Protein AF-A0A964KQ19-F1 (afdb_monomer)

Foldseek 3Di:
DDDDDDDDDDDDDDDDDDDDDDDPPPPDPDAWAWAALQFKIFTAGLQGARWHDFDPAALLSQERTGRIAGNVRSKDFAGHQFFKKKKKFFPVVLFIWIFARGNDTPTGQKAWPDWDDDHFWIKTWIDINVFWIWIWTWGQDPQNQKIKTKIKIWGQDQFKGFMKMKIAGFTQTPPAGQQKFKFKDFDPVAPPFWPWKEQARRFGNTLSGDDDYPPDIDGDGGDDPDSPPGDTRIMMTMGTDGIAGHGGMDIWMKMWGKWQDLVSQLVRQQVVQFGMKMWIDRPPPNGGIIIIITIHDPVSPGGDRRDDDDPPDDPDPDDDDDDDDDDDDDDDDDDDDDDDDDDDDDDDDDDDDDDDDDDDDDDDDDDDDPDDDDDDDDDDDDDDDDDDDDDDDDDDPDPDDDDQDQQAEKEQPDDPPLEQCQLVRIPNSHRAAQRHEYEYEDEEREYAEEGEYAEYDHDPYEYADQAYEYEYQAEYEEAHEYHFEARGEYEYNHPYAYEYQEYEDDQHAGEYAYAAEYEHQEEYADRHQNYEYAEHDDDDAHEYEHAYEYAANHHEYHDAHEYEYLYEYEHAEYEYEDAYEYEYNEAYEAHHQYEYEYEHHEYEGDNYAPVGAHEHAYHEYEYEQQYEYEDDARGEYEYHAEYEHHYPYHQQYEYEFQHEYEYHPQPDAHEYEYDARHEYAYPYADVQSYEYHANYEAEYAAYDEDEHEYEAEANYEYEDQHYEYEHDDEYEYEYNEEYEYQAYEYAYAAEYEYYDPHQHEYEYQEHEYEYEPQYEYEHRHEYEYAYYEYEYQHEYEACEEYEQDHEYAYEYANYEYEAQYHYEHAYHEYEYEQQYEYEYQAEHEDEPYDHDFYPDHDGYFYFQDADDDPPGDHRHYHYDDDPDDQDDDDDDDDDDDDDGDGRDDDDDDDDDDDDDDDDDDDDDDDDDDDDDDDDDDDDDDDDDDDDDDDDDDDD

Structure (mmCIF, N/CA/C/O backbone):
data_AF-A0A964KQ19-F1
#
_entry.id   AF-A0A964KQ19-F1
#
loop_
_atom_site.group_PDB
_atom_site.id
_atom_site.type_symbol
_atom_site.label_atom_id
_atom_site.label_alt_id
_atom_site.label_comp_id
_atom_site.label_asym_id
_atom_site.label_entity_id
_atom_site.label_seq_id
_atom_site.pdbx_PDB_ins_code
_atom_site.Cartn_x
_atom_site.Cartn_y
_atom_site.Cartn_z
_atom_site.occupancy
_atom_site.B_iso_or_equiv
_atom_site.auth_seq_id
_atom_site.auth_comp_id
_atom_site.auth_asym_id
_atom_site.auth_atom_id
_atom_site.pdbx_PDB_model_num
ATOM 1 N N . MET A 1 1 ? -27.315 -53.456 -15.354 1.00 34.12 1 MET A N 1
ATOM 2 C CA . MET A 1 1 ? -26.473 -54.575 -15.844 1.00 34.12 1 MET A CA 1
ATOM 3 C C . MET A 1 1 ? -25.338 -54.715 -14.829 1.00 34.12 1 MET A C 1
ATOM 5 O O . MET A 1 1 ? -24.669 -53.721 -14.624 1.00 34.12 1 MET A O 1
ATOM 9 N N . ARG A 1 2 ? -25.400 -55.656 -13.872 1.00 32.00 2 ARG A N 1
ATOM 10 C CA . ARG A 1 2 ? -25.003 -57.094 -13.881 1.00 32.00 2 ARG A CA 1
ATOM 11 C C . ARG A 1 2 ? -23.476 -57.336 -13.807 1.00 32.00 2 ARG A C 1
ATOM 13 O O . ARG A 1 2 ? -22.758 -56.862 -14.672 1.00 32.00 2 ARG A O 1
ATOM 20 N N . GLY A 1 3 ? -23.066 -58.142 -12.813 1.00 31.45 3 GLY A N 1
ATOM 21 C CA . GLY A 1 3 ? -21.686 -58.539 -12.449 1.00 31.45 3 GLY A CA 1
ATOM 22 C C . GLY A 1 3 ? -21.439 -58.255 -10.954 1.00 31.45 3 GLY A C 1
ATOM 23 O O . GLY A 1 3 ? -21.197 -57.108 -10.614 1.00 31.45 3 GLY A O 1
ATOM 24 N N . GLN A 1 4 ? -21.739 -59.125 -9.973 1.00 35.44 4 GLN A N 1
ATOM 25 C CA . GLN A 1 4 ? -21.152 -60.448 -9.643 1.00 35.44 4 GLN A CA 1
ATOM 26 C C . GLN A 1 4 ? -19.606 -60.449 -9.591 1.00 35.44 4 GLN A C 1
ATOM 28 O O . GLN A 1 4 ? -18.994 -60.064 -10.576 1.00 35.44 4 GLN A O 1
ATOM 33 N N . GLY A 1 5 ? -18.912 -60.910 -8.536 1.00 31.67 5 GLY A N 1
ATOM 34 C CA . GLY A 1 5 ? -19.346 -61.281 -7.173 1.00 31.67 5 GLY A CA 1
ATOM 35 C C . GLY A 1 5 ? -18.608 -62.495 -6.574 1.00 31.67 5 GLY A C 1
ATOM 36 O O . GLY A 1 5 ? -18.877 -63.610 -6.999 1.00 31.67 5 GLY A O 1
ATOM 37 N N . SER A 1 6 ? -17.757 -62.284 -5.556 1.00 32.59 6 SER A N 1
ATOM 38 C CA . SER A 1 6 ? -17.244 -63.275 -4.572 1.00 32.59 6 SER A CA 1
ATOM 39 C C . SER A 1 6 ? -16.216 -62.592 -3.642 1.00 32.59 6 SER A C 1
ATOM 41 O O . SER A 1 6 ? -15.420 -61.807 -4.141 1.00 32.59 6 SER A O 1
ATOM 43 N N . GLY A 1 7 ? -16.107 -62.831 -2.329 1.00 30.39 7 GLY A N 1
ATOM 44 C CA . GLY A 1 7 ? -16.880 -63.731 -1.467 1.00 30.39 7 GLY A CA 1
ATOM 45 C C . GLY A 1 7 ? -16.007 -64.618 -0.565 1.00 30.39 7 GLY A C 1
ATOM 46 O O . GLY A 1 7 ? -15.926 -65.812 -0.818 1.00 30.39 7 GLY A O 1
ATOM 47 N N . ALA A 1 8 ? -15.395 -64.064 0.490 1.00 29.12 8 ALA A N 1
ATOM 48 C CA . ALA A 1 8 ? -14.855 -64.816 1.635 1.00 29.12 8 ALA A CA 1
ATOM 49 C C . ALA A 1 8 ? -14.776 -63.894 2.869 1.00 29.12 8 ALA A C 1
ATOM 51 O O . ALA A 1 8 ? -14.417 -62.726 2.729 1.00 29.12 8 ALA A O 1
ATOM 52 N N . ALA A 1 9 ? -15.145 -64.384 4.057 1.00 29.70 9 ALA A N 1
ATOM 53 C CA . ALA A 1 9 ? -15.394 -63.552 5.239 1.00 29.70 9 ALA A CA 1
ATOM 54 C C . ALA A 1 9 ? -14.794 -64.130 6.529 1.00 29.70 9 ALA A C 1
ATOM 56 O O . ALA A 1 9 ? -14.876 -65.336 6.728 1.00 29.70 9 ALA A O 1
ATOM 57 N N . VAL A 1 10 ? -14.324 -63.246 7.421 1.00 28.31 10 VAL A N 1
ATOM 58 C CA . VAL A 1 10 ? -14.383 -63.295 8.905 1.00 28.31 10 VAL A CA 1
ATOM 59 C C . VAL A 1 10 ? -14.218 -61.830 9.374 1.00 28.31 10 VAL A C 1
ATOM 61 O O . VAL A 1 10 ? -13.390 -61.127 8.809 1.00 28.31 10 VAL A O 1
ATOM 64 N N . GLY A 1 11 ? -14.928 -61.247 10.344 1.00 27.69 11 GLY A N 1
ATOM 65 C CA . GLY A 1 11 ? -16.025 -61.734 11.181 1.00 27.69 11 GLY A CA 1
ATOM 66 C C . GLY A 1 11 ? -15.940 -61.131 12.593 1.00 27.69 11 GLY A C 1
ATOM 67 O O . GLY A 1 11 ? -15.220 -61.665 13.426 1.00 27.69 11 GLY A O 1
ATOM 68 N N . ALA A 1 12 ? -16.670 -60.044 12.877 1.00 26.89 12 ALA A N 1
ATOM 69 C CA . ALA A 1 12 ? -16.852 -59.513 14.237 1.00 26.89 12 ALA A CA 1
ATOM 70 C C . ALA A 1 12 ? -18.136 -58.668 14.333 1.00 26.89 12 ALA A C 1
ATOM 72 O O . ALA A 1 12 ? -18.333 -57.732 13.563 1.00 26.89 12 ALA A O 1
ATOM 73 N N . THR A 1 13 ? -19.014 -59.008 15.279 1.00 31.11 13 THR A N 1
ATOM 74 C CA . THR A 1 13 ? -20.279 -58.295 15.535 1.00 31.11 13 THR A CA 1
ATOM 75 C C . THR A 1 13 ? -20.060 -57.236 16.615 1.00 31.11 13 THR A C 1
ATOM 77 O O . THR A 1 13 ? -19.511 -57.564 17.664 1.00 31.11 13 THR A O 1
ATOM 80 N N . ALA A 1 14 ? -20.530 -56.004 16.409 1.00 28.28 14 ALA A N 1
ATOM 81 C CA . ALA A 1 14 ? -20.558 -54.962 17.439 1.00 28.28 14 ALA A CA 1
ATOM 82 C C . ALA A 1 14 ? -21.946 -54.304 17.494 1.00 28.28 14 ALA A C 1
ATOM 84 O O . ALA A 1 14 ? -22.556 -54.039 16.459 1.00 28.28 14 ALA A O 1
ATOM 85 N N . MET A 1 15 ? -22.466 -54.087 18.706 1.00 27.66 15 MET A N 1
ATOM 86 C CA . MET A 1 15 ? -23.822 -53.569 18.917 1.00 27.66 15 MET A CA 1
ATOM 87 C C . MET A 1 15 ? -23.912 -52.058 18.674 1.00 27.66 15 MET A C 1
ATOM 89 O O . MET A 1 15 ? -23.047 -51.300 19.109 1.00 27.66 15 MET A O 1
ATOM 93 N N . PHE A 1 16 ? -25.011 -51.614 18.060 1.00 29.08 16 PHE A N 1
ATOM 94 C CA . PHE A 1 16 ? -25.340 -50.193 17.936 1.00 29.08 16 PHE A CA 1
ATOM 95 C C . PHE A 1 16 ? -25.866 -49.635 19.266 1.00 29.08 16 PHE A C 1
ATOM 97 O O . PHE A 1 16 ? -27.028 -49.832 19.619 1.00 29.08 16 PHE A O 1
ATOM 104 N N . GLY A 1 17 ? -25.013 -48.906 19.986 1.00 27.50 17 GLY A N 1
ATOM 105 C CA . GLY A 1 17 ? -25.428 -47.985 21.043 1.00 27.50 17 GLY A CA 1
ATOM 106 C C . GLY A 1 17 ? -25.671 -46.588 20.467 1.00 27.50 17 GLY A C 1
ATOM 107 O O . GLY A 1 17 ? -24.809 -46.050 19.776 1.00 27.50 17 GLY A O 1
ATOM 108 N N . TYR A 1 18 ? -26.831 -45.993 20.749 1.00 27.78 18 TYR A N 1
ATOM 109 C CA . TYR A 1 18 ? -27.128 -44.607 20.376 1.00 27.78 18 TYR A CA 1
ATOM 110 C C . TYR A 1 18 ? -26.358 -43.646 21.294 1.00 27.78 18 TYR A C 1
ATOM 112 O O . TYR A 1 18 ? -26.672 -43.529 22.479 1.00 27.78 18 TYR A O 1
ATOM 120 N N . ILE A 1 19 ? -25.347 -42.971 20.746 1.00 30.19 19 ILE A N 1
ATOM 121 C CA . ILE A 1 19 ? -24.592 -41.917 21.432 1.00 30.19 19 ILE A CA 1
ATOM 122 C C . ILE A 1 19 ? -25.224 -40.572 21.034 1.00 30.19 19 ILE A C 1
ATOM 124 O O . ILE A 1 19 ? -25.308 -40.296 19.834 1.00 30.19 19 ILE A O 1
ATOM 128 N N . PRO A 1 20 ? -25.689 -39.729 21.979 1.00 31.80 20 PRO A N 1
ATOM 129 C CA . PRO A 1 20 ? -26.150 -38.385 21.641 1.00 31.80 20 PRO A CA 1
ATOM 130 C C . PRO A 1 20 ? -24.980 -37.560 21.075 1.00 31.80 20 PRO A C 1
ATOM 132 O O . PRO A 1 20 ? -23.843 -37.755 21.512 1.00 31.80 20 PRO A O 1
ATOM 135 N N . PRO A 1 21 ? -25.220 -36.644 20.118 1.00 32.91 21 PRO A N 1
ATOM 136 C CA . PRO A 1 21 ? -24.150 -35.860 19.512 1.00 32.91 21 PRO A CA 1
ATOM 137 C C . PRO A 1 21 ? -23.382 -35.096 20.591 1.00 32.91 21 PRO A C 1
ATOM 139 O O . PRO A 1 21 ? -23.978 -34.403 21.418 1.00 32.91 21 PRO A O 1
ATOM 142 N N . ALA A 1 22 ? -22.057 -35.246 20.586 1.00 31.09 22 ALA A N 1
ATOM 143 C CA . ALA A 1 22 ? -21.196 -34.542 21.518 1.00 31.09 22 ALA A CA 1
ATOM 144 C C . ALA A 1 22 ? -21.387 -33.032 21.344 1.00 31.09 22 ALA A C 1
ATOM 146 O O . ALA A 1 22 ? -21.286 -32.507 20.233 1.00 31.09 22 ALA A O 1
ATOM 147 N N . THR A 1 23 ? -21.631 -32.330 22.449 1.00 31.06 23 THR A N 1
ATOM 148 C CA . THR A 1 23 ? -21.500 -30.876 22.495 1.00 31.06 23 THR A CA 1
ATOM 149 C C . THR A 1 23 ? -20.073 -30.523 22.104 1.00 31.06 23 THR A C 1
ATOM 151 O O . THR A 1 23 ? -19.146 -30.779 22.874 1.00 31.06 23 THR A O 1
ATOM 154 N N . ILE A 1 24 ? -19.898 -29.947 20.914 1.00 29.88 24 ILE A N 1
ATOM 155 C CA . ILE A 1 24 ? -18.630 -29.349 20.506 1.00 29.88 24 ILE A CA 1
ATOM 156 C C . ILE A 1 24 ? -18.450 -28.104 21.372 1.00 29.88 24 ILE A C 1
ATOM 158 O O . ILE A 1 24 ? -18.913 -27.017 21.037 1.00 29.88 24 ILE A O 1
ATOM 162 N N . THR A 1 25 ? -17.805 -28.273 22.524 1.00 30.81 25 THR A N 1
ATOM 163 C CA . THR A 1 25 ? -17.184 -27.155 23.226 1.00 30.81 25 THR A CA 1
ATOM 164 C C . THR A 1 25 ? -16.175 -26.552 22.263 1.00 30.81 25 THR A C 1
ATOM 166 O O . THR A 1 25 ? -15.251 -27.256 21.843 1.00 30.81 25 THR A O 1
ATOM 169 N N . ALA A 1 26 ? -16.355 -25.283 21.896 1.00 33.34 26 ALA A N 1
ATOM 170 C CA . ALA A 1 26 ? -15.336 -24.556 21.157 1.00 33.34 26 ALA A CA 1
ATOM 171 C C . ALA A 1 26 ? -14.007 -24.711 21.909 1.00 33.34 26 ALA A C 1
ATOM 173 O O . ALA A 1 26 ? -13.940 -24.447 23.113 1.00 33.34 26 ALA A O 1
ATOM 174 N N . SER A 1 27 ? -12.974 -25.203 21.221 1.00 39.38 27 SER A N 1
ATOM 175 C CA . SER A 1 27 ? -11.628 -25.199 21.789 1.00 39.38 27 SER A CA 1
ATOM 176 C C . SER A 1 27 ? -11.290 -23.763 22.160 1.00 39.38 27 SER A C 1
ATOM 178 O O . SER A 1 27 ? -11.560 -22.856 21.372 1.00 39.38 27 SER A O 1
ATOM 180 N N . ALA A 1 28 ? -10.663 -23.561 23.320 1.00 39.56 28 ALA A N 1
ATOM 181 C CA . ALA A 1 28 ? -10.016 -22.287 23.598 1.00 39.56 28 ALA A CA 1
ATOM 182 C C . ALA A 1 28 ? -9.096 -21.931 22.409 1.00 39.56 28 ALA A C 1
ATOM 184 O O . ALA A 1 28 ? -8.486 -22.850 21.835 1.00 39.56 28 ALA A O 1
ATOM 185 N N . PRO A 1 29 ? -9.023 -20.648 22.007 1.00 54.09 29 PRO A N 1
ATOM 186 C CA . PRO A 1 29 ? -8.175 -20.241 20.897 1.00 54.09 29 PRO A CA 1
ATOM 187 C C . PRO A 1 29 ? -6.728 -20.672 21.176 1.00 54.09 29 PRO A C 1
ATOM 189 O O . PRO A 1 29 ? -6.278 -20.581 22.324 1.00 54.09 29 PRO A O 1
ATOM 192 N N . PRO A 1 30 ? -5.998 -21.184 20.169 1.00 70.75 30 PRO A N 1
ATOM 193 C CA . PRO A 1 30 ? -4.622 -21.610 20.368 1.00 70.75 30 PRO A CA 1
ATOM 194 C C . PRO A 1 30 ? -3.774 -20.427 20.849 1.00 70.75 30 PRO A C 1
ATOM 196 O O . PRO A 1 30 ? -3.884 -19.321 20.327 1.00 70.75 30 PRO A O 1
ATOM 199 N N . ILE A 1 31 ? -2.933 -20.668 21.853 1.00 78.38 31 ILE A N 1
ATOM 200 C CA . ILE A 1 31 ? -2.078 -19.648 22.474 1.00 78.38 31 ILE A CA 1
ATOM 201 C C . ILE A 1 31 ? -0.620 -19.792 22.009 1.00 78.38 31 ILE A C 1
ATOM 203 O O . ILE A 1 31 ? -0.200 -20.913 21.704 1.00 78.38 31 ILE A O 1
ATOM 207 N N . PRO A 1 32 ? 0.173 -18.702 21.984 1.00 85.19 32 PRO A N 1
ATOM 208 C CA . PRO A 1 32 ? 1.610 -18.775 21.735 1.00 85.19 32 PRO A CA 1
ATOM 209 C C . PRO A 1 32 ? 2.340 -19.696 22.719 1.00 85.19 32 PRO A C 1
ATOM 211 O O . PRO A 1 32 ? 1.991 -19.768 23.899 1.00 85.19 32 PRO A O 1
ATOM 214 N N . ALA A 1 33 ? 3.392 -20.363 22.249 1.00 88.44 33 ALA A N 1
ATOM 215 C CA . ALA A 1 33 ? 4.203 -21.298 23.028 1.00 88.44 33 ALA A CA 1
ATOM 216 C C . ALA A 1 33 ? 5.704 -21.064 22.803 1.00 88.44 33 ALA A C 1
ATOM 218 O O . ALA A 1 33 ? 6.100 -20.475 21.803 1.00 88.44 33 ALA A O 1
ATOM 219 N N . ALA A 1 34 ? 6.550 -21.534 23.720 1.00 90.69 34 ALA A N 1
ATOM 220 C CA . ALA A 1 34 ? 8.002 -21.528 23.553 1.00 90.69 34 ALA A CA 1
ATOM 221 C C . ALA A 1 34 ? 8.536 -22.966 23.537 1.00 90.69 34 ALA A C 1
ATOM 223 O O . ALA A 1 34 ? 8.122 -23.783 24.359 1.00 90.69 34 ALA A O 1
ATOM 224 N N . ILE A 1 35 ? 9.457 -23.260 22.618 1.00 94.75 35 ILE A N 1
ATOM 225 C CA . ILE A 1 35 ? 10.121 -24.563 22.480 1.00 94.75 35 ILE A CA 1
ATOM 226 C C . ILE A 1 35 ? 11.635 -24.392 22.603 1.00 94.75 35 ILE A C 1
ATOM 228 O O . ILE A 1 35 ? 12.203 -23.470 22.021 1.00 94.75 35 ILE A O 1
ATOM 232 N N . SER A 1 36 ? 12.311 -25.268 23.349 1.00 95.69 36 SER A N 1
ATOM 233 C CA . SER A 1 36 ? 13.755 -25.166 23.608 1.00 95.69 36 SER A CA 1
ATOM 234 C C . SER A 1 36 ? 14.474 -26.487 23.370 1.00 95.69 36 SER A C 1
ATOM 236 O O . SER A 1 36 ? 13.969 -27.544 23.735 1.00 95.69 36 SER A O 1
ATOM 238 N N . ASN A 1 37 ? 15.654 -26.433 22.750 1.00 95.62 37 ASN A N 1
ATOM 239 C CA . ASN A 1 37 ? 16.544 -27.593 22.616 1.00 95.62 37 ASN A CA 1
ATOM 240 C C . ASN A 1 37 ? 17.703 -27.562 23.640 1.00 95.62 37 ASN A C 1
ATOM 242 O O . ASN A 1 37 ? 18.591 -28.409 23.586 1.00 95.62 37 ASN A O 1
ATOM 246 N N . GLY A 1 38 ? 17.695 -26.587 24.560 1.00 94.94 38 GLY A N 1
ATOM 247 C CA . GLY A 1 38 ? 18.744 -26.346 25.557 1.00 94.94 38 GLY A CA 1
ATOM 248 C C . GLY A 1 38 ? 19.814 -25.328 25.139 1.00 94.94 38 GLY A C 1
ATOM 249 O O . GLY A 1 38 ? 20.490 -24.792 26.010 1.00 94.94 38 GLY A O 1
ATOM 250 N N . VAL A 1 39 ? 19.941 -25.019 23.843 1.00 95.94 39 VAL A N 1
ATOM 251 C CA . VAL A 1 39 ? 20.893 -24.025 23.296 1.00 95.94 39 VAL A CA 1
ATOM 252 C C . VAL A 1 39 ? 20.158 -22.859 22.633 1.00 95.94 39 VAL A C 1
ATOM 254 O O . VAL A 1 39 ? 20.533 -21.702 22.805 1.00 95.94 39 VAL A O 1
ATOM 257 N N . VAL A 1 40 ? 19.070 -23.151 21.926 1.00 96.06 40 VAL A N 1
ATOM 258 C CA . VAL A 1 40 ? 18.183 -22.185 21.277 1.00 96.06 40 VAL A CA 1
ATOM 259 C C . VAL A 1 40 ? 16.774 -22.365 21.827 1.00 96.06 40 VAL A C 1
ATOM 261 O O . VAL A 1 40 ? 16.325 -23.492 22.063 1.00 96.06 40 VAL A O 1
ATOM 264 N N . THR A 1 41 ? 16.061 -21.257 22.012 1.00 93.81 41 THR A N 1
ATOM 265 C CA . THR A 1 41 ? 14.624 -21.263 22.305 1.00 93.81 41 THR A CA 1
ATOM 266 C C . THR A 1 41 ? 13.887 -20.439 21.257 1.00 93.81 41 THR A C 1
ATOM 268 O O . THR A 1 41 ? 14.220 -19.275 21.044 1.00 93.81 41 THR A O 1
ATOM 271 N N . LEU A 1 42 ? 12.891 -21.048 20.611 1.00 93.00 42 LEU A N 1
ATOM 272 C CA . LEU A 1 42 ? 11.982 -20.371 19.689 1.00 93.00 42 LEU A CA 1
ATOM 273 C C . LEU A 1 42 ? 10.672 -20.075 20.404 1.00 93.00 42 LEU A C 1
ATOM 275 O O . LEU A 1 42 ? 10.053 -20.977 20.974 1.00 93.00 42 LEU A O 1
ATOM 279 N N . GLY A 1 43 ? 10.234 -18.826 20.344 1.00 90.06 43 GLY A N 1
ATOM 280 C CA . GLY A 1 43 ? 8.880 -18.444 20.703 1.00 90.06 43 GLY A CA 1
ATOM 281 C C . GLY A 1 43 ? 8.002 -18.431 19.462 1.00 90.06 43 GLY A C 1
ATOM 282 O O . GLY A 1 43 ? 8.387 -17.844 18.463 1.00 90.06 43 GLY A O 1
ATOM 283 N N . LEU A 1 44 ? 6.843 -19.082 19.502 1.00 89.62 44 LEU A N 1
ATOM 284 C CA . LEU A 1 44 ? 5.985 -19.316 18.343 1.00 89.62 44 LEU A CA 1
ATOM 285 C C . LEU A 1 44 ? 4.554 -18.870 18.618 1.00 89.62 44 LEU A C 1
ATOM 287 O O . LEU A 1 44 ? 3.992 -19.210 19.663 1.00 89.62 44 LEU A O 1
ATOM 291 N N . ASP A 1 45 ? 3.945 -18.195 17.647 1.00 87.31 45 ASP A N 1
ATOM 292 C CA . ASP A 1 45 ? 2.502 -17.970 17.629 1.00 87.31 45 ASP A CA 1
ATOM 293 C C . ASP A 1 45 ? 1.752 -19.109 16.898 1.00 87.31 45 ASP A C 1
ATOM 295 O O . ASP A 1 45 ? 2.371 -19.939 16.218 1.00 87.31 45 ASP A O 1
ATOM 299 N N . PRO A 1 46 ? 0.410 -19.178 17.013 1.00 89.88 46 PRO A N 1
ATOM 300 C CA . PRO A 1 46 ? -0.388 -20.205 16.347 1.00 89.88 46 PRO A CA 1
ATOM 301 C C . PRO A 1 46 ? -0.310 -20.213 14.816 1.00 89.88 46 PRO A C 1
ATOM 303 O O . PRO A 1 46 ? -0.680 -21.217 14.211 1.00 89.88 46 PRO A O 1
ATOM 306 N N . ALA A 1 47 ? 0.145 -19.120 14.195 1.00 89.00 47 ALA A N 1
ATOM 307 C CA . ALA A 1 47 ? 0.300 -18.989 12.752 1.00 89.00 47 ALA A CA 1
ATOM 308 C C . ALA A 1 47 ? 1.711 -19.377 12.265 1.00 89.00 47 ALA A C 1
ATOM 310 O O . ALA A 1 47 ? 1.926 -19.498 11.063 1.00 89.00 47 ALA A O 1
ATOM 311 N N . GLY A 1 48 ? 2.669 -19.651 13.159 1.00 89.44 48 GLY A N 1
ATOM 312 C CA . GLY A 1 48 ? 4.035 -20.063 12.803 1.00 89.44 48 GLY A CA 1
ATOM 313 C C . GLY A 1 48 ? 5.021 -18.908 12.575 1.00 89.44 48 GLY A C 1
ATOM 314 O O . GLY A 1 48 ? 6.071 -19.113 11.950 1.00 89.44 48 GLY A O 1
ATOM 315 N N . ALA A 1 49 ? 4.705 -17.709 13.070 1.00 89.50 49 ALA A N 1
ATOM 316 C CA . ALA A 1 49 ? 5.679 -16.628 13.222 1.00 89.50 49 ALA A CA 1
ATOM 317 C C . ALA A 1 49 ? 6.412 -16.732 14.573 1.00 89.50 49 ALA A C 1
ATOM 319 O O . ALA A 1 49 ? 5.895 -17.319 15.532 1.00 89.50 49 ALA A O 1
ATOM 320 N N . LEU A 1 50 ? 7.619 -16.167 14.654 1.00 89.38 50 LEU A N 1
ATOM 321 C CA . LEU A 1 50 ? 8.500 -16.225 15.826 1.00 89.38 50 LEU A CA 1
ATOM 322 C C . LEU A 1 50 ? 8.086 -15.215 16.917 1.00 89.38 50 LEU A C 1
ATOM 324 O O . LEU A 1 50 ? 8.835 -14.307 17.268 1.00 89.38 50 LEU A O 1
ATOM 328 N N . ARG A 1 51 ? 6.859 -15.350 17.435 1.00 80.38 51 ARG A N 1
ATOM 329 C CA . ARG A 1 51 ? 6.267 -14.462 18.451 1.00 80.38 51 ARG A CA 1
ATOM 330 C C . ARG A 1 51 ? 5.756 -15.249 19.651 1.00 80.38 51 ARG A C 1
ATOM 332 O O . ARG A 1 51 ? 4.571 -15.560 19.769 1.00 80.38 51 ARG A O 1
ATOM 339 N N . GLY A 1 52 ? 6.672 -15.592 20.549 1.00 77.94 52 GLY A N 1
ATOM 340 C CA . GLY A 1 52 ? 6.380 -16.421 21.711 1.00 77.94 52 GLY A CA 1
ATOM 341 C C . GLY A 1 52 ? 5.650 -15.726 22.861 1.00 77.94 52 GLY A C 1
ATOM 342 O O . GLY A 1 52 ? 5.371 -14.521 22.835 1.00 77.94 52 GLY A O 1
ATOM 343 N N . PRO A 1 53 ? 5.352 -16.496 23.922 1.00 80.38 53 PRO A N 1
ATOM 344 C CA . PRO A 1 53 ? 4.851 -15.962 25.181 1.00 80.38 53 PRO A CA 1
ATOM 345 C C . PRO A 1 53 ? 5.876 -15.035 25.855 1.00 80.38 53 PRO A C 1
ATOM 347 O O . PRO A 1 53 ? 7.069 -15.040 25.541 1.00 80.38 53 PRO A O 1
ATOM 350 N N . ALA A 1 54 ? 5.395 -14.247 26.818 1.00 76.25 54 ALA A N 1
ATOM 351 C CA . ALA A 1 54 ? 6.267 -13.536 27.745 1.00 76.25 54 ALA A CA 1
ATOM 352 C C . ALA A 1 54 ? 6.970 -14.525 28.695 1.00 76.25 54 ALA A C 1
ATOM 354 O O . ALA A 1 54 ? 6.407 -15.552 29.078 1.00 76.25 54 ALA A O 1
ATOM 355 N N . GLY A 1 55 ? 8.195 -14.190 29.081 1.00 72.50 55 GLY A N 1
ATOM 356 C CA . GLY A 1 55 ? 9.071 -14.945 29.966 1.00 72.50 55 GLY A CA 1
ATOM 357 C C . GLY A 1 55 ? 10.090 -14.016 30.641 1.00 72.50 55 GLY A C 1
ATOM 358 O O . GLY A 1 55 ? 9.854 -12.809 30.743 1.00 72.50 55 GLY A O 1
ATOM 359 N N . PRO A 1 56 ? 11.221 -14.549 31.134 1.00 75.50 56 PRO A N 1
ATOM 360 C CA . PRO A 1 56 ? 12.292 -13.726 31.687 1.00 75.50 56 PRO A CA 1
ATOM 361 C C . PRO A 1 56 ? 12.849 -12.739 30.643 1.00 75.50 56 PRO A C 1
ATOM 363 O O . PRO A 1 56 ? 12.969 -13.116 29.471 1.00 75.50 56 PRO A O 1
ATOM 366 N N . PRO A 1 57 ? 13.241 -11.512 31.037 1.00 80.12 57 PRO A N 1
ATOM 367 C CA . PRO A 1 57 ? 13.930 -10.578 30.151 1.00 80.12 57 PRO A CA 1
ATOM 368 C C . PRO A 1 57 ? 15.163 -11.187 29.478 1.00 80.12 57 PRO A C 1
ATOM 370 O O . PRO A 1 57 ? 15.834 -12.058 30.042 1.00 80.12 57 PRO A O 1
ATOM 373 N N . SER A 1 58 ? 15.443 -10.725 28.267 1.00 85.44 58 SER A N 1
ATOM 374 C CA . SER A 1 58 ? 16.674 -10.984 27.526 1.00 85.44 58 SER A CA 1
ATOM 375 C C . SER A 1 58 ? 17.898 -10.335 28.192 1.00 85.44 58 SER A C 1
ATOM 377 O O . SER A 1 58 ? 17.776 -9.530 29.117 1.00 85.44 58 SER A O 1
ATOM 379 N N . SER A 1 59 ? 19.097 -10.700 27.741 1.00 81.12 59 SER A N 1
ATOM 380 C CA . SER A 1 59 ? 20.377 -10.240 28.299 1.00 81.12 59 SER A CA 1
ATOM 381 C C . SER A 1 59 ? 20.596 -8.725 28.211 1.00 81.12 59 SER A C 1
ATOM 383 O O . SER A 1 59 ? 21.132 -8.130 29.144 1.00 81.12 59 SER A O 1
ATOM 385 N N . GLY A 1 60 ? 20.132 -8.100 27.128 1.00 71.75 60 GLY A N 1
ATOM 386 C CA . GLY A 1 60 ? 20.127 -6.652 26.919 1.00 71.75 60 GLY A CA 1
ATOM 387 C C . GLY A 1 60 ? 18.905 -5.946 27.511 1.00 71.75 60 GLY A C 1
ATOM 388 O O . GLY A 1 60 ? 18.771 -4.740 27.340 1.00 71.75 60 GLY A O 1
ATOM 389 N N . LEU A 1 61 ? 18.013 -6.674 28.201 1.00 62.28 61 LEU A N 1
ATOM 390 C CA . LEU A 1 61 ? 16.745 -6.183 28.765 1.00 62.28 61 LEU A CA 1
ATOM 391 C C . LEU A 1 61 ? 15.767 -5.589 27.730 1.00 62.28 61 LEU A C 1
ATOM 393 O O . LEU A 1 61 ? 14.802 -4.927 28.110 1.00 62.28 61 LEU A O 1
ATOM 397 N N . THR A 1 62 ? 15.979 -5.845 26.436 1.00 59.91 62 THR A N 1
ATOM 398 C CA . THR A 1 62 ? 15.195 -5.243 25.342 1.00 59.91 62 THR A CA 1
ATOM 399 C C . THR A 1 62 ? 13.849 -5.925 25.106 1.00 59.91 62 THR A C 1
ATOM 401 O O . THR A 1 62 ? 12.909 -5.287 24.634 1.00 59.91 62 THR A O 1
ATOM 404 N N . SER A 1 63 ? 13.718 -7.206 25.468 1.00 67.88 63 SER A N 1
ATOM 405 C CA . SER A 1 63 ? 12.478 -7.968 25.318 1.00 67.88 63 SER A CA 1
ATOM 406 C C . SER A 1 63 ? 12.226 -8.896 26.506 1.00 67.88 63 SER A C 1
ATOM 408 O O . SER A 1 63 ? 13.090 -9.660 26.936 1.00 67.88 63 SER A O 1
ATOM 410 N N . SER A 1 64 ? 10.988 -8.887 27.005 1.00 73.00 64 SER A N 1
ATOM 411 C CA . SER A 1 64 ? 10.464 -9.914 27.915 1.00 73.00 64 SER A CA 1
ATOM 412 C C . SER A 1 64 ? 9.787 -11.075 27.180 1.00 73.00 64 SER A C 1
ATOM 414 O O . SER A 1 64 ? 9.400 -12.049 27.817 1.00 73.00 64 SER A O 1
ATOM 416 N N . ARG A 1 65 ? 9.634 -11.016 25.852 1.00 77.62 65 ARG A N 1
ATOM 417 C CA . ARG A 1 65 ? 9.128 -12.135 25.043 1.00 77.62 65 ARG A CA 1
ATOM 418 C C . ARG A 1 65 ? 10.264 -12.948 24.455 1.00 77.62 65 ARG A C 1
ATOM 420 O O . ARG A 1 65 ? 11.337 -12.416 24.182 1.00 77.62 65 ARG A O 1
ATOM 427 N N . VAL A 1 66 ? 9.987 -14.233 24.254 1.00 84.31 66 VAL A N 1
ATOM 428 C CA . VAL A 1 66 ? 10.876 -15.123 23.509 1.00 84.31 66 VAL A CA 1
ATOM 429 C C . VAL A 1 66 ? 10.555 -15.010 22.021 1.00 84.31 66 VAL A C 1
ATOM 431 O O . VAL A 1 66 ? 9.403 -15.239 21.647 1.00 84.31 66 VAL A O 1
ATOM 434 N N . SER A 1 67 ? 11.555 -14.709 21.192 1.00 88.06 67 SER A N 1
ATOM 435 C CA . SER A 1 67 ? 11.444 -14.739 19.726 1.00 88.06 67 SER A CA 1
ATOM 436 C C . SER A 1 67 ? 12.422 -15.782 19.173 1.00 88.06 67 SER A C 1
ATOM 438 O O . SER A 1 67 ? 12.028 -16.919 18.897 1.00 88.06 67 SER A O 1
ATOM 440 N N . LEU A 1 68 ? 13.712 -15.437 19.128 1.00 92.31 68 LEU A N 1
ATOM 441 C CA . LEU A 1 68 ? 14.832 -16.315 18.787 1.00 92.31 68 LEU A CA 1
ATOM 442 C C . LEU A 1 68 ? 15.933 -16.067 19.818 1.00 92.31 68 LEU A C 1
ATOM 444 O O . LEU A 1 68 ? 16.756 -15.162 19.669 1.00 92.31 68 LEU A O 1
ATOM 448 N N . ARG A 1 69 ? 15.929 -16.882 20.875 1.00 91.19 69 ARG A N 1
ATOM 449 C CA . ARG A 1 69 ? 16.821 -16.708 22.021 1.00 91.19 69 ARG A CA 1
ATOM 450 C C . ARG A 1 69 ? 17.979 -17.687 22.003 1.00 91.19 69 ARG A C 1
ATOM 452 O O . ARG A 1 69 ? 17.761 -18.902 21.964 1.00 91.19 69 ARG A O 1
ATOM 459 N N . TYR A 1 70 ? 19.191 -17.167 22.154 1.00 94.62 70 TYR A N 1
ATOM 460 C CA . TYR A 1 70 ? 20.382 -17.960 22.428 1.00 94.62 70 TYR A CA 1
ATOM 461 C C . TYR A 1 70 ? 20.552 -18.135 23.941 1.00 94.62 70 TYR A C 1
ATOM 463 O O . TYR A 1 70 ? 20.801 -17.191 24.690 1.00 94.62 70 TYR A O 1
ATOM 471 N N . VAL A 1 71 ? 20.356 -19.366 24.415 1.00 94.19 71 VAL A N 1
ATOM 472 C CA . VAL A 1 71 ? 20.291 -19.704 25.846 1.00 94.19 71 VAL A CA 1
ATOM 473 C C . VAL A 1 71 ? 21.615 -19.455 26.591 1.00 94.19 71 VAL A C 1
ATOM 475 O O . VAL A 1 71 ? 21.539 -18.924 27.698 1.00 94.19 71 VAL A O 1
ATOM 478 N N . PRO A 1 72 ? 22.815 -19.757 26.042 1.00 95.06 72 PRO A N 1
ATOM 479 C CA . PRO A 1 72 ? 24.084 -19.569 26.756 1.00 95.06 72 PRO A CA 1
ATOM 480 C C . PRO A 1 72 ? 24.379 -18.130 27.197 1.00 95.06 72 PRO A C 1
ATOM 482 O O . PRO A 1 72 ? 25.040 -17.938 28.216 1.00 95.06 72 PRO A O 1
ATOM 485 N N . THR A 1 73 ? 23.890 -17.130 26.461 1.00 91.94 73 THR A N 1
ATOM 486 C CA . THR A 1 73 ? 24.034 -15.701 26.797 1.00 91.94 73 THR A CA 1
ATOM 487 C C 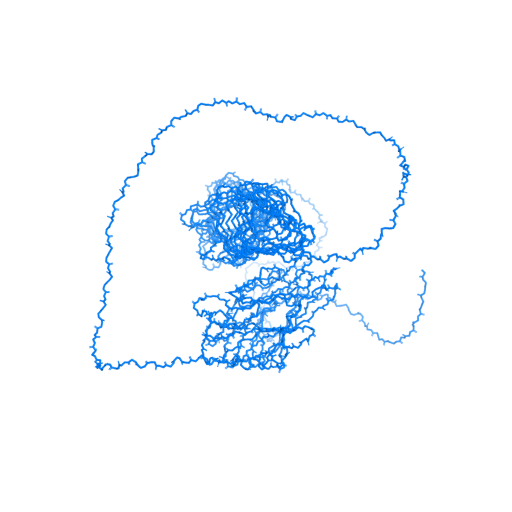. THR A 1 73 ? 22.728 -15.064 27.280 1.00 91.94 73 THR A C 1
ATOM 489 O O . THR A 1 73 ? 22.758 -13.946 27.785 1.00 91.94 73 THR A O 1
ATOM 492 N N . ASN A 1 74 ? 21.591 -15.765 27.156 1.00 90.69 74 ASN A N 1
ATOM 493 C CA . ASN A 1 74 ? 20.222 -15.243 27.295 1.00 90.69 74 ASN A CA 1
ATOM 494 C C . ASN A 1 74 ? 19.896 -14.087 26.317 1.00 90.69 74 ASN A C 1
ATOM 496 O O . ASN A 1 74 ? 18.979 -13.303 26.564 1.00 90.69 74 ASN A O 1
ATOM 500 N N . ALA A 1 75 ? 20.631 -13.974 25.209 1.00 88.62 75 ALA A N 1
ATOM 501 C CA . ALA A 1 75 ? 20.426 -12.936 24.205 1.00 88.62 75 ALA A CA 1
ATOM 502 C C . ALA A 1 75 ? 19.232 -13.239 23.290 1.00 88.62 75 ALA A C 1
ATOM 504 O O . ALA A 1 75 ? 19.087 -14.368 22.814 1.00 88.62 75 ALA A O 1
ATOM 505 N N . GLU A 1 76 ? 18.400 -12.233 23.018 1.00 88.88 76 GLU A N 1
ATOM 506 C CA . GLU A 1 76 ? 17.484 -12.261 21.867 1.00 88.88 76 GLU A CA 1
ATOM 507 C C . GLU A 1 76 ? 18.212 -11.786 20.610 1.00 88.88 76 GLU A C 1
ATOM 509 O O . GLU A 1 76 ? 19.046 -10.881 20.674 1.00 88.88 76 GLU A O 1
ATOM 514 N N . PHE A 1 77 ? 17.892 -12.411 19.476 1.00 89.50 77 PHE A N 1
ATOM 515 C CA . PHE A 1 77 ? 18.436 -12.060 18.159 1.00 89.50 77 PHE A CA 1
ATOM 516 C C . PHE A 1 77 ? 17.406 -11.431 17.220 1.00 89.50 77 PHE A C 1
ATOM 518 O O . PHE A 1 77 ? 17.764 -10.940 16.152 1.00 89.50 77 PHE A O 1
ATOM 525 N N . LEU A 1 78 ? 16.134 -11.449 17.614 1.00 84.00 78 LEU A N 1
ATOM 526 C CA . LEU A 1 78 ? 15.025 -10.817 16.913 1.00 84.00 78 LEU A CA 1
ATOM 527 C C . LEU A 1 78 ? 14.326 -9.888 17.902 1.00 84.00 78 LEU A C 1
ATOM 529 O O . LEU A 1 78 ? 14.074 -10.278 19.046 1.00 84.00 78 LEU A O 1
ATOM 533 N N . GLY A 1 79 ? 14.026 -8.669 17.458 1.00 63.66 79 GLY A N 1
ATOM 534 C CA . GLY A 1 79 ? 13.502 -7.608 18.306 1.00 63.66 79 GLY A CA 1
ATOM 535 C C . GLY A 1 79 ? 12.188 -7.998 18.973 1.00 63.66 79 GLY A C 1
ATOM 536 O O . GLY A 1 79 ? 11.420 -8.833 18.476 1.00 63.66 79 GLY A O 1
ATOM 537 N N . GLY A 1 80 ? 11.916 -7.382 20.123 1.00 57.47 80 GLY A N 1
ATOM 538 C CA . GLY A 1 80 ? 10.645 -7.561 20.808 1.00 57.47 80 GLY A CA 1
ATOM 539 C C . GLY A 1 80 ? 9.480 -7.266 19.861 1.00 57.47 80 GLY A C 1
ATOM 540 O O . GLY A 1 80 ? 9.433 -6.214 19.235 1.00 57.47 80 GLY A O 1
ATOM 541 N N . PHE A 1 81 ? 8.522 -8.191 19.793 1.00 53.25 81 PHE A N 1
ATOM 542 C CA . PHE A 1 81 ? 7.225 -8.037 19.127 1.00 53.25 81 PHE A CA 1
ATOM 543 C C . PHE A 1 81 ? 7.183 -7.907 17.587 1.00 53.25 81 PHE A C 1
ATOM 545 O O . PHE A 1 81 ? 6.187 -8.351 17.025 1.00 53.25 81 PHE A O 1
ATOM 552 N N . SER A 1 82 ? 8.189 -7.370 16.887 1.00 57.34 82 SER A N 1
ATOM 553 C CA . SER A 1 82 ? 8.031 -6.935 15.481 1.00 57.34 82 SER A CA 1
ATOM 554 C C . SER A 1 82 ? 8.951 -7.576 14.432 1.00 57.34 82 SER A C 1
ATOM 556 O O . SER A 1 82 ? 8.881 -7.176 13.281 1.00 57.34 82 SER A O 1
ATOM 558 N N . ALA A 1 83 ? 9.780 -8.563 14.773 1.00 72.88 83 ALA A N 1
ATOM 559 C CA . ALA A 1 83 ? 10.954 -8.919 13.960 1.00 72.88 83 ALA A CA 1
ATOM 560 C C . ALA A 1 83 ? 10.878 -10.205 13.097 1.00 72.88 83 ALA A C 1
ATOM 562 O O . ALA A 1 83 ? 11.903 -10.665 12.597 1.00 72.88 83 ALA A O 1
ATOM 563 N N . ASP A 1 84 ? 9.706 -10.823 12.917 1.00 86.62 84 ASP A N 1
ATOM 564 C CA . ASP A 1 84 ? 9.535 -11.983 12.021 1.00 86.62 84 ASP A CA 1
ATOM 565 C C . ASP A 1 84 ? 8.141 -11.992 11.375 1.00 86.62 84 ASP A C 1
ATOM 567 O O . ASP A 1 84 ? 7.123 -11.759 12.038 1.00 86.62 84 ASP A O 1
ATOM 571 N N . GLY A 1 85 ? 8.112 -12.290 10.075 1.00 89.00 85 GLY A N 1
ATOM 572 C CA . GLY A 1 85 ? 6.899 -12.419 9.278 1.00 89.00 85 GLY A CA 1
ATOM 573 C C . GLY A 1 85 ? 7.065 -13.396 8.114 1.00 89.00 85 GLY A C 1
ATOM 574 O O . GLY A 1 85 ? 8.174 -13.693 7.666 1.00 89.00 85 GLY A O 1
ATOM 575 N N . TRP A 1 86 ? 5.955 -13.942 7.618 1.00 94.06 86 TRP A N 1
ATOM 576 C CA . TRP A 1 86 ? 5.967 -14.927 6.530 1.00 94.06 86 TRP A CA 1
ATOM 577 C C . TRP A 1 86 ? 4.687 -14.900 5.699 1.00 94.06 86 TRP A C 1
ATOM 579 O O . TRP A 1 86 ? 3.634 -14.535 6.211 1.00 94.06 86 TRP A O 1
ATOM 589 N N . GLY A 1 87 ? 4.749 -15.345 4.447 1.00 95.56 87 GLY A N 1
ATOM 590 C CA . GLY A 1 87 ? 3.565 -15.488 3.600 1.00 95.56 87 GLY A CA 1
ATOM 591 C C . GLY A 1 87 ? 3.702 -16.567 2.538 1.00 95.56 87 GLY A C 1
ATOM 592 O O . GLY A 1 87 ? 4.796 -17.059 2.261 1.00 95.56 87 GLY A O 1
ATOM 593 N N . ALA A 1 88 ? 2.571 -16.951 1.952 1.00 97.12 88 ALA A N 1
ATOM 594 C CA . ALA A 1 88 ? 2.498 -17.884 0.833 1.00 97.12 88 ALA A CA 1
ATOM 595 C C . ALA A 1 88 ? 1.391 -17.473 -0.147 1.00 97.12 88 ALA A C 1
ATOM 597 O O . ALA A 1 88 ? 0.461 -16.757 0.222 1.00 97.12 88 ALA A O 1
ATOM 598 N N . GLY A 1 89 ? 1.474 -17.926 -1.397 1.00 91.88 89 GLY A N 1
ATOM 599 C CA . GLY A 1 89 ? 0.490 -17.556 -2.413 1.00 91.88 89 GLY A CA 1
ATOM 600 C C . GLY A 1 89 ? 0.582 -18.349 -3.710 1.00 91.88 89 GLY A C 1
ATOM 601 O O . GLY A 1 89 ? 1.515 -19.124 -3.918 1.00 91.88 89 GLY A O 1
ATOM 602 N N . ASP A 1 90 ? -0.417 -18.143 -4.566 1.00 93.12 90 ASP A N 1
ATOM 603 C CA . ASP A 1 90 ? -0.545 -18.715 -5.908 1.00 93.12 90 ASP A CA 1
ATOM 604 C C . ASP A 1 90 ? -0.302 -17.631 -6.968 1.00 93.12 90 ASP A C 1
ATOM 606 O O . ASP A 1 90 ? -1.133 -16.737 -7.151 1.00 93.12 90 ASP A O 1
ATOM 610 N N . ALA A 1 91 ? 0.831 -17.707 -7.673 1.00 81.50 91 ALA A N 1
ATOM 611 C CA . ALA A 1 91 ? 1.225 -16.677 -8.635 1.00 81.50 91 ALA A CA 1
ATOM 612 C C . ALA A 1 91 ? 0.361 -16.665 -9.907 1.00 81.50 91 ALA A C 1
ATOM 614 O O . ALA A 1 91 ? 0.345 -15.659 -10.608 1.00 81.50 91 ALA A O 1
ATOM 615 N N . ILE A 1 92 ? -0.396 -17.736 -10.187 1.00 77.69 92 ILE A N 1
ATOM 616 C CA . ILE A 1 92 ? -1.315 -17.788 -11.337 1.00 77.69 92 ILE A CA 1
ATOM 617 C C . ILE A 1 92 ? -2.496 -16.834 -11.123 1.00 77.69 92 ILE A C 1
ATOM 619 O O . ILE A 1 92 ? -2.985 -16.226 -12.072 1.00 77.69 92 ILE A O 1
ATOM 623 N N . SER A 1 93 ? -2.968 -16.702 -9.879 1.00 78.31 93 SER A N 1
ATOM 624 C CA . SER A 1 93 ? -4.093 -15.827 -9.529 1.00 78.31 93 SER A CA 1
ATOM 625 C C . SER A 1 93 ? -3.697 -14.564 -8.767 1.00 78.31 93 SER A C 1
ATOM 627 O O . SER A 1 93 ? -4.583 -13.796 -8.398 1.00 78.31 93 SER A O 1
ATOM 629 N N . GLY A 1 94 ? -2.409 -14.386 -8.461 1.00 76.81 94 GLY A N 1
ATOM 630 C CA . GLY A 1 94 ? -1.906 -13.290 -7.629 1.00 76.81 94 GLY A CA 1
ATOM 631 C C . GLY A 1 94 ? -2.489 -13.271 -6.212 1.00 76.81 94 GLY A C 1
ATOM 632 O O . GLY A 1 94 ? -2.573 -12.209 -5.607 1.00 76.81 94 GLY A O 1
ATOM 633 N N . THR A 1 95 ? -2.960 -14.412 -5.692 1.00 80.50 95 THR A N 1
ATOM 634 C CA . THR A 1 95 ? -3.645 -14.467 -4.388 1.00 80.50 95 THR A CA 1
ATOM 635 C C . THR A 1 95 ? -2.733 -15.063 -3.327 1.00 80.50 95 THR A C 1
ATOM 637 O O . THR A 1 95 ? -2.271 -16.198 -3.465 1.00 80.50 95 THR A O 1
ATOM 640 N N . SER A 1 96 ? -2.496 -14.311 -2.259 1.00 90.38 96 SER A N 1
ATOM 641 C CA . SER A 1 96 ? -1.634 -14.678 -1.138 1.00 90.38 96 SER A CA 1
ATOM 642 C C . SER A 1 96 ? -2.334 -14.486 0.204 1.00 90.38 96 SER A C 1
ATOM 644 O O . SER A 1 96 ? -3.408 -13.894 0.309 1.00 90.38 96 SER A O 1
ATOM 646 N N . GLY A 1 97 ? -1.696 -15.006 1.244 1.00 85.50 97 GLY A N 1
ATOM 647 C CA . GLY A 1 97 ? -1.954 -14.640 2.624 1.00 85.50 97 GLY A CA 1
ATOM 648 C C . GLY A 1 97 ? -0.649 -14.681 3.406 1.00 85.50 97 GLY A C 1
ATOM 649 O O . GLY A 1 97 ? 0.279 -15.426 3.070 1.00 85.50 97 GLY A O 1
ATOM 650 N N . TYR A 1 98 ? -0.555 -13.835 4.422 1.00 91.00 98 TYR A N 1
ATOM 651 C CA . TYR A 1 98 ? 0.684 -13.576 5.138 1.00 91.00 98 TYR A CA 1
ATOM 652 C C . TYR A 1 98 ? 0.441 -13.119 6.572 1.00 91.00 98 TYR A C 1
ATOM 654 O O . TYR A 1 98 ? -0.662 -12.779 7.000 1.00 91.00 98 TYR A O 1
ATOM 662 N N . VAL A 1 99 ? 1.534 -13.142 7.313 1.00 87.50 99 VAL A N 1
ATOM 663 C CA . VAL A 1 99 ? 1.662 -12.813 8.715 1.00 87.50 99 VAL A CA 1
ATOM 664 C C . VAL A 1 99 ? 2.730 -11.728 8.800 1.00 87.50 99 VAL A C 1
ATOM 666 O O . VAL A 1 99 ? 3.913 -12.024 8.629 1.00 87.50 99 VAL A O 1
ATOM 669 N N . ALA A 1 100 ? 2.324 -10.475 9.006 1.00 76.75 100 ALA A N 1
ATOM 670 C CA . ALA A 1 100 ? 3.242 -9.334 8.991 1.00 76.75 100 ALA A CA 1
ATOM 671 C C . ALA A 1 100 ? 4.189 -9.312 10.214 1.00 76.75 100 ALA A C 1
ATOM 673 O O . ALA A 1 100 ? 3.784 -9.786 11.283 1.00 76.75 100 ALA A O 1
ATOM 674 N N . PRO A 1 101 ? 5.403 -8.731 10.103 1.00 67.12 101 PRO A N 1
ATOM 675 C CA . PRO A 1 101 ? 6.133 -8.193 11.249 1.00 67.12 101 PRO A CA 1
ATOM 676 C C . PRO A 1 101 ? 5.313 -7.065 11.900 1.00 67.12 101 PRO A C 1
ATOM 678 O O . PRO A 1 101 ? 4.796 -6.193 11.204 1.00 67.12 101 PRO A O 1
ATOM 681 N N . GLY A 1 102 ? 5.159 -7.081 13.225 1.00 54.78 102 GLY A N 1
ATOM 682 C CA . GLY A 1 102 ? 4.383 -6.067 13.949 1.00 54.78 102 GLY A CA 1
ATOM 683 C C . GLY A 1 102 ? 3.913 -6.536 15.325 1.00 54.78 102 GLY A C 1
ATOM 684 O O . GLY A 1 102 ? 3.734 -7.733 15.553 1.00 54.78 102 GLY A O 1
ATOM 685 N N . ALA A 1 103 ? 3.724 -5.590 16.253 1.00 40.38 103 ALA A N 1
ATOM 686 C CA . ALA A 1 103 ? 3.467 -5.908 17.661 1.00 40.38 103 ALA A CA 1
ATOM 687 C C . ALA A 1 103 ? 2.104 -6.552 17.941 1.00 40.38 103 ALA A C 1
ATOM 689 O O . ALA A 1 103 ? 1.948 -7.302 18.909 1.00 40.38 103 ALA A O 1
ATOM 690 N N . THR A 1 104 ? 1.147 -6.324 17.051 1.00 43.56 104 THR A N 1
ATOM 691 C CA . THR A 1 104 ? -0.023 -7.170 16.845 1.00 43.56 104 THR A CA 1
ATOM 692 C C . THR A 1 104 ? 0.179 -7.962 15.557 1.00 43.56 104 THR A C 1
ATOM 694 O O . THR A 1 104 ? 0.687 -7.455 14.558 1.00 43.56 104 THR A O 1
ATOM 697 N N . ALA A 1 105 ? -0.201 -9.239 15.576 1.00 49.47 105 ALA A N 1
ATOM 698 C CA . ALA A 1 105 ? -0.084 -10.103 14.411 1.00 49.47 105 ALA A CA 1
ATOM 699 C C . ALA A 1 105 ? -1.118 -9.702 13.346 1.00 49.47 105 ALA A C 1
ATOM 701 O O . ALA A 1 105 ? -2.254 -10.177 13.380 1.00 49.47 105 ALA A O 1
ATOM 702 N N . THR A 1 106 ? -0.730 -8.864 12.382 1.00 59.03 106 THR A N 1
ATOM 703 C CA . THR A 1 106 ? -1.550 -8.608 11.190 1.00 59.03 106 THR A CA 1
ATOM 704 C C . THR A 1 106 ? -1.518 -9.850 10.305 1.00 59.03 106 THR A C 1
ATOM 706 O O . THR A 1 106 ? -0.572 -10.094 9.552 1.00 59.03 106 THR A O 1
ATOM 709 N N . ILE A 1 107 ? -2.547 -10.681 10.469 1.00 69.69 107 ILE A N 1
ATOM 710 C CA . ILE A 1 107 ? -2.765 -11.931 9.743 1.00 69.69 107 ILE A CA 1
ATOM 711 C C . ILE A 1 107 ? -3.749 -11.632 8.609 1.00 69.69 107 ILE A C 1
ATOM 713 O O . ILE A 1 107 ? -4.935 -11.421 8.849 1.00 69.69 107 ILE A O 1
ATOM 717 N N . SER A 1 108 ? -3.253 -11.609 7.373 1.00 75.56 108 SER A N 1
ATOM 718 C CA . SER A 1 108 ? -4.046 -11.329 6.170 1.00 75.56 108 SER A CA 1
ATOM 719 C C . SER A 1 108 ? -4.285 -12.622 5.397 1.00 75.56 108 SER A C 1
ATOM 721 O O . SER A 1 108 ? -3.333 -13.321 5.057 1.00 75.56 108 SER A O 1
ATOM 723 N N . TYR A 1 109 ? -5.552 -12.958 5.134 1.00 83.75 109 TYR A N 1
ATOM 724 C CA . TYR A 1 109 ? -5.972 -14.165 4.398 1.00 83.75 109 TYR A CA 1
ATOM 725 C C . TYR A 1 109 ? -5.359 -15.487 4.904 1.00 83.75 109 TYR A C 1
ATOM 727 O O . TYR A 1 109 ? -5.149 -16.422 4.131 1.00 83.75 109 TYR A O 1
ATOM 735 N N . ILE A 1 110 ? -5.090 -15.584 6.210 1.00 86.69 110 ILE A N 1
ATOM 736 C CA . ILE A 1 110 ? -4.587 -16.796 6.865 1.00 86.69 110 ILE A CA 1
ATOM 737 C C . ILE A 1 110 ? -5.537 -17.225 7.985 1.00 86.69 110 ILE A C 1
ATOM 739 O O . ILE A 1 110 ? -5.877 -16.439 8.864 1.00 86.69 110 ILE A O 1
ATOM 743 N N . THR A 1 111 ? -5.931 -18.500 7.975 1.00 84.94 111 THR A N 1
ATOM 744 C CA . THR A 1 111 ? -6.771 -19.127 9.008 1.00 84.94 111 THR A CA 1
ATOM 745 C C . THR A 1 111 ? -6.019 -20.286 9.651 1.00 84.94 111 THR A C 1
ATOM 747 O O . THR A 1 111 ? -5.616 -21.222 8.964 1.00 84.94 111 THR A O 1
ATOM 750 N N . VAL A 1 112 ? -5.842 -20.265 10.973 1.00 86.81 112 VAL A N 1
ATOM 751 C CA . VAL A 1 112 ? -5.172 -21.355 11.703 1.00 86.81 112 VAL A CA 1
ATOM 752 C C . VAL A 1 112 ? -6.104 -22.565 11.817 1.00 86.81 112 VAL A C 1
ATOM 754 O O . VAL A 1 112 ? -7.105 -22.512 12.526 1.00 86.81 112 VAL A O 1
ATOM 757 N N . GLU A 1 113 ? -5.761 -23.681 11.165 1.00 87.06 113 GLU A N 1
ATOM 758 C CA . GLU A 1 113 ? -6.487 -24.952 11.325 1.00 87.06 113 GLU A CA 1
ATOM 759 C C . GLU A 1 113 ? -6.071 -25.678 12.605 1.00 87.06 113 GLU A C 1
ATOM 761 O O . GLU A 1 113 ? -6.889 -26.314 13.273 1.00 87.06 113 GLU A O 1
ATOM 766 N N . ARG A 1 114 ? -4.768 -25.657 12.919 1.00 87.00 114 ARG A N 1
ATOM 767 C CA . ARG A 1 114 ? -4.205 -26.414 14.038 1.00 87.00 114 ARG A CA 1
ATOM 768 C C . ARG A 1 114 ? -2.859 -25.858 14.481 1.00 87.00 114 ARG A C 1
ATOM 770 O O . ARG A 1 114 ? -1.911 -25.830 13.704 1.00 87.00 114 ARG A O 1
ATOM 777 N N . PHE A 1 115 ? -2.743 -25.592 15.777 1.00 90.50 115 PHE A N 1
ATOM 778 C CA . PHE A 1 115 ? -1.466 -25.394 16.452 1.00 90.50 115 PHE A CA 1
ATOM 779 C C . PHE A 1 115 ? -1.290 -26.439 17.558 1.00 90.50 115 PHE A C 1
ATOM 781 O O . PHE A 1 115 ? -2.217 -26.706 18.322 1.00 90.50 115 PHE A O 1
ATOM 788 N N . THR A 1 116 ? -0.111 -27.052 17.641 1.00 89.88 116 THR A N 1
ATOM 789 C CA . THR A 1 116 ? 0.264 -27.962 18.735 1.00 89.88 116 THR A CA 1
ATOM 790 C C . THR A 1 116 ? 1.729 -27.768 19.092 1.00 89.88 116 THR A C 1
ATOM 792 O O . THR A 1 116 ? 2.575 -27.922 18.215 1.00 89.88 116 THR A O 1
ATOM 795 N N . ALA A 1 117 ? 2.033 -27.507 20.363 1.00 90.75 117 ALA A N 1
ATOM 796 C CA . ALA A 1 117 ? 3.395 -27.354 20.874 1.00 90.75 117 ALA A CA 1
ATOM 797 C C . ALA A 1 117 ? 3.648 -28.276 22.078 1.00 90.75 117 ALA A C 1
ATOM 799 O O . ALA A 1 117 ? 2.758 -28.501 22.899 1.00 90.75 117 ALA A O 1
ATOM 800 N N . GLY A 1 118 ? 4.864 -28.814 22.162 1.00 87.88 118 GLY A N 1
ATOM 801 C CA . GLY A 1 118 ? 5.424 -29.489 23.334 1.00 87.88 118 GLY A CA 1
ATOM 802 C C . GLY A 1 118 ? 6.642 -28.724 23.862 1.00 87.88 118 GLY A C 1
ATOM 803 O O . GLY A 1 118 ? 6.812 -27.553 23.554 1.00 87.88 118 GLY A O 1
ATOM 804 N N . ALA A 1 119 ? 7.523 -29.377 24.623 1.00 91.31 119 ALA A N 1
ATOM 805 C CA . ALA A 1 119 ? 8.715 -28.714 25.177 1.00 91.31 119 ALA A CA 1
ATOM 806 C C . ALA A 1 119 ? 9.813 -28.413 24.132 1.00 91.31 119 ALA A C 1
ATOM 808 O O . ALA A 1 119 ? 10.556 -27.445 24.275 1.00 91.31 119 ALA A O 1
ATOM 809 N N . THR A 1 120 ? 9.931 -29.248 23.094 1.00 94.12 120 THR A N 1
ATOM 810 C CA . THR A 1 120 ? 11.049 -29.232 22.127 1.00 94.12 120 THR A CA 1
ATOM 811 C C . THR A 1 120 ? 10.601 -29.166 20.664 1.00 94.12 120 THR A C 1
ATOM 813 O O . THR A 1 120 ? 11.436 -29.086 19.770 1.00 94.12 120 THR A O 1
ATOM 816 N N . GLN A 1 121 ? 9.298 -29.259 20.389 1.00 94.75 121 GLN A N 1
ATOM 817 C CA . GLN A 1 121 ? 8.737 -29.349 19.038 1.00 94.75 121 GLN A CA 1
ATOM 818 C C . GLN A 1 121 ? 7.395 -28.628 18.972 1.00 94.75 121 GLN A C 1
ATOM 820 O O . GLN A 1 121 ? 6.637 -28.635 19.945 1.00 94.75 121 GLN A O 1
ATOM 825 N N . ALA A 1 122 ? 7.073 -28.062 17.812 1.00 94.94 122 ALA A N 1
ATOM 826 C CA . ALA A 1 122 ? 5.770 -27.468 17.549 1.00 94.94 122 ALA A CA 1
ATOM 827 C C . ALA A 1 122 ? 5.350 -27.652 16.090 1.00 94.94 122 ALA A C 1
ATOM 829 O O . ALA A 1 122 ? 6.177 -27.796 15.192 1.00 94.94 122 ALA A O 1
ATOM 830 N N . ARG A 1 123 ? 4.042 -27.610 15.849 1.00 95.12 123 ARG A N 1
ATOM 831 C CA . ARG A 1 123 ? 3.441 -27.689 14.521 1.00 95.12 123 ARG A CA 1
ATOM 832 C C . ARG A 1 123 ? 2.370 -26.616 14.386 1.00 95.12 123 ARG A C 1
ATOM 834 O O . ARG A 1 123 ? 1.361 -26.682 15.087 1.00 95.12 123 ARG A O 1
ATOM 841 N N . SER A 1 124 ? 2.598 -25.675 13.475 1.00 95.19 124 SER A N 1
ATOM 842 C CA . SER A 1 124 ? 1.583 -24.760 12.947 1.00 95.19 124 SER A CA 1
ATOM 843 C C . SER A 1 124 ? 1.034 -25.337 11.644 1.00 95.19 124 SER A C 1
ATOM 845 O O . SER A 1 124 ? 1.780 -25.920 10.853 1.00 95.19 124 SER A O 1
ATOM 847 N N . GLN A 1 125 ? -0.270 -25.218 11.433 1.00 96.19 125 GLN A N 1
ATOM 848 C CA . GLN A 1 125 ? -0.947 -25.591 10.201 1.00 96.19 125 GLN A CA 1
ATOM 849 C C . GLN A 1 125 ? -2.079 -24.603 9.938 1.00 96.19 125 GLN A C 1
ATOM 851 O O . GLN A 1 125 ? -2.971 -24.429 10.773 1.00 96.19 125 GLN A O 1
ATOM 856 N N . VAL A 1 126 ? -2.025 -23.964 8.773 1.00 94.56 126 VAL A N 1
ATOM 857 C CA . VAL A 1 126 ? -2.911 -22.865 8.391 1.00 94.56 126 VAL A CA 1
ATOM 858 C C . VAL A 1 126 ? -3.414 -23.036 6.958 1.00 94.56 126 VAL A C 1
ATOM 860 O O . VAL A 1 126 ? -2.715 -23.597 6.110 1.00 94.56 126 VAL A O 1
ATOM 863 N N . ILE A 1 127 ? -4.603 -22.508 6.680 1.00 92.31 127 ILE A N 1
ATOM 864 C CA . ILE A 1 127 ? -5.070 -22.221 5.323 1.00 92.31 127 ILE A CA 1
ATOM 865 C C . ILE A 1 127 ? -4.638 -20.811 4.939 1.00 92.31 127 ILE A C 1
ATOM 867 O O . ILE A 1 127 ? -4.727 -19.895 5.751 1.00 92.31 127 ILE A O 1
ATOM 871 N N . VAL A 1 128 ? -4.187 -20.658 3.698 1.00 91.31 128 VAL A N 1
ATOM 872 C CA . VAL A 1 128 ? -3.759 -19.406 3.079 1.00 91.31 128 VAL A CA 1
ATOM 873 C C . VAL A 1 128 ? -4.614 -19.176 1.832 1.00 91.31 128 VAL A C 1
ATOM 875 O O . VAL A 1 128 ? -4.626 -20.018 0.925 1.00 91.31 128 VAL A O 1
ATOM 878 N N . ALA A 1 129 ? -5.346 -18.059 1.814 1.00 86.06 129 ALA A N 1
ATOM 879 C CA . ALA A 1 129 ? -6.230 -17.616 0.731 1.00 86.06 129 ALA A CA 1
ATOM 880 C C . ALA A 1 129 ? -7.175 -18.708 0.175 1.00 86.06 129 ALA A C 1
ATOM 882 O O . ALA A 1 129 ? -7.378 -18.799 -1.034 1.00 86.06 129 ALA A O 1
ATOM 883 N N . ASP A 1 130 ? -7.681 -19.591 1.046 1.00 86.19 130 ASP A N 1
ATOM 884 C CA . ASP A 1 130 ? -8.528 -20.759 0.727 1.00 86.19 130 ASP A CA 1
ATOM 885 C C . ASP A 1 130 ? -7.973 -21.728 -0.341 1.00 86.19 130 ASP A C 1
ATOM 887 O O . ASP A 1 130 ? -8.672 -22.620 -0.828 1.00 86.19 130 ASP A O 1
ATOM 891 N N . LYS A 1 131 ? -6.685 -21.594 -0.687 1.00 87.62 131 LYS A N 1
ATOM 892 C CA . LYS A 1 131 ? -6.025 -22.322 -1.780 1.00 87.62 131 LYS A CA 1
ATOM 893 C C . LYS A 1 131 ? -4.891 -23.217 -1.326 1.00 87.62 131 LYS A C 1
ATOM 895 O O . LYS A 1 131 ? -4.717 -24.309 -1.871 1.00 87.62 131 LYS A O 1
ATOM 900 N N . LEU A 1 132 ? -4.105 -22.756 -0.358 1.00 95.88 132 LEU A N 1
ATOM 901 C CA . LEU A 1 132 ? -2.931 -23.465 0.129 1.00 95.88 132 LEU A CA 1
ATOM 902 C C . LEU A 1 132 ? -3.133 -23.857 1.587 1.00 95.88 132 LEU A C 1
ATOM 904 O O . LEU A 1 132 ? -3.572 -23.048 2.397 1.00 95.88 132 LEU A O 1
ATOM 908 N N . ARG A 1 133 ? -2.743 -25.077 1.941 1.00 98.00 133 ARG A N 1
ATOM 909 C CA . ARG A 1 133 ? -2.531 -25.474 3.332 1.00 98.00 133 ARG A CA 1
ATOM 910 C C . ARG A 1 133 ? -1.035 -25.463 3.600 1.00 98.00 133 ARG A C 1
ATOM 912 O O . ARG A 1 133 ? -0.307 -26.302 3.069 1.00 98.00 133 ARG A O 1
ATOM 919 N N . VAL A 1 134 ? -0.582 -24.526 4.424 1.00 98.38 134 VAL A N 1
ATOM 920 C CA . VAL A 1 134 ? 0.824 -24.407 4.826 1.00 98.38 134 VAL A CA 1
ATOM 921 C C . VAL A 1 134 ? 0.997 -25.028 6.207 1.00 98.38 134 VAL A C 1
ATOM 923 O O . VAL A 1 134 ? 0.176 -24.840 7.100 1.00 98.38 134 VAL A O 1
ATOM 926 N N . THR A 1 135 ? 2.035 -25.840 6.377 1.00 98.12 135 THR A N 1
ATOM 927 C CA . THR A 1 135 ? 2.363 -26.505 7.644 1.00 98.12 135 THR A CA 1
ATOM 928 C C . THR A 1 135 ? 3.831 -26.286 7.979 1.00 98.12 135 THR A C 1
ATOM 930 O O . THR A 1 135 ? 4.696 -26.775 7.255 1.00 98.12 135 THR A O 1
ATOM 933 N N . HIS A 1 136 ? 4.108 -25.624 9.102 1.00 98.06 136 HIS A N 1
ATOM 934 C CA . HIS A 1 136 ? 5.449 -25.479 9.674 1.00 98.06 136 HIS A CA 1
ATOM 935 C C . HIS A 1 136 ? 5.620 -26.488 10.807 1.00 98.06 136 HIS A C 1
ATOM 937 O O . HIS A 1 136 ? 4.910 -26.422 11.811 1.00 98.06 136 HIS A O 1
ATOM 943 N N . ASN A 1 137 ? 6.563 -27.419 10.665 1.00 97.69 137 ASN A N 1
ATOM 944 C CA . ASN A 1 137 ? 6.891 -28.400 11.699 1.00 97.69 137 ASN A CA 1
ATOM 945 C C . ASN A 1 137 ? 8.289 -28.128 12.273 1.00 97.69 137 ASN A C 1
ATOM 947 O O . ASN A 1 137 ? 9.296 -28.509 11.671 1.00 97.69 137 ASN A O 1
ATOM 951 N N . PHE A 1 138 ? 8.319 -27.469 13.431 1.00 97.44 138 PHE A N 1
ATOM 952 C CA . PHE A 1 138 ? 9.507 -27.060 14.174 1.00 97.44 138 PHE A CA 1
ATOM 953 C C . PHE A 1 138 ? 10.033 -28.212 15.035 1.00 97.44 138 PHE A C 1
ATOM 955 O O . PHE A 1 138 ? 9.293 -28.787 15.839 1.00 97.44 138 PHE A O 1
ATOM 962 N N . GLN A 1 139 ? 11.318 -28.527 14.897 1.00 96.56 139 GLN A N 1
ATOM 963 C CA . GLN A 1 139 ? 11.991 -29.602 15.624 1.00 96.56 139 GLN A CA 1
ATOM 964 C C . GLN A 1 139 ? 13.487 -29.297 15.821 1.00 96.56 139 GLN A C 1
ATOM 966 O O . GLN A 1 139 ? 14.054 -28.546 15.026 1.00 96.56 139 GLN A O 1
ATOM 971 N N . PRO A 1 140 ? 14.165 -29.876 16.829 1.00 96.69 140 PRO A N 1
ATOM 972 C CA . PRO A 1 140 ? 15.608 -29.717 16.975 1.00 96.69 140 PRO A CA 1
ATOM 973 C C . PRO A 1 140 ? 16.335 -30.266 15.741 1.00 96.69 140 PRO A C 1
ATOM 975 O O . PRO A 1 140 ? 15.943 -31.303 15.199 1.00 96.69 140 PRO A O 1
ATOM 978 N N . SER A 1 141 ? 17.379 -29.570 15.294 1.00 96.19 141 SER A N 1
ATOM 979 C CA . SER A 1 141 ? 18.252 -30.050 14.221 1.00 96.19 141 SER A CA 1
ATOM 980 C C . SER A 1 141 ? 19.289 -31.053 14.750 1.00 96.19 141 SER A C 1
ATOM 982 O O . SER A 1 141 ? 19.451 -31.224 15.959 1.00 96.19 141 SER A O 1
ATOM 984 N N . SER A 1 142 ? 20.033 -31.698 13.847 1.00 91.69 142 SER A N 1
ATOM 985 C CA . SER A 1 142 ? 21.225 -32.483 14.203 1.00 91.69 142 SER A CA 1
ATOM 986 C C . SER A 1 142 ? 22.370 -31.613 14.733 1.00 91.69 142 SER A C 1
ATOM 988 O O . SER A 1 142 ? 23.202 -32.103 15.492 1.00 91.69 142 SER A O 1
ATOM 990 N N . ALA A 1 143 ? 22.403 -30.329 14.362 1.00 94.38 143 ALA A N 1
ATOM 991 C CA . ALA A 1 143 ? 23.251 -29.323 14.993 1.00 94.38 143 ALA A CA 1
ATOM 992 C C . ALA A 1 143 ? 22.500 -28.675 16.163 1.00 94.38 143 ALA A C 1
ATOM 994 O O . ALA A 1 143 ? 21.442 -28.082 15.967 1.00 94.38 143 ALA A O 1
ATOM 995 N N . THR A 1 144 ? 23.056 -28.736 17.372 1.00 95.06 144 THR A N 1
ATOM 996 C CA . THR A 1 144 ? 22.432 -28.196 18.597 1.00 95.06 144 THR A CA 1
ATOM 997 C C . THR A 1 144 ? 22.171 -26.687 18.550 1.00 95.06 144 THR A C 1
ATOM 999 O O . THR A 1 144 ? 21.227 -26.199 19.161 1.00 95.06 144 THR A O 1
ATOM 1002 N N . GLN A 1 145 ? 22.961 -25.957 17.772 1.00 96.94 145 GLN A N 1
ATOM 1003 C CA . GLN A 1 145 ? 22.862 -24.522 17.515 1.00 96.94 145 GLN A CA 1
ATOM 1004 C C . GLN A 1 145 ? 21.663 -24.164 16.620 1.00 96.94 145 GLN A C 1
ATOM 1006 O O . GLN A 1 145 ? 21.374 -22.984 16.448 1.00 96.94 145 GLN A O 1
ATOM 1011 N N . LEU A 1 146 ? 20.973 -25.155 16.034 1.00 97.31 146 LEU A N 1
ATOM 1012 C CA . LEU A 1 146 ? 19.882 -24.964 15.081 1.00 97.31 146 LEU A CA 1
ATOM 1013 C C . LEU A 1 146 ? 18.592 -25.685 15.512 1.00 97.31 146 LEU A C 1
ATOM 1015 O O . LEU A 1 146 ? 18.570 -26.848 15.921 1.00 97.31 146 LEU A O 1
ATOM 1019 N N . TYR A 1 147 ? 17.478 -25.007 15.286 1.00 97.44 147 TYR A N 1
ATOM 1020 C CA . TYR A 1 147 ? 16.179 -25.602 15.019 1.00 97.44 147 TYR A CA 1
ATOM 1021 C C . TYR A 1 147 ? 16.004 -25.803 13.516 1.00 97.44 147 TYR A C 1
ATOM 1023 O O . TYR A 1 147 ? 16.404 -24.957 12.721 1.00 97.44 147 TYR A O 1
ATOM 1031 N N . GLN A 1 148 ? 15.363 -26.904 13.133 1.00 96.88 148 GLN A N 1
ATOM 1032 C CA . GLN A 1 148 ? 14.912 -27.176 11.773 1.00 96.88 148 GLN A CA 1
ATOM 1033 C C . GLN A 1 148 ? 13.394 -26.992 11.697 1.00 96.88 148 GLN A C 1
ATOM 1035 O O . GLN A 1 148 ? 12.653 -27.432 12.579 1.00 96.88 148 GLN A O 1
ATOM 1040 N N . VAL A 1 149 ? 12.919 -26.395 10.610 1.00 97.94 149 VAL A N 1
ATOM 1041 C CA . VAL A 1 149 ? 11.496 -26.234 10.311 1.00 97.94 149 VAL A CA 1
ATOM 1042 C C . VAL A 1 149 ? 11.220 -26.852 8.952 1.00 97.94 149 VAL A C 1
ATOM 1044 O O . VAL A 1 149 ? 11.641 -26.328 7.923 1.00 97.94 149 VAL A O 1
ATOM 1047 N N . ASN A 1 150 ? 10.508 -27.978 8.942 1.00 97.38 150 ASN A N 1
ATOM 1048 C CA . ASN A 1 150 ? 10.002 -28.548 7.696 1.00 97.38 150 ASN A CA 1
ATOM 1049 C C . ASN A 1 150 ? 8.739 -27.770 7.316 1.00 97.38 150 ASN A C 1
ATOM 1051 O O . ASN A 1 150 ? 7.727 -27.876 8.015 1.00 97.38 150 ASN A O 1
ATOM 1055 N N . VAL A 1 151 ? 8.802 -26.984 6.242 1.00 98.12 151 VAL A N 1
ATOM 1056 C CA . VAL A 1 151 ? 7.663 -26.216 5.726 1.00 98.12 151 VAL A CA 1
ATOM 1057 C C . VAL A 1 151 ? 7.066 -26.983 4.558 1.00 98.12 151 VAL A C 1
ATOM 1059 O O . VAL A 1 151 ? 7.760 -27.291 3.595 1.00 98.12 151 VAL A O 1
ATOM 1062 N N . THR A 1 152 ? 5.785 -27.329 4.655 1.00 98.00 152 THR A N 1
ATOM 1063 C CA . THR A 1 152 ? 5.041 -28.024 3.596 1.00 98.00 152 THR A CA 1
ATOM 1064 C C . THR A 1 152 ? 3.925 -27.134 3.085 1.00 98.00 152 THR A C 1
ATOM 1066 O O . THR A 1 152 ? 3.110 -26.672 3.881 1.00 98.00 152 THR A O 1
ATOM 1069 N N . ILE A 1 153 ? 3.869 -26.931 1.771 1.00 98.00 153 ILE A N 1
ATOM 1070 C CA . ILE A 1 153 ? 2.792 -26.219 1.080 1.00 98.00 153 ILE A CA 1
ATOM 1071 C C . ILE A 1 153 ? 2.006 -27.258 0.285 1.00 98.00 153 ILE A C 1
ATOM 1073 O O . ILE A 1 153 ? 2.553 -27.874 -0.627 1.00 98.00 153 ILE A O 1
ATOM 1077 N N . GLN A 1 154 ? 0.740 -27.464 0.642 1.00 97.88 154 GLN A N 1
ATOM 1078 C CA . GLN A 1 154 ? -0.201 -28.313 -0.088 1.00 97.88 154 GLN A CA 1
ATOM 1079 C C . GLN A 1 154 ? -1.180 -27.443 -0.878 1.00 97.88 154 GLN A C 1
ATOM 1081 O O . GLN A 1 154 ? -1.808 -26.558 -0.301 1.00 97.88 154 GLN A O 1
ATOM 1086 N N . ASN A 1 155 ? -1.388 -27.743 -2.159 1.00 97.44 155 ASN A N 1
ATOM 1087 C CA . ASN A 1 155 ? -2.508 -27.193 -2.916 1.00 97.44 155 ASN A CA 1
ATOM 1088 C C . ASN A 1 155 ? -3.803 -27.910 -2.504 1.00 97.44 155 ASN A C 1
ATOM 1090 O O . ASN A 1 155 ? -3.950 -29.112 -2.732 1.00 97.44 155 ASN A O 1
ATOM 1094 N N . ILE A 1 156 ? -4.739 -27.185 -1.892 1.00 95.69 156 ILE A N 1
ATOM 1095 C CA . ILE A 1 156 ? -6.055 -27.703 -1.485 1.00 95.69 156 ILE A CA 1
ATOM 1096 C C . ILE A 1 156 ? -7.194 -27.220 -2.392 1.00 95.69 156 ILE A C 1
ATOM 1098 O O . ILE A 1 156 ? -8.347 -27.592 -2.181 1.00 95.69 156 ILE A O 1
ATOM 1102 N N . SER A 1 157 ? -6.875 -26.404 -3.397 1.00 88.94 157 SER A N 1
ATOM 1103 C CA . SER A 1 157 ? -7.833 -25.880 -4.366 1.00 88.94 157 SER A CA 1
ATOM 1104 C C . SER A 1 157 ? -8.153 -26.892 -5.477 1.00 88.94 157 SER A C 1
ATOM 1106 O O . SER A 1 157 ? -7.498 -27.924 -5.629 1.00 88.94 157 SER A O 1
ATOM 1108 N N . GLY A 1 158 ? -9.167 -26.582 -6.291 1.00 90.25 158 GLY A N 1
ATOM 1109 C CA . GLY A 1 158 ? -9.566 -27.402 -7.442 1.00 90.25 158 GLY A CA 1
ATOM 1110 C C . GLY A 1 158 ? -8.723 -27.218 -8.713 1.00 90.25 158 GLY A C 1
ATOM 1111 O O . GLY A 1 158 ? -9.001 -27.889 -9.704 1.00 90.25 158 GLY A O 1
ATOM 1112 N N . ALA A 1 159 ? -7.727 -26.326 -8.719 1.00 88.94 159 ALA A N 1
ATOM 1113 C CA . ALA A 1 159 ? -6.901 -26.000 -9.887 1.00 88.94 159 ALA A CA 1
ATOM 1114 C C . ALA A 1 159 ? -5.398 -26.051 -9.542 1.00 88.94 159 ALA A C 1
ATOM 1116 O O . ALA A 1 159 ? -5.051 -25.956 -8.366 1.00 88.94 159 ALA A O 1
ATOM 1117 N N . PRO A 1 160 ? -4.483 -26.228 -10.516 1.00 89.69 160 PRO A N 1
ATOM 1118 C CA . PRO A 1 160 ? -3.050 -26.056 -10.274 1.00 89.69 160 PRO A CA 1
ATOM 1119 C C . PRO A 1 160 ? -2.739 -24.648 -9.747 1.00 89.69 160 PRO A C 1
ATOM 1121 O O . PRO A 1 160 ? -3.420 -23.698 -10.123 1.00 89.69 160 PRO A O 1
ATOM 1124 N N . VAL A 1 161 ? -1.708 -24.529 -8.911 1.00 89.69 161 VAL A N 1
ATOM 1125 C CA . VAL A 1 161 ? -1.228 -23.258 -8.337 1.00 89.69 161 VAL A CA 1
ATOM 1126 C C . VAL A 1 161 ? 0.271 -23.113 -8.578 1.00 89.69 161 VAL A C 1
ATOM 1128 O O . VAL A 1 161 ? 0.981 -24.115 -8.542 1.00 89.69 161 VAL A O 1
ATOM 1131 N N . ASP A 1 162 ? 0.776 -21.901 -8.791 1.00 93.69 162 ASP A N 1
ATOM 1132 C CA . ASP A 1 162 ? 2.223 -21.634 -8.793 1.00 93.69 162 ASP A CA 1
ATOM 1133 C C . ASP A 1 162 ? 2.639 -21.187 -7.390 1.00 93.69 162 ASP A C 1
ATOM 1135 O O . ASP A 1 162 ? 2.430 -20.037 -6.997 1.00 93.69 162 ASP A O 1
ATOM 1139 N N . ALA A 1 163 ? 3.153 -22.134 -6.604 1.00 95.00 163 ALA A N 1
ATOM 1140 C CA . ALA A 1 163 ? 3.338 -21.954 -5.171 1.00 95.00 163 ALA A CA 1
ATOM 1141 C C . ALA A 1 163 ? 4.545 -21.058 -4.855 1.00 95.00 163 ALA A C 1
ATOM 1143 O O . ALA A 1 163 ? 5.696 -21.418 -5.126 1.00 95.00 163 ALA A O 1
ATOM 1144 N N . ARG A 1 164 ? 4.279 -19.919 -4.206 1.00 97.19 164 ARG A N 1
ATOM 1145 C CA . ARG A 1 164 ? 5.283 -18.980 -3.685 1.00 97.19 164 ARG A CA 1
ATOM 1146 C C . ARG A 1 164 ? 5.289 -18.955 -2.160 1.00 97.19 164 ARG A C 1
ATOM 1148 O O . ARG A 1 164 ? 4.265 -19.211 -1.525 1.00 97.19 164 ARG A O 1
ATOM 1155 N N . TYR A 1 165 ? 6.440 -18.626 -1.582 1.00 98.12 165 TYR A N 1
ATOM 1156 C CA . TYR A 1 165 ? 6.626 -18.435 -0.145 1.00 98.12 165 TYR A CA 1
ATOM 1157 C C . TYR A 1 165 ? 7.641 -17.323 0.113 1.00 98.12 165 TYR A C 1
ATOM 1159 O O . TYR A 1 165 ? 8.669 -17.273 -0.556 1.00 98.12 165 TYR A O 1
ATOM 1167 N N . ARG A 1 166 ? 7.387 -16.476 1.109 1.00 96.50 166 ARG A N 1
ATOM 1168 C CA . ARG A 1 166 ? 8.315 -15.439 1.572 1.00 96.50 166 ARG A CA 1
ATOM 1169 C C . ARG A 1 166 ? 8.537 -15.570 3.077 1.00 96.50 166 ARG A C 1
ATOM 1171 O O . ARG A 1 166 ? 7.592 -15.833 3.826 1.00 96.50 166 ARG A O 1
ATOM 1178 N N . ARG A 1 167 ? 9.777 -15.369 3.534 1.00 94.31 167 ARG A N 1
ATOM 1179 C CA . ARG A 1 167 ? 10.105 -15.124 4.951 1.00 94.31 167 ARG A CA 1
ATOM 1180 C C . ARG A 1 167 ? 10.838 -13.797 5.075 1.00 94.31 167 ARG A C 1
ATOM 1182 O O . ARG A 1 167 ? 11.672 -13.497 4.225 1.00 94.31 167 ARG A O 1
ATOM 1189 N N . VAL A 1 168 ? 10.527 -13.048 6.125 1.00 90.56 168 VAL A N 1
ATOM 1190 C CA . VAL A 1 168 ? 11.156 -11.769 6.459 1.00 90.56 168 VAL A CA 1
ATOM 1191 C C . VAL A 1 168 ? 11.530 -11.779 7.940 1.00 90.56 168 VAL A C 1
ATOM 1193 O O . VAL A 1 168 ? 10.718 -12.203 8.765 1.00 90.56 168 VAL A O 1
ATOM 1196 N N . LEU A 1 169 ? 12.752 -11.357 8.264 1.00 89.06 169 LEU A N 1
ATOM 1197 C CA . LEU A 1 169 ? 13.296 -11.265 9.621 1.00 89.06 169 LEU A CA 1
ATOM 1198 C C . LEU A 1 169 ? 14.061 -9.955 9.812 1.00 89.06 169 LEU A C 1
ATOM 1200 O O . LEU A 1 169 ? 14.826 -9.580 8.932 1.00 89.06 169 LEU A O 1
ATOM 1204 N N . ASP A 1 170 ? 13.927 -9.318 10.970 1.00 85.44 170 ASP A N 1
ATOM 1205 C CA . ASP A 1 170 ? 14.687 -8.123 11.359 1.00 85.44 170 ASP A CA 1
ATOM 1206 C C . ASP A 1 170 ? 15.709 -8.477 12.450 1.00 85.44 170 ASP A C 1
ATOM 1208 O O . ASP A 1 170 ? 15.337 -8.900 13.553 1.00 85.44 170 ASP A O 1
ATOM 1212 N N . TRP A 1 171 ? 17.006 -8.353 12.159 1.00 87.56 171 TRP A N 1
ATOM 1213 C CA . TRP A 1 171 ? 18.033 -8.729 13.127 1.00 87.56 171 TRP A CA 1
ATOM 1214 C C . TRP A 1 171 ? 18.129 -7.662 14.214 1.00 87.56 171 TRP A C 1
ATOM 1216 O O . TRP A 1 171 ? 18.333 -6.493 13.932 1.00 87.56 171 TRP A O 1
ATOM 1226 N N . ASN A 1 172 ? 17.982 -8.079 15.470 1.00 82.69 172 ASN A N 1
ATOM 1227 C CA . ASN A 1 172 ? 18.191 -7.223 16.638 1.00 82.69 172 ASN A CA 1
ATOM 1228 C C . ASN A 1 172 ? 19.091 -7.986 17.613 1.00 82.69 172 ASN A C 1
ATOM 1230 O O . ASN A 1 172 ? 18.620 -8.572 18.590 1.00 82.69 172 ASN A O 1
ATOM 1234 N N . VAL A 1 173 ? 20.372 -8.107 17.275 1.00 85.75 173 VAL A N 1
ATOM 1235 C CA . VAL A 1 173 ? 21.301 -9.015 17.953 1.00 85.75 173 VAL A CA 1
ATOM 1236 C C . VAL A 1 173 ? 21.891 -8.311 19.165 1.00 85.75 173 VAL A C 1
ATOM 1238 O O . VAL A 1 173 ? 22.827 -7.514 19.072 1.00 85.75 173 VAL A O 1
ATOM 1241 N N . GLU A 1 174 ? 21.349 -8.637 20.340 1.00 86.00 174 GLU A N 1
ATOM 1242 C CA . GLU A 1 174 ? 21.879 -8.143 21.609 1.00 86.00 174 GLU A CA 1
ATOM 1243 C C . GLU A 1 174 ? 23.391 -8.434 21.740 1.00 86.00 174 GLU A C 1
ATOM 1245 O O . GLU A 1 174 ? 23.868 -9.476 21.284 1.00 86.00 174 GLU A O 1
ATOM 1250 N N . PRO A 1 175 ? 24.178 -7.560 22.396 1.00 79.00 175 PRO A N 1
ATOM 1251 C CA . PRO A 1 175 ? 23.769 -6.394 23.180 1.00 79.00 175 PRO A CA 1
ATOM 1252 C C . PRO A 1 175 ? 23.699 -5.081 22.380 1.00 79.00 175 PRO A C 1
ATOM 1254 O O . PRO A 1 175 ? 23.566 -4.029 22.998 1.00 79.00 175 PRO A O 1
ATOM 1257 N N . SER A 1 176 ? 23.799 -5.115 21.047 1.00 76.56 176 SER A N 1
ATOM 1258 C CA . SER A 1 176 ? 23.700 -3.928 20.183 1.00 76.56 176 SER A CA 1
ATOM 1259 C C . SER A 1 176 ? 22.481 -4.003 19.249 1.00 76.56 176 SER A C 1
ATOM 1261 O O . SER A 1 176 ? 22.681 -4.007 18.035 1.00 76.56 176 SER A O 1
ATOM 1263 N N . PRO A 1 177 ? 21.247 -4.089 19.790 1.00 75.69 177 PRO A N 1
ATOM 1264 C CA . PRO A 1 177 ? 20.039 -4.048 18.972 1.00 75.69 177 PRO A CA 1
ATOM 1265 C C . PRO A 1 177 ? 20.024 -2.776 18.111 1.00 75.69 177 PRO A C 1
ATOM 1267 O O . PRO A 1 177 ? 20.433 -1.713 18.590 1.00 75.69 177 PRO A O 1
ATOM 1270 N N . TYR A 1 178 ? 19.525 -2.884 16.880 1.00 71.88 178 TYR A N 1
ATOM 1271 C CA . TYR A 1 178 ? 19.469 -1.815 15.870 1.00 71.88 178 TYR A CA 1
ATOM 1272 C C . TYR A 1 178 ? 20.839 -1.371 15.314 1.00 71.88 178 TYR A C 1
ATOM 1274 O O . TYR A 1 178 ? 20.914 -0.367 14.602 1.00 71.88 178 TYR A O 1
ATOM 1282 N N . ALA A 1 179 ? 21.915 -2.088 15.649 1.00 74.81 179 ALA A N 1
ATOM 1283 C CA . ALA A 1 179 ? 23.275 -1.862 15.167 1.00 74.81 179 ALA A CA 1
ATOM 1284 C C . ALA A 1 179 ? 23.978 -3.208 14.904 1.00 74.81 179 ALA A C 1
ATOM 1286 O O . ALA A 1 179 ? 24.959 -3.572 15.565 1.00 74.81 179 ALA A O 1
ATOM 1287 N N . GLU A 1 180 ? 23.439 -3.968 13.954 1.00 75.81 180 GLU A N 1
ATOM 1288 C CA . GLU A 1 180 ? 23.899 -5.289 13.529 1.00 75.81 180 GLU A CA 1
ATOM 1289 C C . GLU A 1 180 ? 24.708 -5.247 12.231 1.00 75.81 180 GLU A C 1
ATOM 1291 O O . GLU A 1 180 ? 24.444 -4.448 11.337 1.00 75.81 180 GLU A O 1
ATOM 1296 N N . TYR A 1 181 ? 25.625 -6.204 12.079 1.00 80.44 181 TYR A N 1
ATOM 1297 C CA . TYR A 1 181 ? 26.157 -6.581 10.770 1.00 80.44 181 TYR A CA 1
ATOM 1298 C C . TYR A 1 181 ? 25.407 -7.801 10.238 1.00 80.44 181 TYR A C 1
ATOM 1300 O O . TYR A 1 181 ? 25.324 -8.823 10.931 1.00 80.44 181 TYR A O 1
ATOM 1308 N N . VAL A 1 182 ? 24.922 -7.722 8.997 1.00 85.19 182 VAL A N 1
ATOM 1309 C CA . VAL A 1 182 ? 24.235 -8.824 8.317 1.00 85.19 182 VAL A CA 1
ATOM 1310 C C . VAL A 1 182 ? 25.088 -9.374 7.177 1.00 85.19 182 VAL A C 1
ATOM 1312 O O . VAL A 1 182 ? 25.539 -8.641 6.300 1.00 85.19 182 VAL A O 1
ATOM 1315 N N . SER A 1 183 ? 25.275 -10.693 7.160 1.00 87.38 183 SER A N 1
ATOM 1316 C CA . SER A 1 183 ? 25.862 -11.428 6.032 1.00 87.38 183 SER A CA 1
ATOM 1317 C C . SER A 1 183 ? 24.829 -12.375 5.436 1.00 87.38 183 SER A C 1
ATOM 1319 O O . SER A 1 183 ? 24.405 -13.303 6.123 1.00 87.38 183 SER A O 1
ATOM 1321 N N . LEU A 1 184 ? 24.482 -12.207 4.158 1.00 90.31 184 LEU A N 1
ATOM 1322 C CA . LEU A 1 184 ? 23.564 -13.080 3.422 1.00 90.31 184 LEU A CA 1
ATOM 1323 C C . LEU A 1 184 ? 24.329 -13.773 2.290 1.00 90.31 184 LEU A C 1
ATOM 1325 O O . LEU A 1 184 ? 24.867 -13.124 1.397 1.00 90.31 184 LEU A O 1
ATOM 1329 N N . ARG A 1 185 ? 24.413 -15.104 2.316 1.00 89.38 185 ARG A N 1
ATOM 1330 C CA . ARG A 1 185 ? 25.208 -15.899 1.365 1.00 89.38 185 ARG A CA 1
ATOM 1331 C C . ARG A 1 185 ? 24.439 -17.126 0.887 1.00 89.38 185 ARG A C 1
ATOM 1333 O O . ARG A 1 185 ? 23.519 -17.595 1.549 1.00 89.38 185 ARG A O 1
ATOM 1340 N N . GLY A 1 186 ? 24.845 -17.691 -0.245 1.00 87.38 186 GLY A N 1
ATOM 1341 C CA . GLY A 1 186 ? 24.262 -18.919 -0.776 1.00 87.38 186 GLY A CA 1
ATOM 1342 C C . GLY A 1 186 ? 25.135 -19.584 -1.833 1.00 87.38 186 GLY A C 1
ATOM 1343 O O . GLY A 1 186 ? 26.245 -19.133 -2.120 1.00 87.38 186 GLY A O 1
ATOM 1344 N N . VAL A 1 187 ? 24.639 -20.689 -2.386 1.00 82.81 187 VAL A N 1
ATOM 1345 C CA . VAL A 1 187 ? 25.323 -21.434 -3.453 1.00 82.81 187 VAL A CA 1
ATOM 1346 C C . VAL A 1 187 ? 25.374 -20.631 -4.755 1.00 82.81 187 VAL A C 1
ATOM 1348 O O . VAL A 1 187 ? 24.487 -19.824 -5.035 1.00 82.81 187 VAL A O 1
ATOM 1351 N N . SER A 1 188 ? 26.401 -20.890 -5.569 1.00 77.56 188 SER A N 1
ATOM 1352 C CA . SER A 1 188 ? 26.513 -20.382 -6.938 1.00 77.56 188 SER A CA 1
ATOM 1353 C C . SER A 1 188 ? 26.664 -21.563 -7.911 1.00 77.56 188 SER A C 1
ATOM 1355 O O . SER A 1 188 ? 27.575 -22.373 -7.713 1.00 77.56 188 SER A O 1
ATOM 1357 N N . PRO A 1 189 ? 25.801 -21.698 -8.939 1.00 80.88 189 PRO A N 1
ATOM 1358 C CA . PRO A 1 189 ? 24.638 -20.852 -9.216 1.00 80.88 189 PRO A CA 1
ATOM 1359 C C . PRO A 1 189 ? 23.555 -20.974 -8.130 1.00 80.88 189 PRO A C 1
ATOM 1361 O O . PRO A 1 189 ? 23.388 -22.030 -7.523 1.00 80.88 189 PRO A O 1
ATOM 1364 N N . THR A 1 190 ? 22.817 -19.886 -7.906 1.00 84.00 190 THR A N 1
ATOM 1365 C CA . THR A 1 190 ? 21.677 -19.829 -6.976 1.00 84.00 190 THR A CA 1
ATOM 1366 C C . THR A 1 190 ? 20.614 -20.875 -7.353 1.00 84.00 190 THR A C 1
ATOM 1368 O O . THR A 1 190 ? 20.363 -21.057 -8.549 1.00 84.00 190 THR A O 1
ATOM 1371 N N . PRO A 1 191 ? 19.967 -21.572 -6.393 1.00 86.81 191 PRO A N 1
ATOM 1372 C CA . PRO A 1 191 ? 18.947 -22.568 -6.714 1.00 86.81 191 PRO A CA 1
ATOM 1373 C C . PRO A 1 191 ? 17.761 -21.897 -7.406 1.00 86.81 191 PRO A C 1
ATOM 1375 O O . PRO A 1 191 ? 17.327 -20.832 -6.976 1.00 86.81 191 PRO A O 1
ATOM 1378 N N . SER A 1 192 ? 17.179 -22.536 -8.422 1.00 85.88 192 SER A N 1
ATOM 1379 C CA . SER A 1 192 ? 16.052 -21.969 -9.184 1.00 85.88 192 SER A CA 1
ATOM 1380 C C . SER A 1 192 ? 14.785 -21.730 -8.353 1.00 85.88 192 SER A C 1
ATOM 1382 O O . SER A 1 192 ? 13.858 -21.080 -8.827 1.00 85.88 192 SER A O 1
ATOM 1384 N N . THR A 1 193 ? 14.720 -22.269 -7.134 1.00 91.62 193 THR A N 1
ATOM 1385 C CA . THR A 1 193 ? 13.648 -21.971 -6.183 1.00 91.62 193 THR A CA 1
ATOM 1386 C C . T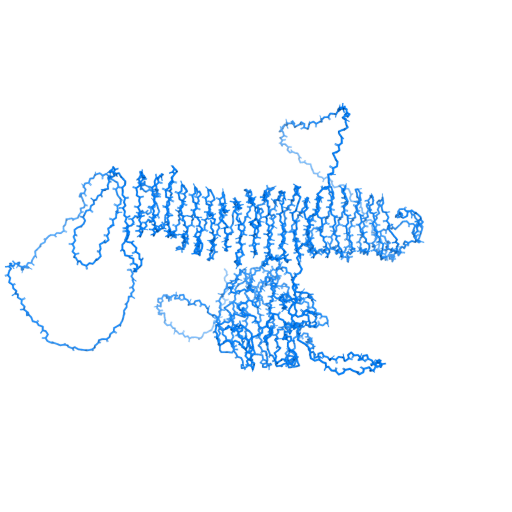HR A 1 193 ? 13.819 -20.621 -5.499 1.00 91.62 193 THR A C 1
ATOM 1388 O O . THR A 1 193 ? 12.834 -20.086 -5.011 1.00 91.62 193 THR A O 1
ATOM 1391 N N . VAL A 1 194 ? 15.040 -20.087 -5.396 1.00 93.31 194 VAL A N 1
ATOM 1392 C CA . VAL A 1 194 ? 15.333 -18.817 -4.725 1.00 93.31 194 VAL A CA 1
ATOM 1393 C C . VAL A 1 194 ? 15.152 -17.707 -5.746 1.00 93.31 194 VAL A C 1
ATOM 1395 O O . VAL A 1 194 ? 15.908 -17.595 -6.707 1.00 93.31 194 VAL A O 1
ATOM 1398 N N . LEU A 1 195 ? 14.114 -16.898 -5.553 1.00 91.81 195 LEU A N 1
ATOM 1399 C CA . LEU A 1 195 ? 13.689 -15.906 -6.539 1.00 91.81 195 LEU A CA 1
ATOM 1400 C C . LEU A 1 195 ? 14.255 -14.509 -6.273 1.00 91.81 195 LEU A C 1
ATOM 1402 O O . LEU A 1 195 ? 14.245 -13.685 -7.188 1.00 91.81 195 LEU A O 1
ATOM 1406 N N . PHE A 1 196 ? 14.617 -14.219 -5.017 1.00 91.88 196 PHE A N 1
ATOM 1407 C CA . PHE A 1 196 ? 15.204 -12.961 -4.544 1.00 91.88 196 PHE A CA 1
ATOM 1408 C C . PHE A 1 196 ? 15.618 -13.070 -3.065 1.00 91.88 196 PHE A C 1
ATOM 1410 O O . PHE A 1 196 ? 14.997 -13.806 -2.293 1.00 91.88 196 PHE A O 1
ATOM 1417 N N . THR A 1 197 ? 16.645 -12.310 -2.681 1.00 91.75 197 THR A N 1
ATOM 1418 C CA . THR A 1 197 ? 17.101 -12.113 -1.298 1.00 91.75 197 THR A CA 1
ATOM 1419 C C . THR A 1 197 ? 17.567 -10.673 -1.095 1.00 91.75 197 THR A C 1
ATOM 1421 O O . THR A 1 197 ? 18.101 -10.065 -2.024 1.00 91.75 197 THR A O 1
ATOM 1424 N N . SER A 1 198 ? 17.408 -10.147 0.117 1.00 87.56 198 SER A N 1
ATOM 1425 C CA . SER A 1 198 ? 17.884 -8.815 0.523 1.00 87.56 198 SER A CA 1
ATOM 1426 C C . SER A 1 198 ? 18.046 -8.717 2.041 1.00 87.56 198 SER A C 1
ATOM 1428 O O . SER A 1 198 ? 17.620 -9.614 2.771 1.00 87.56 198 SER A O 1
ATOM 1430 N N . ASP A 1 199 ? 18.611 -7.609 2.517 1.00 84.88 199 ASP A N 1
ATOM 1431 C CA . ASP A 1 199 ? 18.655 -7.208 3.931 1.00 84.88 199 ASP A CA 1
ATOM 1432 C C . ASP A 1 199 ? 17.362 -6.534 4.449 1.00 84.88 199 ASP A C 1
ATOM 1434 O O . ASP A 1 199 ? 17.350 -6.009 5.557 1.00 84.88 199 ASP A O 1
ATOM 1438 N N . GLY A 1 200 ? 16.253 -6.538 3.699 1.00 80.12 200 GLY A N 1
ATOM 1439 C CA . GLY A 1 200 ? 15.036 -5.801 4.073 1.00 80.12 200 GLY A CA 1
ATOM 1440 C C . GLY A 1 200 ? 14.252 -6.403 5.249 1.00 80.12 200 GLY A C 1
ATOM 1441 O O . GLY A 1 200 ? 13.320 -7.176 5.027 1.00 80.12 200 GLY A O 1
ATOM 1442 N N . GLY A 1 201 ? 14.565 -6.011 6.491 1.00 78.88 201 GLY A N 1
ATOM 1443 C CA . GLY A 1 201 ? 13.967 -6.572 7.717 1.00 78.88 201 GLY A CA 1
ATOM 1444 C C . GLY A 1 201 ? 12.472 -6.302 7.947 1.00 78.88 201 GLY A C 1
ATOM 1445 O O . GLY A 1 201 ? 11.800 -7.102 8.594 1.00 78.88 201 GLY A O 1
ATOM 1446 N N . PHE A 1 202 ? 11.924 -5.231 7.361 1.00 77.44 202 PHE A N 1
ATOM 1447 C CA . PHE A 1 202 ? 10.488 -4.882 7.414 1.00 77.44 202 PHE A CA 1
ATOM 1448 C C . PHE A 1 202 ? 9.797 -4.994 6.054 1.00 77.44 202 PHE A C 1
ATOM 1450 O O . PHE A 1 202 ? 8.720 -4.436 5.843 1.00 77.44 202 PHE A O 1
ATOM 1457 N N . ALA A 1 203 ? 10.402 -5.720 5.114 1.00 78.81 203 ALA A N 1
ATOM 1458 C CA . ALA A 1 203 ? 9.759 -6.013 3.845 1.00 78.81 203 ALA A CA 1
ATOM 1459 C C . ALA A 1 203 ? 8.392 -6.693 4.063 1.00 78.81 203 ALA A C 1
ATOM 1461 O O . ALA A 1 203 ? 8.217 -7.492 4.986 1.00 78.81 203 ALA A O 1
ATOM 1462 N N . SER A 1 204 ? 7.412 -6.411 3.197 1.00 85.50 204 SER A N 1
ATOM 1463 C CA . SER A 1 204 ? 6.104 -7.076 3.284 1.00 85.50 204 SER A CA 1
ATOM 1464 C C . SER A 1 204 ? 6.281 -8.593 3.144 1.00 85.50 204 SER A C 1
ATOM 1466 O O . SER A 1 204 ? 6.856 -9.020 2.141 1.00 85.50 204 SER A O 1
ATOM 1468 N N . PRO A 1 205 ? 5.780 -9.436 4.070 1.00 89.00 205 PRO A N 1
ATOM 1469 C CA . PRO A 1 205 ? 5.881 -10.888 3.928 1.00 89.00 205 PRO A CA 1
ATOM 1470 C C . PRO A 1 205 ? 4.914 -11.491 2.910 1.00 89.00 205 PRO A C 1
ATOM 1472 O O . PRO A 1 205 ? 4.935 -12.703 2.711 1.00 89.00 205 PRO A O 1
ATOM 1475 N N . ASP A 1 206 ? 4.084 -10.678 2.257 1.00 89.44 206 ASP A N 1
ATOM 1476 C CA . ASP A 1 206 ? 3.359 -11.094 1.062 1.00 89.44 206 ASP A CA 1
ATOM 1477 C C . ASP A 1 206 ? 4.361 -11.492 -0.043 1.00 89.44 206 ASP A C 1
ATOM 1479 O O . ASP A 1 206 ? 5.144 -10.639 -0.465 1.00 89.44 206 ASP A O 1
ATOM 1483 N N . PRO A 1 207 ? 4.362 -12.736 -0.563 1.00 86.75 207 PRO A N 1
ATOM 1484 C CA . PRO A 1 207 ? 5.235 -13.122 -1.674 1.00 86.75 207 PRO A CA 1
ATOM 1485 C C . PRO A 1 207 ? 4.949 -12.379 -2.994 1.00 86.75 207 PRO A C 1
ATOM 1487 O O . PRO A 1 207 ? 5.770 -12.460 -3.907 1.00 86.75 207 PRO A O 1
ATOM 1490 N N . PHE A 1 208 ? 3.819 -11.669 -3.110 1.00 84.62 208 PHE A N 1
ATOM 1491 C CA . PHE A 1 208 ? 3.516 -10.746 -4.216 1.00 84.62 208 PHE A CA 1
ATOM 1492 C C . PHE A 1 208 ? 3.691 -9.271 -3.838 1.00 84.62 208 PHE A C 1
ATOM 1494 O O . PHE A 1 208 ? 3.611 -8.399 -4.703 1.00 84.62 208 PHE A O 1
ATOM 1501 N N . GLY A 1 209 ? 3.989 -8.992 -2.568 1.00 74.25 209 GLY A N 1
ATOM 1502 C CA . GLY A 1 209 ? 4.417 -7.680 -2.116 1.00 74.25 209 GLY A CA 1
ATOM 1503 C C . GLY A 1 209 ? 5.773 -7.303 -2.710 1.00 74.25 209 GLY A C 1
ATOM 1504 O O . GLY A 1 209 ? 6.579 -8.157 -3.105 1.00 74.25 209 GLY A O 1
ATOM 1505 N N . PHE A 1 210 ? 6.050 -6.000 -2.746 1.00 73.88 210 PHE A N 1
ATOM 1506 C CA . PHE A 1 210 ? 7.316 -5.479 -3.256 1.00 73.88 210 PHE A CA 1
ATOM 1507 C C . PHE A 1 210 ? 8.519 -6.089 -2.509 1.00 73.88 210 PHE A C 1
ATOM 1509 O O . PHE A 1 210 ? 8.432 -6.483 -1.343 1.00 73.88 210 PHE A O 1
ATOM 1516 N N . ARG A 1 211 ? 9.630 -6.224 -3.232 1.00 82.06 211 ARG A N 1
ATOM 1517 C CA . ARG A 1 211 ? 10.907 -6.782 -2.782 1.00 82.06 211 ARG A CA 1
ATOM 1518 C C . ARG A 1 211 ? 11.828 -5.647 -2.364 1.00 82.06 211 ARG A C 1
ATOM 1520 O O . ARG A 1 211 ? 12.305 -4.945 -3.241 1.00 82.06 211 ARG A O 1
ATOM 1527 N N . SER A 1 212 ? 12.026 -5.451 -1.066 1.00 73.06 212 SER A N 1
ATOM 1528 C CA . SER A 1 212 ? 12.793 -4.313 -0.553 1.00 73.06 212 SER A CA 1
ATOM 1529 C C . SER A 1 212 ? 14.068 -4.700 0.164 1.00 73.06 212 SER A C 1
ATOM 1531 O O . SER A 1 212 ? 14.189 -5.805 0.690 1.00 73.06 212 SER A O 1
ATOM 1533 N N . GLU A 1 213 ? 14.955 -3.727 0.278 1.00 79.50 213 GLU A N 1
ATOM 1534 C CA . GLU A 1 213 ? 16.257 -3.780 0.924 1.00 79.50 213 GLU A CA 1
ATOM 1535 C C . GLU A 1 213 ? 16.379 -2.648 1.958 1.00 79.50 213 GLU A C 1
ATOM 1537 O O . GLU A 1 213 ? 15.720 -1.616 1.848 1.00 79.50 213 GLU A O 1
ATOM 1542 N N . ALA A 1 214 ? 17.218 -2.860 2.970 1.00 67.50 214 ALA A N 1
ATOM 1543 C CA . ALA A 1 214 ? 17.768 -1.817 3.835 1.00 67.50 214 ALA A CA 1
ATOM 1544 C C . ALA A 1 214 ? 19.054 -1.200 3.237 1.00 67.50 214 ALA A C 1
ATOM 1546 O O . ALA A 1 214 ? 19.523 -0.161 3.693 1.00 67.50 214 ALA A O 1
ATOM 1547 N N . GLY A 1 215 ? 19.607 -1.820 2.190 1.00 69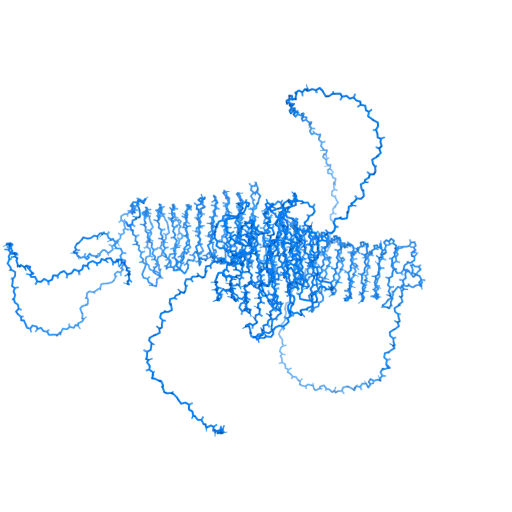.56 215 GLY A N 1
ATOM 1548 C CA . GLY A 1 215 ? 20.719 -1.290 1.403 1.00 69.56 215 GLY A CA 1
ATOM 1549 C C . GLY A 1 215 ? 21.422 -2.317 0.512 1.00 69.56 215 GLY A C 1
ATOM 1550 O O . GLY A 1 215 ? 22.267 -1.924 -0.293 1.00 69.56 215 GLY A O 1
ATOM 1551 N N . GLN A 1 216 ? 21.121 -3.615 0.640 1.00 76.75 216 GLN A N 1
ATOM 1552 C CA . GLN A 1 216 ? 21.773 -4.700 -0.097 1.00 76.75 216 GLN A CA 1
ATOM 1553 C C . GLN A 1 216 ? 20.778 -5.749 -0.628 1.00 76.75 216 GLN A C 1
ATOM 1555 O O . GLN A 1 216 ? 19.920 -6.270 0.087 1.00 76.75 216 GLN A O 1
ATOM 1560 N N . THR A 1 217 ? 20.968 -6.157 -1.884 1.00 84.06 217 THR A N 1
ATOM 1561 C CA . THR A 1 217 ? 20.251 -7.279 -2.514 1.00 84.06 217 THR A CA 1
ATOM 1562 C C . THR A 1 217 ? 21.214 -8.399 -2.915 1.00 84.06 217 THR A C 1
ATOM 1564 O O . THR A 1 217 ? 22.426 -8.208 -3.029 1.00 84.06 217 THR A O 1
ATOM 1567 N N . GLY A 1 218 ? 20.691 -9.611 -3.108 1.00 84.25 218 GLY A N 1
ATOM 1568 C CA . GLY A 1 218 ? 21.498 -10.778 -3.460 1.00 84.25 218 GLY A CA 1
ATOM 1569 C C . GLY A 1 218 ? 22.330 -11.294 -2.284 1.00 84.25 218 GLY A C 1
ATOM 1570 O O . GLY A 1 218 ? 21.783 -11.536 -1.207 1.00 84.25 218 GLY A O 1
ATOM 1571 N N . TYR A 1 219 ? 23.631 -11.521 -2.509 1.00 86.88 219 TYR A N 1
ATOM 1572 C CA . TYR A 1 219 ? 24.561 -12.067 -1.513 1.00 86.88 219 TYR A CA 1
ATOM 1573 C C . TYR A 1 219 ? 25.671 -11.068 -1.148 1.00 86.88 219 TYR A C 1
ATOM 1575 O O . TYR A 1 219 ? 26.482 -10.696 -1.997 1.00 86.88 219 TYR A O 1
ATOM 1583 N N . PHE A 1 220 ? 25.808 -10.755 0.137 1.00 83.12 220 PHE A N 1
ATOM 1584 C CA . PHE A 1 220 ? 26.734 -9.766 0.705 1.00 83.12 220 PHE A CA 1
ATOM 1585 C C . PHE A 1 220 ? 27.295 -10.248 2.058 1.00 83.12 220 PHE A C 1
ATOM 1587 O O . PHE A 1 220 ? 26.742 -11.155 2.679 1.00 83.12 220 PHE A O 1
ATOM 1594 N N . ASP A 1 221 ? 28.411 -9.669 2.507 1.00 82.00 221 ASP A N 1
ATOM 1595 C CA . ASP A 1 221 ? 28.931 -9.852 3.871 1.00 82.00 221 ASP A CA 1
ATOM 1596 C C . ASP A 1 221 ? 28.899 -8.516 4.613 1.00 82.00 221 ASP A C 1
ATOM 1598 O O . ASP A 1 221 ? 29.276 -7.500 4.037 1.00 82.00 221 ASP A O 1
ATOM 1602 N N . GLU A 1 222 ? 28.511 -8.558 5.889 1.00 71.62 222 GLU A N 1
ATOM 1603 C CA . GLU A 1 222 ? 28.631 -7.467 6.871 1.00 71.62 222 GLU A CA 1
ATOM 1604 C C . GLU A 1 222 ? 28.099 -6.097 6.398 1.00 71.62 222 GLU A C 1
ATOM 1606 O O . GLU A 1 222 ? 28.701 -5.058 6.662 1.00 71.62 222 GLU A O 1
ATOM 1611 N N . GLY A 1 223 ? 26.948 -6.096 5.719 1.00 63.03 223 GLY A N 1
ATOM 1612 C CA . GLY A 1 223 ? 26.209 -4.876 5.379 1.00 63.03 223 GLY A CA 1
ATOM 1613 C C . GLY A 1 223 ? 25.176 -4.486 6.452 1.00 63.03 223 GLY A C 1
ATOM 1614 O O . GLY A 1 223 ? 24.744 -5.365 7.208 1.00 63.03 223 GLY A O 1
ATOM 1615 N N . PRO A 1 224 ? 24.741 -3.209 6.498 1.00 52.88 224 PRO A N 1
ATOM 1616 C CA . PRO A 1 224 ? 25.327 -2.038 5.831 1.00 52.88 224 PRO A CA 1
ATOM 1617 C C . PRO A 1 224 ? 26.575 -1.499 6.566 1.00 52.88 224 PRO A C 1
ATOM 1619 O O . PRO A 1 224 ? 26.804 -1.769 7.741 1.00 52.88 224 PRO A O 1
ATOM 1622 N N . THR A 1 225 ? 27.413 -0.717 5.875 1.00 46.16 225 THR A N 1
ATOM 1623 C CA . THR A 1 225 ? 28.753 -0.316 6.364 1.00 46.16 225 THR A CA 1
ATOM 1624 C C . THR A 1 225 ? 28.779 0.830 7.386 1.00 46.16 225 THR A C 1
ATOM 1626 O O . THR A 1 225 ? 29.862 1.236 7.807 1.00 46.16 225 THR A O 1
ATOM 1629 N N . ASN A 1 226 ? 27.622 1.359 7.789 1.00 46.41 226 ASN A N 1
ATOM 1630 C CA . ASN A 1 226 ? 27.484 2.430 8.775 1.00 46.41 226 ASN A CA 1
ATOM 1631 C C . ASN A 1 226 ? 26.672 1.923 9.984 1.00 46.41 226 ASN A C 1
ATOM 1633 O O . ASN A 1 226 ? 25.452 1.950 9.958 1.00 46.41 226 ASN A O 1
ATOM 1637 N N . PRO A 1 227 ? 27.286 1.532 11.112 1.00 43.44 227 PRO A N 1
ATOM 1638 C CA . PRO A 1 227 ? 26.542 1.140 12.319 1.00 43.44 227 PRO A CA 1
ATOM 1639 C C . PRO A 1 227 ? 25.932 2.346 13.080 1.00 43.44 227 PRO A C 1
ATOM 1641 O O . PRO A 1 227 ? 25.854 2.337 14.307 1.00 43.44 227 PRO A O 1
ATOM 1644 N N . GLY A 1 228 ? 25.572 3.421 12.369 1.00 39.34 228 GLY A N 1
ATOM 1645 C CA . GLY A 1 228 ? 25.132 4.707 12.923 1.00 39.34 228 GLY A CA 1
ATOM 1646 C C . GLY A 1 228 ? 23.961 5.364 12.185 1.00 39.34 228 GLY A C 1
ATOM 1647 O O . GLY A 1 228 ? 23.319 6.237 12.766 1.00 39.34 228 GLY A O 1
ATOM 1648 N N . ASP A 1 229 ? 23.634 4.934 10.961 1.00 44.00 229 ASP A N 1
ATOM 1649 C CA . ASP A 1 229 ? 22.326 5.176 10.346 1.00 44.00 229 ASP A CA 1
ATOM 1650 C C . ASP A 1 229 ? 21.378 4.045 10.763 1.00 44.00 229 ASP A C 1
ATOM 1652 O O . ASP A 1 229 ? 21.027 3.147 10.005 1.00 44.00 229 ASP A O 1
ATOM 1656 N N . SER A 1 230 ? 20.962 4.091 12.032 1.00 43.22 230 SER A N 1
ATOM 1657 C CA . SER A 1 230 ? 19.925 3.202 12.547 1.00 43.22 230 SER A CA 1
ATOM 1658 C C . SER A 1 230 ? 18.712 3.244 11.617 1.00 43.22 230 SER A C 1
ATOM 1660 O O . SER A 1 230 ? 18.081 4.296 11.518 1.00 43.22 230 SER A O 1
ATOM 1662 N N . PHE A 1 231 ? 18.408 2.132 10.947 1.00 51.81 231 PHE A N 1
ATOM 1663 C CA . PHE A 1 231 ? 17.179 1.357 11.141 1.00 51.81 231 PHE A CA 1
ATOM 1664 C C . PHE A 1 231 ? 17.107 0.160 10.158 1.00 51.81 231 PHE A C 1
ATOM 1666 O O . PHE A 1 231 ? 16.946 0.344 8.955 1.00 51.81 231 PHE A O 1
ATOM 1673 N N . HIS A 1 232 ? 17.104 -1.065 10.715 1.00 60.50 232 HIS A N 1
ATOM 1674 C CA . HIS A 1 232 ? 16.503 -2.287 10.133 1.00 60.50 232 HIS A CA 1
ATOM 1675 C C . HIS A 1 232 ? 17.322 -3.206 9.192 1.00 60.50 232 HIS A C 1
ATOM 1677 O O . HIS A 1 232 ? 16.809 -3.676 8.169 1.00 60.50 232 HIS A O 1
ATOM 1683 N N . ALA A 1 233 ? 18.564 -3.544 9.550 1.00 70.06 233 ALA A N 1
ATOM 1684 C CA . ALA A 1 233 ? 19.307 -4.596 8.853 1.00 70.06 233 ALA A CA 1
ATOM 1685 C C . ALA A 1 233 ? 18.712 -5.991 9.159 1.00 70.06 233 ALA A C 1
ATOM 1687 O O . ALA A 1 233 ? 18.782 -6.495 10.277 1.00 70.06 233 ALA A O 1
ATOM 1688 N N . GLY A 1 234 ? 18.129 -6.647 8.158 1.00 83.38 234 GLY A N 1
ATOM 1689 C CA . GLY A 1 234 ? 17.368 -7.884 8.329 1.00 83.38 234 GLY A CA 1
ATOM 1690 C C . GLY A 1 234 ? 17.611 -8.909 7.228 1.00 83.38 234 GLY A C 1
ATOM 1691 O O . GLY A 1 234 ? 18.731 -9.120 6.771 1.00 83.38 234 GLY A O 1
ATOM 1692 N N . THR A 1 235 ? 16.577 -9.643 6.832 1.00 88.75 235 THR A N 1
ATOM 1693 C CA . THR A 1 235 ? 16.634 -10.650 5.769 1.00 88.75 235 THR A CA 1
ATOM 1694 C C . THR A 1 235 ? 15.256 -10.899 5.189 1.00 88.75 235 THR A C 1
ATOM 1696 O O . THR A 1 235 ? 14.366 -11.357 5.903 1.00 88.75 235 THR A O 1
ATOM 1699 N N . LEU A 1 236 ? 15.117 -10.728 3.877 1.00 91.81 236 LEU A N 1
ATOM 1700 C CA . LEU A 1 236 ? 14.017 -11.293 3.102 1.00 91.81 236 LEU A CA 1
ATOM 1701 C C . LEU A 1 236 ? 14.527 -12.466 2.255 1.00 91.81 236 LEU A C 1
ATOM 1703 O O . LEU A 1 236 ? 15.611 -12.416 1.670 1.00 91.81 236 LEU A O 1
ATOM 1707 N N . LEU A 1 237 ? 13.713 -13.519 2.168 1.00 95.56 237 LEU A N 1
ATOM 1708 C CA . LEU A 1 237 ? 13.912 -14.665 1.281 1.00 95.56 237 LEU A CA 1
ATOM 1709 C C . LEU A 1 237 ? 12.621 -14.977 0.511 1.00 95.56 237 LEU A C 1
ATOM 1711 O O . LEU A 1 237 ? 11.636 -15.405 1.120 1.00 95.56 237 LEU A O 1
ATOM 1715 N N . ASP A 1 238 ? 12.663 -14.836 -0.818 1.00 96.25 238 ASP A N 1
ATOM 1716 C CA . ASP A 1 238 ? 11.598 -15.256 -1.736 1.00 96.25 238 ASP A CA 1
ATOM 1717 C C . ASP A 1 238 ? 11.874 -16.634 -2.328 1.00 96.25 238 ASP A C 1
ATOM 1719 O O . ASP A 1 238 ? 12.921 -16.870 -2.937 1.00 96.25 238 ASP A O 1
ATOM 1723 N N . LEU A 1 239 ? 10.876 -17.510 -2.241 1.00 96.88 239 LEU A N 1
ATOM 1724 C CA . LEU A 1 239 ? 10.899 -18.861 -2.779 1.00 96.88 239 LEU A CA 1
ATOM 1725 C C . LEU A 1 239 ? 9.747 -19.098 -3.766 1.00 96.88 239 LEU A C 1
ATOM 1727 O O . LEU A 1 239 ? 8.613 -18.664 -3.549 1.00 96.88 239 LEU A O 1
ATOM 1731 N N . GLY A 1 240 ? 10.029 -19.837 -4.836 1.00 95.12 240 GLY A N 1
ATOM 1732 C CA . GLY A 1 240 ? 9.053 -20.325 -5.804 1.00 95.12 240 GLY A CA 1
ATOM 1733 C C . GLY A 1 240 ? 9.276 -21.797 -6.110 1.00 95.12 240 GLY A C 1
ATOM 1734 O O . GLY A 1 240 ? 10.405 -22.236 -6.302 1.00 95.12 240 GLY A O 1
ATOM 1735 N N . PHE A 1 241 ? 8.191 -22.564 -6.162 1.00 93.19 241 PHE A N 1
ATOM 1736 C CA . PHE A 1 241 ? 8.241 -24.013 -6.384 1.00 93.19 241 PHE A CA 1
ATOM 1737 C C . PHE A 1 241 ? 7.592 -24.440 -7.708 1.00 93.19 241 PHE A C 1
ATOM 1739 O O . PHE A 1 241 ? 7.578 -25.627 -8.028 1.00 93.19 241 PHE A O 1
ATOM 1746 N N . GLY A 1 242 ? 7.086 -23.478 -8.487 1.00 86.38 242 GLY A N 1
ATOM 1747 C CA . GLY A 1 242 ? 6.408 -23.722 -9.753 1.00 86.38 242 GLY A CA 1
ATOM 1748 C C . GLY A 1 242 ? 5.036 -24.374 -9.577 1.00 86.38 242 GLY A C 1
ATOM 1749 O O . GLY A 1 242 ? 4.416 -24.315 -8.511 1.00 86.38 242 GLY A O 1
ATOM 1750 N N . LEU A 1 243 ? 4.553 -24.992 -10.658 1.00 92.75 243 LEU A N 1
ATOM 1751 C CA . LEU A 1 243 ? 3.207 -25.558 -10.738 1.00 92.75 243 LEU A CA 1
ATOM 1752 C C . LEU A 1 243 ? 3.019 -26.776 -9.824 1.00 92.75 243 LEU A C 1
ATOM 1754 O O . LEU A 1 243 ? 3.607 -27.837 -10.031 1.00 92.75 243 LEU A O 1
ATOM 1758 N N . LEU A 1 244 ? 2.097 -26.639 -8.874 1.00 94.38 244 LEU A N 1
ATOM 1759 C CA . LEU A 1 244 ? 1.677 -27.658 -7.924 1.00 94.38 244 LEU A CA 1
ATOM 1760 C C . LEU A 1 244 ? 0.225 -28.090 -8.231 1.00 94.38 244 LEU A C 1
ATOM 1762 O O . LEU A 1 244 ? -0.705 -27.300 -8.033 1.00 94.38 244 LEU A O 1
ATOM 1766 N N . PRO A 1 245 ? -0.018 -29.319 -8.732 1.00 95.12 245 PRO A N 1
ATOM 1767 C CA . PRO A 1 245 ? -1.367 -29.802 -9.055 1.00 95.12 245 PRO A CA 1
ATOM 1768 C C . PRO A 1 245 ? -2.314 -29.882 -7.839 1.00 95.12 245 PRO A C 1
ATOM 1770 O O . PRO A 1 245 ? -1.837 -29.958 -6.705 1.00 95.12 245 PRO A O 1
ATOM 1773 N N . PRO A 1 246 ? -3.647 -29.932 -8.044 1.00 96.56 246 PRO A N 1
ATOM 1774 C CA . PRO A 1 246 ? -4.623 -30.141 -6.970 1.00 96.56 246 PRO A CA 1
ATOM 1775 C C . PRO A 1 246 ? -4.279 -31.336 -6.073 1.00 96.56 246 PRO A C 1
ATOM 1777 O O . PRO A 1 246 ? -4.027 -32.439 -6.560 1.00 96.56 246 PRO A O 1
ATOM 1780 N N . GLY A 1 247 ? -4.268 -31.122 -4.756 1.00 92.56 247 GLY A N 1
ATOM 1781 C CA . GLY A 1 247 ? -3.943 -32.132 -3.745 1.00 92.56 247 GLY A CA 1
ATOM 1782 C C . GLY A 1 247 ? -2.450 -32.426 -3.554 1.00 92.56 247 GLY A C 1
ATOM 1783 O O . GLY A 1 247 ? -2.098 -33.055 -2.552 1.00 92.56 247 GLY A O 1
ATOM 1784 N N . ALA A 1 248 ? -1.574 -31.978 -4.462 1.00 96.62 248 ALA A N 1
ATOM 1785 C CA . ALA A 1 248 ? -0.130 -32.174 -4.360 1.00 96.62 248 ALA A CA 1
ATOM 1786 C C . ALA A 1 248 ? 0.510 -31.242 -3.316 1.00 96.62 248 ALA A C 1
ATOM 1788 O O . ALA A 1 248 ? -0.041 -30.193 -2.972 1.00 96.62 248 ALA A O 1
ATOM 1789 N N . SER A 1 249 ? 1.701 -31.620 -2.844 1.00 96.25 249 SER A N 1
ATOM 1790 C CA . SER A 1 249 ? 2.473 -30.858 -1.858 1.00 96.25 249 SER A CA 1
ATOM 1791 C C . SER A 1 249 ? 3.937 -30.717 -2.262 1.00 96.25 249 SER A C 1
ATOM 1793 O O . SER A 1 249 ? 4.514 -31.646 -2.823 1.00 96.25 249 SER A O 1
ATOM 1795 N N . THR A 1 250 ? 4.547 -29.589 -1.901 1.00 95.00 250 THR A N 1
ATOM 1796 C CA . THR A 1 250 ? 6.004 -29.398 -1.875 1.00 95.00 250 THR A CA 1
ATOM 1797 C C . THR A 1 250 ? 6.473 -29.194 -0.434 1.00 95.00 250 THR A C 1
ATOM 1799 O O . THR A 1 250 ? 5.730 -28.653 0.390 1.00 95.00 250 THR A O 1
ATOM 1802 N N . THR A 1 251 ? 7.693 -29.630 -0.116 1.00 95.44 251 THR A N 1
ATOM 1803 C CA . THR A 1 251 ? 8.289 -29.503 1.219 1.00 95.44 251 THR A CA 1
ATOM 1804 C C . THR A 1 251 ? 9.730 -29.027 1.103 1.00 95.44 251 THR A C 1
ATOM 1806 O O . THR A 1 251 ? 10.523 -29.620 0.378 1.00 95.44 251 THR A O 1
ATOM 1809 N N . PHE A 1 252 ? 10.075 -27.996 1.868 1.00 94.69 252 PHE A N 1
ATOM 1810 C CA . PHE A 1 252 ? 11.424 -27.442 1.982 1.00 94.69 252 PHE A CA 1
ATOM 1811 C C . PHE A 1 252 ? 11.788 -27.221 3.453 1.00 94.69 252 PHE A C 1
ATOM 1813 O O . PHE A 1 252 ? 10.978 -27.475 4.352 1.00 94.69 252 PHE A O 1
ATOM 1820 N N . GLN A 1 253 ? 13.023 -26.789 3.717 1.00 95.88 253 GLN A N 1
ATOM 1821 C CA . GLN A 1 253 ? 13.515 -26.622 5.082 1.00 95.88 253 GLN A CA 1
ATOM 1822 C C . GLN A 1 253 ? 14.044 -25.221 5.339 1.00 95.88 253 GLN A C 1
ATOM 1824 O O . GLN A 1 253 ? 14.835 -24.689 4.561 1.00 95.88 253 GLN A O 1
ATOM 1829 N N . LEU A 1 254 ? 13.629 -24.671 6.477 1.00 97.38 254 LEU A N 1
ATOM 1830 C CA . LEU A 1 254 ? 14.230 -23.496 7.090 1.00 97.38 254 LEU A CA 1
ATOM 1831 C C . LEU A 1 254 ? 14.978 -23.913 8.359 1.00 97.38 254 LEU A C 1
ATOM 1833 O O . LEU A 1 254 ? 14.636 -24.917 8.989 1.00 97.38 254 LEU A O 1
ATOM 1837 N N . PHE A 1 255 ? 15.967 -23.123 8.752 1.00 97.62 255 PHE A N 1
ATOM 1838 C CA . PHE A 1 255 ? 16.683 -23.269 10.011 1.00 97.62 255 PHE A CA 1
ATOM 1839 C C . PHE A 1 255 ? 16.722 -21.930 10.742 1.00 97.62 255 PHE A C 1
ATOM 1841 O O . PHE A 1 255 ? 16.934 -20.892 10.120 1.00 97.62 255 PHE A O 1
ATOM 1848 N N . TYR A 1 256 ? 16.546 -21.979 12.059 1.00 97.12 256 TYR A N 1
ATOM 1849 C CA . TYR A 1 256 ? 16.695 -20.843 12.970 1.00 97.12 256 TYR A CA 1
ATOM 1850 C C . TYR A 1 256 ? 17.685 -21.224 14.054 1.00 97.12 256 TYR A C 1
ATOM 1852 O O . TYR A 1 256 ? 17.652 -22.362 14.523 1.00 97.12 256 TYR A O 1
ATOM 1860 N N . GLY A 1 257 ? 18.548 -20.316 14.488 1.00 96.25 257 GLY A N 1
ATOM 1861 C CA . GLY A 1 257 ? 19.552 -20.697 15.464 1.00 96.25 257 GLY A CA 1
ATOM 1862 C C . GLY A 1 257 ? 20.399 -19.581 16.031 1.00 96.25 257 GLY A C 1
ATOM 1863 O O . GLY A 1 257 ? 20.191 -18.399 15.762 1.00 96.25 257 GLY A O 1
ATOM 1864 N N . GLY A 1 258 ? 21.369 -20.010 16.828 1.00 95.56 258 GLY A N 1
ATOM 1865 C CA . GLY A 1 258 ? 22.299 -19.137 17.512 1.00 95.56 258 GLY A CA 1
ATOM 1866 C C . GLY A 1 258 ? 23.585 -19.847 17.898 1.00 95.56 258 GLY A C 1
ATOM 1867 O O . GLY A 1 258 ? 23.573 -21.038 18.212 1.00 95.56 258 GLY A O 1
ATOM 1868 N N . ALA A 1 259 ? 24.687 -19.105 17.863 1.00 95.00 259 ALA A N 1
ATOM 1869 C CA . ALA A 1 259 ? 26.015 -19.596 18.198 1.00 95.00 259 ALA A CA 1
ATOM 1870 C C . ALA A 1 259 ? 26.849 -18.528 18.919 1.00 95.00 259 ALA A C 1
ATOM 1872 O O . ALA A 1 259 ? 26.600 -17.329 18.790 1.00 95.00 259 ALA A O 1
ATOM 1873 N N . GLY A 1 260 ? 27.884 -18.978 19.632 1.00 90.69 260 GLY A N 1
ATOM 1874 C CA . GLY A 1 260 ? 28.836 -18.140 20.357 1.00 90.69 260 GLY A CA 1
ATOM 1875 C C . GLY A 1 260 ? 29.860 -17.434 19.466 1.00 90.69 260 GLY A C 1
ATOM 1876 O O . GLY A 1 260 ? 30.677 -16.666 19.964 1.00 90.69 260 GLY A O 1
ATOM 1877 N N . SER A 1 261 ? 29.875 -17.723 18.161 1.00 86.62 261 SER A N 1
ATOM 1878 C CA . SER A 1 261 ? 30.732 -17.064 17.170 1.00 86.62 261 SER A CA 1
ATOM 1879 C C . SER A 1 261 ? 30.288 -17.370 15.736 1.00 86.62 261 SER A C 1
ATOM 1881 O O . SER A 1 261 ? 29.648 -18.392 15.477 1.00 86.62 261 SER A O 1
ATOM 1883 N N . HIS A 1 262 ? 30.749 -16.560 14.776 1.00 86.88 262 HIS A N 1
ATOM 1884 C CA . HIS A 1 262 ? 30.614 -16.832 13.335 1.00 86.88 262 HIS A CA 1
ATOM 1885 C C . HIS A 1 262 ? 31.176 -18.206 12.931 1.00 86.88 262 HIS A C 1
ATOM 1887 O O . HIS A 1 262 ? 30.581 -18.904 12.116 1.00 86.88 262 HIS A O 1
ATOM 1893 N N . ALA A 1 263 ? 32.305 -18.627 13.510 1.00 88.06 263 ALA A N 1
ATOM 1894 C CA . ALA A 1 263 ? 32.929 -19.912 13.186 1.00 88.06 263 ALA A CA 1
ATOM 1895 C C . ALA A 1 263 ? 32.075 -21.109 13.652 1.00 88.06 263 ALA A C 1
ATOM 1897 O O . ALA A 1 263 ? 31.946 -22.110 12.943 1.00 88.06 263 ALA A O 1
ATOM 1898 N N . GLU A 1 264 ? 31.449 -20.995 14.824 1.00 91.44 264 GLU A N 1
ATOM 1899 C CA . GLU A 1 264 ? 30.503 -21.990 15.333 1.00 91.44 264 GLU A CA 1
ATOM 1900 C C . GLU A 1 264 ? 29.198 -21.991 14.516 1.00 91.44 264 GLU A C 1
ATOM 1902 O O . GLU A 1 264 ? 28.725 -23.063 14.135 1.00 91.44 264 GLU A O 1
ATOM 1907 N N . ALA A 1 265 ? 28.677 -20.813 14.146 1.00 92.88 265 ALA A N 1
ATOM 1908 C CA . ALA A 1 265 ? 27.529 -20.684 13.246 1.00 92.88 265 ALA A CA 1
ATOM 1909 C C . ALA A 1 265 ? 27.788 -21.368 11.891 1.00 92.88 265 ALA A C 1
ATOM 1911 O O . ALA A 1 265 ? 26.990 -22.197 11.451 1.00 92.88 265 ALA A O 1
ATOM 1912 N N . CYS A 1 266 ? 28.944 -21.110 11.270 1.00 90.69 266 CYS A N 1
ATOM 1913 C CA . CYS A 1 266 ? 29.348 -21.789 10.042 1.00 90.69 266 CYS A CA 1
ATOM 1914 C C . CYS A 1 266 ? 29.490 -23.304 10.220 1.00 90.69 266 CYS A C 1
ATOM 1916 O O . CYS A 1 266 ? 29.069 -24.059 9.347 1.00 90.69 266 CYS A O 1
ATOM 1918 N N . THR A 1 267 ? 30.037 -23.771 11.345 1.00 92.94 267 THR A N 1
ATOM 1919 C CA . THR A 1 267 ? 30.146 -25.211 11.632 1.00 92.94 267 THR A CA 1
ATOM 1920 C C . THR A 1 267 ? 28.764 -25.871 11.676 1.00 92.94 267 THR A C 1
ATOM 1922 O O . THR A 1 267 ? 28.559 -26.922 11.066 1.00 92.94 267 THR A O 1
ATOM 1925 N N . ALA A 1 268 ? 27.792 -25.224 12.326 1.00 94.44 268 ALA A N 1
ATOM 1926 C CA . ALA A 1 268 ? 26.415 -25.697 12.385 1.00 94.44 268 ALA A CA 1
ATOM 1927 C C . ALA A 1 268 ? 25.740 -25.711 10.999 1.00 94.44 268 ALA A C 1
ATOM 1929 O O . ALA A 1 268 ? 25.193 -26.743 10.604 1.00 94.44 268 ALA A O 1
ATOM 1930 N N . LEU A 1 269 ? 25.836 -24.618 10.232 1.00 93.75 269 LEU A N 1
ATOM 1931 C CA . LEU A 1 269 ? 25.270 -24.501 8.879 1.00 93.75 269 LEU A CA 1
ATOM 1932 C C . LEU A 1 269 ? 25.856 -25.533 7.902 1.00 93.75 269 LEU A C 1
ATOM 1934 O O . LEU A 1 269 ? 25.109 -26.222 7.202 1.00 93.75 269 LEU A O 1
ATOM 1938 N N . ASN A 1 270 ? 27.181 -25.702 7.907 1.00 91.44 270 ASN A N 1
ATOM 1939 C CA . ASN A 1 270 ? 27.876 -26.678 7.067 1.00 91.44 270 ASN A CA 1
ATOM 1940 C C . ASN A 1 270 ? 27.455 -28.120 7.402 1.00 91.44 270 ASN A C 1
ATOM 1942 O O . ASN A 1 270 ? 27.324 -28.944 6.500 1.00 91.44 270 ASN A O 1
ATOM 1946 N N . SER A 1 271 ? 27.182 -28.427 8.677 1.00 91.56 271 SER A N 1
ATOM 1947 C CA . SER A 1 271 ? 26.757 -29.771 9.102 1.00 91.56 271 SER A CA 1
ATOM 1948 C C . SER A 1 271 ? 25.352 -30.174 8.629 1.00 91.56 271 SER A C 1
ATOM 1950 O O . SER A 1 271 ? 25.056 -31.367 8.563 1.00 91.56 271 SER A O 1
ATOM 1952 N N . VAL A 1 272 ? 24.492 -29.205 8.284 1.00 91.25 272 VAL A N 1
ATOM 1953 C CA . VAL A 1 272 ? 23.126 -29.457 7.786 1.00 91.25 272 VAL A CA 1
ATOM 1954 C C . VAL A 1 272 ? 22.964 -29.194 6.284 1.00 91.25 272 VAL A C 1
ATOM 1956 O O . VAL A 1 272 ? 21.914 -29.519 5.730 1.00 91.25 272 VAL A O 1
ATOM 1959 N N . GLY A 1 273 ? 23.991 -28.660 5.613 1.00 89.62 273 GLY A N 1
ATOM 1960 C CA . GLY A 1 273 ? 24.029 -28.490 4.158 1.00 89.62 273 GLY A CA 1
ATOM 1961 C C . GLY A 1 273 ? 23.006 -27.486 3.625 1.00 89.62 273 GLY A C 1
ATOM 1962 O O . GLY A 1 273 ? 22.221 -27.824 2.745 1.00 89.62 273 GLY A O 1
ATOM 1963 N N . VAL A 1 274 ? 22.974 -26.274 4.183 1.00 91.19 274 VAL A N 1
ATOM 1964 C CA . VAL A 1 274 ? 22.079 -25.186 3.735 1.00 91.19 274 VAL A CA 1
ATOM 1965 C C . VAL A 1 274 ? 22.405 -24.710 2.316 1.00 91.19 274 VAL A C 1
ATOM 1967 O O . VAL A 1 274 ? 23.534 -24.850 1.868 1.00 91.19 274 VAL A O 1
ATOM 1970 N N . SER A 1 275 ? 21.449 -24.110 1.610 1.00 90.69 275 SER A N 1
ATOM 1971 C CA . SER A 1 275 ? 21.622 -23.568 0.249 1.00 90.69 275 SER A CA 1
ATOM 1972 C C . SER A 1 275 ? 21.718 -22.039 0.227 1.00 90.69 275 SER A C 1
ATOM 1974 O O . SER A 1 275 ? 22.410 -21.484 -0.623 1.00 90.69 275 SER A O 1
ATOM 1976 N N . VAL A 1 276 ? 21.048 -21.372 1.172 1.00 92.50 276 VAL A N 1
ATOM 1977 C CA . VAL A 1 276 ? 21.134 -19.929 1.450 1.00 92.50 276 VAL A CA 1
ATOM 1978 C C . VAL A 1 276 ? 21.130 -19.748 2.966 1.00 92.50 276 VAL A C 1
ATOM 1980 O O . VAL A 1 276 ? 20.405 -20.460 3.661 1.00 92.50 276 VAL A O 1
ATOM 1983 N N . TYR A 1 277 ? 21.912 -18.814 3.494 1.00 94.50 277 TYR A N 1
ATOM 1984 C CA . TYR A 1 277 ? 21.899 -18.443 4.903 1.00 94.50 277 TYR A CA 1
ATOM 1985 C C . TYR A 1 277 ? 22.033 -16.934 5.099 1.00 94.50 277 TYR A C 1
ATOM 1987 O O . TYR A 1 277 ? 22.559 -16.221 4.246 1.00 94.50 277 TYR A O 1
ATOM 1995 N N . SER A 1 278 ? 21.579 -16.480 6.260 1.00 94.38 278 SER A N 1
ATOM 1996 C CA . SER A 1 278 ? 21.783 -15.144 6.794 1.00 94.38 278 SER A CA 1
ATOM 1997 C C . SER A 1 278 ? 22.312 -15.238 8.223 1.00 94.38 278 SER A C 1
ATOM 1999 O O . SER A 1 278 ? 21.833 -16.054 9.020 1.00 94.38 278 SER A O 1
ATOM 2001 N N . LEU A 1 279 ? 23.316 -14.421 8.529 1.00 93.06 279 LEU A N 1
ATOM 2002 C CA . LEU A 1 279 ? 23.903 -14.277 9.856 1.00 93.06 279 LEU A CA 1
ATOM 2003 C C . LEU A 1 279 ? 23.762 -12.832 10.322 1.00 93.06 279 LEU A C 1
ATOM 2005 O O . LEU A 1 279 ? 24.309 -11.938 9.678 1.00 93.06 279 LEU A O 1
ATOM 2009 N N . GLY A 1 280 ? 23.097 -12.628 11.458 1.00 89.56 280 GLY A N 1
ATOM 2010 C CA . GLY A 1 280 ? 23.122 -11.363 12.193 1.00 89.56 280 GLY A CA 1
ATOM 2011 C C . GLY A 1 280 ? 24.203 -11.393 13.275 1.00 89.56 280 GLY A C 1
ATOM 2012 O O . GLY A 1 280 ? 24.323 -12.380 14.010 1.00 89.56 280 GLY A O 1
ATOM 2013 N N . LYS A 1 281 ? 24.984 -10.320 13.406 1.00 86.25 281 LYS A N 1
ATOM 2014 C CA . LYS A 1 281 ? 26.014 -10.158 14.447 1.00 86.25 281 LYS A CA 1
ATOM 2015 C C . LYS A 1 281 ? 25.835 -8.832 15.169 1.00 86.25 281 LYS A C 1
ATOM 2017 O O . LYS A 1 281 ? 25.623 -7.815 14.518 1.00 86.25 281 LYS A O 1
ATOM 2022 N N . ALA A 1 282 ? 26.039 -8.828 16.483 1.00 79.44 282 ALA A N 1
ATOM 2023 C CA . ALA A 1 282 ? 26.203 -7.588 17.234 1.00 79.44 282 ALA A CA 1
ATOM 2024 C C . ALA A 1 282 ? 27.432 -6.806 16.720 1.00 79.44 282 ALA A C 1
ATOM 2026 O O . ALA A 1 282 ? 28.482 -7.403 16.471 1.00 79.44 282 ALA A O 1
ATOM 2027 N N . SER A 1 283 ? 27.343 -5.476 16.618 1.00 76.25 283 SER A N 1
ATOM 2028 C CA . SER A 1 283 ? 28.463 -4.608 16.209 1.00 76.25 283 SER A CA 1
ATOM 2029 C C . SER A 1 283 ? 29.597 -4.521 17.241 1.00 76.25 283 SER A C 1
ATOM 2031 O O . SER A 1 283 ? 30.693 -4.045 16.935 1.00 76.25 283 SER A O 1
ATOM 2033 N N . VAL A 1 284 ? 29.375 -5.018 18.462 1.00 73.88 284 VAL A N 1
ATOM 2034 C CA . VAL A 1 284 ? 30.388 -5.079 19.524 1.00 73.88 284 VAL A CA 1
ATOM 2035 C C . VAL A 1 284 ? 31.424 -6.167 19.219 1.00 73.88 284 VAL A C 1
ATOM 2037 O O . VAL A 1 284 ? 31.158 -7.364 19.342 1.00 73.88 284 VAL A O 1
ATOM 2040 N N . LEU A 1 285 ? 32.644 -5.748 18.870 1.00 72.31 285 LEU A N 1
ATOM 2041 C CA . LEU A 1 285 ? 33.756 -6.647 18.552 1.00 72.31 285 LEU A CA 1
ATOM 2042 C C . LEU A 1 285 ? 34.026 -7.661 19.681 1.00 72.31 285 LEU A C 1
ATOM 2044 O O . LEU A 1 285 ? 34.207 -7.294 20.842 1.00 72.31 285 LEU A O 1
ATOM 2048 N N . GLY A 1 286 ? 34.102 -8.945 19.321 1.00 66.50 286 GLY A N 1
ATOM 2049 C CA . GLY A 1 286 ? 34.359 -10.043 20.260 1.00 66.50 286 GLY A CA 1
ATOM 2050 C C . GLY A 1 286 ? 33.139 -10.505 21.066 1.00 66.50 286 GLY A C 1
ATOM 2051 O O . GLY A 1 286 ? 33.294 -11.333 21.962 1.00 66.50 286 GLY A O 1
ATOM 2052 N N . ASN A 1 287 ? 31.937 -10.002 20.769 1.00 78.25 287 ASN A N 1
ATOM 2053 C CA . ASN A 1 287 ? 30.717 -10.446 21.432 1.00 78.25 287 ASN A CA 1
ATOM 2054 C C . ASN A 1 287 ? 30.322 -11.892 21.034 1.00 78.25 287 ASN A C 1
ATOM 2056 O O . ASN A 1 287 ? 30.384 -12.232 19.851 1.00 78.25 287 ASN A O 1
ATOM 2060 N N . PRO A 1 288 ? 29.888 -12.747 21.985 1.00 83.75 288 PRO A N 1
ATOM 2061 C CA . PRO A 1 288 ? 29.583 -14.154 21.728 1.00 83.75 288 PRO A CA 1
ATOM 2062 C C . PRO A 1 288 ? 28.142 -14.396 21.234 1.00 83.75 288 PRO A C 1
ATOM 2064 O O . PRO A 1 288 ? 27.494 -15.344 21.674 1.00 83.75 288 PRO A O 1
ATOM 2067 N N . ASN A 1 289 ? 27.628 -13.544 20.345 1.00 91.00 289 ASN A N 1
ATOM 2068 C CA . ASN A 1 289 ? 26.279 -13.651 19.791 1.00 91.00 289 ASN A CA 1
ATOM 2069 C C . ASN A 1 289 ? 26.314 -13.587 18.257 1.00 91.00 289 ASN A C 1
ATOM 2071 O O . ASN A 1 289 ? 26.670 -12.574 17.656 1.00 91.00 289 ASN A O 1
ATOM 2075 N N . THR A 1 290 ? 25.932 -14.685 17.607 1.00 91.81 290 THR A N 1
ATOM 2076 C CA . THR A 1 290 ? 25.683 -14.745 16.161 1.00 91.81 290 THR A CA 1
ATOM 2077 C C . THR A 1 290 ? 24.345 -15.434 15.919 1.00 91.81 290 THR A C 1
ATOM 2079 O O . THR A 1 290 ? 24.196 -16.623 16.215 1.00 91.81 290 THR A O 1
ATOM 2082 N N . GLY A 1 291 ? 23.375 -14.680 15.401 1.00 93.50 291 GLY A N 1
ATOM 2083 C CA . GLY A 1 291 ? 22.064 -15.179 14.999 1.00 93.50 291 GLY A CA 1
ATOM 2084 C C . GLY A 1 291 ? 22.114 -15.870 13.645 1.00 93.50 291 GLY A C 1
ATOM 2085 O O . GLY A 1 291 ? 22.932 -15.523 12.796 1.00 93.50 291 GLY A O 1
ATOM 2086 N N . ILE A 1 292 ? 21.269 -16.887 13.463 1.00 96.38 292 ILE A N 1
ATOM 2087 C CA . ILE A 1 292 ? 21.298 -17.754 12.283 1.00 96.38 292 ILE A CA 1
ATOM 2088 C C . ILE A 1 292 ? 19.890 -17.925 11.713 1.00 96.38 292 ILE A C 1
ATOM 2090 O O . ILE A 1 292 ? 18.995 -18.421 12.399 1.00 96.38 292 ILE A O 1
ATOM 2094 N N . PHE A 1 293 ? 19.719 -17.590 10.436 1.00 96.81 293 PHE A N 1
ATOM 2095 C CA . PHE A 1 293 ? 18.589 -18.016 9.611 1.00 96.81 293 PHE A CA 1
ATOM 2096 C C . PHE A 1 293 ? 19.119 -18.708 8.355 1.00 96.81 293 PHE A C 1
ATOM 2098 O O . PHE A 1 293 ? 20.112 -18.271 7.783 1.00 96.81 293 PHE A O 1
ATOM 2105 N N . ALA A 1 294 ? 18.489 -19.790 7.900 1.00 96.25 294 ALA A N 1
ATOM 2106 C CA . ALA A 1 294 ? 18.895 -20.434 6.654 1.00 96.25 294 ALA A CA 1
ATOM 2107 C C . ALA A 1 294 ? 17.771 -21.201 5.957 1.00 96.25 294 ALA A C 1
ATOM 2109 O O . ALA A 1 294 ? 16.777 -21.582 6.568 1.00 96.25 294 ALA A O 1
ATOM 2110 N N . TYR A 1 295 ? 17.984 -21.476 4.675 1.00 95.50 295 TYR A N 1
ATOM 2111 C CA . TYR A 1 295 ? 17.142 -22.277 3.795 1.00 95.50 295 TYR A CA 1
ATOM 2112 C C . TYR A 1 295 ? 17.960 -23.422 3.200 1.00 95.50 295 TYR A C 1
ATOM 2114 O O . TYR A 1 295 ? 19.098 -23.218 2.775 1.00 95.50 295 TYR A O 1
ATOM 2122 N N . ARG A 1 296 ? 17.376 -24.622 3.128 1.00 92.00 296 ARG A N 1
ATOM 2123 C CA . ARG A 1 296 ? 17.928 -25.751 2.369 1.00 92.00 296 ARG A CA 1
ATOM 2124 C C . ARG A 1 296 ? 16.965 -26.170 1.272 1.00 92.00 296 ARG A C 1
ATOM 2126 O O . ARG A 1 296 ? 15.798 -26.470 1.534 1.00 92.00 296 ARG A O 1
ATOM 2133 N N . ASP A 1 297 ? 17.505 -26.225 0.064 1.00 86.38 297 ASP A N 1
ATOM 2134 C CA . ASP A 1 297 ? 16.766 -26.528 -1.145 1.00 86.38 297 ASP A CA 1
ATOM 2135 C C . ASP A 1 297 ? 16.309 -28.001 -1.226 1.00 86.38 297 ASP A C 1
ATOM 2137 O O . ASP A 1 297 ? 17.100 -28.902 -0.916 1.00 86.38 297 ASP A O 1
ATOM 2141 N N . PRO A 1 298 ? 15.068 -28.288 -1.676 1.00 84.00 298 PRO A N 1
ATOM 2142 C CA . PRO A 1 298 ? 14.572 -29.656 -1.838 1.00 84.00 298 PRO A CA 1
ATOM 2143 C C . PRO A 1 298 ? 15.374 -30.532 -2.811 1.00 84.00 298 PRO A C 1
ATOM 2145 O O . PRO A 1 298 ? 15.352 -31.753 -2.662 1.00 84.00 298 PRO A O 1
ATOM 2148 N N . SER A 1 299 ? 16.086 -29.954 -3.789 1.00 76.06 299 SER A N 1
ATOM 2149 C CA . SER A 1 299 ? 16.926 -30.717 -4.730 1.00 76.06 299 SER A CA 1
ATOM 2150 C C . SER A 1 299 ? 18.187 -31.302 -4.088 1.00 76.06 299 SER A C 1
ATOM 2152 O O . SER A 1 299 ? 18.842 -32.146 -4.700 1.00 76.06 299 SER A O 1
ATOM 2154 N N . ASN A 1 300 ? 18.524 -30.882 -2.859 1.00 62.75 300 ASN A N 1
ATOM 2155 C CA . ASN A 1 300 ? 19.695 -31.339 -2.109 1.00 62.75 300 ASN A CA 1
ATOM 2156 C C . ASN A 1 300 ? 21.017 -31.163 -2.894 1.00 62.75 300 ASN A C 1
ATOM 2158 O O . ASN A 1 300 ? 21.935 -31.985 -2.811 1.00 62.75 300 ASN A O 1
ATOM 2162 N N . THR A 1 301 ? 21.094 -30.082 -3.675 1.00 57.72 301 THR A N 1
ATOM 2163 C CA . THR A 1 301 ? 22.317 -29.593 -4.323 1.00 57.72 301 THR A CA 1
ATOM 2164 C C . THR A 1 301 ? 23.365 -29.191 -3.276 1.00 57.72 301 THR A C 1
ATOM 2166 O O . THR A 1 301 ? 23.021 -28.859 -2.142 1.00 57.72 301 THR A O 1
ATOM 2169 N N . ILE A 1 302 ? 24.655 -29.279 -3.638 1.00 59.91 302 ILE A N 1
ATOM 2170 C CA . ILE A 1 302 ? 25.800 -29.097 -2.720 1.00 59.91 302 ILE A CA 1
ATOM 2171 C C . ILE A 1 302 ? 25.637 -27.801 -1.917 1.00 59.91 302 ILE A C 1
ATOM 2173 O O . ILE A 1 302 ? 25.542 -26.732 -2.508 1.00 59.91 302 ILE A O 1
ATOM 2177 N N . GLY A 1 303 ? 25.605 -27.911 -0.585 1.00 66.31 303 GLY A N 1
ATOM 2178 C CA . GLY A 1 303 ? 25.318 -26.785 0.301 1.00 66.31 303 GLY A CA 1
ATOM 2179 C C . GLY A 1 303 ? 26.335 -25.640 0.217 1.00 66.31 303 GLY A C 1
ATOM 2180 O O . GLY A 1 303 ? 27.511 -25.852 -0.081 1.00 66.31 303 GLY A O 1
ATOM 2181 N N . ALA A 1 304 ? 25.867 -24.430 0.519 1.00 70.50 304 ALA A N 1
ATOM 2182 C CA . ALA A 1 304 ? 26.650 -23.207 0.600 1.00 70.50 304 ALA A CA 1
ATOM 2183 C C . ALA A 1 304 ? 27.708 -23.343 1.707 1.00 70.50 304 ALA A C 1
ATOM 2185 O O . ALA A 1 304 ? 27.338 -23.439 2.881 1.00 70.50 304 ALA A O 1
ATOM 2186 N N . PRO A 1 305 ? 29.012 -23.346 1.376 1.00 75.00 305 PRO A N 1
ATOM 2187 C CA . PRO A 1 305 ? 30.055 -23.433 2.383 1.00 75.00 305 PRO A CA 1
ATOM 2188 C C . PRO A 1 305 ? 30.137 -22.108 3.145 1.00 75.00 305 PRO A C 1
ATOM 2190 O O . PRO A 1 305 ? 30.582 -21.095 2.611 1.00 75.00 305 PRO A O 1
ATOM 2193 N N . CYS A 1 306 ? 29.734 -22.118 4.413 1.00 82.25 306 CYS A N 1
ATOM 2194 C CA . CYS A 1 306 ? 29.954 -20.997 5.314 1.00 82.25 306 CYS A CA 1
ATOM 2195 C C . CYS A 1 306 ? 31.416 -21.003 5.775 1.00 82.25 306 CYS A C 1
ATOM 2197 O O . CYS A 1 306 ? 31.893 -21.990 6.348 1.00 82.25 306 CYS A O 1
ATOM 2199 N N . SER A 1 307 ? 32.122 -19.898 5.539 1.00 76.38 307 SER A N 1
ATOM 2200 C CA . SER A 1 307 ? 33.509 -19.681 5.961 1.00 76.38 307 SER A CA 1
ATOM 2201 C C . SER A 1 307 ? 33.638 -18.463 6.871 1.00 76.38 307 SER A C 1
ATOM 2203 O O . SER A 1 307 ? 32.908 -17.482 6.728 1.00 76.38 307 SER A O 1
ATOM 2205 N N . THR A 1 308 ? 34.607 -18.492 7.783 1.00 62.94 308 THR A N 1
ATOM 2206 C CA . THR A 1 308 ? 35.012 -17.310 8.553 1.00 62.94 308 THR A CA 1
ATOM 2207 C C . THR A 1 308 ? 35.787 -16.349 7.645 1.00 62.94 308 THR A C 1
ATOM 2209 O O . THR A 1 308 ? 36.720 -16.810 6.981 1.00 62.94 308 THR A O 1
ATOM 2212 N N . PRO A 1 309 ? 35.468 -15.040 7.604 1.00 53.78 309 PRO A N 1
ATOM 2213 C CA . PRO A 1 309 ? 36.291 -14.080 6.876 1.00 53.78 309 PRO A CA 1
ATOM 2214 C C . PRO A 1 309 ? 37.702 -14.046 7.476 1.00 53.78 309 PRO A C 1
ATOM 2216 O O . PRO A 1 309 ? 37.887 -13.852 8.679 1.00 53.78 309 PRO A O 1
ATOM 2219 N N . VAL A 1 310 ? 38.715 -14.255 6.633 1.00 41.28 310 VAL A N 1
ATOM 2220 C CA . VAL A 1 310 ? 40.117 -14.093 7.027 1.00 41.28 310 VAL A CA 1
ATOM 2221 C C . VAL A 1 310 ? 40.429 -12.603 6.977 1.00 41.28 310 VAL A C 1
ATOM 2223 O O . VAL A 1 310 ? 40.492 -12.026 5.891 1.00 41.28 310 VAL A O 1
ATOM 2226 N N . LEU A 1 311 ? 40.637 -11.985 8.144 1.00 36.81 311 LEU A N 1
ATOM 2227 C CA . LEU A 1 311 ? 41.104 -10.601 8.231 1.00 36.81 311 LEU A CA 1
ATOM 2228 C C . LEU A 1 311 ? 42.458 -10.482 7.524 1.00 36.81 311 LEU A C 1
ATOM 2230 O O . LEU A 1 311 ? 43.507 -10.832 8.069 1.00 36.81 311 LEU A O 1
ATOM 2234 N N . THR A 1 312 ? 42.425 -9.993 6.288 1.00 32.03 312 THR A N 1
ATOM 2235 C CA . THR A 1 312 ? 43.630 -9.676 5.529 1.00 32.03 312 THR A CA 1
ATOM 2236 C C . THR A 1 312 ? 44.160 -8.371 6.094 1.00 32.03 312 THR A C 1
ATOM 2238 O O . THR A 1 312 ? 43.544 -7.325 5.912 1.00 32.03 312 THR A O 1
ATOM 2241 N N . ALA A 1 313 ? 45.265 -8.433 6.838 1.00 29.39 313 ALA A N 1
ATOM 2242 C CA . ALA A 1 313 ? 45.847 -7.249 7.452 1.00 29.39 313 ALA A CA 1
ATOM 2243 C C . ALA A 1 313 ? 46.250 -6.240 6.367 1.00 29.39 313 ALA A C 1
ATOM 2245 O O . ALA A 1 313 ? 47.208 -6.468 5.624 1.00 29.39 313 ALA A O 1
ATOM 2246 N N . THR A 1 314 ? 45.523 -5.123 6.288 1.00 31.05 314 THR A N 1
ATOM 2247 C CA . THR A 1 314 ? 45.892 -3.966 5.469 1.00 31.05 314 THR A CA 1
ATOM 2248 C C . THR A 1 314 ? 47.333 -3.574 5.805 1.00 31.05 314 THR A C 1
ATOM 2250 O O . THR A 1 314 ? 47.643 -3.424 6.991 1.00 31.05 314 THR A O 1
ATOM 2253 N N . PRO A 1 315 ? 48.238 -3.425 4.820 1.00 31.73 315 PRO A N 1
ATOM 2254 C CA . PRO A 1 315 ? 49.638 -3.146 5.103 1.00 31.73 315 PRO A CA 1
ATOM 2255 C C . PRO A 1 315 ? 49.775 -1.798 5.815 1.00 31.73 315 PRO A C 1
ATOM 2257 O O . PRO A 1 315 ? 49.495 -0.746 5.241 1.00 31.73 315 PRO A O 1
ATOM 2260 N N . THR A 1 316 ? 50.219 -1.839 7.073 1.00 31.94 316 THR A N 1
ATOM 2261 C CA . THR A 1 316 ? 50.479 -0.649 7.886 1.00 31.94 316 THR A CA 1
ATOM 2262 C C . THR A 1 316 ? 51.444 0.282 7.144 1.00 31.94 316 THR A C 1
ATOM 2264 O O . THR A 1 316 ? 52.552 -0.155 6.810 1.00 31.94 316 THR A O 1
ATOM 2267 N N . PRO A 1 317 ? 51.086 1.557 6.889 1.00 36.09 317 PRO A N 1
ATOM 2268 C CA . PRO A 1 317 ? 52.003 2.490 6.250 1.00 36.09 317 PRO A CA 1
ATOM 2269 C C . PRO A 1 317 ? 53.254 2.650 7.118 1.00 36.09 317 PRO A C 1
ATOM 2271 O O . PRO A 1 317 ? 53.173 2.873 8.327 1.00 36.09 317 PRO A O 1
ATOM 2274 N N . THR A 1 318 ? 54.427 2.503 6.500 1.00 32.59 318 THR A N 1
ATOM 2275 C CA . THR A 1 318 ? 55.709 2.615 7.205 1.00 32.59 318 THR A CA 1
ATOM 2276 C C . THR A 1 318 ? 55.857 4.032 7.775 1.00 32.59 318 THR A C 1
ATOM 2278 O O . THR A 1 318 ? 55.726 4.996 7.016 1.00 32.59 318 THR A O 1
ATOM 2281 N N . PRO A 1 319 ? 56.119 4.198 9.086 1.00 34.78 319 PRO A N 1
ATOM 2282 C CA . PRO A 1 319 ? 56.171 5.519 9.697 1.00 34.78 319 PRO A CA 1
ATOM 2283 C C . PRO A 1 319 ? 57.355 6.319 9.146 1.00 34.78 319 PRO A C 1
ATOM 2285 O O . PRO A 1 319 ? 58.515 5.940 9.307 1.00 34.78 319 PRO A O 1
ATOM 2288 N N . THR A 1 320 ? 57.056 7.457 8.520 1.00 33.25 320 THR A N 1
ATOM 2289 C CA . THR A 1 320 ? 58.075 8.444 8.149 1.00 33.25 320 THR A CA 1
ATOM 2290 C C . THR A 1 320 ? 58.443 9.242 9.396 1.00 33.25 320 THR A C 1
ATOM 2292 O O . THR A 1 320 ? 57.573 9.791 10.068 1.00 33.25 320 THR A O 1
ATOM 2295 N N . THR A 1 321 ? 59.731 9.304 9.733 1.00 33.81 321 THR A N 1
ATOM 2296 C CA . THR A 1 321 ? 60.213 10.000 10.932 1.00 33.81 321 THR A CA 1
ATOM 2297 C C . THR A 1 321 ? 60.129 11.519 10.772 1.00 33.81 321 THR A C 1
ATOM 2299 O O . THR A 1 321 ? 60.981 12.121 10.116 1.00 33.81 321 THR A O 1
ATOM 2302 N N . THR A 1 322 ? 59.151 12.157 11.414 1.00 32.03 322 THR A N 1
ATOM 2303 C CA . THR A 1 322 ? 59.135 13.614 11.632 1.00 32.03 322 THR A CA 1
ATOM 2304 C C . THR A 1 322 ? 59.697 13.929 13.019 1.00 32.03 322 THR A C 1
ATOM 2306 O O . THR A 1 322 ? 59.416 13.222 13.985 1.00 32.03 322 THR A O 1
ATOM 2309 N N . ALA A 1 323 ? 60.558 14.944 13.106 1.00 32.88 323 ALA A N 1
ATOM 2310 C CA . ALA A 1 323 ? 61.417 15.168 14.265 1.00 32.88 323 ALA A CA 1
ATOM 2311 C C . ALA A 1 323 ? 60.667 15.635 15.526 1.00 32.88 323 ALA A C 1
ATOM 2313 O O . ALA A 1 323 ? 59.804 16.509 15.474 1.00 32.88 323 ALA A O 1
ATOM 2314 N N . THR A 1 324 ? 61.082 15.095 16.671 1.00 29.50 324 THR A N 1
ATOM 2315 C CA . THR A 1 324 ? 60.626 15.485 18.008 1.00 29.50 324 THR A CA 1
ATOM 2316 C C . THR A 1 324 ? 61.079 16.900 18.373 1.00 29.50 324 THR A C 1
ATOM 2318 O O . THR A 1 324 ? 62.278 17.181 18.375 1.00 29.50 324 THR A O 1
ATOM 2321 N N . THR A 1 325 ? 60.153 17.749 18.819 1.00 31.67 325 THR A N 1
ATOM 2322 C CA . THR A 1 325 ? 60.463 18.873 19.715 1.00 31.67 325 THR A CA 1
ATOM 2323 C C . THR A 1 325 ? 59.784 18.650 21.064 1.00 31.67 325 THR A C 1
ATOM 2325 O O . THR A 1 325 ? 58.605 18.316 21.153 1.00 31.67 325 THR A O 1
ATOM 2328 N N . THR A 1 326 ? 60.567 18.767 22.134 1.00 36.69 326 THR A N 1
ATOM 2329 C CA . THR A 1 326 ? 60.153 18.415 23.497 1.00 36.69 326 THR A CA 1
ATOM 2330 C C . THR A 1 326 ? 59.484 19.603 24.186 1.00 36.69 326 THR A C 1
ATOM 2332 O O . THR A 1 326 ? 60.105 20.657 24.316 1.00 36.69 326 THR A O 1
ATOM 2335 N N . GLY A 1 327 ? 58.261 19.420 24.690 1.00 33.84 327 GLY A N 1
ATOM 2336 C CA . GLY A 1 327 ? 57.541 20.410 25.498 1.00 33.84 327 GLY A CA 1
ATOM 2337 C C . GLY A 1 327 ? 56.665 19.737 26.557 1.00 33.84 327 GLY A C 1
ATOM 2338 O O . GLY A 1 327 ? 55.686 19.077 26.228 1.00 33.84 327 GLY A O 1
ATOM 2339 N N . THR A 1 328 ? 57.050 19.875 27.826 1.00 31.94 328 THR A N 1
ATOM 2340 C CA . THR A 1 328 ? 56.366 19.313 29.006 1.00 31.94 328 THR A CA 1
ATOM 2341 C C . THR A 1 328 ? 54.980 19.955 29.209 1.00 31.94 328 THR A C 1
ATOM 2343 O O . THR A 1 328 ? 54.860 21.162 29.000 1.00 31.94 328 THR A O 1
ATOM 2346 N N . PRO A 1 329 ? 53.936 19.212 29.633 1.00 34.88 329 PRO A N 1
ATOM 2347 C CA . PRO A 1 329 ? 52.586 19.763 29.747 1.00 34.88 329 PRO A CA 1
ATOM 2348 C C . PRO A 1 329 ? 52.439 20.724 30.934 1.00 34.88 329 PRO A C 1
ATOM 2350 O O . PRO A 1 329 ? 52.843 20.410 32.055 1.00 34.88 329 PRO A O 1
ATOM 2353 N N . ALA A 1 330 ? 51.791 21.863 30.687 1.00 33.47 330 ALA A N 1
ATOM 2354 C CA . ALA A 1 330 ? 51.258 22.750 31.714 1.00 33.47 330 ALA A CA 1
ATOM 2355 C C . ALA A 1 330 ? 49.732 22.595 31.779 1.00 33.47 330 ALA A C 1
ATOM 2357 O O . ALA A 1 330 ? 49.052 22.600 30.753 1.00 33.47 330 ALA A O 1
ATOM 2358 N N . THR A 1 331 ? 49.206 22.440 32.990 1.00 40.81 331 THR A N 1
ATOM 2359 C CA . THR A 1 331 ? 47.771 22.328 33.264 1.00 40.81 331 THR A CA 1
ATOM 2360 C C . THR A 1 331 ? 47.131 23.712 33.261 1.00 40.81 331 THR A C 1
ATOM 2362 O O . THR A 1 331 ? 47.457 24.505 34.140 1.00 40.81 331 THR A O 1
ATOM 2365 N N . GLU A 1 332 ? 46.164 23.979 32.379 1.00 32.47 332 GLU A N 1
ATOM 2366 C CA . GLU A 1 332 ? 45.235 25.103 32.561 1.00 32.47 332 GLU A CA 1
ATOM 2367 C C . GLU A 1 332 ? 43.769 24.706 32.355 1.00 32.47 332 GLU A C 1
ATOM 2369 O O . GLU A 1 332 ? 43.426 23.768 31.636 1.00 32.47 332 GLU A O 1
ATOM 2374 N N . THR A 1 333 ? 42.913 25.412 33.091 1.00 36.91 333 THR A N 1
ATOM 2375 C CA . THR A 1 333 ? 41.474 25.167 33.239 1.00 36.91 333 THR A CA 1
ATOM 2376 C C . THR A 1 333 ? 40.718 25.893 32.129 1.00 36.91 333 THR A C 1
ATOM 2378 O O . THR A 1 333 ? 40.923 27.089 31.944 1.00 36.91 333 THR A O 1
ATOM 2381 N N . VAL A 1 334 ? 39.803 25.215 31.431 1.00 36.28 334 VAL A N 1
ATOM 2382 C CA . VAL A 1 334 ? 38.916 25.863 30.449 1.00 36.28 334 VAL A CA 1
ATOM 2383 C C . VAL A 1 334 ? 37.627 26.378 31.093 1.00 36.28 334 VAL A C 1
ATOM 2385 O O . VAL A 1 334 ? 36.802 25.611 31.587 1.00 36.28 334 VAL A O 1
ATOM 2388 N N . THR A 1 335 ? 37.457 27.697 31.042 1.00 32.94 335 THR A N 1
ATOM 2389 C CA . THR A 1 335 ? 36.209 28.430 31.309 1.00 32.94 335 THR A CA 1
ATOM 2390 C C . THR A 1 335 ? 35.288 28.341 30.078 1.00 32.94 335 THR A C 1
ATOM 2392 O O . THR A 1 335 ? 35.800 28.389 28.956 1.00 32.94 335 THR A O 1
ATOM 2395 N N . PRO A 1 336 ? 33.951 28.226 30.221 1.00 37.47 336 PRO A N 1
ATOM 2396 C CA . PRO A 1 336 ? 33.043 28.206 29.072 1.00 37.47 336 PRO A CA 1
ATOM 2397 C C . PRO A 1 336 ? 33.084 29.525 28.283 1.00 37.47 336 PRO A C 1
ATOM 2399 O O . PRO A 1 336 ? 33.167 30.604 28.866 1.00 37.47 336 PRO A O 1
ATOM 2402 N N . THR A 1 337 ? 33.016 29.428 26.953 1.00 32.28 337 THR A N 1
ATOM 2403 C CA . THR A 1 337 ? 32.978 30.575 26.026 1.00 32.28 337 THR A CA 1
ATOM 2404 C C . THR A 1 337 ? 31.540 30.837 25.575 1.00 32.28 337 THR A C 1
ATOM 2406 O O . THR A 1 337 ? 30.809 29.889 25.294 1.00 32.28 337 THR A O 1
ATOM 2409 N N . GLU A 1 338 ? 31.131 32.106 25.524 1.00 38.38 338 GLU A N 1
ATOM 2410 C CA . GLU A 1 338 ? 29.750 32.501 25.216 1.00 38.38 338 GLU A CA 1
ATOM 2411 C C . GLU A 1 338 ? 29.383 32.426 23.723 1.00 38.38 338 GLU A C 1
ATOM 2413 O O . GLU A 1 338 ? 30.214 32.590 22.828 1.00 38.38 338 GLU A O 1
ATOM 2418 N N . THR A 1 339 ? 28.088 32.222 23.479 1.00 37.59 339 THR A N 1
ATOM 2419 C CA . THR A 1 339 ? 27.430 32.245 22.167 1.00 37.59 339 THR A CA 1
ATOM 2420 C C . THR A 1 339 ? 27.425 33.659 21.561 1.00 37.59 339 THR A C 1
ATOM 2422 O O . THR A 1 339 ? 27.016 34.597 22.246 1.00 37.59 339 THR A O 1
ATOM 2425 N N . PRO A 1 340 ? 27.791 33.851 20.278 1.00 38.81 340 PRO A N 1
ATOM 2426 C CA . PRO A 1 340 ? 27.705 35.160 19.633 1.00 38.81 340 PRO A CA 1
ATOM 2427 C C . PRO A 1 340 ? 26.254 35.581 19.330 1.00 38.81 340 PRO A C 1
ATOM 2429 O O . PRO A 1 340 ? 25.417 34.773 18.929 1.00 38.81 340 PRO A O 1
ATOM 2432 N N . ALA A 1 341 ? 25.980 36.875 19.511 1.00 38.03 341 ALA A N 1
ATOM 2433 C CA . ALA A 1 341 ? 24.684 37.521 19.290 1.00 38.03 341 ALA A CA 1
ATOM 2434 C C . ALA A 1 341 ? 24.357 37.736 17.788 1.00 38.03 341 ALA A C 1
ATOM 2436 O O . ALA A 1 341 ? 25.277 37.774 16.965 1.00 38.03 341 ALA A O 1
ATOM 2437 N N . PRO A 1 342 ? 23.072 37.902 17.406 1.00 43.28 342 PRO A N 1
ATOM 2438 C CA . PRO A 1 342 ? 22.672 38.067 16.007 1.00 43.28 342 PRO A CA 1
ATOM 2439 C C . PRO A 1 342 ? 23.032 39.452 15.445 1.00 43.28 342 PRO A C 1
ATOM 2441 O O . PRO A 1 342 ? 22.888 40.468 16.125 1.00 43.28 342 PRO A O 1
ATOM 2444 N N . ALA A 1 343 ? 23.453 39.490 14.177 1.00 34.91 343 ALA A N 1
ATOM 2445 C CA . ALA A 1 343 ? 23.693 40.722 13.424 1.00 34.91 343 ALA A CA 1
ATOM 2446 C C . ALA A 1 343 ? 22.415 41.220 12.719 1.00 34.91 343 ALA A C 1
ATOM 2448 O O . ALA A 1 343 ? 21.537 40.431 12.370 1.00 34.91 343 ALA A O 1
ATOM 2449 N N . GLU A 1 344 ? 22.311 42.538 12.530 1.00 38.50 344 GLU A N 1
ATOM 2450 C CA . GLU A 1 344 ? 21.064 43.212 12.150 1.00 38.50 344 GLU A CA 1
ATOM 2451 C C . GLU A 1 344 ? 20.671 43.125 10.661 1.00 38.50 344 GLU A C 1
ATOM 2453 O O . GLU A 1 344 ? 21.474 42.886 9.759 1.00 38.50 344 GLU A O 1
ATOM 2458 N N . SER A 1 345 ? 19.378 43.378 10.444 1.00 39.12 345 SER A N 1
ATOM 2459 C CA . SER A 1 345 ? 18.657 43.446 9.171 1.00 39.12 345 SER A CA 1
ATOM 2460 C C . SER A 1 345 ? 19.218 44.470 8.174 1.00 39.12 345 SER A C 1
ATOM 2462 O O . SER A 1 345 ? 19.404 45.637 8.515 1.00 39.12 345 SER A O 1
ATOM 2464 N N . LEU A 1 346 ? 19.301 44.084 6.894 1.00 38.97 346 LEU A N 1
ATOM 2465 C CA . LEU A 1 346 ? 19.397 45.016 5.763 1.00 38.97 346 LEU A CA 1
ATOM 2466 C C . LEU A 1 346 ? 18.060 45.096 5.009 1.00 38.97 346 LEU A C 1
ATOM 2468 O O . LEU A 1 346 ? 17.386 44.093 4.787 1.00 38.97 346 LEU A O 1
ATOM 2472 N N . THR A 1 347 ? 17.675 46.317 4.644 1.00 37.59 347 THR A N 1
ATOM 2473 C CA . THR A 1 347 ? 16.394 46.682 4.024 1.00 37.59 347 THR A CA 1
ATOM 2474 C C . THR A 1 347 ? 16.221 46.164 2.587 1.00 37.59 347 THR A C 1
ATOM 2476 O O . THR A 1 347 ? 17.200 46.069 1.843 1.00 37.59 347 THR A O 1
ATOM 2479 N N . PRO A 1 348 ? 14.976 45.895 2.140 1.00 40.09 348 PRO A N 1
ATOM 2480 C CA . PRO A 1 348 ? 14.703 45.509 0.759 1.00 40.09 348 PRO A CA 1
ATOM 2481 C C . PRO A 1 348 ? 14.871 46.699 -0.198 1.00 40.09 348 PRO A C 1
ATOM 2483 O O . PRO A 1 348 ? 14.409 47.806 0.075 1.00 40.09 348 PRO A O 1
ATOM 2486 N N . THR A 1 349 ? 15.510 46.454 -1.343 1.00 34.34 349 THR A N 1
ATOM 2487 C CA . THR A 1 349 ? 15.582 47.408 -2.462 1.00 34.34 349 THR A CA 1
ATOM 2488 C C . THR A 1 349 ? 14.393 47.187 -3.396 1.00 34.34 349 THR A C 1
ATOM 2490 O O . THR A 1 349 ? 14.088 46.045 -3.739 1.00 34.34 349 THR A O 1
ATOM 2493 N N . GLU A 1 350 ? 13.719 48.261 -3.813 1.00 42.38 350 GLU A N 1
ATOM 2494 C CA . GLU A 1 350 ? 12.566 48.165 -4.715 1.00 42.38 350 GLU A CA 1
ATOM 2495 C C . GLU A 1 350 ? 12.945 47.569 -6.080 1.00 42.38 350 GLU A C 1
ATOM 2497 O O . GLU A 1 350 ? 13.950 47.941 -6.686 1.00 42.38 350 GLU A O 1
ATOM 2502 N N . THR A 1 351 ? 12.102 46.665 -6.585 1.00 34.97 351 THR A N 1
ATOM 2503 C CA . THR A 1 351 ? 12.198 46.140 -7.954 1.00 34.97 351 THR A CA 1
ATOM 2504 C C . THR A 1 351 ? 11.182 46.855 -8.840 1.00 34.97 351 THR A C 1
ATOM 2506 O O . THR A 1 351 ? 10.005 46.953 -8.497 1.00 34.97 351 THR A O 1
ATOM 2509 N N . LEU A 1 352 ? 11.653 47.377 -9.973 1.00 37.50 352 LEU A N 1
ATOM 2510 C CA . LEU A 1 352 ? 10.897 48.273 -10.848 1.00 37.50 352 LEU A CA 1
ATOM 2511 C C . LEU A 1 352 ? 9.718 47.586 -11.555 1.00 37.50 352 LEU A C 1
ATOM 2513 O O . LEU A 1 352 ? 9.816 46.456 -12.031 1.00 37.50 352 LEU A O 1
ATOM 2517 N N . THR A 1 353 ? 8.622 48.331 -11.691 1.00 39.50 353 THR A N 1
ATOM 2518 C CA . THR A 1 353 ? 7.411 47.948 -12.428 1.00 39.50 353 THR A CA 1
ATOM 2519 C C . THR A 1 353 ? 7.675 47.809 -13.938 1.00 39.50 353 THR A C 1
ATOM 2521 O O . THR A 1 353 ? 8.218 48.742 -14.536 1.00 39.50 353 THR A O 1
ATOM 2524 N N . PRO A 1 354 ? 7.229 46.728 -14.610 1.00 38.72 354 PRO A N 1
ATOM 2525 C CA . PRO A 1 354 ? 7.189 46.678 -16.069 1.00 38.72 354 PRO A CA 1
ATOM 2526 C C . PRO A 1 354 ? 6.076 47.590 -16.606 1.00 38.72 354 PRO A C 1
ATOM 2528 O O . PRO A 1 354 ? 4.921 47.491 -16.200 1.00 38.72 354 PRO A O 1
ATOM 2531 N N . THR A 1 355 ? 6.430 48.483 -17.528 1.00 34.19 355 THR A N 1
ATOM 2532 C CA . THR A 1 355 ? 5.496 49.390 -18.216 1.00 34.19 355 THR A CA 1
ATOM 2533 C C . THR A 1 355 ? 4.617 48.633 -19.220 1.00 34.19 355 THR A C 1
ATOM 2535 O O . THR A 1 355 ? 5.109 47.753 -19.923 1.00 34.19 355 THR A O 1
ATOM 2538 N N . GLU A 1 356 ? 3.335 48.996 -19.337 1.00 42.72 356 GLU A N 1
ATOM 2539 C CA . GLU A 1 356 ? 2.451 48.456 -20.380 1.00 42.72 356 GLU A CA 1
ATOM 2540 C C . GLU A 1 356 ? 2.954 48.787 -21.795 1.00 42.72 356 GLU A C 1
ATOM 2542 O O . GLU A 1 356 ? 3.459 49.881 -22.053 1.00 42.72 356 GLU A O 1
ATOM 2547 N N . THR A 1 357 ? 2.750 47.887 -22.764 1.00 32.97 357 THR A N 1
ATOM 2548 C CA . THR A 1 357 ? 2.851 48.232 -24.193 1.00 32.97 357 THR A CA 1
ATOM 2549 C C . THR A 1 357 ? 1.821 47.469 -25.032 1.00 32.97 357 THR A C 1
ATOM 2551 O O . THR A 1 357 ? 1.969 46.292 -25.334 1.00 32.97 357 THR A O 1
ATOM 2554 N N . LEU A 1 358 ? 0.774 48.222 -25.371 1.00 35.53 358 LEU A N 1
ATOM 2555 C CA . LEU A 1 358 ? -0.225 48.128 -26.445 1.00 35.53 358 LEU A CA 1
ATOM 2556 C C . LEU A 1 358 ? -0.425 46.830 -27.264 1.00 35.53 358 LEU A C 1
ATOM 2558 O O . LEU A 1 358 ? 0.440 46.329 -27.979 1.00 35.53 358 LEU A O 1
ATOM 2562 N N . THR A 1 359 ? -1.703 46.453 -27.299 1.00 35.62 359 THR A N 1
ATOM 2563 C CA . THR A 1 359 ? -2.410 45.504 -28.171 1.00 35.62 359 THR A CA 1
ATOM 2564 C C . THR A 1 359 ? -2.215 45.725 -29.684 1.00 35.62 359 THR A C 1
ATOM 2566 O O . THR A 1 359 ? -2.405 46.846 -30.162 1.00 35.62 359 THR A O 1
ATOM 2569 N N . PRO A 1 360 ? -2.051 44.651 -30.481 1.00 36.19 360 PRO A N 1
ATOM 2570 C CA . PRO A 1 360 ? -2.503 44.595 -31.871 1.00 36.19 360 PRO A CA 1
ATOM 2571 C C . PRO A 1 360 ? -3.846 43.844 -32.009 1.00 36.19 360 PRO A C 1
ATOM 2573 O O . PRO A 1 360 ? -4.101 42.835 -31.354 1.00 36.19 360 PRO A O 1
ATOM 2576 N N . THR A 1 361 ? -4.730 44.371 -32.856 1.00 30.83 361 THR A N 1
ATOM 2577 C CA . THR A 1 361 ? -6.138 43.955 -32.993 1.00 30.83 361 THR A CA 1
ATOM 2578 C C . THR A 1 361 ? -6.324 42.613 -33.716 1.00 30.83 361 THR A C 1
ATOM 2580 O O . THR A 1 361 ? -5.539 42.231 -34.580 1.00 30.83 361 THR A O 1
ATOM 2583 N N . SER A 1 362 ? -7.413 41.914 -33.388 1.00 34.75 362 SER A N 1
ATOM 2584 C CA . SER A 1 362 ? -7.818 40.641 -33.986 1.00 34.75 362 SER A CA 1
ATOM 2585 C C . SER A 1 362 ? -8.138 40.718 -35.486 1.00 34.75 362 SER A C 1
ATOM 2587 O O . SER A 1 362 ? -8.693 41.692 -35.991 1.00 34.75 362 SER A O 1
ATOM 2589 N N . THR A 1 363 ? -7.880 39.622 -36.200 1.00 30.98 363 THR A N 1
ATOM 2590 C CA . THR A 1 363 ? -8.542 39.287 -37.472 1.00 30.98 363 THR A CA 1
ATOM 2591 C C . THR A 1 363 ? -8.877 37.798 -37.422 1.00 30.98 363 THR A C 1
ATOM 2593 O O . THR A 1 363 ? -7.982 36.978 -37.240 1.00 30.98 363 THR A O 1
ATOM 2596 N N . GLY A 1 364 ? -10.163 37.444 -37.485 1.00 36.69 364 GLY A N 1
ATOM 2597 C CA . GLY A 1 364 ? -10.638 36.075 -37.248 1.00 36.69 364 GLY A CA 1
ATOM 2598 C C . GLY A 1 364 ? -11.193 35.391 -38.497 1.00 36.69 364 GLY A C 1
ATOM 2599 O O . GLY A 1 364 ? -11.757 36.050 -39.364 1.00 36.69 364 GLY A O 1
ATOM 2600 N N . THR A 1 365 ? -11.080 34.060 -38.547 1.00 29.19 365 THR A N 1
ATOM 2601 C CA . THR A 1 365 ? -11.857 33.147 -39.418 1.00 29.19 365 THR A CA 1
ATOM 2602 C C . THR A 1 365 ? -11.868 31.737 -38.775 1.00 29.19 365 THR A C 1
ATOM 2604 O O . THR A 1 365 ? -11.156 31.547 -37.789 1.00 29.19 365 THR A O 1
ATOM 2607 N N . PRO A 1 366 ? -12.762 30.800 -39.150 1.00 36.22 366 PRO A N 1
ATOM 2608 C CA . PRO A 1 366 ? -13.930 30.544 -38.311 1.00 36.22 366 PRO A CA 1
ATOM 2609 C C . PRO A 1 366 ? -13.975 29.143 -37.679 1.00 36.22 366 PRO A C 1
ATOM 2611 O O . PRO A 1 366 ? -13.324 28.200 -38.117 1.00 36.22 366 PRO A O 1
ATOM 2614 N N . THR A 1 367 ? -14.830 29.010 -36.666 1.00 34.41 367 THR A N 1
ATOM 2615 C CA . THR A 1 367 ? -15.207 27.743 -36.027 1.00 34.41 367 THR A CA 1
ATOM 2616 C C . THR A 1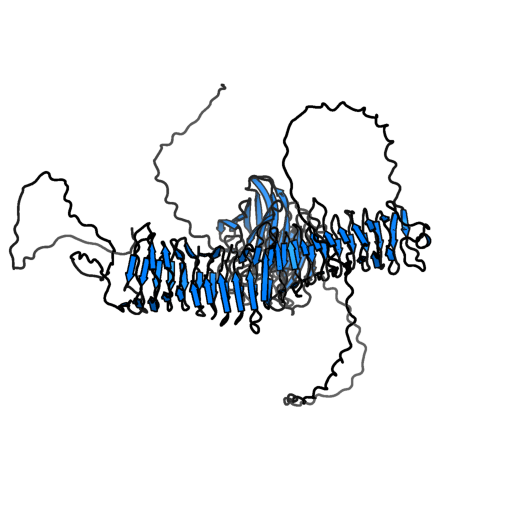 367 ? -16.063 26.877 -36.955 1.00 34.41 367 THR A C 1
ATOM 2618 O O . THR A 1 367 ? -17.140 27.313 -37.361 1.00 34.41 367 THR A O 1
ATOM 2621 N N . GLU A 1 368 ? -15.675 25.620 -37.189 1.00 33.22 368 GLU A N 1
ATOM 2622 C CA . GLU A 1 368 ? -16.624 24.592 -37.634 1.00 33.22 368 GLU A CA 1
ATOM 2623 C C . GLU A 1 368 ? -17.174 23.805 -36.441 1.00 33.22 368 GLU A C 1
ATOM 2625 O O . GLU A 1 368 ? -16.439 23.322 -35.581 1.00 33.22 368 GLU A O 1
ATOM 2630 N N . THR A 1 369 ? -18.501 23.690 -36.392 1.00 29.94 369 THR A N 1
ATOM 2631 C CA . THR A 1 369 ? -19.238 22.925 -35.381 1.00 29.94 369 THR A CA 1
ATOM 2632 C C . THR A 1 369 ? -19.673 21.592 -35.995 1.00 29.94 369 THR A C 1
ATOM 2634 O O . THR A 1 369 ? -20.441 21.615 -36.962 1.00 29.94 369 THR A O 1
ATOM 2637 N N . PRO A 1 370 ? -19.266 20.426 -35.455 1.00 34.53 370 PRO A N 1
ATOM 2638 C CA . PRO A 1 370 ? -19.708 19.138 -35.978 1.00 34.53 370 PRO A CA 1
ATOM 2639 C C . PRO A 1 370 ? -21.192 18.916 -35.657 1.00 34.53 370 PRO A C 1
ATOM 2641 O O . PRO A 1 370 ? -21.577 18.504 -34.562 1.00 34.53 370 PRO A O 1
ATOM 2644 N N . THR A 1 371 ? -22.045 19.186 -36.643 1.00 28.45 371 THR A N 1
ATOM 2645 C CA . THR A 1 371 ? -23.489 18.954 -36.552 1.00 28.45 371 THR A CA 1
ATOM 2646 C C . THR A 1 371 ? -23.779 17.457 -36.660 1.00 28.45 371 THR A C 1
ATOM 2648 O O . THR A 1 371 ? -23.536 16.840 -37.695 1.00 28.45 371 THR A O 1
ATOM 2651 N N . ARG A 1 372 ? -24.352 16.860 -35.608 1.00 36.47 372 ARG A N 1
ATOM 2652 C CA . ARG A 1 372 ? -24.974 15.530 -35.699 1.00 36.47 372 ARG A CA 1
ATOM 2653 C C . ARG A 1 372 ? -26.361 15.646 -36.329 1.00 36.47 372 ARG A C 1
ATOM 2655 O O . ARG A 1 372 ? -27.202 16.388 -35.830 1.00 36.47 372 ARG A O 1
ATOM 2662 N N . THR A 1 373 ? -26.644 14.830 -37.342 1.00 28.91 373 THR A N 1
ATOM 2663 C CA . THR A 1 373 ? -28.009 14.610 -37.845 1.00 28.91 373 THR A CA 1
ATOM 2664 C C . THR A 1 373 ? -28.272 13.104 -37.976 1.00 28.91 373 THR A C 1
ATOM 2666 O O . THR A 1 373 ? -27.489 12.420 -38.634 1.00 28.91 373 THR A O 1
ATOM 2669 N N . PRO A 1 374 ? -29.325 12.554 -37.344 1.00 52.47 374 PRO A N 1
ATOM 2670 C CA . PRO A 1 374 ? -29.685 11.140 -37.452 1.00 52.47 374 PRO A CA 1
ATOM 2671 C C . PRO A 1 374 ? -30.723 10.893 -38.561 1.00 52.47 374 PRO A C 1
ATOM 2673 O O . PRO A 1 374 ? -31.588 11.733 -38.793 1.00 52.47 374 PRO A O 1
ATOM 2676 N N . ASN A 1 375 ? -30.697 9.716 -39.196 1.00 34.03 375 ASN A N 1
ATOM 2677 C CA . ASN A 1 375 ? -31.835 9.157 -39.947 1.00 34.03 375 ASN A CA 1
ATOM 2678 C C . ASN A 1 375 ? -31.688 7.616 -40.086 1.00 34.03 375 ASN A C 1
ATOM 2680 O O . ASN A 1 375 ? -30.590 7.112 -39.834 1.00 34.03 375 ASN A O 1
ATOM 2684 N N . PRO A 1 376 ? -32.755 6.834 -40.372 1.00 45.62 376 PRO A N 1
ATOM 2685 C CA . PRO A 1 376 ? -32.948 5.569 -39.664 1.00 45.62 376 PRO A CA 1
ATOM 2686 C C . PRO A 1 376 ? -33.212 4.340 -40.563 1.00 45.62 376 PRO A C 1
ATOM 2688 O O . PRO A 1 376 ? -33.467 4.439 -41.757 1.00 45.62 376 PRO A O 1
ATOM 2691 N N . ASN A 1 377 ? -33.216 3.172 -39.916 1.00 35.19 377 ASN A N 1
ATOM 2692 C CA . ASN A 1 377 ? -34.106 2.024 -40.146 1.00 35.19 377 ASN A CA 1
ATOM 2693 C C . ASN A 1 377 ? -34.537 1.636 -41.590 1.00 35.19 377 ASN A C 1
ATOM 2695 O O . ASN A 1 377 ? -35.529 2.152 -42.100 1.00 35.19 377 ASN A O 1
ATOM 2699 N N . ALA A 1 378 ? -33.923 0.576 -42.136 1.00 28.72 378 ALA A N 1
ATOM 2700 C CA . ALA A 1 378 ? -34.581 -0.443 -42.978 1.00 28.72 378 ALA A CA 1
ATOM 2701 C C . ALA A 1 378 ? -33.731 -1.739 -42.954 1.00 28.72 378 ALA A C 1
ATOM 2703 O O . ALA A 1 378 ? -32.584 -1.733 -43.382 1.00 28.72 378 ALA A O 1
ATOM 2704 N N . THR A 1 379 ? -34.138 -2.783 -42.225 1.00 28.22 379 THR A N 1
ATOM 2705 C CA . THR A 1 379 ? -34.981 -3.920 -42.671 1.00 28.22 379 THR A CA 1
ATOM 2706 C C . THR A 1 379 ? -34.196 -5.060 -43.337 1.00 28.22 379 THR A C 1
ATOM 2708 O O . THR A 1 379 ? -33.630 -4.921 -44.415 1.00 28.22 379 THR A O 1
ATOM 2711 N N . ILE A 1 380 ? -34.234 -6.231 -42.691 1.00 35.50 380 ILE A N 1
ATOM 2712 C CA . ILE A 1 380 ? -33.659 -7.498 -43.163 1.00 35.50 380 ILE A CA 1
ATOM 2713 C C . ILE A 1 380 ? -34.566 -8.131 -44.228 1.00 35.50 380 ILE A C 1
ATOM 2715 O O . ILE A 1 380 ? -35.734 -8.393 -43.948 1.00 35.50 380 ILE A O 1
ATOM 2719 N N . VAL A 1 381 ? -33.998 -8.505 -45.378 1.00 28.92 381 VAL A N 1
ATOM 2720 C CA . VAL A 1 381 ? -34.471 -9.637 -46.198 1.00 28.92 381 VAL A CA 1
ATOM 2721 C C . VAL A 1 381 ? -33.244 -10.399 -46.697 1.00 28.92 381 VAL A C 1
ATOM 2723 O O . VAL A 1 381 ? -32.328 -9.805 -47.259 1.00 28.92 381 VAL A O 1
ATOM 2726 N N . GLY A 1 382 ? -33.197 -11.709 -46.452 1.00 35.84 382 GLY A N 1
ATOM 2727 C CA . GLY A 1 382 ? -32.061 -12.547 -46.837 1.00 35.84 382 GLY A CA 1
ATOM 2728 C C . GLY A 1 382 ? -32.147 -13.049 -48.278 1.00 35.84 382 GLY A C 1
ATOM 2729 O O . GLY A 1 382 ? -33.233 -13.338 -48.777 1.00 35.84 382 GLY A O 1
ATOM 2730 N N . VAL A 1 383 ? -30.988 -13.246 -48.908 1.00 29.19 383 VAL A N 1
ATOM 2731 C CA . VAL A 1 383 ? -30.852 -14.108 -50.091 1.00 29.19 383 VAL A CA 1
ATOM 2732 C C . VAL A 1 383 ? -29.574 -14.928 -49.963 1.00 29.19 383 VAL A C 1
ATOM 2734 O O . VAL A 1 383 ? -28.492 -14.390 -49.739 1.00 29.19 383 VAL A O 1
ATOM 2737 N N . THR A 1 384 ? -29.706 -16.246 -50.071 1.00 37.12 384 THR A N 1
ATOM 2738 C CA . THR A 1 384 ? -28.592 -17.193 -49.992 1.00 37.12 384 THR A CA 1
ATOM 2739 C C . THR A 1 384 ? -27.767 -17.140 -51.277 1.00 37.12 384 THR A C 1
ATOM 2741 O O . THR A 1 384 ? -28.294 -17.427 -52.349 1.00 37.12 384 THR A O 1
ATOM 2744 N N . ALA A 1 385 ? -26.472 -16.840 -51.172 1.00 29.55 385 ALA A N 1
ATOM 2745 C CA . ALA A 1 385 ? -25.522 -16.962 -52.276 1.00 29.55 385 ALA A CA 1
ATOM 2746 C C . ALA A 1 385 ? -24.328 -17.827 -51.846 1.00 29.55 385 ALA A C 1
ATOM 2748 O O . ALA A 1 385 ? -23.555 -17.464 -50.962 1.00 29.55 385 ALA A O 1
ATOM 2749 N N . THR A 1 386 ? -24.204 -18.998 -52.467 1.00 28.94 386 THR A N 1
ATOM 2750 C CA . THR A 1 386 ? -23.102 -19.943 -52.264 1.00 28.94 386 THR A CA 1
ATOM 2751 C C . THR A 1 386 ? -21.785 -19.358 -52.793 1.00 28.94 386 THR A C 1
ATOM 2753 O O . THR A 1 386 ? -21.736 -18.989 -53.969 1.00 28.94 386 THR A O 1
ATOM 2756 N N . PRO A 1 387 ? -20.692 -19.316 -52.007 1.00 35.53 387 PRO A N 1
ATOM 2757 C CA . PRO A 1 387 ? -19.384 -18.966 -52.544 1.00 35.53 387 PRO A CA 1
ATOM 2758 C C . PRO A 1 387 ? -18.862 -20.105 -53.430 1.00 35.53 387 PRO A C 1
ATOM 2760 O O . PRO A 1 387 ? -18.643 -21.229 -52.978 1.00 35.53 387 PRO A O 1
ATOM 2763 N N . THR A 1 388 ? -18.662 -19.802 -54.711 1.00 29.28 388 THR A N 1
ATOM 2764 C CA . THR A 1 388 ? -17.953 -20.680 -55.653 1.00 29.28 388 THR A CA 1
ATOM 2765 C C . THR A 1 388 ? -16.463 -20.701 -55.287 1.00 29.28 388 THR A C 1
ATOM 2767 O O . THR A 1 388 ? -15.907 -19.630 -55.038 1.00 29.28 388 THR A O 1
ATOM 2770 N N . PRO A 1 389 ? -15.784 -21.864 -55.252 1.00 35.12 389 PRO A N 1
ATOM 2771 C CA . PRO A 1 389 ? -14.361 -21.917 -54.936 1.00 35.12 389 PRO A CA 1
ATOM 2772 C C . PRO A 1 389 ? -13.528 -21.406 -56.119 1.00 35.12 389 PRO A C 1
ATOM 2774 O O . PRO A 1 389 ? -13.333 -22.109 -57.112 1.00 35.12 389 PRO A O 1
ATOM 2777 N N . THR A 1 390 ? -13.014 -20.181 -56.013 1.00 33.00 390 THR A N 1
ATOM 2778 C CA . THR A 1 390 ? -12.010 -19.659 -56.950 1.00 33.00 390 THR A CA 1
ATOM 2779 C C . THR A 1 390 ? -10.697 -20.426 -56.767 1.00 33.00 390 THR A C 1
ATOM 2781 O O . THR A 1 390 ? -10.280 -20.692 -55.641 1.00 33.00 390 THR A O 1
ATOM 2784 N N . GLY A 1 391 ? -10.071 -20.825 -57.877 1.00 34.78 391 GLY A N 1
ATOM 2785 C CA . GLY A 1 391 ? -8.997 -21.820 -57.884 1.00 34.78 391 GLY A CA 1
ATOM 2786 C C . GLY A 1 391 ? -7.792 -21.472 -57.006 1.00 34.78 391 GLY A C 1
ATOM 2787 O O . GLY A 1 391 ? -7.206 -20.398 -57.128 1.00 34.78 391 GLY A O 1
ATOM 2788 N N . SER A 1 392 ? -7.381 -22.435 -56.178 1.00 34.44 392 SER A N 1
ATOM 2789 C CA . SER A 1 392 ? -6.082 -22.418 -55.506 1.00 34.44 392 SER A CA 1
ATOM 2790 C C . SER A 1 392 ? -4.968 -22.445 -56.554 1.00 34.44 392 SER A C 1
ATOM 2792 O O . SER A 1 392 ? -4.803 -23.432 -57.273 1.00 34.44 392 SER A O 1
ATOM 2794 N N . THR A 1 393 ? -4.179 -21.374 -56.631 1.00 34.56 393 THR A N 1
ATOM 2795 C CA . THR A 1 393 ? -2.865 -21.434 -57.271 1.00 34.56 393 THR A CA 1
ATOM 2796 C C . THR A 1 393 ? -1.968 -22.320 -56.420 1.00 34.56 393 THR A C 1
ATOM 2798 O O . THR A 1 393 ? -1.689 -21.996 -55.265 1.00 34.56 393 THR A O 1
ATOM 2801 N N . THR A 1 394 ? -1.526 -23.441 -56.988 1.00 31.83 394 THR A N 1
ATOM 2802 C CA . THR A 1 394 ? -0.580 -24.360 -56.355 1.00 31.83 394 THR A CA 1
ATOM 2803 C C . THR A 1 394 ? 0.666 -23.598 -55.917 1.00 31.83 394 THR A C 1
ATOM 2805 O O . THR A 1 394 ? 1.371 -23.033 -56.751 1.00 31.83 394 THR A O 1
ATOM 2808 N N . ALA A 1 395 ? 0.946 -23.591 -54.613 1.00 35.97 395 ALA A N 1
ATOM 2809 C CA . ALA A 1 395 ? 2.195 -23.054 -54.102 1.00 35.97 395 ALA A CA 1
ATOM 2810 C C . ALA A 1 395 ? 3.356 -23.909 -54.627 1.00 35.97 395 ALA A C 1
ATOM 2812 O O . ALA A 1 395 ? 3.470 -25.091 -54.297 1.00 35.97 395 ALA A O 1
ATOM 2813 N N . THR A 1 396 ? 4.216 -23.309 -55.450 1.00 33.75 396 THR A N 1
ATOM 2814 C CA . THR A 1 396 ? 5.525 -23.873 -55.784 1.00 33.75 396 THR A CA 1
ATOM 2815 C C . THR A 1 396 ? 6.266 -24.161 -54.475 1.00 33.75 396 THR A C 1
ATOM 2817 O O . THR A 1 396 ? 6.272 -23.284 -53.606 1.00 33.75 396 THR A O 1
ATOM 2820 N N . PRO A 1 397 ? 6.888 -25.341 -54.286 1.00 36.19 397 PRO A N 1
ATOM 2821 C CA . PRO A 1 397 ? 7.663 -25.599 -53.081 1.00 36.19 397 PRO A CA 1
ATOM 2822 C C . PRO A 1 397 ? 8.821 -24.601 -53.016 1.00 36.19 397 PRO A C 1
ATOM 2824 O O . PRO A 1 397 ? 9.756 -24.672 -53.815 1.00 36.19 397 PRO A O 1
ATOM 2827 N N . SER A 1 398 ? 8.735 -23.654 -52.078 1.00 36.78 398 SER A N 1
ATOM 2828 C CA . SER A 1 398 ? 9.841 -22.749 -51.781 1.00 36.78 398 SER A CA 1
ATOM 2829 C C . SER A 1 398 ? 11.056 -23.585 -51.406 1.00 36.78 398 SER A C 1
ATOM 2831 O O . SER A 1 398 ? 10.951 -24.523 -50.612 1.00 36.78 398 SER A O 1
ATOM 2833 N N . SER A 1 399 ? 12.208 -23.248 -51.980 1.00 34.19 399 SER A N 1
ATOM 2834 C CA . SER A 1 399 ? 13.477 -23.859 -51.607 1.00 34.19 399 SER A CA 1
ATOM 2835 C C . SER A 1 399 ? 13.696 -23.755 -50.099 1.00 34.19 399 SER A C 1
ATOM 2837 O O . SER A 1 399 ? 13.343 -22.739 -49.495 1.00 34.19 399 SER A O 1
ATOM 2839 N N . SER A 1 400 ? 14.302 -24.806 -49.530 1.00 37.50 400 SER A N 1
ATOM 2840 C CA . SER A 1 400 ? 14.851 -24.841 -48.167 1.00 37.50 400 SER A CA 1
ATOM 2841 C C . SER A 1 400 ? 15.421 -23.478 -47.768 1.00 37.50 400 SER A C 1
ATOM 2843 O O . SER A 1 400 ? 16.125 -22.891 -48.598 1.00 37.50 400 SER A O 1
ATOM 2845 N N . PRO A 1 401 ? 15.170 -22.981 -46.540 1.00 43.22 401 PRO A N 1
ATOM 2846 C CA . PRO A 1 401 ? 15.715 -21.701 -46.117 1.00 43.22 401 PRO A CA 1
ATOM 2847 C C . PRO A 1 401 ? 17.229 -21.709 -46.316 1.00 43.22 401 PRO A C 1
ATOM 2849 O O . PRO A 1 401 ? 17.924 -22.631 -45.878 1.00 43.22 401 PRO A O 1
ATOM 2852 N N . THR A 1 402 ? 17.720 -20.687 -47.012 1.00 41.72 402 THR A N 1
ATOM 2853 C CA . THR A 1 402 ? 19.142 -20.352 -47.048 1.00 41.72 402 THR A CA 1
ATOM 2854 C C . THR A 1 402 ? 19.642 -20.300 -45.602 1.00 41.72 402 THR A C 1
ATOM 2856 O O . THR A 1 402 ? 18.924 -19.747 -44.761 1.00 41.72 402 THR A O 1
ATOM 2859 N N . PRO A 1 403 ? 20.828 -20.850 -45.274 1.00 41.53 403 PRO A N 1
ATOM 2860 C CA . PRO A 1 403 ? 21.422 -20.634 -43.959 1.00 41.53 403 PRO A CA 1
ATOM 2861 C C . PRO A 1 403 ? 21.400 -19.134 -43.646 1.00 41.53 403 PRO A C 1
ATOM 2863 O O . PRO A 1 403 ? 21.698 -18.355 -44.558 1.00 41.53 403 PRO A O 1
ATOM 2866 N N . PRO A 1 404 ? 21.018 -18.712 -42.425 1.00 51.00 404 PRO A N 1
ATOM 2867 C CA . PRO A 1 404 ? 20.944 -17.296 -42.104 1.00 51.00 404 PRO A CA 1
ATOM 2868 C C . PRO A 1 404 ? 22.300 -16.663 -42.398 1.00 51.00 404 PRO A C 1
ATOM 2870 O O . PRO A 1 404 ? 23.325 -17.084 -41.855 1.00 51.00 404 PRO A O 1
ATOM 2873 N N . THR A 1 405 ? 22.306 -15.689 -43.310 1.00 56.94 405 THR A N 1
ATOM 2874 C CA . THR A 1 405 ? 23.493 -14.888 -43.602 1.00 56.94 405 THR A CA 1
ATOM 2875 C C . THR A 1 405 ? 23.985 -14.326 -42.276 1.00 56.94 405 THR A C 1
ATOM 2877 O O . THR A 1 405 ? 23.182 -13.769 -41.526 1.00 56.94 405 THR A O 1
ATOM 2880 N N . ALA A 1 406 ? 25.268 -14.515 -41.962 1.00 68.88 406 ALA A N 1
ATOM 2881 C CA . ALA A 1 406 ? 25.814 -14.027 -40.702 1.00 68.88 406 ALA A CA 1
ATOM 2882 C C . ALA A 1 406 ? 25.523 -12.518 -40.558 1.00 68.88 406 ALA A C 1
ATOM 2884 O O . ALA A 1 406 ? 25.607 -11.803 -41.567 1.00 68.88 406 ALA A O 1
ATOM 2885 N N . PRO A 1 407 ? 25.158 -12.040 -39.352 1.00 78.81 407 PRO A N 1
ATOM 2886 C CA . PRO A 1 407 ? 24.919 -10.622 -39.126 1.00 78.81 407 PRO A CA 1
ATOM 2887 C C . PRO A 1 407 ? 26.107 -9.796 -39.612 1.00 78.81 407 PRO A C 1
ATOM 2889 O O . PRO A 1 407 ? 27.267 -10.176 -39.437 1.00 78.81 407 PRO A O 1
ATOM 2892 N N . THR A 1 408 ? 25.815 -8.674 -40.262 1.00 93.00 408 THR A N 1
ATOM 2893 C CA . THR A 1 408 ? 26.860 -7.763 -40.727 1.00 93.00 408 THR A CA 1
ATOM 2894 C C . THR A 1 408 ? 27.015 -6.639 -39.717 1.00 93.00 408 THR A C 1
ATOM 2896 O O . THR A 1 408 ? 26.123 -5.812 -39.571 1.00 93.00 408 THR A O 1
ATOM 2899 N N . VAL A 1 409 ? 28.151 -6.590 -39.024 1.00 94.56 409 VAL A N 1
ATOM 2900 C CA . VAL A 1 409 ? 28.454 -5.462 -38.138 1.00 94.56 409 VAL A CA 1
ATOM 2901 C C . VAL A 1 409 ? 28.682 -4.213 -38.990 1.00 94.56 409 VAL A C 1
ATOM 2903 O O . VAL A 1 409 ? 29.565 -4.189 -39.854 1.00 94.56 409 VAL A O 1
ATOM 2906 N N . ILE A 1 410 ? 27.885 -3.174 -38.746 1.00 94.62 410 ILE A N 1
ATOM 2907 C CA . ILE A 1 410 ? 28.028 -1.861 -39.370 1.00 94.62 410 ILE A CA 1
ATOM 2908 C C . ILE A 1 410 ? 28.352 -0.836 -38.285 1.00 94.62 410 ILE A C 1
ATOM 2910 O O . ILE A 1 410 ? 27.651 -0.698 -37.285 1.00 94.62 410 ILE A O 1
ATOM 2914 N N . THR A 1 411 ? 29.463 -0.134 -38.467 1.00 93.31 411 THR A N 1
ATOM 2915 C CA . THR A 1 411 ? 30.034 0.741 -37.443 1.00 93.31 411 THR A CA 1
ATOM 2916 C C . THR A 1 411 ? 29.930 2.186 -37.894 1.00 93.31 411 THR A C 1
ATOM 2918 O O . THR A 1 411 ? 30.292 2.526 -39.027 1.00 93.31 411 THR A O 1
ATOM 2921 N N . TRP A 1 412 ? 29.460 3.045 -36.999 1.00 91.31 412 TRP A N 1
ATOM 2922 C CA . TRP A 1 412 ? 29.480 4.485 -37.200 1.00 91.31 412 TRP A CA 1
ATOM 2923 C C . TRP A 1 412 ? 30.927 4.995 -37.235 1.00 91.31 412 TRP A C 1
ATOM 2925 O O . TRP A 1 412 ? 31.670 4.831 -36.269 1.00 91.31 412 TRP A O 1
ATOM 2935 N N . VAL A 1 413 ? 31.333 5.623 -38.342 1.00 88.44 413 VAL A N 1
ATOM 2936 C CA . VAL A 1 413 ? 32.685 6.202 -38.512 1.00 88.44 413 VAL A CA 1
ATOM 2937 C C . VAL A 1 413 ? 32.716 7.717 -38.333 1.00 88.44 413 VAL A C 1
ATOM 2939 O O . VAL A 1 413 ? 33.792 8.298 -38.216 1.00 88.44 413 VAL A O 1
ATOM 2942 N N . GLY A 1 414 ? 31.541 8.347 -38.265 1.00 73.19 414 GLY A N 1
ATOM 2943 C CA . GLY A 1 414 ? 31.393 9.783 -38.080 1.00 73.19 414 GLY A CA 1
ATOM 2944 C C . GLY A 1 414 ? 31.605 10.590 -39.360 1.00 73.19 414 GLY A C 1
ATOM 2945 O O . GLY A 1 414 ? 32.537 10.383 -40.132 1.00 73.19 414 GLY A O 1
ATOM 2946 N N . GLY A 1 415 ? 30.735 11.574 -39.553 1.00 67.12 415 GLY A N 1
ATOM 2947 C CA . GLY A 1 415 ? 30.870 12.601 -40.577 1.00 67.12 415 GLY A CA 1
ATOM 2948 C C . GLY A 1 415 ? 30.222 13.896 -40.105 1.00 67.12 415 GLY A C 1
ATOM 2949 O O . GLY A 1 415 ? 29.463 13.906 -39.135 1.00 67.12 415 GLY A O 1
ATOM 2950 N N . ALA A 1 416 ? 30.531 15.001 -40.786 1.00 62.75 416 ALA A N 1
ATOM 2951 C CA . ALA A 1 416 ? 30.265 16.364 -40.310 1.00 62.75 416 ALA A CA 1
ATOM 2952 C C . ALA A 1 416 ? 28.781 16.717 -40.054 1.00 62.75 416 ALA A C 1
ATOM 2954 O O . ALA A 1 416 ? 28.506 17.785 -39.515 1.00 62.75 416 ALA A O 1
ATOM 2955 N N . SER A 1 417 ? 27.834 15.862 -40.453 1.00 77.12 417 SER A N 1
ATOM 2956 C CA . SER A 1 417 ? 26.396 16.080 -40.277 1.00 77.12 417 SER A CA 1
ATOM 2957 C C . SER A 1 417 ? 25.796 15.468 -39.008 1.00 77.12 417 SER A C 1
ATOM 2959 O O . SER A 1 417 ? 24.726 15.903 -38.606 1.00 77.12 417 SER A O 1
ATOM 2961 N N . GLY A 1 418 ? 26.406 14.434 -38.414 1.00 87.12 418 GLY A N 1
ATOM 2962 C CA . GLY A 1 418 ? 25.796 13.673 -37.306 1.00 87.12 418 GLY A CA 1
ATOM 2963 C C . GLY A 1 418 ? 24.532 12.867 -37.671 1.00 87.12 418 GLY A C 1
ATOM 2964 O O . GLY A 1 418 ? 23.929 12.239 -36.806 1.00 87.12 418 GLY A O 1
ATOM 2965 N N . PHE A 1 419 ? 24.110 12.861 -38.940 1.00 92.38 419 PHE A N 1
ATOM 2966 C CA . PHE A 1 419 ? 22.827 12.282 -39.356 1.00 92.38 419 PHE A CA 1
ATOM 2967 C C . PHE A 1 419 ? 22.925 10.797 -39.735 1.00 92.38 419 PHE A C 1
ATOM 2969 O O . PHE A 1 419 ? 23.806 10.404 -40.504 1.00 92.38 419 PHE A O 1
ATOM 2976 N N . TRP A 1 420 ? 21.984 9.990 -39.242 1.00 93.31 420 TRP A N 1
ATOM 2977 C CA . TRP A 1 420 ? 21.897 8.544 -39.482 1.00 93.31 420 TRP A CA 1
ATOM 2978 C C . TRP A 1 420 ? 21.743 8.180 -40.968 1.00 93.31 420 TRP A C 1
ATOM 2980 O O . TRP A 1 420 ? 22.339 7.218 -41.453 1.00 93.31 420 TRP A O 1
ATOM 2990 N N . ASP A 1 421 ? 20.946 8.959 -41.701 1.00 93.94 421 ASP A N 1
ATOM 2991 C CA . ASP A 1 421 ? 20.520 8.704 -43.083 1.00 93.94 421 ASP A CA 1
ATOM 2992 C C . ASP A 1 421 ? 21.584 9.019 -44.148 1.00 93.94 421 ASP A C 1
ATOM 2994 O O . ASP A 1 421 ? 21.323 8.893 -45.343 1.00 93.94 421 ASP A O 1
ATOM 2998 N N . VAL A 1 422 ? 22.793 9.407 -43.734 1.00 93.56 422 VAL A N 1
ATOM 2999 C CA . VAL A 1 422 ? 23.909 9.749 -44.622 1.00 93.56 422 VAL A CA 1
ATOM 3000 C C . VAL A 1 422 ? 24.849 8.540 -44.771 1.00 93.56 422 VAL A C 1
ATOM 3002 O O . VAL A 1 422 ? 25.562 8.211 -43.821 1.00 93.56 422 VAL A O 1
ATOM 3005 N N . PRO A 1 423 ? 24.928 7.893 -45.956 1.00 94.12 423 PRO A N 1
ATOM 3006 C CA . PRO A 1 423 ? 25.734 6.684 -46.164 1.00 94.12 423 PRO A CA 1
ATOM 3007 C C . PRO A 1 423 ? 27.206 6.812 -45.759 1.00 94.12 423 PRO A C 1
ATOM 3009 O O . PRO A 1 423 ? 27.770 5.871 -45.210 1.00 94.12 423 PRO A O 1
ATOM 3012 N N . THR A 1 424 ? 27.815 7.983 -45.975 1.00 92.94 424 THR A N 1
ATOM 3013 C CA . THR A 1 424 ? 29.237 8.238 -45.687 1.00 92.94 424 THR A CA 1
ATOM 3014 C C . THR A 1 424 ? 29.575 8.300 -44.196 1.00 92.94 424 THR A C 1
ATOM 3016 O O . THR A 1 424 ? 30.753 8.346 -43.860 1.00 92.94 424 THR A O 1
ATOM 3019 N N . ASN A 1 425 ? 28.578 8.306 -43.304 1.00 91.94 425 ASN A N 1
ATOM 3020 C CA . ASN A 1 425 ? 28.793 8.274 -41.853 1.00 91.94 425 ASN A CA 1
ATOM 3021 C C . ASN A 1 425 ? 29.011 6.839 -41.318 1.00 91.94 425 ASN A C 1
ATOM 3023 O O . ASN A 1 425 ? 29.319 6.662 -40.138 1.00 91.94 425 ASN A O 1
ATOM 3027 N N . TRP A 1 426 ? 28.900 5.824 -42.186 1.00 93.06 426 TRP A N 1
ATOM 3028 C CA . TRP A 1 426 ? 29.004 4.398 -41.865 1.00 93.06 426 TRP A CA 1
ATOM 3029 C C . TRP A 1 426 ? 30.191 3.735 -42.578 1.00 93.06 426 TRP A C 1
ATOM 3031 O O . TRP A 1 426 ? 30.453 4.006 -43.751 1.00 93.06 426 TRP A O 1
ATOM 3041 N N . ASN A 1 427 ? 30.884 2.811 -41.903 1.00 93.75 427 ASN A N 1
ATOM 3042 C CA . ASN A 1 427 ? 32.072 2.116 -42.431 1.00 93.75 427 ASN A CA 1
ATOM 3043 C C . ASN A 1 427 ? 31.845 1.386 -43.772 1.00 93.75 427 ASN A C 1
ATOM 3045 O O . ASN A 1 427 ? 32.779 1.247 -44.560 1.00 93.75 427 ASN A O 1
ATOM 3049 N N . LEU A 1 428 ? 30.616 0.934 -44.045 1.00 95.00 428 LEU A N 1
ATOM 3050 C CA . LEU A 1 428 ? 30.238 0.235 -45.280 1.00 95.00 428 LEU A CA 1
ATOM 3051 C C . LEU A 1 428 ? 29.652 1.162 -46.364 1.00 95.00 428 LEU A C 1
ATOM 3053 O O . LEU A 1 428 ? 29.137 0.668 -47.367 1.00 95.00 428 LEU A O 1
ATOM 3057 N N . ASN A 1 429 ? 29.718 2.487 -46.172 1.00 93.25 429 ASN A N 1
ATOM 3058 C CA . ASN A 1 429 ? 29.188 3.522 -47.070 1.00 93.25 429 ASN A CA 1
ATOM 3059 C C . ASN A 1 429 ? 27.722 3.285 -47.504 1.00 93.25 429 ASN A C 1
ATOM 3061 O O . ASN A 1 429 ? 27.347 3.501 -48.660 1.00 93.25 429 ASN A O 1
ATOM 3065 N N . ARG A 1 430 ? 26.896 2.800 -46.569 1.00 94.81 430 ARG A N 1
ATOM 3066 C CA . ARG A 1 430 ? 25.443 2.599 -46.689 1.00 94.81 430 ARG A CA 1
ATOM 3067 C C . ARG A 1 430 ? 24.781 2.854 -45.336 1.00 94.81 430 ARG A C 1
ATOM 3069 O O . ARG A 1 430 ? 25.441 2.734 -44.312 1.00 94.81 430 ARG A O 1
ATOM 3076 N N . VAL A 1 431 ? 23.484 3.143 -45.332 1.00 95.00 431 VAL A N 1
ATOM 3077 C CA . VAL A 1 431 ? 22.683 3.176 -44.096 1.00 95.00 431 VAL A CA 1
ATOM 3078 C C . VAL A 1 431 ? 22.448 1.728 -43.604 1.00 95.00 431 VAL A C 1
ATOM 3080 O O . VAL A 1 431 ? 22.252 0.854 -44.457 1.00 95.00 431 VAL A O 1
ATOM 3083 N N . PRO A 1 432 ? 22.476 1.451 -42.283 1.00 96.19 432 PRO A N 1
ATOM 3084 C CA . PRO A 1 432 ? 22.146 0.142 -41.709 1.00 96.19 432 PRO A CA 1
ATOM 3085 C C . PRO A 1 432 ? 20.742 -0.343 -42.077 1.00 96.19 432 PRO A C 1
ATOM 3087 O O . PRO A 1 432 ? 19.828 0.474 -42.152 1.00 96.19 432 PRO A O 1
ATOM 3090 N N . GLY A 1 433 ? 20.545 -1.656 -42.214 1.00 94.81 433 GLY A N 1
ATOM 3091 C CA . GLY A 1 433 ? 19.227 -2.283 -42.384 1.00 94.81 433 GLY A CA 1
ATOM 3092 C C . GLY A 1 433 ? 18.992 -3.505 -41.485 1.00 94.81 433 GLY A C 1
ATOM 3093 O O . GLY A 1 433 ? 19.807 -3.836 -40.631 1.00 94.81 433 GLY A O 1
ATOM 3094 N N . LEU A 1 434 ? 17.884 -4.222 -41.711 1.00 93.88 434 LEU A N 1
ATOM 3095 C CA . LEU A 1 434 ? 17.365 -5.307 -40.850 1.00 93.88 434 LEU A CA 1
ATOM 3096 C C . LEU A 1 434 ? 18.337 -6.480 -40.570 1.00 93.88 434 LEU A C 1
ATOM 3098 O O . LEU A 1 434 ? 18.126 -7.225 -39.621 1.00 93.88 434 LEU A O 1
ATOM 3102 N N . ASN A 1 435 ? 19.391 -6.660 -41.373 1.00 92.75 435 ASN A N 1
ATOM 3103 C CA . ASN A 1 435 ? 20.411 -7.704 -41.167 1.00 92.75 435 ASN A CA 1
ATOM 3104 C C . ASN A 1 435 ? 21.703 -7.184 -40.505 1.00 92.75 435 ASN A C 1
ATOM 3106 O O . ASN A 1 435 ? 22.624 -7.971 -40.269 1.00 92.75 435 ASN A O 1
ATOM 3110 N N . ASP A 1 436 ? 21.796 -5.874 -40.268 1.00 96.00 436 ASP A N 1
ATOM 3111 C CA . ASP A 1 436 ? 22.995 -5.220 -39.758 1.00 96.00 436 ASP A CA 1
ATOM 3112 C C . ASP A 1 436 ? 22.927 -5.048 -38.229 1.00 96.00 436 ASP A C 1
ATOM 3114 O O . ASP A 1 436 ? 21.922 -4.575 -37.690 1.00 96.00 436 ASP A O 1
ATOM 3118 N N . GLU A 1 437 ? 24.014 -5.405 -37.543 1.00 93.75 437 GLU A N 1
ATOM 3119 C CA . GLU A 1 437 ? 24.241 -5.102 -36.123 1.00 93.75 437 GLU A CA 1
ATOM 3120 C C . GLU A 1 437 ? 24.934 -3.739 -36.038 1.00 93.75 437 GLU A C 1
ATOM 3122 O O . GLU A 1 437 ? 26.051 -3.573 -36.539 1.00 93.75 437 GLU A O 1
ATOM 3127 N N . VAL A 1 438 ? 24.259 -2.742 -35.467 1.00 94.31 438 VAL A N 1
ATOM 3128 C CA . VAL A 1 438 ? 24.757 -1.365 -35.423 1.00 94.31 438 VAL A CA 1
ATOM 3129 C C . VAL A 1 438 ? 25.664 -1.169 -34.218 1.00 94.31 438 VAL A C 1
ATOM 3131 O O . VAL A 1 438 ? 25.223 -1.338 -33.086 1.00 94.31 438 VAL A O 1
ATOM 3134 N N . GLN A 1 439 ? 26.898 -0.725 -34.458 1.00 92.56 439 GLN A N 1
ATOM 3135 C CA . GLN A 1 439 ? 27.830 -0.312 -33.407 1.00 92.56 439 GLN A CA 1
ATOM 3136 C C . GLN A 1 439 ? 28.159 1.180 -33.502 1.00 92.56 439 GLN A C 1
ATOM 3138 O O . GLN A 1 439 ? 28.539 1.674 -34.571 1.00 92.56 439 GLN A O 1
ATOM 3143 N N . MET A 1 440 ? 28.044 1.909 -32.388 1.00 89.38 440 MET A N 1
ATOM 3144 C CA . MET A 1 440 ? 28.330 3.348 -32.327 1.00 89.38 440 MET A CA 1
ATOM 3145 C C . MET A 1 440 ? 29.200 3.713 -31.120 1.00 89.38 440 MET A C 1
ATOM 3147 O O . MET A 1 440 ? 28.984 3.217 -30.022 1.00 89.38 440 MET A O 1
ATOM 3151 N N . ALA A 1 441 ? 30.159 4.621 -31.329 1.00 76.19 441 ALA A N 1
ATOM 3152 C CA . ALA A 1 441 ? 31.062 5.133 -30.289 1.00 76.19 441 ALA A CA 1
ATOM 3153 C C . ALA A 1 441 ? 31.382 6.632 -30.488 1.00 76.19 441 ALA A C 1
ATOM 3155 O O . ALA A 1 441 ? 32.527 7.067 -30.375 1.00 76.19 441 ALA A O 1
ATOM 3156 N N . ALA A 1 442 ? 30.380 7.413 -30.900 1.00 67.94 442 ALA A N 1
ATOM 3157 C CA . ALA A 1 442 ? 30.519 8.822 -31.275 1.00 67.94 442 ALA A CA 1
ATOM 3158 C C . ALA A 1 442 ? 29.636 9.741 -30.418 1.00 67.94 442 ALA A C 1
ATOM 3160 O O . ALA A 1 442 ? 28.915 9.281 -29.546 1.00 67.94 442 ALA A O 1
ATOM 3161 N N . ALA A 1 443 ? 29.673 11.049 -30.686 1.00 77.44 443 ALA A N 1
ATOM 3162 C CA . ALA A 1 443 ? 28.699 12.000 -30.144 1.00 77.44 443 ALA A CA 1
ATOM 3163 C C . ALA A 1 443 ? 27.276 11.750 -30.703 1.00 77.44 443 ALA A C 1
ATOM 3165 O O . ALA A 1 443 ? 27.063 10.815 -31.474 1.00 77.44 443 ALA A O 1
ATOM 3166 N N . THR A 1 444 ? 26.310 12.599 -30.330 1.00 87.44 444 THR A N 1
ATOM 3167 C CA . THR A 1 444 ? 24.888 12.482 -30.701 1.00 87.44 444 THR A CA 1
ATOM 3168 C C . THR A 1 444 ? 24.660 12.145 -32.177 1.00 87.44 444 THR A C 1
ATOM 3170 O O . THR A 1 444 ? 25.093 12.884 -33.064 1.00 87.44 444 THR A O 1
ATOM 3173 N N . VAL A 1 445 ? 23.933 11.053 -32.428 1.00 91.50 445 VAL A N 1
ATOM 3174 C CA . VAL A 1 445 ? 23.491 10.629 -33.763 1.00 91.50 445 VAL A CA 1
ATOM 3175 C C . VAL A 1 445 ? 22.008 10.949 -33.927 1.00 91.50 445 VAL A C 1
ATOM 3177 O O . VAL A 1 445 ? 21.187 10.526 -33.113 1.00 91.50 445 VAL A O 1
ATOM 3180 N N . THR A 1 446 ? 21.653 11.673 -34.990 1.00 92.81 446 THR A N 1
ATOM 3181 C CA . THR A 1 446 ? 20.270 12.115 -35.227 1.00 92.81 446 THR A CA 1
ATOM 3182 C C . THR A 1 446 ? 19.576 11.280 -36.305 1.00 92.81 446 THR A C 1
ATOM 3184 O O . THR A 1 446 ? 20.053 11.183 -37.441 1.00 92.81 446 THR A O 1
ATOM 3187 N N . ILE A 1 447 ? 18.403 10.738 -35.975 1.00 93.31 447 ILE A N 1
ATOM 3188 C CA . ILE A 1 447 ? 17.484 10.047 -36.887 1.00 93.31 447 ILE A CA 1
ATOM 3189 C C . ILE A 1 447 ? 16.381 11.018 -37.320 1.00 93.31 447 ILE A C 1
ATOM 3191 O O . ILE A 1 447 ? 15.827 11.760 -36.509 1.00 93.31 447 ILE A O 1
ATOM 3195 N N . ARG A 1 448 ? 16.097 11.043 -38.628 1.00 94.19 448 ARG A N 1
ATOM 3196 C CA . ARG A 1 448 ? 15.108 11.946 -39.258 1.00 94.19 448 ARG A CA 1
ATOM 3197 C C . ARG A 1 448 ? 14.194 11.239 -40.268 1.00 94.19 448 ARG A C 1
ATOM 3199 O O . ARG A 1 448 ? 13.341 11.871 -40.885 1.00 94.19 448 ARG A O 1
ATOM 3206 N N . THR A 1 449 ? 14.411 9.946 -40.493 1.00 94.31 449 THR A N 1
ATOM 3207 C CA . THR A 1 449 ? 13.774 9.124 -41.531 1.00 94.31 449 THR A CA 1
ATOM 3208 C C . THR A 1 449 ? 13.517 7.719 -40.989 1.00 94.31 449 THR A C 1
ATOM 3210 O O . THR A 1 449 ? 14.084 7.329 -39.972 1.00 94.31 449 THR A O 1
ATOM 3213 N N . ALA A 1 450 ? 12.619 6.973 -41.634 1.00 96.19 450 ALA A N 1
ATOM 3214 C CA . ALA A 1 450 ? 12.276 5.617 -41.218 1.00 96.19 450 ALA A CA 1
ATOM 3215 C C . ALA A 1 450 ? 13.407 4.619 -41.524 1.00 96.19 450 ALA A C 1
ATOM 3217 O O . ALA A 1 450 ? 13.900 4.580 -42.653 1.00 96.19 450 ALA A O 1
ATOM 3218 N N . ASN A 1 451 ? 13.773 3.790 -40.545 1.00 96.38 451 ASN A N 1
ATOM 3219 C CA . ASN A 1 451 ? 14.710 2.685 -40.702 1.00 96.38 451 ASN A CA 1
ATOM 3220 C C . ASN A 1 451 ? 14.395 1.509 -39.758 1.00 96.38 451 ASN A C 1
ATOM 3222 O O . ASN A 1 451 ? 13.888 1.711 -38.654 1.00 96.38 451 ASN A O 1
ATOM 3226 N N . THR A 1 452 ? 14.776 0.297 -40.164 1.00 96.38 452 THR A N 1
ATOM 3227 C CA . THR A 1 452 ? 14.668 -0.925 -39.350 1.00 96.38 452 THR A CA 1
ATOM 3228 C C . THR A 1 452 ? 16.024 -1.627 -39.331 1.00 96.38 452 THR A C 1
ATOM 3230 O O . THR A 1 452 ? 16.619 -1.836 -40.389 1.00 96.38 452 THR A O 1
ATOM 3233 N N . ILE A 1 453 ? 16.507 -2.009 -38.148 1.00 95.81 453 ILE A N 1
ATOM 3234 C CA . ILE A 1 453 ? 17.810 -2.658 -37.932 1.00 95.81 453 ILE A CA 1
ATOM 3235 C C . ILE A 1 453 ? 17.681 -3.950 -37.128 1.00 95.81 453 ILE A C 1
ATOM 3237 O O . ILE A 1 453 ? 16.653 -4.199 -36.493 1.00 95.81 453 ILE A O 1
ATOM 3241 N N . ARG A 1 454 ? 18.738 -4.771 -37.136 1.00 93.38 454 ARG A N 1
ATOM 3242 C CA . ARG A 1 454 ? 18.785 -5.978 -36.310 1.00 93.38 454 ARG A CA 1
ATOM 3243 C C . ARG A 1 454 ? 18.917 -5.610 -34.835 1.00 93.38 454 ARG A C 1
ATOM 3245 O O . ARG A 1 454 ? 18.000 -5.850 -34.062 1.00 93.38 454 ARG A O 1
ATOM 3252 N N . SER A 1 455 ? 20.035 -5.001 -34.464 1.00 93.50 455 SER A N 1
ATOM 3253 C CA . SER A 1 455 ? 20.376 -4.621 -33.091 1.00 93.50 455 SER A CA 1
ATOM 3254 C C . SER A 1 455 ? 21.177 -3.321 -33.076 1.00 93.50 455 SER A C 1
ATOM 3256 O O . SER A 1 455 ? 21.683 -2.886 -34.115 1.00 93.50 455 SER A O 1
ATOM 3258 N N . LEU A 1 456 ? 21.289 -2.707 -31.900 1.00 93.38 456 LEU A N 1
ATOM 3259 C CA . LEU A 1 456 ? 22.088 -1.511 -31.660 1.00 93.38 456 LEU A CA 1
ATOM 3260 C C . LEU A 1 456 ? 22.881 -1.654 -30.359 1.00 93.38 456 LEU A C 1
ATOM 3262 O O . LEU A 1 456 ? 22.311 -1.968 -29.319 1.00 93.38 456 LEU A O 1
ATOM 3266 N N . ASP A 1 457 ? 24.179 -1.386 -30.443 1.00 90.94 457 ASP A N 1
ATOM 3267 C CA . ASP A 1 457 ? 25.134 -1.336 -29.338 1.00 90.94 457 ASP A CA 1
ATOM 3268 C C . ASP A 1 457 ? 25.904 -0.006 -29.435 1.00 90.94 457 ASP A C 1
ATOM 3270 O O . ASP A 1 457 ? 26.686 0.232 -30.362 1.00 90.94 457 ASP A O 1
ATOM 3274 N N . ALA A 1 458 ? 25.589 0.923 -28.536 1.00 86.62 458 ALA A N 1
ATOM 3275 C CA . ALA A 1 458 ? 26.017 2.312 -28.605 1.00 86.62 458 ALA A CA 1
ATOM 3276 C C . ALA A 1 458 ? 26.718 2.747 -27.312 1.00 86.62 458 ALA A C 1
ATOM 3278 O O . ALA A 1 458 ? 26.159 3.447 -26.464 1.00 86.62 458 ALA A O 1
ATOM 3279 N N . LEU A 1 459 ? 27.987 2.354 -27.212 1.00 77.81 459 LEU A N 1
ATOM 3280 C CA . LEU A 1 459 ? 28.891 2.684 -26.115 1.00 77.81 459 LEU A CA 1
ATOM 3281 C C . LEU A 1 459 ? 29.258 4.182 -26.174 1.00 77.81 459 LEU A C 1
ATOM 3283 O O . LEU A 1 459 ? 29.969 4.627 -27.075 1.00 77.81 459 LEU A O 1
ATOM 3287 N N . SER A 1 460 ? 28.790 4.970 -25.202 1.00 72.81 460 SER A N 1
ATOM 3288 C CA . SER A 1 460 ? 28.884 6.444 -25.062 1.00 72.81 460 SER A CA 1
ATOM 3289 C C . SER A 1 460 ? 28.139 7.358 -26.057 1.00 72.81 460 SER A C 1
ATOM 3291 O O . SER A 1 460 ? 28.160 8.578 -25.871 1.00 72.81 460 SER A O 1
ATOM 3293 N N . ALA A 1 461 ? 27.448 6.831 -27.072 1.00 79.12 461 ALA A N 1
ATOM 3294 C CA . ALA A 1 461 ? 26.701 7.674 -28.013 1.00 79.12 461 ALA A CA 1
ATOM 3295 C C . ALA A 1 461 ? 25.300 8.038 -27.502 1.00 79.12 461 ALA A C 1
ATOM 3297 O O . ALA A 1 461 ? 24.601 7.201 -26.944 1.00 79.12 461 ALA A O 1
ATOM 3298 N N . ALA A 1 462 ? 24.866 9.278 -27.742 1.00 88.19 462 ALA A N 1
ATOM 3299 C CA . ALA A 1 462 ? 23.471 9.690 -27.569 1.00 88.19 462 ALA A CA 1
ATOM 3300 C C . ALA A 1 462 ? 22.684 9.485 -28.875 1.00 88.19 462 ALA A C 1
ATOM 3302 O O . ALA A 1 462 ? 23.243 9.626 -29.968 1.00 88.19 462 ALA A O 1
ATOM 3303 N N . LEU A 1 463 ? 21.385 9.199 -28.772 1.00 92.69 463 LEU A N 1
ATOM 3304 C CA . LEU A 1 463 ? 20.504 8.985 -29.922 1.00 92.69 463 LEU A CA 1
ATOM 3305 C C . LEU A 1 463 ? 19.351 9.990 -29.899 1.00 92.69 463 LEU A C 1
ATOM 3307 O O . LEU A 1 463 ? 18.612 10.059 -28.922 1.00 92.69 463 LEU A O 1
ATOM 3311 N N . ASP A 1 464 ? 19.186 10.748 -30.981 1.00 92.50 464 ASP A N 1
ATOM 3312 C CA . ASP A 1 464 ? 18.154 11.780 -31.106 1.00 92.50 464 ASP A CA 1
ATOM 3313 C C . ASP A 1 464 ? 17.219 11.483 -32.285 1.00 92.50 464 ASP A C 1
ATOM 3315 O O . ASP A 1 464 ? 17.579 11.648 -33.451 1.00 92.50 464 ASP A O 1
ATOM 3319 N N . LEU A 1 465 ? 16.003 11.022 -31.999 1.00 93.56 465 LEU A N 1
ATOM 3320 C CA . LEU A 1 465 ? 14.960 10.805 -32.999 1.00 93.56 465 LEU A CA 1
ATOM 3321 C C . LEU A 1 465 ? 14.218 12.122 -33.245 1.00 93.56 465 LEU A C 1
ATOM 3323 O O . LEU A 1 465 ? 13.072 12.295 -32.828 1.00 93.56 465 LEU A O 1
ATOM 3327 N N . ALA A 1 466 ? 14.883 13.046 -33.939 1.00 90.81 466 ALA A N 1
ATOM 3328 C CA . ALA A 1 466 ? 14.333 14.345 -34.318 1.00 90.81 466 ALA A CA 1
ATOM 3329 C C . ALA A 1 466 ? 13.124 14.240 -35.273 1.00 90.81 466 ALA A C 1
ATOM 3331 O O . ALA A 1 466 ? 12.310 15.159 -35.325 1.00 90.81 466 ALA A O 1
ATOM 3332 N N . ALA A 1 467 ? 13.019 13.150 -36.045 1.00 88.12 467 ALA A N 1
ATOM 3333 C CA . ALA A 1 467 ? 11.831 12.761 -36.813 1.00 88.12 467 ALA A CA 1
ATOM 3334 C C . ALA A 1 467 ? 11.926 11.295 -37.288 1.00 88.12 467 ALA A C 1
ATOM 3336 O O . ALA A 1 467 ? 13.002 10.696 -37.299 1.00 88.12 467 ALA A O 1
ATOM 3337 N N . GLY A 1 468 ? 10.822 10.733 -37.785 1.00 90.50 468 GLY A N 1
ATOM 3338 C CA . GLY A 1 468 ? 10.817 9.423 -38.442 1.00 90.50 468 GLY A CA 1
ATOM 3339 C C . GLY A 1 468 ? 10.731 8.258 -37.456 1.00 90.50 468 GLY A C 1
ATOM 3340 O O . GLY A 1 468 ? 10.212 8.399 -36.351 1.00 90.50 468 GLY A O 1
ATOM 3341 N N . SER A 1 469 ? 11.192 7.076 -37.862 1.00 93.94 469 SER A N 1
ATOM 3342 C CA . SER A 1 469 ? 11.051 5.859 -37.056 1.00 93.94 469 SER A CA 1
ATOM 3343 C C . SER A 1 469 ? 12.333 5.042 -37.021 1.00 93.94 469 SER A C 1
ATOM 3345 O O . SER A 1 469 ? 12.906 4.774 -38.073 1.00 93.94 469 SER A O 1
ATOM 3347 N N . LEU A 1 470 ? 12.737 4.574 -35.842 1.00 96.38 470 LEU A N 1
ATOM 3348 C CA . LEU A 1 470 ? 13.677 3.465 -35.716 1.00 96.38 470 LEU A CA 1
ATOM 3349 C C . LEU A 1 470 ? 12.944 2.246 -35.160 1.00 96.38 470 LEU A C 1
ATOM 3351 O O . LEU A 1 470 ? 12.267 2.325 -34.137 1.00 96.38 470 LEU A O 1
ATOM 3355 N N . GLU A 1 471 ? 13.110 1.112 -35.824 1.00 96.12 471 GLU A N 1
ATOM 3356 C CA . GLU A 1 471 ? 12.636 -0.185 -35.358 1.00 96.12 471 GLU A CA 1
ATOM 3357 C C . GLU A 1 471 ? 13.831 -1.125 -35.151 1.00 96.12 471 GLU A C 1
ATOM 3359 O O . GLU A 1 471 ? 14.680 -1.266 -36.035 1.00 96.12 471 GLU A O 1
ATOM 3364 N N . VAL A 1 472 ? 13.908 -1.755 -33.978 1.00 95.19 472 VAL A N 1
ATOM 3365 C CA . VAL A 1 472 ? 15.016 -2.633 -33.574 1.00 95.19 472 VAL A CA 1
ATOM 3366 C C . VAL A 1 472 ? 14.462 -4.028 -33.300 1.00 95.19 472 VAL A C 1
ATOM 3368 O O . VAL A 1 472 ? 13.583 -4.196 -32.451 1.00 95.19 472 VAL A O 1
ATOM 3371 N N . ALA A 1 473 ? 14.926 -5.021 -34.061 1.00 91.75 473 ALA A N 1
ATOM 3372 C CA . ALA A 1 473 ? 14.367 -6.376 -34.056 1.00 91.75 473 ALA A CA 1
ATOM 3373 C C . ALA A 1 473 ? 14.884 -7.271 -32.911 1.00 91.75 473 ALA A C 1
ATOM 3375 O O . ALA A 1 473 ? 14.171 -8.169 -32.467 1.00 91.75 473 ALA A O 1
ATOM 3376 N N . GLU A 1 474 ? 16.109 -7.033 -32.447 1.00 89.56 474 GLU A N 1
ATOM 3377 C CA . GLU A 1 474 ? 16.812 -7.751 -31.380 1.00 89.56 474 GLU A CA 1
ATOM 3378 C C . GLU A 1 474 ? 17.305 -6.741 -30.314 1.00 89.56 474 GLU A C 1
ATOM 3380 O O . GLU A 1 474 ? 16.516 -5.920 -29.853 1.00 89.56 474 GLU A O 1
ATOM 3385 N N . GLY A 1 475 ? 18.562 -6.813 -29.862 1.00 87.81 475 GLY A N 1
ATOM 3386 C CA . GLY A 1 475 ? 19.048 -6.051 -28.701 1.00 87.81 475 GLY A CA 1
ATOM 3387 C C . GLY A 1 475 ? 19.215 -4.553 -28.944 1.00 87.81 475 GLY A C 1
ATOM 3388 O O . GLY A 1 475 ? 19.600 -4.133 -30.037 1.00 87.81 475 GLY A O 1
ATOM 3389 N N . PHE A 1 476 ? 18.980 -3.763 -27.897 1.00 91.44 476 PHE A N 1
ATOM 3390 C CA . PHE A 1 476 ? 19.198 -2.319 -27.882 1.00 91.44 476 PHE A CA 1
ATOM 3391 C C . PHE A 1 476 ? 19.961 -1.919 -26.618 1.00 91.44 476 PHE A C 1
ATOM 3393 O O . PHE A 1 476 ? 19.425 -2.005 -25.519 1.00 91.44 476 PHE A O 1
ATOM 3400 N N . HIS A 1 477 ? 21.200 -1.466 -26.763 1.00 90.62 477 HIS A N 1
ATOM 3401 C CA . HIS A 1 477 ? 22.026 -0.985 -25.662 1.00 90.62 477 HIS A CA 1
ATOM 3402 C C . HIS A 1 477 ? 22.540 0.424 -25.977 1.00 90.62 477 HIS A C 1
ATOM 3404 O O . HIS A 1 477 ? 23.203 0.629 -26.995 1.00 90.62 477 HIS A O 1
ATOM 3410 N N . LEU A 1 478 ? 22.209 1.398 -25.126 1.00 89.69 478 LEU A N 1
ATOM 3411 C CA . LEU A 1 478 ? 22.545 2.810 -25.317 1.00 89.69 478 LEU A CA 1
ATOM 3412 C C . LEU A 1 478 ? 23.056 3.442 -24.010 1.00 89.69 478 LEU A C 1
ATOM 3414 O O . LEU A 1 478 ? 22.273 3.842 -23.148 1.00 89.69 478 LEU A O 1
ATOM 3418 N N . ASP A 1 479 ? 24.374 3.597 -23.895 1.00 84.44 479 ASP A N 1
ATOM 3419 C CA . ASP A 1 479 ? 25.038 4.232 -22.741 1.00 84.44 479 ASP A CA 1
ATOM 3420 C C . ASP A 1 479 ? 24.831 5.759 -22.672 1.00 84.44 479 ASP A C 1
ATOM 3422 O O . ASP A 1 479 ? 25.081 6.383 -21.638 1.00 84.44 479 ASP A O 1
ATOM 3426 N N . GLY A 1 480 ? 24.402 6.388 -23.770 1.00 84.00 480 GLY A N 1
ATOM 3427 C CA . GLY A 1 480 ? 24.030 7.802 -23.807 1.00 84.00 480 GLY A CA 1
ATOM 3428 C C . GLY A 1 480 ? 22.527 8.045 -23.652 1.00 84.00 480 GLY A C 1
ATOM 3429 O O . GLY A 1 480 ? 21.712 7.132 -23.523 1.00 84.00 480 GLY A O 1
ATOM 3430 N N . ASN A 1 481 ? 22.139 9.318 -23.674 1.00 88.25 481 ASN A N 1
ATOM 3431 C CA . ASN A 1 481 ? 20.734 9.708 -23.592 1.00 88.25 481 ASN A CA 1
ATOM 3432 C C . ASN A 1 481 ? 19.983 9.393 -24.895 1.00 88.25 481 ASN A C 1
ATOM 3434 O O . ASN A 1 481 ? 20.471 9.663 -25.996 1.00 88.25 481 ASN A O 1
ATOM 3438 N N . LEU A 1 482 ? 18.753 8.907 -24.746 1.00 93.50 482 LEU A N 1
ATOM 3439 C CA . LEU A 1 482 ? 17.745 8.821 -25.794 1.00 93.50 482 LEU A CA 1
ATOM 3440 C C . LEU A 1 482 ? 16.857 10.072 -25.761 1.00 93.50 482 LEU A C 1
ATOM 3442 O O . LEU A 1 482 ? 16.199 10.345 -24.759 1.00 93.50 482 LEU A O 1
ATOM 3446 N N . SER A 1 483 ? 16.799 10.796 -26.872 1.00 93.06 483 SER A N 1
ATOM 3447 C CA . SER A 1 483 ? 15.845 11.874 -27.139 1.00 93.06 483 SER A CA 1
ATOM 3448 C C . SER A 1 483 ? 14.880 11.415 -28.231 1.00 93.06 483 SER A C 1
ATOM 3450 O O . SER A 1 483 ? 15.313 10.886 -29.256 1.00 93.06 483 SER A O 1
ATOM 3452 N N . ILE A 1 484 ? 13.573 11.593 -28.026 1.00 92.94 484 ILE A N 1
ATOM 3453 C CA . ILE A 1 484 ? 12.561 11.386 -29.068 1.00 92.94 484 ILE A CA 1
ATOM 3454 C C . ILE A 1 484 ? 11.717 12.649 -29.191 1.00 92.94 484 ILE A C 1
ATOM 3456 O O . ILE A 1 484 ? 10.987 13.016 -28.264 1.00 92.94 484 ILE A O 1
ATOM 3460 N N . ALA A 1 485 ? 11.823 13.295 -30.349 1.00 89.38 485 ALA A N 1
ATOM 3461 C CA . ALA A 1 485 ? 11.108 14.519 -30.661 1.00 89.38 485 ALA A CA 1
ATOM 3462 C C . ALA A 1 485 ? 9.724 14.249 -31.275 1.00 89.38 485 ALA A C 1
ATOM 3464 O O . ALA A 1 485 ? 9.370 13.110 -31.594 1.00 89.38 485 ALA A O 1
ATOM 3465 N N . SER A 1 486 ? 8.948 15.310 -31.497 1.00 83.88 486 SER A N 1
ATOM 3466 C CA . SER A 1 486 ? 7.673 15.261 -32.223 1.00 83.88 486 SER A CA 1
ATOM 3467 C C . SER A 1 486 ? 7.777 14.518 -33.560 1.00 83.88 486 SER A C 1
ATOM 3469 O O . SER A 1 486 ? 8.569 14.875 -34.432 1.00 83.88 486 SER A O 1
ATOM 3471 N N . GLY A 1 487 ? 6.961 13.477 -33.742 1.00 82.06 487 GLY A N 1
ATOM 3472 C CA . GLY A 1 487 ? 6.984 12.654 -34.957 1.00 82.06 487 GLY A CA 1
ATOM 3473 C C . GLY A 1 487 ? 8.199 11.723 -35.078 1.00 82.06 487 GLY A C 1
ATOM 3474 O O . GLY A 1 487 ? 8.346 11.058 -36.105 1.00 82.06 487 GLY A O 1
ATOM 3475 N N . GLY A 1 488 ? 9.051 11.659 -34.051 1.00 92.56 488 GLY A N 1
ATOM 3476 C CA . GLY A 1 488 ? 10.015 10.590 -33.820 1.00 92.56 488 GLY A CA 1
ATOM 3477 C C . GLY A 1 488 ? 9.350 9.393 -33.134 1.00 92.56 488 GLY A C 1
ATOM 3478 O O . GLY A 1 488 ? 8.541 9.550 -32.216 1.00 92.56 488 GLY A O 1
ATOM 3479 N N . THR A 1 489 ? 9.690 8.180 -33.569 1.00 93.56 489 THR A N 1
ATOM 3480 C CA . THR A 1 489 ? 9.182 6.933 -32.977 1.00 93.56 489 THR A CA 1
ATOM 3481 C C . THR A 1 489 ? 10.297 5.893 -32.831 1.00 93.56 489 THR A C 1
ATOM 3483 O O . THR A 1 489 ? 10.978 5.576 -33.803 1.00 93.56 489 THR A O 1
ATOM 3486 N N . LEU A 1 490 ? 10.494 5.341 -31.632 1.00 95.12 490 LEU A N 1
ATOM 3487 C CA . LEU A 1 490 ? 11.372 4.187 -31.401 1.00 95.12 490 LEU A CA 1
ATOM 3488 C C . LEU A 1 490 ? 10.518 2.969 -31.048 1.00 95.12 490 LEU A C 1
ATOM 3490 O O . LEU A 1 490 ? 9.705 3.034 -30.126 1.00 95.12 490 LEU A O 1
ATOM 3494 N N . THR A 1 491 ? 10.716 1.861 -31.759 1.00 94.06 491 THR A N 1
ATOM 3495 C CA . THR A 1 491 ? 10.084 0.569 -31.455 1.00 94.06 491 THR A CA 1
ATOM 3496 C C . THR A 1 491 ? 11.150 -0.486 -31.180 1.00 94.06 491 THR A C 1
ATOM 3498 O O . THR A 1 491 ? 11.956 -0.803 -32.053 1.00 94.06 491 THR A O 1
ATOM 3501 N N . LEU A 1 492 ? 11.144 -1.034 -29.965 1.00 92.50 492 LEU A N 1
ATOM 3502 C CA . LEU A 1 492 ? 12.034 -2.105 -29.519 1.00 92.50 492 LEU A CA 1
ATOM 3503 C C . LEU A 1 492 ? 11.247 -3.420 -29.490 1.00 92.50 492 LEU A C 1
ATOM 3505 O O . LEU A 1 492 ? 10.458 -3.657 -28.572 1.00 92.50 492 LEU A O 1
ATOM 3509 N N . ASN A 1 493 ? 11.434 -4.252 -30.517 1.00 86.88 493 ASN A N 1
ATOM 3510 C CA . ASN A 1 493 ? 10.739 -5.534 -30.675 1.00 86.88 493 ASN A CA 1
ATOM 3511 C C . ASN A 1 493 ? 11.477 -6.708 -30.009 1.00 86.88 493 ASN A C 1
ATOM 3513 O O . ASN A 1 493 ? 10.857 -7.733 -29.714 1.00 86.88 493 ASN A O 1
ATOM 3517 N N . GLY A 1 494 ? 12.789 -6.579 -29.796 1.00 72.62 494 GLY A N 1
ATOM 3518 C CA . GLY A 1 494 ? 13.651 -7.676 -29.367 1.00 72.62 494 GLY A CA 1
ATOM 3519 C C . GLY A 1 494 ? 13.367 -8.206 -27.966 1.00 72.62 494 GLY A C 1
ATOM 3520 O O . GLY A 1 494 ? 13.018 -7.460 -27.049 1.00 72.62 494 GLY A O 1
ATOM 3521 N N . SER A 1 495 ? 13.535 -9.523 -27.811 1.00 65.88 495 SER A N 1
ATOM 3522 C CA . SER A 1 495 ? 13.407 -10.266 -26.546 1.00 65.88 495 SER A CA 1
ATOM 3523 C C . SER A 1 495 ? 14.718 -10.377 -25.753 1.00 65.88 495 SER A C 1
ATOM 3525 O O . SER A 1 495 ? 14.758 -11.002 -24.697 1.00 65.88 495 SER A O 1
ATOM 3527 N N . SER A 1 496 ? 15.806 -9.838 -26.297 1.00 67.62 496 SER A N 1
ATOM 3528 C CA . SER A 1 496 ? 17.091 -9.611 -25.628 1.00 67.62 496 SER A CA 1
ATOM 3529 C C . SER A 1 496 ? 17.032 -8.380 -24.713 1.00 67.62 496 SER A C 1
ATOM 3531 O O . SER A 1 496 ? 16.033 -7.664 -24.709 1.00 67.62 496 SER A O 1
ATOM 3533 N N . SER A 1 497 ? 18.101 -8.125 -23.949 1.00 71.38 497 SER A N 1
ATOM 3534 C CA . SER A 1 497 ? 18.183 -6.931 -23.097 1.00 71.38 497 SER A CA 1
ATOM 3535 C C . SER A 1 497 ? 17.975 -5.655 -23.917 1.00 71.38 497 SER A C 1
ATOM 3537 O O . SER A 1 497 ? 18.547 -5.511 -25.004 1.00 71.38 497 SER A O 1
ATOM 3539 N N . ASN A 1 498 ? 17.146 -4.758 -23.385 1.00 81.81 498 ASN A N 1
ATOM 3540 C CA . ASN A 1 498 ? 17.016 -3.391 -23.862 1.00 81.81 498 ASN A CA 1
ATOM 3541 C C . ASN A 1 498 ? 17.403 -2.487 -22.696 1.00 81.81 498 ASN A C 1
ATOM 3543 O O . ASN A 1 498 ? 16.712 -2.489 -21.678 1.00 81.81 498 ASN A O 1
ATOM 3547 N N . ASP A 1 499 ? 18.486 -1.737 -22.846 1.00 87.81 499 ASP A N 1
ATOM 3548 C CA . ASP A 1 499 ? 19.092 -0.953 -21.776 1.00 87.81 499 ASP A CA 1
ATOM 3549 C C . ASP A 1 499 ? 19.443 0.448 -22.287 1.00 87.81 499 ASP A C 1
ATOM 3551 O O . ASP A 1 499 ? 19.999 0.604 -23.377 1.00 87.81 499 ASP A O 1
ATOM 3555 N N . VAL A 1 500 ? 19.113 1.478 -21.508 1.00 88.69 500 VAL A N 1
ATOM 3556 C CA . VAL A 1 500 ? 19.356 2.879 -21.871 1.00 88.69 500 VAL A CA 1
ATOM 3557 C C . VAL A 1 500 ? 19.762 3.719 -20.662 1.00 88.69 500 VAL A C 1
ATOM 3559 O O . VAL A 1 500 ? 19.245 3.551 -19.561 1.00 88.69 500 VAL A O 1
ATOM 3562 N N . SER A 1 501 ? 20.681 4.659 -20.854 1.00 86.62 501 SER A N 1
ATOM 3563 C CA . SER A 1 501 ? 21.178 5.522 -19.776 1.00 86.62 501 SER A CA 1
ATOM 3564 C C . SER A 1 501 ? 20.157 6.568 -19.311 1.00 86.62 501 SER A C 1
ATOM 3566 O O . SER A 1 501 ? 20.043 6.840 -18.123 1.00 86.62 501 SER A O 1
ATOM 3568 N N . GLY A 1 502 ? 19.330 7.109 -20.207 1.00 85.19 502 GLY A N 1
ATOM 3569 C CA . GLY A 1 502 ? 18.226 8.005 -19.841 1.00 85.19 502 GLY A CA 1
ATOM 3570 C C . GLY A 1 502 ? 17.315 8.301 -21.026 1.00 85.19 502 GLY A C 1
ATOM 3571 O O . GLY A 1 502 ? 17.756 8.204 -22.172 1.00 85.19 502 GLY A O 1
ATOM 3572 N N . VAL A 1 503 ? 16.053 8.659 -20.771 1.00 91.44 503 VAL A N 1
ATOM 3573 C CA . VAL A 1 503 ? 15.041 8.864 -21.825 1.00 91.44 503 VAL A CA 1
ATOM 3574 C C . VAL A 1 503 ? 14.357 10.218 -21.679 1.00 91.44 503 VAL A C 1
ATOM 3576 O O . VAL A 1 503 ? 13.797 10.530 -20.633 1.00 91.44 503 VAL A O 1
ATOM 3579 N N . THR A 1 504 ? 14.311 10.987 -22.761 1.00 90.25 504 THR A N 1
ATOM 3580 C CA . THR A 1 504 ? 13.520 12.215 -22.869 1.00 90.25 504 THR A CA 1
ATOM 3581 C C . THR A 1 504 ? 12.545 12.084 -24.032 1.00 90.25 504 THR A C 1
ATOM 3583 O O . THR A 1 504 ? 12.959 11.978 -25.186 1.00 90.25 504 THR A O 1
ATOM 3586 N N . LEU A 1 505 ? 11.245 12.124 -23.737 1.00 85.75 505 LEU A N 1
ATOM 3587 C CA . LEU A 1 505 ? 10.187 12.285 -24.733 1.00 85.75 505 LEU A CA 1
ATOM 3588 C C . LEU A 1 505 ? 9.744 13.751 -24.712 1.00 85.75 505 LEU A C 1
ATOM 3590 O O . LEU A 1 505 ? 9.303 14.249 -23.671 1.00 85.75 505 LEU A O 1
ATOM 3594 N N . ASP A 1 506 ? 9.914 14.448 -25.837 1.00 73.44 506 ASP A N 1
ATOM 3595 C CA . ASP A 1 506 ? 9.815 15.910 -25.889 1.00 73.44 506 ASP A CA 1
ATOM 3596 C C . ASP A 1 506 ? 8.408 16.467 -25.583 1.00 73.44 506 ASP A C 1
ATOM 3598 O O . ASP A 1 506 ? 7.428 15.738 -25.399 1.00 73.44 506 ASP A O 1
ATOM 3602 N N . ALA A 1 507 ? 8.304 17.798 -25.554 1.00 58.50 507 ALA A N 1
ATOM 3603 C CA . ALA A 1 507 ? 7.061 18.520 -25.286 1.00 58.50 507 ALA A CA 1
ATOM 3604 C C . ALA A 1 507 ? 6.002 18.413 -26.411 1.00 58.50 507 ALA A C 1
ATOM 3606 O O . ALA A 1 507 ? 4.899 18.945 -26.269 1.00 58.50 507 ALA A O 1
ATOM 3607 N N . SER A 1 508 ? 6.312 17.748 -27.526 1.00 64.38 508 SER A N 1
ATOM 3608 C CA . SER A 1 508 ? 5.576 17.840 -28.790 1.00 64.38 508 SER A CA 1
ATOM 3609 C C . SER A 1 508 ? 5.229 16.502 -29.462 1.00 64.38 508 SER A C 1
ATOM 3611 O O . SER A 1 508 ? 4.591 16.518 -30.516 1.00 64.38 508 SER A O 1
ATOM 3613 N N . GLY A 1 509 ? 5.527 15.354 -28.849 1.00 76.19 509 GLY A N 1
ATOM 3614 C CA . GLY A 1 509 ? 4.849 14.086 -29.157 1.00 76.19 509 GLY A CA 1
ATOM 3615 C C . GLY A 1 509 ? 5.728 12.925 -29.621 1.00 76.19 509 GLY A C 1
ATOM 3616 O O . GLY A 1 509 ? 5.342 12.217 -30.551 1.00 76.19 509 GLY A O 1
ATOM 3617 N N . GLY A 1 510 ? 6.898 12.728 -29.010 1.00 89.94 510 GLY A N 1
ATOM 3618 C CA . GLY A 1 510 ? 7.726 11.542 -29.254 1.00 89.94 510 GLY A CA 1
ATOM 3619 C C . GLY A 1 510 ? 7.096 10.243 -28.729 1.00 89.94 510 GLY A C 1
ATOM 3620 O O . GLY A 1 510 ? 6.454 10.234 -27.674 1.00 89.94 510 GLY A O 1
ATOM 3621 N N . VAL A 1 511 ? 7.289 9.130 -29.449 1.00 92.88 511 VAL A N 1
ATOM 3622 C CA . VAL A 1 511 ? 6.758 7.807 -29.065 1.00 92.88 511 VAL A CA 1
ATOM 3623 C C . VAL A 1 511 ? 7.876 6.789 -28.840 1.00 92.88 511 VAL A C 1
ATOM 3625 O O . VAL A 1 511 ? 8.636 6.481 -29.755 1.00 92.88 511 VAL A O 1
ATOM 3628 N N . LEU A 1 512 ? 7.915 6.187 -27.652 1.00 93.69 512 LEU A N 1
ATOM 3629 C CA . LEU A 1 512 ? 8.718 5.004 -27.341 1.00 93.69 512 LEU A CA 1
ATOM 3630 C C . LEU A 1 512 ? 7.791 3.804 -27.137 1.00 93.69 512 LEU A C 1
ATOM 3632 O O . LEU A 1 512 ? 6.910 3.839 -26.282 1.00 93.69 512 LEU A O 1
ATOM 3636 N N . THR A 1 513 ? 7.989 2.731 -27.899 1.00 92.56 513 THR A N 1
ATOM 3637 C CA . THR A 1 513 ? 7.260 1.467 -27.743 1.00 92.56 513 THR A CA 1
ATOM 3638 C C . THR A 1 513 ? 8.235 0.326 -27.489 1.00 92.56 513 THR A C 1
ATOM 3640 O O . THR A 1 513 ? 9.137 0.080 -28.282 1.00 92.56 513 THR A O 1
ATOM 3643 N N . VAL A 1 514 ? 8.036 -0.388 -26.385 1.00 90.12 514 VAL A N 1
ATOM 3644 C CA . VAL A 1 514 ? 8.843 -1.533 -25.959 1.00 90.12 514 VAL A CA 1
ATOM 3645 C C . VAL A 1 514 ? 7.939 -2.759 -25.914 1.00 90.12 514 VAL A C 1
ATOM 3647 O O . VAL A 1 514 ? 6.942 -2.776 -25.195 1.00 90.12 514 VAL A O 1
ATOM 3650 N N . VAL A 1 515 ? 8.267 -3.787 -26.694 1.00 85.38 515 VAL A N 1
ATOM 3651 C CA . VAL A 1 515 ? 7.474 -5.026 -26.810 1.00 85.38 515 VAL A CA 1
ATOM 3652 C C . VAL A 1 515 ? 7.678 -5.958 -25.613 1.00 85.38 515 VAL A C 1
ATOM 3654 O O . VAL A 1 515 ? 6.736 -6.656 -25.231 1.00 85.38 515 VAL A O 1
ATOM 3657 N N . ASN A 1 516 ? 8.874 -5.933 -25.019 1.00 82.00 516 ASN A N 1
ATOM 3658 C CA . ASN A 1 516 ? 9.281 -6.744 -23.868 1.00 82.00 516 ASN A CA 1
ATOM 3659 C C . ASN A 1 516 ? 9.638 -5.825 -22.677 1.00 82.00 516 ASN A C 1
ATOM 3661 O O . ASN A 1 516 ? 8.830 -4.974 -22.305 1.00 82.00 516 ASN A O 1
ATOM 3665 N N . SER A 1 517 ? 10.823 -5.974 -22.079 1.00 82.50 517 SER A N 1
ATOM 3666 C CA . SER A 1 517 ? 11.348 -5.130 -20.992 1.00 82.50 517 SER A CA 1
ATOM 3667 C C . SER A 1 517 ? 12.289 -4.031 -21.498 1.00 82.50 517 SER A C 1
ATOM 3669 O O . SER A 1 517 ? 12.899 -4.177 -22.558 1.00 82.50 517 SER A O 1
ATOM 3671 N N . LEU A 1 518 ? 12.438 -2.964 -20.706 1.00 86.25 518 LEU A N 1
ATOM 3672 C CA . LEU A 1 518 ? 13.462 -1.921 -20.842 1.00 86.25 518 LEU A CA 1
ATOM 3673 C C . LEU A 1 518 ? 14.014 -1.563 -19.456 1.00 86.25 518 LEU A C 1
ATOM 3675 O O . LEU A 1 518 ? 13.225 -1.299 -18.544 1.00 86.25 518 LEU A O 1
ATOM 3679 N N . SER A 1 519 ? 15.338 -1.508 -19.320 1.00 87.88 519 SER A N 1
ATOM 3680 C CA . SER A 1 519 ? 16.026 -0.940 -18.157 1.00 87.88 519 SER A CA 1
ATOM 3681 C C . SER A 1 519 ? 16.483 0.482 -18.484 1.00 87.88 519 SER A C 1
ATOM 3683 O O . SER A 1 519 ? 17.189 0.696 -19.470 1.00 87.88 519 SER A O 1
ATOM 3685 N N . VAL A 1 520 ? 16.112 1.460 -17.660 1.00 88.31 520 VAL A N 1
ATOM 3686 C CA . VAL A 1 520 ? 16.631 2.833 -17.734 1.00 88.31 520 VAL A CA 1
ATOM 3687 C C . VAL A 1 520 ? 17.531 3.073 -16.525 1.00 88.31 520 VAL A C 1
ATOM 3689 O O . VAL A 1 520 ? 17.054 2.994 -15.398 1.00 88.31 520 VAL A O 1
ATOM 3692 N N . TYR A 1 521 ? 18.822 3.352 -16.719 1.00 82.62 521 TYR A N 1
ATOM 3693 C CA . TYR A 1 521 ? 19.769 3.518 -15.601 1.00 82.62 521 TYR A CA 1
ATOM 3694 C C . TYR A 1 521 ? 19.741 4.909 -14.945 1.00 82.62 521 TYR A C 1
ATOM 3696 O O . TYR A 1 521 ? 20.157 5.054 -13.798 1.00 82.62 521 TYR A O 1
ATOM 3704 N N . GLY A 1 522 ? 19.228 5.913 -15.648 1.00 86.19 522 GLY A N 1
ATOM 3705 C CA . GLY A 1 522 ? 18.966 7.265 -15.159 1.00 86.19 522 GLY A CA 1
ATOM 3706 C C . GLY A 1 522 ? 17.479 7.606 -15.229 1.00 86.19 522 GLY A C 1
ATOM 3707 O O . GLY A 1 522 ? 16.625 6.729 -15.087 1.00 86.19 522 GLY A O 1
ATOM 3708 N N . SER A 1 523 ? 17.165 8.886 -15.426 1.00 93.56 523 SER A N 1
ATOM 3709 C CA . SER A 1 523 ? 15.786 9.387 -15.386 1.00 93.56 523 SER A CA 1
ATOM 3710 C C . SER A 1 523 ? 15.033 9.245 -16.717 1.00 93.56 523 SER A C 1
ATOM 3712 O O . SER A 1 523 ? 15.622 9.220 -17.805 1.00 93.56 523 SER A O 1
ATOM 3714 N N . VAL A 1 524 ? 13.702 9.214 -16.621 1.00 95.38 524 VAL A N 1
ATOM 3715 C CA . VAL A 1 524 ? 12.755 9.325 -17.737 1.00 95.38 524 VAL A CA 1
ATOM 3716 C C . VAL A 1 524 ? 11.975 10.631 -17.609 1.00 95.38 524 VAL A C 1
ATOM 3718 O O . VAL A 1 524 ? 11.300 10.853 -16.608 1.00 95.38 524 VAL A O 1
ATOM 3721 N N . THR A 1 525 ? 12.009 11.469 -18.644 1.00 94.75 525 THR A N 1
ATOM 3722 C CA . THR A 1 525 ? 11.246 12.724 -18.716 1.00 94.75 525 THR A CA 1
ATOM 3723 C C . THR A 1 525 ? 10.182 12.646 -19.808 1.00 94.75 525 THR A C 1
ATOM 3725 O O . THR A 1 525 ? 10.493 12.376 -20.968 1.00 94.75 525 THR A O 1
ATOM 3728 N N . MET A 1 526 ? 8.932 12.942 -19.452 1.00 93.88 526 MET A N 1
ATOM 3729 C CA . MET A 1 526 ? 7.784 13.037 -20.355 1.00 93.88 526 MET A CA 1
ATOM 3730 C C . MET A 1 526 ? 7.060 14.368 -20.130 1.00 93.88 526 MET A C 1
ATOM 3732 O O . MET A 1 526 ? 6.382 14.548 -19.118 1.00 93.88 526 MET A O 1
ATOM 3736 N N . SER A 1 527 ? 7.206 15.314 -21.061 1.00 84.12 527 SER A N 1
ATOM 3737 C CA . SER A 1 527 ? 6.655 16.675 -20.915 1.00 84.12 527 SER A CA 1
ATOM 3738 C C . SER A 1 527 ? 5.559 17.041 -21.919 1.00 84.12 527 SER A C 1
ATOM 3740 O O . SER A 1 527 ? 4.797 17.975 -21.674 1.00 84.12 527 SER A O 1
ATOM 3742 N N . GLY A 1 528 ? 5.443 16.320 -23.037 1.00 79.12 528 GLY A N 1
ATOM 3743 C CA . GLY A 1 528 ? 4.490 16.629 -24.104 1.00 79.12 528 GLY A CA 1
ATOM 3744 C C . GLY A 1 528 ? 3.160 15.909 -23.974 1.00 79.12 528 GLY A C 1
ATOM 3745 O O . GLY A 1 528 ? 3.126 14.697 -23.793 1.00 79.12 528 GLY A O 1
ATOM 3746 N N . SER A 1 529 ? 2.046 16.621 -24.163 1.00 82.06 529 SER A N 1
ATOM 3747 C CA . SER A 1 529 ? 0.694 16.034 -24.124 1.00 82.06 529 SER A CA 1
ATOM 3748 C C . SER A 1 529 ? 0.453 14.949 -25.183 1.00 82.06 529 SER A C 1
ATOM 3750 O O . SER A 1 529 ? -0.367 14.061 -24.960 1.00 82.06 529 SER A O 1
ATOM 3752 N N . GLY A 1 530 ? 1.176 14.994 -26.307 1.00 85.12 530 GLY A N 1
ATOM 3753 C CA . GLY A 1 530 ? 1.151 13.962 -27.349 1.00 85.12 530 GLY A CA 1
ATOM 3754 C C . GLY A 1 530 ? 2.162 12.824 -27.162 1.00 85.12 530 GLY A C 1
ATOM 3755 O O . GLY A 1 530 ? 2.164 11.897 -27.966 1.00 85.12 530 GLY A O 1
ATOM 3756 N N . SER A 1 531 ? 3.042 12.895 -26.159 1.00 91.94 531 SER A N 1
ATOM 3757 C CA . SER A 1 531 ? 4.162 11.957 -26.012 1.00 91.94 531 SER A CA 1
ATOM 3758 C C . SER A 1 531 ? 3.696 10.646 -25.384 1.00 91.94 531 SER A C 1
ATOM 3760 O O . SER A 1 531 ? 2.878 10.647 -24.462 1.00 91.94 531 SER A O 1
ATOM 3762 N N . ALA A 1 532 ? 4.197 9.514 -25.876 1.00 92.69 532 ALA A N 1
ATOM 3763 C CA . ALA A 1 532 ? 3.725 8.195 -25.460 1.00 92.69 532 ALA A CA 1
ATOM 3764 C C . ALA A 1 532 ? 4.880 7.246 -25.139 1.00 92.69 532 ALA A C 1
ATOM 3766 O O . ALA A 1 532 ? 5.759 7.021 -25.967 1.00 92.69 532 ALA A O 1
ATOM 3767 N N . PHE A 1 533 ? 4.835 6.641 -23.954 1.00 93.62 533 PHE A N 1
ATOM 3768 C CA . PHE A 1 533 ? 5.746 5.577 -23.548 1.00 93.62 533 PHE A CA 1
ATOM 3769 C C . PHE A 1 533 ? 4.930 4.303 -23.330 1.00 93.62 533 PHE A C 1
ATOM 3771 O O . PHE A 1 533 ? 4.151 4.204 -22.384 1.00 93.62 533 PHE A O 1
ATOM 3778 N N . ASN A 1 534 ? 5.060 3.343 -24.242 1.00 91.38 534 ASN A N 1
ATOM 3779 C CA . ASN A 1 534 ? 4.283 2.110 -24.256 1.00 91.38 534 ASN A CA 1
ATOM 3780 C C . ASN A 1 534 ? 5.167 0.926 -23.851 1.00 91.38 534 ASN A C 1
ATOM 3782 O O . ASN A 1 534 ? 6.109 0.586 -24.562 1.00 91.38 534 ASN A O 1
ATOM 3786 N N . LEU A 1 535 ? 4.838 0.287 -22.730 1.00 87.69 535 LEU A N 1
ATOM 3787 C CA . LEU A 1 535 ? 5.548 -0.856 -22.163 1.00 87.69 535 LEU A CA 1
ATOM 3788 C C . LEU A 1 535 ? 4.702 -2.135 -22.244 1.00 87.69 535 LEU A C 1
ATOM 3790 O O . LEU A 1 535 ? 3.663 -2.255 -21.585 1.00 87.69 535 LEU A O 1
ATOM 3794 N N . GLY A 1 536 ? 5.194 -3.109 -23.007 1.00 74.12 536 GLY A N 1
ATOM 3795 C CA . GLY A 1 536 ? 4.694 -4.478 -23.092 1.00 74.12 536 GLY A CA 1
ATOM 3796 C C . GLY A 1 536 ? 3.753 -4.751 -24.272 1.00 74.12 536 GLY A C 1
ATOM 3797 O O . GLY A 1 536 ? 2.752 -4.061 -24.503 1.00 74.12 536 GLY A O 1
ATOM 3798 N N . SER A 1 537 ? 4.033 -5.839 -24.988 1.00 56.50 537 SER A N 1
ATOM 3799 C CA . SER A 1 537 ? 3.100 -6.476 -25.918 1.00 56.50 537 SER A CA 1
ATOM 3800 C C . SER A 1 537 ? 2.141 -7.437 -25.190 1.00 56.50 537 SER A C 1
ATOM 3802 O O . SER A 1 537 ? 2.076 -7.471 -23.965 1.00 56.50 537 SER A O 1
ATOM 3804 N N . ALA A 1 538 ? 1.255 -8.108 -25.925 1.00 48.03 538 ALA A N 1
ATOM 3805 C CA . ALA A 1 538 ? -0.050 -8.513 -25.397 1.00 48.03 538 ALA A CA 1
ATOM 3806 C C . ALA A 1 538 ? -0.115 -9.823 -24.573 1.00 48.03 538 ALA A C 1
ATOM 3808 O O . ALA A 1 538 ? -1.237 -10.242 -24.287 1.00 48.03 538 ALA A O 1
ATOM 3809 N N . SER A 1 539 ? 1.002 -10.475 -24.211 1.00 47.84 539 SER A N 1
ATOM 3810 C CA . SER A 1 539 ? 0.956 -11.826 -23.605 1.00 47.84 539 SER A CA 1
ATOM 3811 C C . SER A 1 539 ? 1.780 -12.100 -22.342 1.00 47.84 539 SER A C 1
ATOM 3813 O O . SER A 1 539 ? 1.399 -13.030 -21.638 1.00 47.84 539 SER A O 1
ATOM 3815 N N . ASP A 1 540 ? 2.838 -11.348 -22.008 1.00 47.47 540 ASP A N 1
ATOM 3816 C CA . ASP A 1 540 ? 3.761 -11.756 -20.930 1.00 47.47 540 ASP A CA 1
ATOM 3817 C C . ASP A 1 540 ? 4.218 -10.626 -19.995 1.00 47.47 540 ASP A C 1
ATOM 3819 O O . ASP A 1 540 ? 4.302 -9.453 -20.359 1.00 47.47 540 ASP A O 1
ATOM 3823 N N . ALA A 1 541 ? 4.519 -11.013 -18.751 1.00 45.91 541 ALA A N 1
ATOM 3824 C CA . ALA A 1 541 ? 4.842 -10.132 -17.630 1.00 45.91 541 ALA A CA 1
ATOM 3825 C C . ALA A 1 541 ? 6.308 -9.651 -17.633 1.00 45.91 541 ALA A C 1
ATOM 3827 O O . ALA A 1 541 ? 7.034 -9.824 -16.653 1.00 45.91 541 ALA A O 1
ATOM 3828 N N . SER A 1 542 ? 6.757 -9.043 -18.733 1.00 61.72 542 SER A N 1
ATOM 3829 C CA . SER A 1 542 ? 8.049 -8.352 -18.779 1.00 61.72 542 SER A CA 1
ATOM 3830 C C . SER A 1 542 ? 8.041 -7.164 -17.810 1.00 61.72 542 SER A C 1
ATOM 3832 O O . SER A 1 542 ? 7.234 -6.245 -17.963 1.00 61.72 542 SER A O 1
ATOM 3834 N N . SER A 1 543 ? 8.929 -7.174 -16.815 1.00 71.81 543 SER A N 1
ATOM 3835 C CA . SER A 1 543 ? 9.144 -6.020 -15.936 1.00 71.81 543 SER A CA 1
ATOM 3836 C C . SER A 1 543 ? 10.142 -5.057 -16.571 1.00 71.81 543 SER A C 1
ATOM 3838 O O . SER A 1 543 ? 11.231 -5.475 -16.959 1.00 71.81 543 SER A O 1
ATOM 3840 N N . SER A 1 544 ? 9.795 -3.775 -16.627 1.00 84.19 544 SER A N 1
ATOM 3841 C CA . SER A 1 544 ? 10.735 -2.689 -16.926 1.00 84.19 544 SER A CA 1
ATOM 3842 C C . SER A 1 544 ? 11.188 -2.005 -15.637 1.00 84.19 544 SER A C 1
ATOM 3844 O O . SER A 1 544 ? 10.483 -2.045 -14.622 1.00 84.19 544 SER A O 1
ATOM 3846 N N . SER A 1 545 ? 12.340 -1.342 -15.675 1.00 86.38 545 SER A N 1
ATOM 3847 C CA . SER A 1 545 ? 12.872 -0.575 -14.547 1.00 86.38 545 SER A CA 1
ATOM 3848 C C . SER A 1 545 ? 13.347 0.812 -14.969 1.00 86.38 545 SER A C 1
ATOM 3850 O O . SER A 1 545 ? 13.811 1.016 -16.088 1.00 86.38 545 SER A O 1
ATOM 3852 N N . ILE A 1 546 ? 13.229 1.768 -14.052 1.00 86.94 546 ILE A N 1
ATOM 3853 C CA . ILE A 1 546 ? 13.858 3.086 -14.117 1.00 86.94 546 ILE A CA 1
ATOM 3854 C C . ILE A 1 546 ? 14.624 3.247 -12.807 1.00 86.94 546 ILE A C 1
ATOM 3856 O O . ILE A 1 546 ? 14.018 3.228 -11.738 1.00 86.94 546 ILE A O 1
ATOM 3860 N N . SER A 1 547 ? 15.947 3.344 -12.875 1.00 85.31 547 SER A N 1
ATOM 3861 C CA . SER A 1 547 ? 16.808 3.490 -11.700 1.00 85.31 547 SER A CA 1
ATOM 3862 C C . SER A 1 547 ? 16.884 4.936 -11.208 1.00 85.31 547 SER A C 1
ATOM 3864 O O . SER A 1 547 ? 17.042 5.155 -10.011 1.00 85.31 547 SER A O 1
ATOM 3866 N N . GLY A 1 548 ? 16.755 5.913 -12.113 1.00 83.88 548 GLY A N 1
ATOM 3867 C CA . GLY A 1 548 ? 16.582 7.324 -11.768 1.00 83.88 548 GLY A CA 1
ATOM 3868 C C . GLY A 1 548 ? 15.114 7.716 -11.597 1.00 83.88 548 GLY A C 1
ATOM 3869 O O . GLY A 1 548 ? 14.249 6.880 -11.326 1.00 83.88 548 GLY A O 1
ATOM 3870 N N . ASP A 1 549 ? 14.839 9.004 -11.771 1.00 93.62 549 ASP A N 1
ATOM 3871 C CA . ASP A 1 549 ? 13.518 9.586 -11.534 1.00 93.62 549 ASP A CA 1
ATOM 3872 C C . ASP A 1 549 ? 12.589 9.436 -12.749 1.00 93.62 549 ASP A C 1
ATOM 3874 O O . ASP A 1 549 ? 13.026 9.404 -13.901 1.00 93.62 549 ASP A O 1
ATOM 3878 N N . LEU A 1 550 ? 11.281 9.391 -12.508 1.00 96.62 550 LEU A N 1
ATOM 3879 C CA . LEU A 1 550 ? 10.248 9.472 -13.538 1.00 96.62 550 LEU A CA 1
ATOM 3880 C C . LEU A 1 550 ? 9.543 10.827 -13.434 1.00 96.62 550 LEU A C 1
ATOM 3882 O O . LEU A 1 550 ? 8.667 11.009 -12.590 1.00 96.62 550 LEU A O 1
ATOM 3886 N N . HIS A 1 551 ? 9.883 11.764 -14.319 1.00 96.31 551 HIS A N 1
ATOM 3887 C CA . HIS A 1 551 ? 9.211 13.059 -14.416 1.00 96.31 551 HIS A CA 1
ATOM 3888 C C . HIS A 1 551 ? 8.103 12.994 -15.478 1.00 96.31 551 HIS A C 1
ATOM 3890 O O . HIS A 1 551 ? 8.368 12.990 -16.683 1.00 96.31 551 HIS A O 1
ATOM 3896 N N . LEU A 1 552 ? 6.848 12.954 -15.034 1.00 95.75 552 LEU A N 1
ATOM 3897 C CA . LEU A 1 552 ? 5.64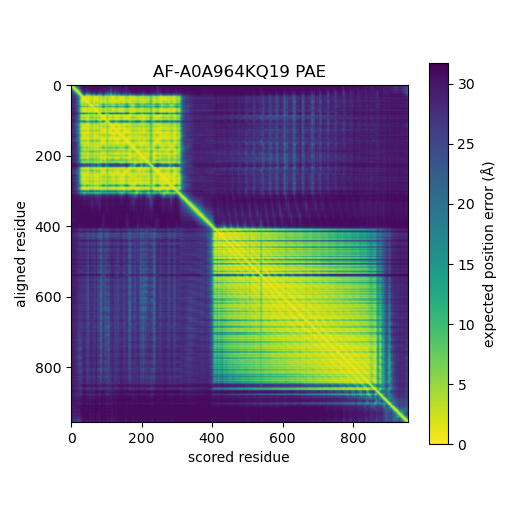7 12.912 -15.864 1.00 95.75 552 LEU A CA 1
ATOM 3898 C C . LEU A 1 552 ? 4.883 14.239 -15.721 1.00 95.75 552 LEU A C 1
ATOM 3900 O O . LEU A 1 552 ? 4.128 14.447 -14.774 1.00 95.75 552 LEU A O 1
ATOM 3904 N N . ALA A 1 553 ? 5.104 15.155 -16.662 1.00 93.75 553 ALA A N 1
ATOM 3905 C CA . ALA A 1 553 ? 4.401 16.439 -16.759 1.00 93.75 553 ALA A CA 1
ATOM 3906 C C . ALA A 1 553 ? 3.315 16.445 -17.852 1.00 93.75 553 ALA A C 1
ATOM 3908 O O . ALA A 1 553 ? 2.424 17.295 -17.852 1.00 93.75 553 ALA A O 1
ATOM 3909 N N . GLY A 1 554 ? 3.364 15.485 -18.778 1.00 91.50 554 GLY A N 1
ATOM 3910 C CA . GLY A 1 554 ? 2.367 15.307 -19.825 1.00 91.50 554 GLY A CA 1
ATOM 3911 C C . GLY A 1 554 ? 2.519 13.976 -20.559 1.00 91.50 554 GLY A C 1
ATOM 3912 O O . GLY A 1 554 ? 3.465 13.224 -20.338 1.00 91.50 554 GLY A O 1
ATOM 3913 N N . GLY A 1 555 ? 1.575 13.692 -21.454 1.00 92.56 555 GLY A N 1
ATOM 3914 C CA . GLY A 1 555 ? 1.616 12.502 -22.303 1.00 92.56 555 GLY A CA 1
ATOM 3915 C C . GLY A 1 555 ? 0.979 11.278 -21.655 1.00 92.56 555 GLY A C 1
ATOM 3916 O O . GLY A 1 555 ? 0.174 11.397 -20.728 1.00 92.56 555 GLY A O 1
ATOM 3917 N N . THR A 1 556 ? 1.292 10.095 -22.186 1.00 94.44 556 THR A N 1
ATOM 3918 C CA . THR A 1 556 ? 0.690 8.819 -21.777 1.00 94.44 556 THR A CA 1
ATOM 3919 C C . THR A 1 556 ? 1.737 7.726 -21.568 1.00 94.44 556 THR A C 1
ATOM 3921 O O . THR A 1 556 ? 2.368 7.262 -22.517 1.00 94.44 556 THR A O 1
ATOM 3924 N N . LEU A 1 557 ? 1.871 7.262 -20.327 1.00 95.19 557 LEU A N 1
ATOM 3925 C CA . LEU A 1 557 ? 2.614 6.065 -19.946 1.00 95.19 557 LEU A CA 1
ATOM 3926 C C . LEU A 1 557 ? 1.664 4.854 -19.950 1.00 95.19 557 LEU A C 1
ATOM 3928 O O . LEU A 1 557 ? 0.899 4.643 -19.006 1.00 95.19 557 LEU A O 1
ATOM 3932 N N . THR A 1 558 ? 1.700 4.056 -21.017 1.00 91.81 558 THR A N 1
ATOM 3933 C CA . THR A 1 558 ? 0.899 2.831 -21.173 1.00 91.81 558 THR A CA 1
ATOM 3934 C C . THR A 1 558 ? 1.685 1.617 -20.690 1.00 91.81 558 THR A C 1
ATOM 3936 O O . THR A 1 558 ? 2.804 1.392 -21.141 1.00 91.81 558 THR A O 1
ATOM 3939 N N . ARG A 1 559 ? 1.101 0.793 -19.816 1.00 88.25 559 ARG A N 1
ATOM 3940 C CA . ARG A 1 559 ? 1.785 -0.333 -19.164 1.00 88.25 559 ARG A CA 1
ATOM 3941 C C . ARG A 1 559 ? 0.937 -1.600 -19.183 1.00 88.25 559 ARG A C 1
ATOM 3943 O O . ARG A 1 559 ? -0.128 -1.652 -18.567 1.00 88.25 559 ARG A O 1
ATOM 3950 N N . ARG A 1 560 ? 1.418 -2.642 -19.863 1.00 78.00 560 ARG A N 1
ATOM 3951 C CA . ARG A 1 560 ? 0.890 -4.014 -19.743 1.00 78.00 560 ARG A CA 1
ATOM 3952 C C . ARG A 1 560 ? 1.664 -4.848 -18.726 1.00 78.00 560 ARG A C 1
ATOM 3954 O O . ARG A 1 560 ? 1.036 -5.575 -17.966 1.00 78.00 560 ARG A O 1
ATOM 3961 N N . GLY A 1 561 ? 2.989 -4.709 -18.705 1.00 73.00 561 GLY A N 1
ATOM 3962 C CA . GLY A 1 561 ? 3.863 -5.283 -17.682 1.00 73.00 561 GLY A CA 1
ATOM 3963 C C . GLY A 1 561 ? 4.017 -4.382 -16.453 1.00 73.00 561 GLY A C 1
ATOM 3964 O O . GLY A 1 561 ? 3.452 -3.284 -16.384 1.00 73.00 561 GLY A O 1
ATOM 3965 N N . ASN A 1 562 ? 4.806 -4.845 -15.485 1.00 80.50 562 ASN A N 1
ATOM 3966 C CA . ASN A 1 562 ? 5.160 -4.053 -14.308 1.00 80.50 562 ASN A CA 1
ATOM 3967 C C . ASN A 1 562 ? 6.288 -3.062 -14.632 1.00 80.50 562 ASN A C 1
ATOM 3969 O O . ASN A 1 562 ? 7.166 -3.343 -15.445 1.00 80.50 562 ASN A O 1
ATOM 3973 N N . LEU A 1 563 ? 6.277 -1.913 -13.963 1.00 86.75 563 LEU A N 1
ATOM 3974 C CA . LEU A 1 563 ? 7.332 -0.907 -14.009 1.00 86.75 563 LEU A CA 1
ATOM 3975 C C . LEU A 1 563 ? 7.804 -0.623 -12.581 1.00 86.75 563 LEU A C 1
ATOM 3977 O O . LEU A 1 563 ? 7.000 -0.233 -11.735 1.00 86.75 563 LEU A O 1
ATOM 3981 N N . SER A 1 564 ? 9.093 -0.814 -12.314 1.00 84.50 564 SER A N 1
ATOM 3982 C CA . SER A 1 564 ? 9.720 -0.410 -11.052 1.00 84.50 564 SER A CA 1
ATOM 3983 C C . SER A 1 564 ? 10.457 0.909 -11.253 1.00 84.50 564 SER A C 1
ATOM 3985 O O . SER A 1 564 ? 11.332 0.981 -12.110 1.00 84.50 564 SER A O 1
ATOM 3987 N N . VAL A 1 565 ? 10.131 1.936 -10.475 1.00 87.25 565 VAL A N 1
ATOM 3988 C CA . VAL A 1 565 ? 10.864 3.210 -10.445 1.00 87.25 565 VAL A CA 1
ATOM 3989 C C . VAL A 1 565 ? 11.620 3.255 -9.124 1.00 87.25 565 VAL A C 1
ATOM 3991 O O . VAL A 1 565 ? 10.984 3.254 -8.079 1.00 87.25 565 VAL A O 1
ATOM 3994 N N . ILE A 1 566 ? 12.951 3.211 -9.154 1.00 82.00 566 ILE A N 1
ATOM 3995 C CA . ILE A 1 566 ? 13.802 3.242 -7.952 1.00 82.00 566 ILE A CA 1
ATOM 3996 C C . ILE A 1 566 ? 13.993 4.688 -7.480 1.00 82.00 566 ILE A C 1
ATOM 3998 O O . ILE A 1 566 ? 13.999 4.938 -6.278 1.00 82.00 566 ILE A O 1
ATOM 4002 N N . GLY A 1 567 ? 14.105 5.642 -8.409 1.00 79.81 567 GLY A N 1
ATOM 4003 C CA . GLY A 1 567 ? 14.073 7.068 -8.095 1.00 79.81 567 GLY A CA 1
ATOM 4004 C C . GLY A 1 567 ? 12.669 7.586 -7.769 1.00 79.81 567 GLY A C 1
ATOM 4005 O O . GLY A 1 567 ? 11.710 6.834 -7.573 1.00 79.81 567 GLY A O 1
ATOM 4006 N N . GLN A 1 568 ? 12.557 8.906 -7.702 1.00 91.31 568 GLN A N 1
ATOM 4007 C CA . GLN A 1 568 ? 11.324 9.619 -7.391 1.00 91.31 568 GLN A CA 1
ATOM 4008 C C . GLN A 1 568 ? 10.355 9.626 -8.583 1.00 91.31 568 GLN A C 1
ATOM 4010 O O . GLN A 1 568 ? 10.757 9.698 -9.744 1.00 91.31 568 GLN A O 1
ATOM 4015 N N . LEU A 1 569 ? 9.049 9.598 -8.302 1.00 97.12 569 LEU A N 1
ATOM 4016 C CA . LEU A 1 569 ? 8.020 9.966 -9.282 1.00 97.12 569 LEU A CA 1
ATOM 4017 C C . LEU A 1 569 ? 7.665 11.444 -9.114 1.00 97.12 569 LEU A C 1
ATOM 4019 O O . LEU A 1 569 ? 7.029 11.800 -8.127 1.00 97.12 569 LEU A O 1
ATOM 4023 N N . ASP A 1 570 ? 7.976 12.278 -10.101 1.00 97.25 570 ASP A N 1
ATOM 4024 C CA . ASP A 1 570 ? 7.437 13.637 -10.202 1.00 97.25 570 ASP A CA 1
ATOM 4025 C C . ASP A 1 570 ? 6.267 13.647 -11.175 1.00 97.25 570 ASP A C 1
ATOM 4027 O O . ASP A 1 570 ? 6.450 13.716 -12.391 1.00 97.25 570 ASP A O 1
ATOM 4031 N N . TRP A 1 571 ? 5.044 13.590 -10.655 1.00 97.56 571 TRP A N 1
ATOM 4032 C CA . TRP A 1 571 ? 3.844 13.627 -11.482 1.00 97.56 571 TRP A CA 1
ATOM 4033 C C . TRP A 1 571 ? 3.215 15.017 -11.405 1.00 97.56 571 TRP A C 1
ATOM 4035 O O . TRP A 1 571 ? 2.524 15.336 -10.441 1.00 97.56 571 TRP A O 1
ATOM 4045 N N . SER A 1 572 ? 3.456 15.856 -12.414 1.00 95.44 572 SER A N 1
ATOM 4046 C CA . SER A 1 572 ? 2.850 17.192 -12.521 1.00 95.44 572 SER A CA 1
ATOM 4047 C C . SER A 1 572 ? 1.688 17.275 -13.520 1.00 95.44 572 SER A C 1
ATOM 4049 O O . SER A 1 572 ? 0.906 18.223 -13.467 1.00 95.44 572 SER A O 1
ATOM 4051 N N . GLY A 1 573 ? 1.519 16.263 -14.378 1.00 94.31 573 GLY A N 1
ATOM 4052 C CA . GLY A 1 573 ? 0.375 16.124 -15.284 1.00 94.31 573 GLY A CA 1
ATOM 4053 C C . GLY A 1 573 ? 0.488 14.904 -16.202 1.00 94.31 573 GLY A C 1
ATOM 4054 O O . GLY A 1 573 ? 1.533 14.266 -16.281 1.00 94.31 573 GLY A O 1
ATOM 4055 N N . GLY A 1 574 ? -0.587 14.562 -16.912 1.00 94.56 574 GLY A N 1
ATOM 4056 C CA . GLY A 1 574 ? -0.599 13.464 -17.887 1.00 94.56 574 GLY A CA 1
ATOM 4057 C C . GLY A 1 574 ? -1.143 12.139 -17.345 1.00 94.56 574 GLY A C 1
ATOM 4058 O O . GLY A 1 574 ? -1.650 12.052 -16.226 1.00 94.56 574 GLY A O 1
ATOM 4059 N N . THR A 1 575 ? -1.072 11.100 -18.178 1.00 96.44 575 THR A N 1
ATOM 4060 C CA . THR A 1 575 ? -1.792 9.832 -17.986 1.00 96.44 575 THR A CA 1
ATOM 4061 C C . THR A 1 575 ? -0.851 8.660 -17.728 1.00 96.44 575 THR A C 1
ATOM 4063 O O . THR A 1 575 ? 0.086 8.423 -18.485 1.00 96.44 575 THR A O 1
ATOM 4066 N N . ILE A 1 576 ? -1.170 7.855 -16.719 1.00 97.38 576 ILE A N 1
ATOM 4067 C CA . ILE A 1 576 ? -0.647 6.507 -16.506 1.00 97.38 576 ILE A CA 1
ATOM 4068 C C . ILE A 1 576 ? -1.804 5.530 -16.759 1.00 97.38 576 ILE A C 1
ATOM 4070 O O . ILE A 1 576 ? -2.872 5.672 -16.169 1.00 97.38 576 ILE A O 1
ATOM 4074 N N . GLN A 1 577 ? -1.632 4.535 -17.629 1.00 95.00 577 GLN A N 1
ATOM 4075 C CA . GLN A 1 577 ? -2.727 3.631 -18.003 1.00 95.00 577 GLN A CA 1
ATOM 4076 C C . GLN A 1 577 ? -2.291 2.189 -18.269 1.00 95.00 577 GLN A C 1
ATOM 4078 O O . GLN A 1 577 ? -1.121 1.911 -18.525 1.00 95.00 577 GLN A O 1
ATOM 4083 N N . GLY A 1 578 ? -3.271 1.286 -18.310 1.00 90.12 578 GLY A N 1
ATOM 4084 C CA . GLY A 1 578 ? -3.080 -0.135 -18.611 1.00 90.12 578 GLY A CA 1
ATOM 4085 C C . GLY A 1 578 ? -3.011 -1.010 -17.353 1.00 90.12 578 GLY A C 1
ATOM 4086 O O . GLY A 1 578 ? -2.958 -0.484 -16.248 1.00 90.12 578 GLY A O 1
ATOM 4087 N N . PRO A 1 579 ? -3.079 -2.347 -17.490 1.00 82.94 579 PRO A N 1
ATOM 4088 C CA . PRO A 1 579 ? -3.335 -3.254 -16.367 1.00 82.94 579 PRO A CA 1
ATOM 4089 C C . PRO A 1 579 ? -2.152 -3.490 -15.411 1.00 82.94 579 PRO A C 1
ATOM 4091 O O . PRO A 1 579 ? -2.363 -4.085 -14.359 1.00 82.94 579 PRO A O 1
ATOM 4094 N N . GLY A 1 580 ? -0.926 -3.080 -15.755 1.00 81.88 580 GLY A N 1
ATOM 4095 C CA . GLY A 1 580 ? 0.268 -3.384 -14.955 1.00 81.88 580 GLY A CA 1
ATOM 4096 C C . GLY A 1 580 ? 0.408 -2.566 -13.661 1.00 81.88 580 GLY A C 1
ATOM 4097 O O . GLY A 1 580 ? -0.293 -1.574 -13.436 1.00 81.88 580 GLY A O 1
ATOM 4098 N N . VAL A 1 581 ? 1.399 -2.905 -12.832 1.00 85.31 581 VAL A N 1
ATOM 4099 C CA . VAL A 1 581 ? 1.755 -2.156 -11.608 1.00 85.31 581 VAL A CA 1
ATOM 4100 C C . VAL A 1 581 ? 2.898 -1.169 -11.880 1.00 85.31 581 VAL A C 1
ATOM 4102 O O . VAL A 1 581 ? 3.877 -1.536 -12.522 1.00 85.31 581 VAL A O 1
ATOM 4105 N N . VAL A 1 582 ? 2.795 0.076 -11.399 1.00 91.00 582 VAL A N 1
ATOM 4106 C CA . VAL A 1 582 ? 3.961 0.940 -11.138 1.00 91.00 582 VAL A CA 1
ATOM 4107 C C . VAL A 1 582 ? 4.270 0.828 -9.660 1.00 91.00 582 VAL A C 1
ATOM 4109 O O . VAL A 1 582 ? 3.443 1.220 -8.840 1.00 91.00 582 VAL A O 1
ATOM 4112 N N . GLY A 1 583 ? 5.429 0.273 -9.326 1.00 86.31 583 GLY A N 1
ATOM 4113 C CA . GLY A 1 583 ? 5.988 0.354 -7.984 1.00 86.31 583 GLY A CA 1
ATOM 4114 C C . GLY A 1 583 ? 6.946 1.532 -7.924 1.00 86.31 583 GLY A C 1
ATOM 4115 O O . GLY A 1 583 ? 7.920 1.547 -8.673 1.00 86.31 583 GLY A O 1
ATOM 4116 N N . ILE A 1 584 ? 6.672 2.499 -7.051 1.00 86.06 584 ILE A N 1
ATOM 4117 C CA . ILE A 1 584 ? 7.648 3.528 -6.687 1.00 86.06 584 ILE A CA 1
ATOM 4118 C C . ILE A 1 584 ? 8.478 2.991 -5.514 1.00 86.06 584 ILE A C 1
ATOM 4120 O O . ILE A 1 584 ? 7.919 2.406 -4.581 1.00 86.06 584 ILE A O 1
ATOM 4124 N N . GLY A 1 585 ? 9.799 3.122 -5.628 1.00 73.06 585 GLY A N 1
ATOM 4125 C CA . GLY A 1 585 ? 10.841 2.683 -4.694 1.00 73.06 585 GLY A CA 1
ATOM 4126 C C . GLY A 1 585 ? 11.410 3.809 -3.825 1.00 73.06 585 GLY A C 1
ATOM 4127 O O . GLY A 1 585 ? 12.389 3.596 -3.119 1.00 73.06 585 GLY A O 1
ATOM 4128 N N . ASN A 1 586 ? 10.796 4.988 -3.892 1.00 82.62 586 ASN A N 1
ATOM 4129 C CA . ASN A 1 586 ? 11.153 6.215 -3.186 1.00 82.62 586 ASN A CA 1
ATOM 4130 C C . ASN A 1 586 ? 9.870 7.067 -3.007 1.00 82.62 586 ASN A C 1
ATOM 4132 O O . ASN A 1 586 ? 8.749 6.554 -3.092 1.00 82.62 586 ASN A O 1
ATOM 4136 N N . ILE A 1 587 ? 9.984 8.376 -2.790 1.00 88.75 587 ILE A N 1
ATOM 4137 C CA . ILE A 1 587 ? 8.826 9.273 -2.727 1.00 88.75 587 ILE A CA 1
ATOM 4138 C C . ILE A 1 587 ? 8.165 9.480 -4.101 1.00 88.75 587 ILE A C 1
ATOM 4140 O O . ILE A 1 587 ? 8.810 9.456 -5.150 1.00 88.75 587 ILE A O 1
ATOM 4144 N N . ALA A 1 588 ? 6.858 9.735 -4.090 1.00 96.31 588 ALA A N 1
ATOM 4145 C CA . ALA A 1 588 ? 6.132 10.297 -5.224 1.00 96.31 588 ALA A CA 1
ATOM 4146 C C . ALA A 1 588 ? 5.624 11.702 -4.882 1.00 96.31 588 ALA A C 1
ATOM 4148 O O . ALA A 1 588 ? 5.004 11.901 -3.838 1.00 96.31 588 ALA A O 1
ATOM 4149 N N . THR A 1 589 ? 5.838 12.652 -5.786 1.00 96.94 589 THR A N 1
ATOM 4150 C CA . THR A 1 589 ? 5.423 14.051 -5.675 1.00 96.94 589 THR A CA 1
ATOM 4151 C C . THR A 1 589 ? 4.383 14.348 -6.752 1.00 96.94 589 THR A C 1
ATOM 4153 O O . THR A 1 589 ? 4.702 14.560 -7.923 1.00 96.94 589 THR A O 1
ATOM 4156 N N . LEU A 1 590 ? 3.110 14.354 -6.359 1.00 97.25 590 LEU A N 1
ATOM 4157 C CA . LEU A 1 590 ? 1.981 14.729 -7.206 1.00 97.25 590 LEU A CA 1
ATOM 4158 C C . LEU A 1 590 ? 1.764 16.243 -7.084 1.00 97.25 590 LEU A C 1
ATOM 4160 O O . LEU A 1 590 ? 1.231 16.733 -6.092 1.00 97.25 590 LEU A O 1
ATOM 4164 N N . SER A 1 591 ? 2.176 16.993 -8.098 1.00 95.12 591 SER A N 1
ATOM 4165 C CA . SER A 1 591 ? 2.164 18.462 -8.114 1.00 95.12 591 SER A CA 1
ATOM 4166 C C . SER A 1 591 ? 1.429 18.993 -9.346 1.00 95.12 591 SER A C 1
ATOM 4168 O O . SER A 1 591 ? 0.852 18.208 -10.099 1.00 95.12 591 SER A O 1
ATOM 4170 N N . GLY A 1 592 ? 1.412 20.309 -9.560 1.00 92.31 592 GLY A N 1
ATOM 4171 C CA . GLY A 1 592 ? 0.831 20.923 -10.750 1.00 92.31 592 GLY A CA 1
ATOM 4172 C C . GLY A 1 592 ? -0.700 20.952 -10.757 1.00 92.31 592 GLY A C 1
ATOM 4173 O O . GLY A 1 592 ? -1.392 20.012 -10.360 1.00 92.31 592 GLY A O 1
ATOM 4174 N N . THR A 1 593 ? -1.254 22.032 -11.302 1.00 90.94 593 THR A N 1
ATOM 4175 C CA . THR A 1 593 ? -2.701 22.174 -11.532 1.00 90.94 593 THR A CA 1
ATOM 4176 C C . THR A 1 593 ? -3.230 21.304 -12.676 1.00 90.94 593 THR A C 1
ATOM 4178 O O . THR A 1 593 ? -4.446 21.144 -12.802 1.00 90.94 593 THR A O 1
ATOM 4181 N N . ALA A 1 594 ? -2.350 20.728 -13.503 1.00 91.50 594 ALA A N 1
ATOM 4182 C CA . ALA A 1 594 ? -2.742 19.849 -14.596 1.00 91.50 594 ALA A CA 1
ATOM 4183 C C . ALA A 1 594 ? -3.312 18.513 -14.086 1.00 91.50 594 ALA A C 1
ATOM 4185 O O . ALA A 1 594 ? -2.977 18.016 -13.003 1.00 91.50 594 ALA A O 1
ATOM 4186 N N . GLU A 1 595 ? -4.204 17.935 -14.893 1.00 90.31 595 GLU A N 1
ATOM 4187 C CA . GLU A 1 595 ? -4.852 16.666 -14.580 1.00 90.31 595 GLU A CA 1
ATOM 4188 C C . GLU A 1 595 ? -3.834 15.521 -14.581 1.00 90.31 595 GLU A C 1
ATOM 4190 O O . GLU A 1 595 ? -3.057 15.342 -15.524 1.00 90.31 595 GLU A O 1
ATOM 4195 N N . LYS A 1 596 ? -3.877 14.736 -13.505 1.00 96.38 596 LYS A N 1
ATOM 4196 C CA . LYS A 1 596 ? -3.149 13.480 -13.339 1.00 96.38 596 LYS A CA 1
ATOM 4197 C C . LYS A 1 596 ? -4.170 12.357 -13.483 1.00 96.38 596 LYS A C 1
ATOM 4199 O O . LYS A 1 596 ? -5.150 12.339 -12.741 1.00 96.38 596 LYS A O 1
ATOM 4204 N N . ALA A 1 597 ? -3.985 11.448 -14.435 1.00 97.62 597 ALA A N 1
ATOM 4205 C CA . ALA A 1 597 ? -4.954 10.387 -14.719 1.00 97.62 597 ALA A CA 1
ATOM 4206 C C . ALA A 1 597 ? -4.352 8.985 -14.536 1.00 97.62 597 ALA A C 1
ATOM 4208 O O . ALA A 1 597 ? -3.365 8.656 -15.188 1.00 97.62 597 ALA A O 1
ATOM 4209 N N . LEU A 1 598 ? -4.961 8.141 -13.695 1.00 98.38 598 LEU A N 1
ATOM 4210 C CA . LEU A 1 598 ? -4.657 6.709 -13.581 1.00 98.38 598 LEU A CA 1
ATOM 4211 C C . LEU A 1 598 ? -5.823 5.890 -14.154 1.00 98.38 598 LEU A C 1
ATOM 4213 O O . LEU A 1 598 ? -6.919 5.861 -13.587 1.00 98.38 598 LEU A O 1
ATOM 4217 N N . LEU A 1 599 ? -5.600 5.233 -15.293 1.00 97.38 599 LEU A N 1
ATOM 4218 C CA . LEU A 1 599 ? -6.643 4.559 -16.074 1.00 97.38 599 LEU A CA 1
ATOM 4219 C C . LEU A 1 599 ? -6.377 3.043 -16.147 1.00 97.38 599 LEU A C 1
ATOM 4221 O O . LEU A 1 599 ? -5.727 2.541 -17.069 1.00 97.38 599 LEU A O 1
ATOM 4225 N N . GLY A 1 600 ? -6.918 2.308 -15.174 1.00 93.75 600 GLY A N 1
ATOM 4226 C CA . GLY A 1 600 ? -6.623 0.893 -14.934 1.00 93.75 600 GLY A CA 1
ATOM 4227 C C . GLY A 1 600 ? -5.271 0.641 -14.248 1.00 93.75 600 GLY A C 1
ATOM 4228 O O . GLY A 1 600 ? -4.482 1.561 -14.031 1.00 93.75 600 GLY A O 1
ATOM 4229 N N . GLY A 1 601 ? -5.034 -0.627 -13.896 1.00 90.69 601 GLY A N 1
ATOM 4230 C CA . GLY A 1 601 ? -3.799 -1.089 -13.249 1.00 90.69 601 GLY A CA 1
ATOM 4231 C C . GLY A 1 601 ? -3.574 -0.497 -11.861 1.00 90.69 601 GLY A C 1
ATOM 4232 O O . GLY A 1 601 ? -4.495 0.034 -11.241 1.00 90.69 601 GLY A O 1
ATOM 4233 N N . THR A 1 602 ? -2.333 -0.577 -11.382 1.00 92.62 602 THR A N 1
ATOM 4234 C CA . THR A 1 602 ? -1.964 -0.100 -10.041 1.00 92.62 602 THR A CA 1
ATOM 4235 C C . THR A 1 602 ? -0.852 0.944 -10.106 1.00 92.62 602 THR A C 1
ATOM 4237 O O . THR A 1 602 ? 0.089 0.815 -10.897 1.00 92.62 602 THR A O 1
ATOM 4240 N N . LEU A 1 603 ? -0.945 1.957 -9.245 1.00 96.56 603 LEU A N 1
ATOM 4241 C CA . LEU A 1 603 ? 0.161 2.803 -8.798 1.00 96.56 603 LEU A CA 1
ATOM 4242 C C . LEU A 1 603 ? 0.370 2.528 -7.305 1.00 96.56 603 LEU A C 1
ATOM 4244 O O . LEU A 1 603 ? -0.517 2.789 -6.495 1.00 96.56 603 LEU A O 1
ATOM 4248 N N . ALA A 1 604 ? 1.518 1.961 -6.952 1.00 88.69 604 ALA A N 1
ATOM 4249 C CA . ALA A 1 604 ? 1.884 1.607 -5.590 1.00 88.69 604 ALA A CA 1
ATOM 4250 C C . ALA A 1 604 ? 2.976 2.562 -5.091 1.00 88.69 604 ALA A C 1
ATOM 4252 O O . ALA A 1 604 ? 4.108 2.542 -5.581 1.00 88.69 604 ALA A O 1
ATOM 4253 N N . LEU A 1 605 ? 2.602 3.401 -4.127 1.00 89.56 605 LEU A N 1
ATOM 4254 C CA . LEU A 1 605 ? 3.487 4.287 -3.384 1.00 89.56 605 LEU A CA 1
ATOM 4255 C C . LEU A 1 605 ? 4.104 3.463 -2.256 1.00 89.56 605 LEU A C 1
ATOM 4257 O O . LEU A 1 605 ? 3.450 3.206 -1.245 1.00 89.56 605 LEU A O 1
ATOM 4261 N N . ASN A 1 606 ? 5.335 3.008 -2.454 1.00 73.62 606 ASN A N 1
ATOM 4262 C CA . ASN A 1 606 ? 6.076 2.228 -1.470 1.00 73.62 606 ASN A CA 1
ATOM 4263 C C . ASN A 1 606 ? 7.381 2.974 -1.119 1.00 73.62 606 ASN A C 1
ATOM 4265 O O . ASN A 1 606 ? 7.725 3.942 -1.789 1.00 73.62 606 ASN A O 1
ATOM 4269 N N . TYR A 1 607 ? 8.103 2.533 -0.084 1.00 60.09 607 TYR A N 1
ATOM 4270 C CA . TYR A 1 607 ? 9.466 3.002 0.255 1.00 60.09 607 TYR A CA 1
ATOM 4271 C C . TYR A 1 607 ? 9.605 4.515 0.418 1.00 60.09 607 TYR A C 1
ATOM 4273 O O . TYR A 1 607 ? 10.496 5.166 -0.114 1.00 60.09 607 TYR A O 1
ATOM 4281 N N . ASN A 1 608 ? 8.716 5.061 1.233 1.00 66.62 608 ASN A N 1
ATOM 4282 C CA . ASN A 1 608 ? 8.793 6.419 1.743 1.00 66.62 608 ASN A CA 1
ATOM 4283 C C . ASN A 1 608 ? 8.496 6.387 3.256 1.00 66.62 608 ASN A C 1
ATOM 4285 O O . ASN A 1 608 ? 8.053 5.364 3.783 1.00 66.62 608 ASN A O 1
ATOM 4289 N N . SER A 1 609 ? 8.803 7.463 3.980 1.00 75.56 609 SER A N 1
ATOM 4290 C CA . SER A 1 609 ? 8.835 7.463 5.452 1.00 75.56 609 SER A CA 1
ATOM 4291 C C . SER A 1 609 ? 8.142 8.686 6.049 1.00 75.56 609 SER A C 1
ATOM 4293 O O . SER A 1 609 ? 7.842 9.642 5.345 1.00 75.56 609 SER A O 1
ATOM 4295 N N . GLY A 1 610 ? 7.939 8.711 7.369 1.00 68.56 610 GLY A N 1
ATOM 4296 C CA . GLY A 1 610 ? 7.348 9.876 8.040 1.00 68.56 610 GLY A CA 1
ATOM 4297 C C . GLY A 1 610 ? 8.176 11.163 7.915 1.00 68.56 610 GLY A C 1
ATOM 4298 O O . GLY A 1 610 ? 7.617 12.250 8.019 1.00 68.56 610 GLY A O 1
ATOM 4299 N N . ALA A 1 611 ? 9.486 11.053 7.663 1.00 73.62 611 ALA A N 1
ATOM 4300 C CA . ALA A 1 611 ? 10.363 12.195 7.387 1.00 73.62 611 ALA A CA 1
ATOM 4301 C C . ALA A 1 611 ? 10.327 12.634 5.911 1.00 73.62 611 ALA A C 1
ATOM 4303 O O . ALA A 1 611 ? 10.568 13.800 5.609 1.00 73.62 611 ALA A O 1
ATOM 4304 N N . PHE A 1 612 ? 10.015 11.704 5.006 1.00 81.06 612 PHE A N 1
ATOM 4305 C CA . PHE A 1 612 ? 9.968 11.906 3.559 1.00 81.06 612 PHE A CA 1
ATOM 4306 C C . PHE A 1 612 ? 8.736 11.181 2.996 1.00 81.06 612 PHE A C 1
ATOM 4308 O O . PHE A 1 612 ? 8.879 10.076 2.468 1.00 81.06 612 PHE A O 1
ATOM 4315 N N . PRO A 1 613 ? 7.518 11.724 3.181 1.00 91.69 613 PRO A N 1
ATOM 4316 C CA . PRO A 1 613 ? 6.299 11.100 2.681 1.00 91.69 613 PRO A CA 1
ATOM 4317 C C . PRO A 1 613 ? 6.182 11.281 1.164 1.00 91.69 613 PRO A C 1
ATOM 4319 O O . PRO A 1 613 ? 6.693 12.248 0.598 1.00 91.69 613 PRO A O 1
ATOM 4322 N N . SER A 1 614 ? 5.427 10.403 0.501 1.00 96.25 614 SER A N 1
ATOM 4323 C CA . SER A 1 614 ? 4.874 10.764 -0.809 1.00 96.25 614 SER A CA 1
ATOM 4324 C C . SER A 1 614 ? 3.867 11.898 -0.617 1.00 96.25 614 SER A C 1
ATOM 4326 O O . SER A 1 614 ? 3.064 11.850 0.315 1.00 96.25 614 SER A O 1
ATOM 4328 N N . THR A 1 615 ? 3.880 12.910 -1.480 1.00 96.25 615 THR A N 1
ATOM 4329 C CA . THR A 1 615 ? 3.038 14.107 -1.341 1.00 96.25 615 THR A CA 1
ATOM 4330 C C . THR A 1 615 ? 2.105 14.298 -2.531 1.00 96.25 615 THR A C 1
ATOM 4332 O O . THR A 1 615 ? 2.435 13.956 -3.664 1.00 96.25 615 THR A O 1
ATOM 4335 N N . TRP A 1 616 ? 0.931 14.875 -2.284 1.00 96.81 616 TRP A N 1
ATOM 4336 C CA . TRP A 1 616 ? 0.059 15.430 -3.316 1.00 96.81 616 TRP A CA 1
ATOM 4337 C C . TRP A 1 616 ? -0.336 16.850 -2.925 1.00 96.81 616 TRP A C 1
ATOM 4339 O O . TRP A 1 616 ? -0.989 17.041 -1.903 1.00 96.81 616 TRP A O 1
ATOM 4349 N N . THR A 1 617 ? 0.095 17.844 -3.701 1.00 92.38 617 THR A N 1
ATOM 4350 C CA . THR A 1 617 ? -0.022 19.264 -3.336 1.00 92.38 617 THR A CA 1
ATOM 4351 C C . THR A 1 617 ? -1.173 19.997 -4.020 1.00 92.38 617 THR A C 1
ATOM 4353 O O . THR A 1 617 ? -1.752 20.898 -3.417 1.00 92.38 617 THR A O 1
ATOM 4356 N N . GLU A 1 618 ? -1.503 19.640 -5.266 1.00 88.00 618 GLU A N 1
ATOM 4357 C CA . GLU A 1 618 ? -2.541 20.312 -6.059 1.00 88.00 618 GLU A CA 1
ATOM 4358 C C . GLU A 1 618 ? -2.995 19.515 -7.305 1.00 88.00 618 GLU A C 1
ATOM 4360 O O . GLU A 1 618 ? -2.437 18.474 -7.675 1.00 88.00 618 GLU A O 1
ATOM 4365 N N . GLY A 1 619 ? -4.038 20.028 -7.969 1.00 86.31 619 GLY A N 1
ATOM 4366 C CA . GLY A 1 619 ? -4.660 19.437 -9.157 1.00 86.31 619 GLY A CA 1
ATOM 4367 C C . GLY A 1 619 ? -5.544 18.228 -8.836 1.00 86.31 619 GLY A C 1
ATOM 4368 O O . GLY A 1 619 ? -5.475 17.657 -7.752 1.00 86.31 619 GLY A O 1
ATOM 4369 N N . ALA A 1 620 ? -6.396 17.825 -9.780 1.00 88.19 620 ALA A N 1
ATOM 4370 C CA . ALA A 1 620 ? -7.222 16.626 -9.632 1.00 88.19 620 ALA A CA 1
ATOM 4371 C C . ALA A 1 620 ? -6.429 15.349 -9.960 1.00 88.19 620 ALA A C 1
ATOM 4373 O O . ALA A 1 620 ? -5.576 15.353 -10.855 1.00 88.19 620 ALA A O 1
ATOM 4374 N N . LEU A 1 621 ? -6.756 14.253 -9.267 1.00 97.19 621 LEU A N 1
ATOM 4375 C CA . LEU A 1 621 ? -6.296 12.906 -9.599 1.00 97.19 621 LEU A CA 1
ATOM 4376 C C . LEU A 1 621 ? -7.495 12.088 -10.088 1.00 97.19 621 LEU A C 1
ATOM 4378 O O . LEU A 1 621 ? -8.326 11.643 -9.294 1.00 97.19 621 LEU A O 1
ATOM 4382 N N . THR A 1 622 ? -7.594 11.911 -11.401 1.00 97.88 622 THR A N 1
ATOM 4383 C CA . THR A 1 622 ? -8.663 11.148 -12.049 1.00 97.88 622 THR A CA 1
ATOM 4384 C C . THR A 1 622 ? -8.323 9.665 -12.044 1.00 97.88 622 THR A C 1
ATOM 4386 O O . THR A 1 622 ? -7.313 9.242 -12.601 1.00 97.88 622 THR A O 1
ATOM 4389 N N . LEU A 1 623 ? -9.189 8.857 -11.439 1.00 98.38 623 LEU A N 1
ATOM 4390 C CA . LEU A 1 623 ? -9.080 7.404 -11.384 1.00 98.38 623 LEU A CA 1
ATOM 4391 C C . LEU A 1 623 ? -10.213 6.774 -12.207 1.00 98.38 623 LEU A C 1
ATOM 4393 O O . LEU A 1 623 ? -11.378 7.156 -12.065 1.00 98.38 623 LEU A O 1
ATOM 4397 N N . ALA A 1 624 ? -9.903 5.799 -13.062 1.00 97.94 624 ALA A N 1
ATOM 4398 C CA . ALA A 1 624 ? -10.896 5.141 -13.919 1.00 97.94 624 ALA A CA 1
ATOM 4399 C C . ALA A 1 624 ? -10.561 3.670 -14.197 1.00 97.94 624 ALA A C 1
ATOM 4401 O O . ALA A 1 624 ? -9.448 3.212 -13.943 1.00 97.94 624 ALA A O 1
ATOM 4402 N N . ASN A 1 625 ? -11.505 2.938 -14.796 1.00 96.69 625 ASN A N 1
ATOM 4403 C CA . ASN A 1 625 ? -11.296 1.589 -15.344 1.00 96.69 625 ASN A CA 1
ATOM 4404 C C . ASN A 1 625 ? -10.723 0.573 -14.333 1.00 96.69 625 ASN A C 1
ATOM 4406 O O . ASN A 1 625 ? -9.921 -0.285 -14.698 1.00 96.69 625 ASN A O 1
ATOM 4410 N N . GLY A 1 626 ? -11.132 0.663 -13.065 1.00 95.00 626 GLY A N 1
ATOM 4411 C CA . GLY A 1 626 ? -10.641 -0.207 -11.994 1.00 95.00 626 GLY A CA 1
ATOM 4412 C C . GLY A 1 626 ? -9.215 0.104 -11.528 1.00 95.00 626 GLY A C 1
ATOM 4413 O O . GLY A 1 626 ? -8.595 -0.759 -10.919 1.00 95.00 626 GLY A O 1
ATOM 4414 N N . ALA A 1 627 ? -8.694 1.302 -11.818 1.00 97.81 627 ALA A N 1
ATOM 4415 C CA . ALA A 1 627 ? -7.411 1.779 -11.307 1.00 97.81 627 ALA A CA 1
ATOM 4416 C C . ALA A 1 627 ? -7.306 1.655 -9.781 1.00 97.81 627 ALA A C 1
ATOM 4418 O O . ALA A 1 627 ? -8.256 1.965 -9.061 1.00 97.81 627 ALA A O 1
ATOM 4419 N N . GLN A 1 628 ? -6.125 1.285 -9.296 1.00 96.38 628 GLN A N 1
ATOM 4420 C CA . GLN A 1 628 ? -5.815 1.210 -7.877 1.00 96.38 628 GLN A CA 1
ATOM 4421 C C . GLN A 1 628 ? -4.639 2.131 -7.529 1.00 96.38 628 GLN A C 1
ATOM 4423 O O . GLN A 1 628 ? -3.514 1.907 -7.972 1.00 96.38 628 GLN A O 1
ATOM 4428 N N . LEU A 1 629 ? -4.873 3.137 -6.686 1.00 97.75 629 LEU A N 1
ATOM 4429 C CA . LEU A 1 629 ? -3.794 3.810 -5.959 1.00 97.75 629 LEU A CA 1
ATOM 4430 C C . LEU A 1 629 ? -3.579 3.064 -4.641 1.00 97.75 629 LEU A C 1
ATOM 4432 O O . LEU A 1 629 ? -4.542 2.824 -3.918 1.00 97.75 629 LEU A O 1
ATOM 4436 N N . THR A 1 630 ? -2.344 2.687 -4.323 1.00 91.88 630 THR A N 1
ATOM 4437 C CA . THR A 1 630 ? -2.009 1.999 -3.066 1.00 91.88 630 THR A CA 1
ATOM 4438 C C . THR A 1 630 ? -0.947 2.776 -2.306 1.00 91.88 630 THR A C 1
ATOM 4440 O O . THR A 1 630 ? 0.143 2.974 -2.833 1.00 91.88 630 THR A O 1
ATOM 4443 N N . ASN A 1 631 ? -1.242 3.172 -1.069 1.00 91.56 631 ASN A N 1
ATOM 4444 C CA . ASN A 1 631 ? -0.222 3.538 -0.090 1.00 91.56 631 ASN A CA 1
ATOM 4445 C C . ASN A 1 631 ? 0.238 2.253 0.611 1.00 91.56 631 ASN A C 1
ATOM 4447 O O . ASN A 1 631 ? -0.564 1.609 1.294 1.00 91.56 631 ASN A O 1
ATOM 4451 N N . GLY A 1 632 ? 1.485 1.845 0.374 1.00 81.06 632 GLY A N 1
ATOM 4452 C CA . GLY A 1 632 ? 2.029 0.559 0.803 1.00 81.06 632 GLY A CA 1
ATOM 4453 C C . GLY A 1 632 ? 2.164 0.404 2.321 1.00 81.06 632 GLY A C 1
ATOM 4454 O O . GLY A 1 632 ? 2.051 1.358 3.091 1.00 81.06 632 GLY A O 1
ATOM 4455 N N . TYR A 1 633 ? 2.436 -0.823 2.768 1.00 75.25 633 TYR A N 1
ATOM 4456 C CA . TYR A 1 633 ? 2.758 -1.091 4.172 1.00 75.25 633 TYR A CA 1
ATOM 4457 C C . TYR A 1 633 ? 3.963 -0.255 4.625 1.00 75.25 633 TYR A C 1
ATOM 4459 O O . TYR A 1 633 ? 4.935 -0.105 3.886 1.00 75.25 633 TYR A O 1
ATOM 4467 N N . GLY A 1 634 ? 3.871 0.332 5.823 1.00 71.44 634 GLY A N 1
ATOM 4468 C CA . GLY A 1 634 ? 4.895 1.228 6.379 1.00 71.44 634 GLY A CA 1
ATOM 4469 C C . GLY A 1 634 ? 5.074 2.569 5.648 1.00 71.44 634 GLY A C 1
ATOM 4470 O O . GLY A 1 634 ? 5.884 3.377 6.086 1.00 71.44 634 GLY A O 1
ATOM 4471 N N . SER A 1 635 ? 4.332 2.817 4.563 1.00 79.62 635 SER A N 1
ATOM 4472 C CA . SER A 1 635 ? 4.476 4.011 3.723 1.00 79.62 635 SER A CA 1
ATOM 4473 C C . SER A 1 635 ? 3.534 5.142 4.154 1.00 79.62 635 SER A C 1
ATOM 4475 O O . SER A 1 635 ? 2.501 4.928 4.790 1.00 79.62 635 SER A O 1
ATOM 4477 N N . TYR A 1 636 ? 3.905 6.366 3.810 1.00 88.75 636 TYR A N 1
ATOM 4478 C CA . TYR A 1 636 ? 3.261 7.617 4.171 1.00 88.75 636 TYR A CA 1
ATOM 4479 C C . TYR A 1 636 ? 2.814 8.355 2.907 1.00 88.75 636 TYR A C 1
ATOM 4481 O O . TYR A 1 636 ? 3.628 8.712 2.053 1.00 88.75 636 TYR A O 1
ATOM 4489 N N . PHE A 1 637 ? 1.520 8.651 2.810 1.00 95.81 637 PHE A N 1
ATOM 4490 C CA . PHE A 1 637 ? 0.979 9.495 1.747 1.00 95.81 637 PHE A CA 1
ATOM 4491 C C . PHE A 1 637 ? 0.319 10.730 2.358 1.00 95.81 637 PHE A C 1
ATOM 4493 O O . PHE A 1 637 ? -0.646 10.609 3.110 1.00 95.81 637 PHE A O 1
ATOM 4500 N N . GLN A 1 638 ? 0.850 11.914 2.057 1.00 96.69 638 GLN A N 1
ATOM 4501 C CA . GLN A 1 638 ? 0.367 13.191 2.569 1.00 96.69 638 GLN A CA 1
ATOM 4502 C C . GLN A 1 638 ? -0.319 13.997 1.463 1.00 96.69 638 GLN A C 1
ATOM 4504 O O . GLN A 1 638 ? 0.285 14.313 0.441 1.00 96.69 638 GLN A O 1
ATOM 4509 N N . ILE A 1 639 ? -1.579 14.366 1.678 1.00 96.81 639 ILE A N 1
ATOM 4510 C CA . ILE A 1 639 ? -2.368 15.174 0.745 1.00 96.81 639 ILE A CA 1
ATOM 4511 C C . ILE A 1 639 ? -2.544 16.568 1.338 1.00 96.81 639 ILE A C 1
ATOM 4513 O O . ILE A 1 639 ? -3.070 16.719 2.440 1.00 96.81 639 ILE A O 1
ATOM 4517 N N . LEU A 1 640 ? -2.110 17.580 0.598 1.00 93.00 640 LEU A N 1
ATOM 4518 C CA . LEU A 1 640 ? -2.151 18.990 0.958 1.00 93.00 640 LEU A CA 1
ATOM 4519 C C . LEU A 1 640 ? -3.132 19.744 0.044 1.00 93.00 640 LEU A C 1
ATOM 4521 O O . LEU A 1 640 ? -3.502 19.272 -1.035 1.00 93.00 640 LEU A O 1
ATOM 4525 N N . GLY A 1 641 ? -3.554 20.929 0.485 1.00 90.00 641 GLY A N 1
ATOM 4526 C CA . GLY A 1 641 ? -4.385 21.833 -0.308 1.00 90.00 641 GLY A CA 1
ATOM 4527 C C . GLY A 1 641 ? -5.812 21.326 -0.540 1.00 90.00 641 GLY A C 1
ATOM 4528 O O . GLY A 1 641 ? -6.377 20.598 0.275 1.00 90.00 641 GLY A O 1
ATOM 4529 N N . THR A 1 642 ? -6.433 21.764 -1.639 1.00 90.44 642 THR A N 1
ATOM 4530 C CA . THR A 1 642 ? -7.770 21.306 -2.058 1.00 90.44 642 THR A CA 1
ATOM 4531 C C . THR A 1 642 ? -7.625 20.297 -3.190 1.00 90.44 642 THR A C 1
ATOM 4533 O O . THR A 1 642 ? -7.251 20.673 -4.300 1.00 90.44 642 THR A O 1
ATOM 4536 N N . SER A 1 643 ? -7.939 19.034 -2.907 1.00 92.31 643 SER A N 1
ATOM 4537 C CA . SER A 1 643 ? -7.578 17.890 -3.751 1.00 92.31 643 SER A CA 1
ATOM 4538 C C . SER A 1 643 ? -8.748 16.909 -3.875 1.00 92.31 643 SER A C 1
ATOM 4540 O O . SER A 1 643 ? -9.462 16.637 -2.910 1.00 92.31 643 SER A O 1
ATOM 4542 N N . VAL A 1 644 ? -8.985 16.379 -5.078 1.00 93.75 644 VAL A N 1
ATOM 4543 C CA . VAL A 1 644 ? -10.149 15.521 -5.366 1.00 93.75 644 VAL A CA 1
ATOM 4544 C C . VAL A 1 644 ? -9.719 14.267 -6.112 1.00 93.75 644 VAL A C 1
ATOM 4546 O O . VAL A 1 644 ? -9.151 14.355 -7.204 1.00 93.75 644 VAL A O 1
ATOM 4549 N N . PHE A 1 645 ? -10.031 13.102 -5.541 1.00 96.88 645 PHE A N 1
ATOM 4550 C CA . PHE A 1 645 ? -9.987 11.830 -6.258 1.00 96.88 645 PHE A CA 1
ATOM 4551 C C . PHE A 1 645 ? -11.218 11.765 -7.164 1.00 96.88 645 PHE A C 1
ATOM 4553 O O . PHE A 1 645 ? -12.325 11.463 -6.709 1.00 96.88 645 PHE A O 1
ATOM 4560 N N . ALA A 1 646 ? -11.040 12.115 -8.435 1.00 96.81 646 ALA A N 1
ATOM 4561 C CA . ALA A 1 646 ? -12.114 12.186 -9.414 1.00 96.81 646 ALA A CA 1
ATOM 4562 C C . ALA A 1 646 ? -12.386 10.808 -10.037 1.00 96.81 646 ALA A C 1
ATOM 4564 O O . ALA A 1 646 ? -11.473 10.013 -10.248 1.00 96.81 646 ALA A O 1
ATOM 4565 N N . TYR A 1 647 ? -13.649 10.525 -10.358 1.00 97.25 647 TYR A N 1
ATOM 4566 C CA . TYR A 1 647 ? -14.047 9.287 -11.028 1.00 97.25 647 TYR A CA 1
ATOM 4567 C C . TYR A 1 647 ? -14.164 9.508 -12.542 1.00 97.25 647 TYR A C 1
ATOM 4569 O O . TYR A 1 647 ? -15.072 10.196 -13.006 1.00 97.25 647 TYR A O 1
ATOM 4577 N N . GLY A 1 648 ? -13.260 8.899 -13.313 1.00 96.75 648 GLY A N 1
ATOM 4578 C CA . GLY A 1 648 ? -13.218 8.988 -14.779 1.00 96.75 648 GLY A CA 1
ATOM 4579 C C . GLY A 1 648 ? -14.073 7.948 -15.521 1.00 96.75 648 GLY A C 1
ATOM 4580 O O . GLY A 1 648 ? -14.036 7.897 -16.749 1.00 96.75 648 GLY A O 1
ATOM 4581 N N . GLY A 1 649 ? -14.839 7.113 -14.809 1.00 95.38 649 GLY A N 1
ATOM 4582 C CA . GLY A 1 649 ? -15.705 6.085 -15.399 1.00 95.38 649 GLY A CA 1
ATOM 4583 C C . GLY A 1 649 ? -15.115 4.666 -15.421 1.00 95.38 649 GLY A C 1
ATOM 4584 O O . GLY A 1 649 ? -14.027 4.398 -14.911 1.00 95.38 649 GLY A O 1
ATOM 4585 N N . GLY A 1 650 ? -15.855 3.740 -16.037 1.00 96.44 650 GLY A N 1
ATOM 4586 C CA . GLY A 1 650 ? -15.476 2.327 -16.150 1.00 96.44 650 GLY A CA 1
ATOM 4587 C C . GLY A 1 650 ? -15.825 1.504 -14.906 1.00 96.44 650 GLY A C 1
ATOM 4588 O O . GLY A 1 650 ? -16.860 1.717 -14.282 1.00 96.44 650 GLY A O 1
ATOM 4589 N N . ALA A 1 651 ? -14.990 0.521 -14.566 1.00 95.56 651 ALA A N 1
ATOM 4590 C CA . ALA A 1 651 ? -15.082 -0.153 -13.271 1.00 95.56 651 ALA A CA 1
ATOM 4591 C C . ALA A 1 651 ? -14.632 0.795 -12.144 1.00 95.56 651 ALA A C 1
ATOM 4593 O O . ALA A 1 651 ? -13.716 1.595 -12.349 1.00 95.56 651 ALA A O 1
ATOM 4594 N N . ASN A 1 652 ? -15.248 0.688 -10.962 1.00 95.69 652 ASN A N 1
ATOM 4595 C CA . ASN A 1 652 ? -14.924 1.544 -9.819 1.00 95.69 652 ASN A CA 1
ATOM 4596 C C . ASN A 1 652 ? -13.433 1.425 -9.444 1.00 95.69 652 ASN A C 1
ATOM 4598 O O . ASN A 1 652 ? -12.985 0.316 -9.134 1.00 95.69 652 ASN A O 1
ATOM 4602 N N . PRO A 1 653 ? -12.666 2.529 -9.449 1.00 97.31 653 PRO A N 1
ATOM 4603 C CA . PRO A 1 653 ? -11.301 2.539 -8.948 1.00 97.31 653 PRO A CA 1
ATOM 4604 C C . PRO A 1 653 ? -11.260 2.449 -7.417 1.00 97.31 653 PRO A C 1
ATOM 4606 O O . PRO A 1 653 ? -12.252 2.722 -6.732 1.00 97.31 653 PRO A O 1
ATOM 4609 N N . ARG A 1 654 ? -10.089 2.095 -6.884 1.00 95.62 654 ARG A N 1
ATOM 4610 C CA . ARG A 1 654 ? -9.827 1.944 -5.448 1.00 95.62 654 ARG A CA 1
ATOM 4611 C C . ARG A 1 654 ? -8.650 2.816 -5.010 1.00 95.62 654 ARG A C 1
ATOM 4613 O O . ARG A 1 654 ? -7.655 2.932 -5.723 1.00 95.62 654 ARG A O 1
ATOM 4620 N N . VAL A 1 655 ? -8.745 3.388 -3.818 1.00 97.31 655 VAL A N 1
ATOM 4621 C CA . VAL A 1 655 ? -7.619 3.997 -3.100 1.00 97.31 655 VAL A CA 1
ATOM 4622 C C . VAL A 1 655 ? -7.428 3.197 -1.824 1.00 97.31 655 VAL A C 1
ATOM 4624 O O . VAL A 1 655 ? -8.268 3.254 -0.929 1.00 97.31 655 VAL A O 1
ATOM 4627 N N . VAL A 1 656 ? -6.354 2.415 -1.782 1.00 93.75 656 VAL A N 1
ATOM 4628 C CA . VAL A 1 656 ? -6.071 1.439 -0.729 1.00 93.75 656 VAL A CA 1
ATOM 4629 C C . VAL A 1 656 ? -4.956 1.965 0.166 1.00 93.75 656 VAL A C 1
ATOM 4631 O O . VAL A 1 656 ? -3.863 2.275 -0.306 1.00 93.75 656 VAL A O 1
ATOM 4634 N N . ASN A 1 657 ? -5.224 2.054 1.463 1.00 93.88 657 ASN A N 1
ATOM 4635 C CA . ASN A 1 657 ? -4.268 2.461 2.479 1.00 93.88 657 ASN A CA 1
ATOM 4636 C C . ASN A 1 657 ? -3.853 1.263 3.343 1.00 93.88 657 ASN A C 1
ATOM 4638 O O . ASN A 1 657 ? -4.664 0.720 4.093 1.00 93.88 657 ASN A O 1
ATOM 4642 N N . HIS A 1 658 ? -2.581 0.878 3.249 1.00 81.88 658 HIS A N 1
ATOM 4643 C CA . HIS A 1 658 ? -1.928 -0.098 4.129 1.00 81.88 658 HIS A CA 1
ATOM 4644 C C . HIS A 1 658 ? -0.908 0.543 5.085 1.00 81.88 658 HIS A C 1
ATOM 4646 O O . HIS A 1 658 ? -0.468 -0.102 6.036 1.00 81.88 658 HIS A O 1
ATOM 4652 N N . GLY A 1 659 ? -0.530 1.797 4.831 1.00 86.06 659 GLY A N 1
ATOM 4653 C CA . GLY A 1 659 ? 0.375 2.593 5.653 1.00 86.06 659 GLY A CA 1
ATOM 4654 C C . GLY A 1 659 ? -0.360 3.690 6.426 1.00 86.06 659 GLY A C 1
ATOM 4655 O O . GLY A 1 659 ? -1.387 3.428 7.056 1.00 86.06 659 GLY A O 1
ATOM 4656 N N . ILE A 1 660 ? 0.175 4.910 6.381 1.00 87.44 660 ILE A N 1
ATOM 4657 C CA . ILE A 1 660 ? -0.403 6.116 6.987 1.00 87.44 660 ILE A CA 1
ATOM 4658 C C . ILE A 1 660 ? -0.821 7.106 5.891 1.00 87.44 660 ILE A C 1
ATOM 4660 O O . ILE A 1 660 ? 0.008 7.551 5.097 1.00 87.44 660 ILE A O 1
ATOM 4664 N N . LEU A 1 661 ? -2.103 7.476 5.867 1.00 96.38 661 LEU A N 1
ATOM 4665 C CA . LEU A 1 661 ? -2.646 8.549 5.032 1.00 96.38 661 LEU A CA 1
ATOM 4666 C C . LEU A 1 661 ? -2.808 9.823 5.870 1.00 96.38 661 LEU A C 1
ATOM 4668 O O . LEU A 1 661 ? -3.607 9.845 6.803 1.00 96.38 661 LEU A O 1
ATOM 4672 N N . THR A 1 662 ? -2.113 10.897 5.514 1.00 96.56 662 THR A N 1
ATOM 4673 C CA . THR A 1 662 ? -2.197 12.190 6.206 1.00 96.56 662 THR A CA 1
ATOM 4674 C C . THR A 1 662 ? -2.888 13.227 5.325 1.00 96.56 662 THR A C 1
ATOM 4676 O O . THR A 1 662 ? -2.535 13.400 4.162 1.00 96.56 662 THR A O 1
ATOM 4679 N N . ILE A 1 663 ? -3.856 13.952 5.879 1.00 97.50 663 ILE A N 1
ATOM 4680 C CA . ILE A 1 663 ? -4.558 15.058 5.228 1.00 97.50 663 ILE A CA 1
ATOM 4681 C C . ILE A 1 663 ? -4.141 16.363 5.911 1.00 97.50 663 ILE A C 1
ATOM 4683 O O . ILE A 1 663 ? -4.464 16.583 7.078 1.00 97.50 663 ILE A O 1
ATOM 4687 N N . GLY A 1 664 ? -3.447 17.228 5.175 1.00 93.94 664 GLY A N 1
ATOM 4688 C CA . GLY A 1 664 ? -2.861 18.474 5.665 1.00 93.94 664 GLY A CA 1
ATOM 4689 C C . GLY A 1 664 ? -1.483 18.321 6.315 1.00 93.94 664 GLY A C 1
ATOM 4690 O O . GLY A 1 664 ? -0.948 17.227 6.483 1.00 93.94 664 GLY A O 1
ATOM 4691 N N . ASP A 1 665 ? -0.895 19.460 6.669 1.00 87.88 665 ASP A N 1
ATOM 4692 C CA . ASP A 1 665 ? 0.397 19.613 7.359 1.00 87.88 665 ASP A CA 1
ATOM 4693 C C . ASP A 1 665 ? 0.238 20.071 8.827 1.00 87.88 665 ASP A C 1
ATOM 4695 O O . ASP A 1 665 ? 1.215 20.164 9.566 1.00 87.88 665 ASP A O 1
ATOM 4699 N N . GLY A 1 666 ? -0.995 20.363 9.260 1.00 84.94 666 GLY A N 1
ATOM 4700 C CA . GLY A 1 666 ? -1.309 20.926 10.580 1.00 84.94 666 GLY A CA 1
ATOM 4701 C C . GLY A 1 666 ? -1.147 22.446 10.684 1.00 84.94 666 GLY A C 1
ATOM 4702 O O . GLY A 1 666 ? -1.406 23.002 11.751 1.00 84.94 666 GLY A O 1
ATOM 4703 N N . ILE A 1 667 ? -0.766 23.112 9.592 1.00 82.19 667 ILE A N 1
ATOM 4704 C CA . ILE A 1 667 ? -0.573 24.563 9.477 1.00 82.19 667 ILE A CA 1
ATOM 4705 C C . ILE A 1 667 ? -1.632 25.161 8.538 1.00 82.19 667 ILE A C 1
ATOM 4707 O O . ILE A 1 667 ? -2.218 26.203 8.835 1.00 82.19 667 ILE A O 1
ATOM 4711 N N . THR A 1 668 ? -1.903 24.490 7.418 1.00 86.81 668 THR A N 1
ATOM 4712 C CA . THR A 1 668 ? -2.837 24.893 6.366 1.00 86.81 668 THR A CA 1
ATOM 4713 C C . THR A 1 668 ? -4.028 23.935 6.280 1.00 86.81 668 THR A C 1
ATOM 4715 O O . THR A 1 668 ? -3.887 22.710 6.274 1.00 86.81 668 THR A O 1
ATOM 4718 N N . SER A 1 669 ? -5.244 24.488 6.208 1.00 91.19 669 SER A N 1
ATOM 4719 C CA . SER A 1 669 ? -6.469 23.687 6.104 1.00 91.19 669 SER A CA 1
ATOM 4720 C C . SER A 1 669 ? -6.573 23.036 4.727 1.00 91.19 669 SER A C 1
ATOM 4722 O O . SER A 1 669 ? -6.805 23.724 3.729 1.00 91.19 669 SER A O 1
ATOM 4724 N N . SER A 1 670 ? -6.449 21.714 4.682 1.00 94.88 670 SER A N 1
ATOM 4725 C CA . SER A 1 670 ? -6.593 20.922 3.459 1.00 94.88 670 SER A CA 1
ATOM 4726 C C . SER A 1 670 ? -8.017 20.377 3.320 1.00 94.88 670 SER A C 1
ATOM 4728 O O . SER A 1 670 ? -8.693 20.112 4.312 1.00 94.88 670 SER A O 1
ATOM 4730 N N . GLN A 1 671 ? -8.507 20.245 2.091 1.00 95.31 671 GLN A N 1
ATOM 4731 C CA . GLN A 1 671 ? -9.872 19.824 1.766 1.00 95.31 671 GLN A CA 1
ATOM 4732 C C . GLN A 1 671 ? -9.787 18.688 0.749 1.00 95.31 671 GLN A C 1
ATOM 4734 O O . GLN A 1 671 ? -9.495 18.926 -0.424 1.00 95.31 671 GLN A O 1
ATOM 4739 N N . VAL A 1 672 ? -9.998 17.452 1.199 1.00 95.94 672 VAL A N 1
ATOM 4740 C CA . VAL A 1 672 ? -9.794 16.253 0.379 1.00 95.94 672 VAL A CA 1
ATOM 4741 C C . VAL A 1 672 ? -11.100 15.497 0.210 1.00 95.94 672 VAL A C 1
ATOM 4743 O O . VAL A 1 672 ? -11.745 15.137 1.193 1.00 95.94 672 VAL A O 1
ATOM 4746 N N . ALA A 1 673 ? -11.489 15.245 -1.040 1.00 95.12 673 ALA A N 1
ATOM 4747 C CA . ALA A 1 673 ? -12.748 14.582 -1.362 1.00 95.12 673 ALA A CA 1
ATOM 4748 C C . ALA A 1 673 ? -12.570 13.363 -2.279 1.00 95.12 673 ALA A C 1
ATOM 4750 O O . ALA A 1 673 ? -11.867 13.411 -3.290 1.00 95.12 673 ALA A O 1
ATOM 4751 N N . PHE A 1 674 ? -13.288 12.288 -1.960 1.00 96.12 674 PHE A N 1
ATOM 4752 C CA . PHE A 1 674 ? -13.501 11.147 -2.847 1.00 96.12 674 PHE A CA 1
ATOM 4753 C C . PHE A 1 674 ? -14.789 11.348 -3.644 1.00 96.12 674 PHE A C 1
ATOM 4755 O O . PHE A 1 674 ? -15.864 11.489 -3.058 1.00 96.12 674 PHE A O 1
ATOM 4762 N N . ALA A 1 675 ? -14.704 11.344 -4.975 1.00 95.31 675 ALA A N 1
ATOM 4763 C CA . ALA A 1 675 ? -15.884 11.425 -5.830 1.00 95.31 675 ALA A CA 1
ATOM 4764 C C . ALA A 1 675 ? -16.751 10.148 -5.738 1.00 95.31 675 ALA A C 1
ATOM 4766 O O . ALA A 1 675 ? -16.224 9.060 -5.474 1.00 95.31 675 ALA A O 1
ATOM 4767 N N . PRO A 1 676 ? -18.071 10.234 -6.007 1.00 93.75 676 PRO A N 1
ATOM 4768 C CA . PRO A 1 676 ? -18.916 9.053 -6.163 1.00 93.75 676 PRO A CA 1
ATOM 4769 C C . PRO A 1 676 ? -18.309 8.072 -7.176 1.00 93.75 676 PRO A C 1
ATOM 4771 O O . PRO A 1 676 ? -17.992 8.456 -8.301 1.00 93.75 676 PRO A O 1
ATOM 4774 N N . GLY A 1 677 ? -18.159 6.807 -6.782 1.00 93.56 677 GLY A N 1
ATOM 4775 C CA . GLY A 1 677 ? -17.558 5.755 -7.611 1.00 93.56 677 GLY A CA 1
ATOM 4776 C C . GLY A 1 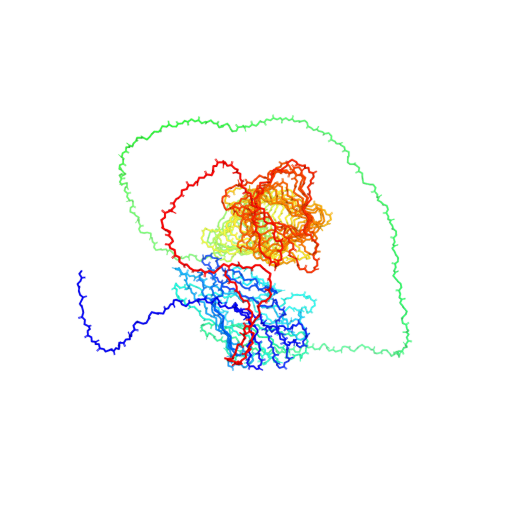677 ? -16.085 5.456 -7.315 1.00 93.56 677 GLY A C 1
ATOM 4777 O O . GLY A 1 677 ? -15.654 4.343 -7.609 1.00 93.56 677 GLY A O 1
ATOM 4778 N N . VAL A 1 678 ? -15.337 6.363 -6.670 1.00 97.00 678 VAL A N 1
ATOM 4779 C CA . VAL A 1 678 ? -14.002 6.046 -6.130 1.00 97.00 678 VAL A CA 1
ATOM 4780 C C . VAL A 1 678 ? -14.157 5.393 -4.762 1.00 97.00 678 VAL A C 1
ATOM 4782 O O . VAL A 1 678 ? -14.690 6.010 -3.843 1.00 97.00 678 VAL A O 1
ATOM 4785 N N . LEU A 1 679 ? -13.704 4.148 -4.622 1.00 96.25 679 LEU A N 1
ATOM 4786 C CA . LEU A 1 679 ? -13.792 3.399 -3.370 1.00 96.25 679 LEU A CA 1
ATOM 4787 C C . LEU A 1 679 ? -12.555 3.657 -2.506 1.00 96.25 679 LEU A C 1
ATOM 4789 O O . LEU A 1 679 ? -11.439 3.342 -2.915 1.00 96.25 679 LEU A O 1
ATOM 4793 N N . PHE A 1 680 ? -12.751 4.189 -1.304 1.00 95.62 680 PHE A N 1
ATOM 4794 C CA . PHE A 1 680 ? -11.713 4.228 -0.279 1.00 95.62 680 PHE A CA 1
ATOM 4795 C C . PHE A 1 680 ? -11.662 2.900 0.491 1.00 95.62 680 PHE A C 1
ATOM 4797 O O . PHE A 1 680 ? -12.701 2.349 0.870 1.00 95.62 680 PHE A O 1
ATOM 4804 N N . GLU A 1 681 ? -10.446 2.410 0.726 1.00 91.88 681 GLU A N 1
ATOM 4805 C CA . GLU A 1 681 ? -10.147 1.232 1.535 1.00 91.88 681 GLU A CA 1
ATOM 4806 C C . GLU A 1 681 ? -9.051 1.526 2.549 1.00 91.88 681 GLU A C 1
ATOM 4808 O O . GLU A 1 681 ? -7.905 1.762 2.172 1.00 91.88 681 GLU A O 1
ATOM 4813 N N . ASN A 1 682 ? -9.379 1.426 3.834 1.00 91.50 682 ASN A N 1
ATOM 4814 C CA . ASN A 1 682 ? -8.383 1.360 4.893 1.00 91.50 682 ASN A CA 1
ATOM 4815 C C . ASN A 1 682 ? -8.205 -0.096 5.334 1.00 91.50 682 ASN A C 1
ATOM 4817 O O . ASN A 1 682 ? -9.161 -0.746 5.757 1.00 91.50 682 ASN A O 1
ATOM 4821 N N . ASN A 1 683 ? -6.985 -0.602 5.173 1.00 79.12 683 ASN A N 1
ATOM 4822 C CA . ASN A 1 683 ? -6.552 -1.963 5.497 1.00 79.12 683 ASN A CA 1
ATOM 4823 C C . ASN A 1 683 ? -5.174 -1.910 6.193 1.00 79.12 683 ASN A C 1
ATOM 4825 O O . ASN A 1 683 ? -4.294 -2.743 5.943 1.00 79.12 683 ASN A O 1
ATOM 4829 N N . SER A 1 684 ? -4.968 -0.871 7.004 1.00 75.06 684 SER A N 1
ATOM 4830 C CA . SER A 1 684 ? -3.739 -0.589 7.740 1.00 75.06 684 SER A CA 1
ATOM 4831 C C . SER A 1 684 ? -3.908 -0.967 9.209 1.00 75.06 684 SER A C 1
ATOM 4833 O O . SER A 1 684 ? -4.944 -0.710 9.818 1.00 75.06 684 SER A O 1
ATOM 4835 N N . SER A 1 685 ? -2.871 -1.576 9.779 1.00 63.47 685 SER A N 1
ATOM 4836 C CA . SER A 1 685 ? -2.779 -1.913 11.206 1.00 63.47 685 SER A CA 1
ATOM 4837 C C . SER A 1 685 ? -1.862 -0.956 11.978 1.00 63.47 685 SER A C 1
ATOM 4839 O O . SER A 1 685 ? -1.424 -1.279 13.080 1.00 63.47 685 SER A O 1
ATOM 4841 N N . THR A 1 686 ? -1.495 0.172 11.370 1.00 62.94 686 THR A N 1
ATOM 4842 C CA . THR A 1 686 ? -0.597 1.176 11.951 1.00 62.94 686 THR A CA 1
ATOM 4843 C C . THR A 1 686 ? -1.414 2.251 12.664 1.00 62.94 686 THR A C 1
ATOM 4845 O O . THR A 1 686 ? -2.453 2.660 12.155 1.00 62.94 686 THR A O 1
ATOM 4848 N N . TYR A 1 687 ? -0.938 2.741 13.813 1.00 60.38 687 TYR A N 1
ATOM 4849 C CA . TYR A 1 687 ? -1.575 3.835 14.552 1.00 60.38 687 TYR A CA 1
ATOM 4850 C C . TYR A 1 687 ? -0.828 5.170 14.342 1.00 60.38 687 TYR A C 1
ATOM 4852 O O . TYR A 1 687 ? 0.369 5.225 14.636 1.00 60.38 687 TYR A O 1
ATOM 4860 N N . PRO A 1 688 ? -1.504 6.263 13.930 1.00 79.81 688 PRO A N 1
ATOM 4861 C CA . PRO A 1 688 ? -2.790 6.279 13.235 1.00 79.81 688 PRO A CA 1
ATOM 4862 C C . PRO A 1 688 ? -2.616 5.811 11.780 1.00 79.81 688 PRO A C 1
ATOM 4864 O O . PRO A 1 688 ? -1.609 6.093 11.138 1.00 79.81 688 PRO A O 1
ATOM 4867 N N . SER A 1 689 ? -3.625 5.140 11.237 1.00 87.94 689 SER A N 1
ATOM 4868 C CA . SER A 1 689 ? -3.677 4.717 9.833 1.00 87.94 689 SER A CA 1
ATOM 4869 C C . SER A 1 689 ? -4.132 5.843 8.906 1.00 87.94 689 SER A C 1
ATOM 4871 O O . SER A 1 689 ? -3.706 5.922 7.753 1.00 87.94 689 SER A O 1
ATOM 4873 N N . VAL A 1 690 ? -4.976 6.737 9.425 1.00 96.75 690 VAL A N 1
ATOM 4874 C CA . VAL A 1 690 ? -5.427 7.960 8.763 1.00 96.75 690 VAL A CA 1
ATOM 4875 C C . VAL A 1 690 ? -5.331 9.108 9.763 1.00 96.75 690 VAL A C 1
ATOM 4877 O O . VAL A 1 690 ? -5.815 8.999 10.886 1.00 96.75 690 VAL A O 1
ATOM 4880 N N . SER A 1 691 ? -4.726 10.219 9.360 1.00 96.62 691 SER A N 1
ATOM 4881 C CA . SER A 1 691 ? -4.571 11.425 10.172 1.00 96.62 691 SER A CA 1
ATOM 4882 C C . SER A 1 691 ? -5.141 12.622 9.421 1.00 96.62 691 SER A C 1
ATOM 4884 O O . SER A 1 691 ? -4.673 12.945 8.333 1.00 96.62 691 SER A O 1
ATOM 4886 N N . VAL A 1 692 ? -6.154 13.289 9.973 1.00 98.19 692 VAL A N 1
ATOM 4887 C CA . VAL A 1 692 ? -6.704 14.534 9.421 1.00 98.19 692 VAL A CA 1
ATOM 4888 C C . VAL A 1 692 ? -6.255 15.686 10.305 1.00 98.19 692 VAL A C 1
ATOM 4890 O O . VAL A 1 692 ? -6.715 15.836 11.437 1.00 98.19 692 VAL A O 1
ATOM 4893 N N . ALA A 1 693 ? -5.321 16.488 9.801 1.00 96.81 693 ALA A N 1
ATOM 4894 C CA . ALA A 1 693 ? -4.672 17.540 10.565 1.00 96.81 693 ALA A CA 1
ATOM 4895 C C . ALA A 1 693 ? -5.621 18.714 10.870 1.00 96.81 693 ALA A C 1
ATOM 4897 O O . ALA A 1 693 ? -6.635 18.910 10.200 1.00 96.81 693 ALA A O 1
ATOM 4898 N N . THR A 1 694 ? -5.270 19.518 11.879 1.00 96.12 694 THR A N 1
ATOM 4899 C CA . THR A 1 694 ? -6.023 20.692 12.362 1.00 96.12 694 THR A CA 1
ATOM 4900 C C . THR A 1 694 ? -6.653 21.516 11.232 1.00 96.12 694 THR A C 1
ATOM 4902 O O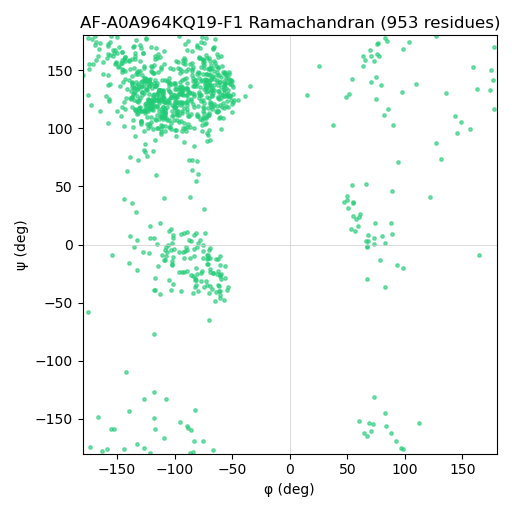 . THR A 1 694 ? -5.976 21.915 10.286 1.00 96.12 694 THR A O 1
ATOM 4905 N N . GLY A 1 695 ? -7.960 21.776 11.333 1.00 95.94 695 GLY A N 1
ATOM 4906 C CA . GLY A 1 695 ? -8.728 22.553 10.351 1.00 95.94 695 GLY A CA 1
ATOM 4907 C C . GLY A 1 695 ? -8.919 21.906 8.970 1.00 95.94 695 GLY A C 1
ATOM 4908 O O . GLY A 1 695 ? -9.485 22.551 8.089 1.00 95.94 695 GLY A O 1
ATOM 4909 N N . SER A 1 696 ? -8.455 20.672 8.749 1.00 98.00 696 SER A N 1
ATOM 4910 C CA . SER A 1 696 ? -8.596 19.965 7.468 1.00 98.00 696 SER A CA 1
ATOM 4911 C C . SER A 1 696 ? -9.856 19.093 7.414 1.00 98.00 696 SER A C 1
ATOM 4913 O O . SER A 1 696 ? -10.424 18.721 8.439 1.00 98.00 696 SER A O 1
ATOM 4915 N N . HIS A 1 697 ? -10.316 18.759 6.210 1.00 97.38 697 HIS A N 1
ATOM 4916 C CA . HIS A 1 697 ? -11.555 18.014 5.992 1.00 97.38 697 HIS A CA 1
ATOM 4917 C C . HIS A 1 697 ? -11.344 16.852 5.022 1.00 97.38 697 HIS A C 1
ATOM 4919 O O . HIS A 1 697 ? -10.740 17.028 3.962 1.00 97.38 697 HIS A O 1
ATOM 4925 N N . LEU A 1 698 ? -11.868 15.678 5.379 1.00 97.81 698 LEU A N 1
ATOM 4926 C CA . LEU A 1 698 ? -11.802 14.457 4.582 1.00 97.81 698 LEU A CA 1
ATOM 4927 C C . LEU A 1 698 ? -13.216 13.955 4.266 1.00 97.81 698 LEU A C 1
ATOM 4929 O O . LEU A 1 698 ? -13.868 13.347 5.111 1.00 97.81 698 LEU A O 1
ATOM 4933 N N . THR A 1 699 ? -13.686 14.194 3.043 1.00 97.62 699 THR A N 1
ATOM 4934 C CA . THR A 1 699 ? -15.036 13.832 2.584 1.00 97.62 699 THR A CA 1
ATOM 4935 C C . THR A 1 699 ? -15.009 12.535 1.768 1.00 97.62 699 THR A C 1
ATOM 4937 O O . THR A 1 699 ? -14.397 12.469 0.700 1.00 97.62 699 THR A O 1
ATOM 4940 N N . MET A 1 700 ? -15.706 11.496 2.230 1.00 96.00 700 MET A N 1
ATOM 4941 C CA . MET A 1 700 ? -15.728 10.162 1.623 1.00 96.00 700 MET A CA 1
ATOM 4942 C C . MET A 1 700 ? -17.106 9.812 1.029 1.00 96.00 700 MET A C 1
ATOM 4944 O O . MET A 1 700 ? -18.118 9.832 1.731 1.00 96.00 700 MET A O 1
ATOM 4948 N N . ASN A 1 701 ? -17.150 9.457 -0.264 1.00 94.44 701 ASN A N 1
ATOM 4949 C CA . ASN A 1 701 ? -18.397 9.166 -1.000 1.00 94.44 701 ASN A CA 1
ATOM 4950 C C . ASN A 1 701 ? -18.499 7.717 -1.522 1.00 94.44 701 ASN A C 1
ATOM 4952 O O . ASN A 1 701 ? -19.596 7.174 -1.635 1.00 94.44 701 ASN A O 1
ATOM 4956 N N . GLY A 1 702 ? -17.375 7.057 -1.814 1.00 89.50 702 GLY A N 1
ATOM 4957 C CA . GLY A 1 702 ? -17.330 5.618 -2.074 1.00 89.50 702 GLY A CA 1
ATOM 4958 C C . GLY A 1 702 ? -16.554 4.906 -0.973 1.00 89.50 702 GLY A C 1
ATOM 4959 O O . GLY A 1 702 ? -15.399 5.235 -0.715 1.00 89.50 702 GLY A O 1
ATOM 4960 N N . GLY A 1 703 ? -17.193 3.936 -0.324 1.00 86.62 703 GLY A N 1
ATOM 4961 C CA . GLY A 1 703 ? -16.605 3.166 0.770 1.00 86.62 703 GLY A CA 1
ATOM 4962 C C . GLY A 1 703 ? -16.500 1.682 0.459 1.00 86.62 703 GLY A C 1
ATOM 4963 O O . GLY A 1 703 ? -17.269 1.152 -0.349 1.00 86.62 703 GLY A O 1
ATOM 4964 N N . ASN A 1 704 ? -15.542 1.032 1.112 1.00 89.38 704 ASN A N 1
ATOM 4965 C CA . ASN A 1 704 ? -15.447 -0.417 1.220 1.00 89.38 704 ASN A CA 1
ATOM 4966 C C . ASN A 1 704 ? -14.956 -0.780 2.640 1.00 89.38 704 ASN A C 1
ATOM 4968 O O . ASN A 1 704 ? -15.695 -0.555 3.597 1.00 89.38 704 ASN A O 1
ATOM 4972 N N . SER A 1 705 ? -13.726 -1.277 2.816 1.00 88.56 705 SER A N 1
ATOM 4973 C CA . SER A 1 705 ? -13.125 -1.466 4.147 1.00 88.56 705 SER A CA 1
ATOM 4974 C C . SER A 1 705 ? -12.717 -0.123 4.764 1.00 88.56 705 SER A C 1
ATOM 4976 O O . SER A 1 705 ? -12.186 0.742 4.072 1.00 88.56 705 SER A O 1
ATOM 4978 N N . ALA A 1 706 ? -12.947 0.058 6.060 1.00 90.31 706 ALA A N 1
ATOM 4979 C CA . ALA A 1 706 ? -12.531 1.232 6.830 1.00 90.31 706 ALA A CA 1
ATOM 4980 C C . ALA A 1 706 ? -11.877 0.829 8.166 1.00 90.31 706 ALA A C 1
ATOM 4982 O O . ALA A 1 706 ? -11.947 1.556 9.150 1.00 90.31 706 ALA A O 1
ATOM 4983 N N . ALA A 1 707 ? -11.271 -0.359 8.210 1.00 81.94 707 ALA A N 1
ATOM 4984 C CA . ALA A 1 707 ? -10.577 -0.862 9.388 1.00 81.94 707 ALA A CA 1
ATOM 4985 C C . ALA A 1 707 ? -9.291 -0.067 9.668 1.00 81.94 707 ALA A C 1
ATOM 4987 O O . ALA A 1 707 ? -8.550 0.264 8.739 1.00 81.94 707 ALA A O 1
ATOM 4988 N N . GLY A 1 708 ? -9.009 0.179 10.947 1.00 83.38 708 GLY A N 1
ATOM 4989 C CA . GLY A 1 708 ? -7.791 0.847 11.409 1.00 83.38 708 GLY A CA 1
ATOM 4990 C C . GLY A 1 708 ? -8.080 2.035 12.322 1.00 83.38 708 GLY A C 1
ATOM 4991 O O . GLY A 1 708 ? -9.232 2.355 12.610 1.00 83.38 708 GLY A O 1
ATOM 4992 N N . ASP A 1 709 ? -7.015 2.686 12.781 1.00 85.94 709 ASP A N 1
ATOM 4993 C CA . ASP A 1 709 ? -7.102 3.778 13.749 1.00 85.94 709 ASP A CA 1
ATOM 4994 C C . ASP A 1 709 ? -6.998 5.152 13.083 1.00 85.94 709 ASP A C 1
ATOM 4996 O O . ASP A 1 709 ? -6.180 5.358 12.183 1.00 85.94 709 ASP A O 1
ATOM 5000 N N . TYR A 1 710 ? -7.812 6.103 13.526 1.00 95.12 710 TYR A N 1
ATOM 5001 C CA . TYR A 1 710 ? -7.972 7.419 12.914 1.00 95.12 710 TYR A CA 1
ATOM 5002 C C . TYR A 1 710 ? -7.621 8.528 13.911 1.00 95.12 710 TYR A C 1
ATOM 5004 O O . TYR A 1 710 ? -8.032 8.485 15.066 1.00 95.12 710 TYR A O 1
ATOM 5012 N N . SER A 1 711 ? -6.916 9.559 13.450 1.00 95.50 711 SER A N 1
ATOM 5013 C CA . SER A 1 711 ? -6.670 10.796 14.199 1.00 95.50 711 SER A CA 1
ATOM 5014 C C . SER A 1 711 ? -7.374 11.968 13.518 1.00 95.50 711 SER A C 1
ATOM 5016 O O . SER A 1 711 ? -7.271 12.132 12.300 1.00 95.50 711 SER A O 1
ATOM 5018 N N . VAL A 1 712 ? -8.101 12.780 14.287 1.00 97.38 712 VAL A N 1
ATOM 5019 C CA . VAL A 1 712 ? -8.854 13.941 13.797 1.00 97.38 712 VAL A CA 1
ATOM 5020 C C . VAL A 1 712 ? -8.499 15.165 14.643 1.00 97.38 712 VAL A C 1
ATOM 5022 O O . VAL A 1 712 ? -8.918 15.301 15.792 1.00 97.38 712 VAL A O 1
ATOM 5025 N N . GLY A 1 713 ? -7.695 16.064 14.075 1.00 95.94 713 GLY A N 1
ATOM 5026 C CA . GLY A 1 713 ? -7.199 17.264 14.743 1.00 95.94 713 GLY A CA 1
ATOM 5027 C C . GLY A 1 713 ? -8.287 18.288 15.086 1.00 95.94 713 GLY A C 1
ATOM 5028 O O . GLY A 1 713 ? -9.433 18.209 14.645 1.00 95.94 713 GLY A O 1
ATOM 5029 N N . THR A 1 714 ? -7.925 19.304 15.867 1.00 95.31 714 THR A N 1
ATOM 5030 C CA . THR A 1 714 ? -8.853 20.366 16.286 1.00 95.31 714 THR A CA 1
ATOM 5031 C C . THR A 1 714 ? -9.481 21.067 15.077 1.00 95.31 714 THR A C 1
ATOM 5033 O O . THR A 1 714 ? -8.782 21.444 14.137 1.00 95.31 714 THR A O 1
ATOM 5036 N N . ASN A 1 715 ? -10.803 21.265 15.097 1.00 94.94 715 ASN A N 1
ATOM 5037 C CA . ASN A 1 715 ? -11.591 21.812 13.978 1.00 94.94 715 ASN A CA 1
ATOM 5038 C C . ASN A 1 715 ? -11.477 21.028 12.652 1.00 94.94 715 ASN A C 1
ATOM 5040 O O . ASN A 1 715 ? -11.912 21.532 11.619 1.00 94.94 715 ASN A O 1
ATOM 5044 N N . ALA A 1 716 ? -10.893 19.828 12.660 1.00 98.19 716 ALA A N 1
ATOM 5045 C CA . ALA A 1 716 ? -10.856 18.937 11.510 1.00 98.19 716 ALA A CA 1
ATOM 5046 C C . ALA A 1 716 ? -12.057 17.981 11.523 1.00 98.19 716 ALA A C 1
ATOM 5048 O O . ALA A 1 716 ? -12.669 17.758 12.575 1.00 98.19 716 ALA A O 1
ATOM 5049 N N . ALA A 1 717 ? -12.390 17.386 10.376 1.00 98.19 717 ALA A N 1
ATOM 5050 C CA . ALA A 1 717 ? -13.425 16.355 10.326 1.00 98.19 717 ALA A CA 1
ATOM 5051 C C . ALA A 1 717 ? -13.204 15.278 9.257 1.00 98.19 717 ALA A C 1
ATOM 5053 O O . ALA A 1 717 ? -12.604 15.518 8.207 1.00 98.19 717 ALA A O 1
ATOM 5054 N N . ILE A 1 718 ? -13.760 14.098 9.536 1.00 98.31 718 ILE A N 1
ATOM 5055 C CA . ILE A 1 718 ? -13.982 13.017 8.572 1.00 98.31 718 ILE A CA 1
ATOM 5056 C C . ILE A 1 718 ? -15.488 12.947 8.319 1.00 98.31 718 ILE A C 1
ATOM 5058 O O . ILE A 1 718 ? -16.258 12.769 9.263 1.00 98.31 718 ILE A O 1
ATOM 5062 N N . GLU A 1 719 ? -15.910 13.081 7.062 1.00 98.38 719 GLU A N 1
ATOM 5063 C CA . GLU A 1 719 ? -17.318 13.087 6.660 1.00 98.38 719 GLU A CA 1
ATOM 5064 C C . GLU A 1 719 ? -17.660 11.939 5.699 1.00 98.38 719 GLU A C 1
ATOM 5066 O O . GLU A 1 719 ? -17.068 11.809 4.629 1.00 98.38 719 GLU A O 1
ATOM 5071 N N . PHE A 1 720 ? -18.703 11.172 6.019 1.00 98.12 720 PHE A N 1
ATOM 5072 C CA . PHE A 1 720 ? -19.264 10.127 5.161 1.00 98.12 720 PHE A CA 1
ATOM 5073 C C . PHE A 1 720 ? -20.526 10.626 4.427 1.00 98.12 720 PHE A C 1
ATOM 5075 O O . PHE A 1 720 ? -21.638 10.610 4.971 1.00 98.12 720 PHE A O 1
ATOM 5082 N N . VAL A 1 721 ? -20.359 11.041 3.165 1.00 97.75 721 VAL A N 1
ATOM 5083 C CA . VAL A 1 721 ? -21.413 11.601 2.282 1.00 97.75 721 VAL A CA 1
ATOM 5084 C C . VAL A 1 721 ? -22.055 10.577 1.331 1.00 97.75 721 VAL A C 1
ATOM 5086 O O . VAL A 1 721 ? -22.993 10.899 0.610 1.00 97.75 721 VAL A O 1
ATOM 5089 N N . GLY A 1 722 ? -21.559 9.343 1.271 1.00 95.88 722 GLY A N 1
ATOM 5090 C CA . GLY A 1 722 ? -22.094 8.313 0.374 1.00 95.88 722 GLY A CA 1
ATOM 5091 C C . GLY A 1 722 ? -21.487 6.940 0.638 1.00 95.88 722 GLY A C 1
ATOM 5092 O O . GLY A 1 722 ? -20.621 6.812 1.490 1.00 95.88 722 GLY A O 1
ATOM 5093 N N . GLY A 1 723 ? -21.937 5.903 -0.071 1.00 95.19 723 GLY A N 1
ATOM 5094 C CA . GLY A 1 723 ? -21.339 4.563 0.017 1.00 95.19 723 GLY A CA 1
ATOM 5095 C C . GLY A 1 723 ? -21.529 3.849 1.365 1.00 95.19 723 GLY A C 1
ATOM 5096 O O . GLY A 1 723 ? -22.384 4.211 2.177 1.00 95.19 723 GLY A O 1
ATOM 5097 N N . THR A 1 724 ? -20.751 2.786 1.586 1.00 95.06 724 THR A N 1
ATOM 5098 C CA . THR A 1 724 ? -20.771 1.986 2.821 1.00 95.06 724 THR A CA 1
ATOM 5099 C C . THR A 1 724 ? -19.346 1.693 3.279 1.00 95.06 724 THR A C 1
ATOM 5101 O O . THR A 1 724 ? -18.569 1.137 2.514 1.00 95.06 724 THR A O 1
ATOM 5104 N N . PHE A 1 725 ? -19.016 2.055 4.516 1.00 96.31 725 PHE A N 1
ATOM 5105 C CA . PHE A 1 725 ? -17.693 1.902 5.123 1.00 96.31 725 PHE A CA 1
ATOM 5106 C C . PHE A 1 725 ? -17.762 0.853 6.226 1.00 96.31 725 PHE A C 1
ATOM 5108 O O . PHE A 1 725 ? -18.435 1.060 7.234 1.00 96.31 725 PHE A O 1
ATOM 5115 N N . ALA A 1 726 ? -17.105 -0.284 6.021 1.00 93.50 726 ALA A N 1
ATOM 5116 C CA . ALA A 1 726 ? -17.084 -1.399 6.955 1.00 93.50 726 ALA A CA 1
ATOM 5117 C C . ALA A 1 726 ? -15.883 -1.289 7.907 1.00 93.50 726 ALA A C 1
ATOM 5119 O O . ALA A 1 726 ? -14.751 -1.589 7.530 1.00 93.50 726 ALA A O 1
ATOM 5120 N N . PHE A 1 727 ? -16.144 -0.892 9.150 1.00 91.38 727 PHE A N 1
ATOM 5121 C CA . PHE A 1 727 ? -15.197 -0.982 10.256 1.00 91.38 727 PHE A CA 1
ATOM 5122 C C . PHE A 1 727 ? -15.220 -2.418 10.800 1.00 91.38 727 PHE A C 1
ATOM 5124 O O . PHE A 1 727 ? -16.230 -2.893 11.336 1.00 91.38 727 PHE A O 1
ATOM 5131 N N . GLY A 1 728 ? -14.108 -3.125 10.604 1.00 77.38 728 GLY A N 1
ATOM 5132 C CA . GLY A 1 728 ? -13.887 -4.502 11.043 1.00 77.38 728 GLY A CA 1
ATOM 5133 C C . GLY A 1 728 ? -12.565 -4.625 11.795 1.00 77.38 728 GLY A C 1
ATOM 5134 O O . GLY A 1 728 ? -11.627 -3.879 11.531 1.00 77.38 728 GLY A O 1
ATOM 5135 N N . GLY A 1 729 ? -12.498 -5.550 12.755 1.00 72.81 729 GLY A N 1
ATOM 5136 C CA . GLY A 1 729 ? -11.482 -5.480 13.806 1.00 72.81 729 GLY A CA 1
ATOM 5137 C C . GLY A 1 729 ? -11.755 -4.315 14.765 1.00 72.81 729 GLY A C 1
ATOM 5138 O O . GLY A 1 729 ? -12.603 -3.459 14.503 1.00 72.81 729 GLY A O 1
ATOM 5139 N N . ASN A 1 730 ? -11.066 -4.287 15.904 1.00 76.75 730 ASN A N 1
ATOM 5140 C CA . ASN A 1 730 ? -11.191 -3.153 16.816 1.00 76.75 730 ASN A CA 1
ATOM 5141 C C . ASN A 1 730 ? -10.544 -1.927 16.159 1.00 76.75 730 ASN A C 1
ATOM 5143 O O . ASN A 1 730 ? -9.378 -1.997 15.782 1.00 76.75 730 ASN A O 1
ATOM 5147 N N . SER A 1 731 ? -11.310 -0.850 16.002 1.00 87.81 731 SER A N 1
ATOM 5148 C CA . SER A 1 731 ? -10.879 0.396 15.357 1.00 87.81 731 SER A CA 1
ATOM 5149 C C . SER A 1 731 ? -11.115 1.577 16.297 1.00 87.81 731 SER A C 1
ATOM 5151 O O . SER A 1 731 ? -12.122 1.603 17.011 1.00 87.81 731 SER A O 1
ATOM 5153 N N . THR A 1 732 ? -10.222 2.563 16.293 1.00 89.06 732 THR A N 1
ATOM 5154 C CA . THR A 1 732 ? -10.354 3.781 17.108 1.00 89.06 732 THR A CA 1
ATOM 5155 C C . THR A 1 732 ? -10.408 5.047 16.255 1.00 89.06 732 THR A C 1
ATOM 5157 O O . THR A 1 732 ? -9.883 5.100 15.144 1.00 89.06 732 THR A O 1
ATOM 5160 N N . VAL A 1 733 ? -11.059 6.085 16.771 1.00 95.44 733 VAL A N 1
ATOM 5161 C CA . VAL A 1 733 ? -11.035 7.449 16.238 1.00 95.44 733 VAL A CA 1
ATOM 5162 C C . VAL A 1 733 ? -10.732 8.366 17.412 1.00 95.44 733 VAL A C 1
ATOM 5164 O O . VAL A 1 733 ? -11.512 8.401 18.355 1.00 95.44 733 VAL A O 1
ATOM 5167 N N . GLU A 1 734 ? -9.617 9.085 17.374 1.00 92.50 734 GLU A N 1
ATOM 5168 C CA . GLU A 1 734 ? -9.137 9.930 18.474 1.00 92.50 734 GLU A CA 1
ATOM 5169 C C . GLU A 1 734 ? -8.852 11.364 17.995 1.00 92.50 734 GLU A C 1
ATOM 5171 O O . GLU A 1 734 ? -8.728 11.642 16.799 1.00 92.50 734 GLU A O 1
ATOM 5176 N N . GLY A 1 735 ? -8.721 12.289 18.945 1.00 93.38 735 GLY A N 1
ATOM 5177 C CA . GLY A 1 735 ? -8.437 13.708 18.713 1.00 93.38 735 GLY A CA 1
ATOM 5178 C C . GLY A 1 735 ? -9.660 14.622 18.867 1.00 93.38 735 GLY A C 1
ATOM 5179 O O . GLY A 1 735 ? -10.784 14.174 19.079 1.00 93.38 735 GLY A O 1
ATOM 5180 N N . LEU A 1 736 ? -9.443 15.938 18.789 1.00 94.00 736 LEU A N 1
ATOM 5181 C CA . LEU A 1 736 ? -10.441 16.973 19.120 1.00 94.00 736 LEU A CA 1
ATOM 5182 C C . LEU A 1 736 ? -11.342 17.404 17.942 1.00 94.00 736 LEU A C 1
ATOM 5184 O O . LEU A 1 736 ? -12.033 18.424 18.027 1.00 94.00 736 LEU A O 1
ATOM 5188 N N . GLY A 1 737 ? -11.301 16.675 16.828 1.00 97.75 737 GLY A N 1
ATOM 5189 C CA . GLY A 1 737 ? -12.114 16.920 15.639 1.00 97.75 737 GLY A CA 1
ATOM 5190 C C . GLY A 1 737 ? -13.504 16.279 15.677 1.00 97.75 737 GLY A C 1
ATOM 5191 O O . GLY A 1 737 ? -14.048 15.969 16.739 1.00 97.75 737 GLY A O 1
ATOM 5192 N N . THR A 1 738 ? -14.099 16.103 14.493 1.00 98.38 738 THR A N 1
ATOM 5193 C CA . THR A 1 738 ? -15.452 15.542 14.313 1.00 98.38 738 THR A CA 1
ATOM 5194 C C . THR A 1 738 ? -15.468 14.320 13.390 1.00 98.38 738 THR A C 1
ATOM 5196 O O . THR A 1 738 ? -14.953 14.361 12.274 1.00 98.38 738 THR A O 1
ATOM 5199 N N . PHE A 1 739 ? -16.145 13.256 13.817 1.00 98.44 739 PHE A N 1
ATOM 5200 C CA . PHE A 1 739 ? -16.567 12.132 12.983 1.00 98.44 739 PHE A CA 1
ATOM 5201 C C . PHE A 1 739 ? -18.029 12.354 12.558 1.00 98.44 739 PHE A C 1
ATOM 5203 O O . PHE A 1 739 ? -18.925 12.395 13.404 1.00 98.44 739 PHE A O 1
ATOM 5210 N N . LEU A 1 740 ? -18.276 12.543 11.258 1.00 98.56 740 LEU A N 1
ATOM 5211 C CA . LEU A 1 740 ? -19.557 13.005 10.714 1.00 98.56 740 LEU A CA 1
ATOM 5212 C C . LEU A 1 740 ? -20.158 12.007 9.710 1.00 98.56 740 LEU A C 1
ATOM 5214 O O . LEU A 1 740 ? -19.583 11.736 8.662 1.00 98.56 740 LEU A O 1
ATOM 5218 N N . ILE A 1 741 ? -21.372 11.524 9.972 1.00 98.56 741 ILE A N 1
ATOM 5219 C CA . ILE A 1 741 ? -22.183 10.757 9.016 1.00 98.56 741 ILE A CA 1
ATOM 5220 C C . ILE A 1 741 ? -23.298 11.667 8.491 1.00 98.56 741 ILE A C 1
ATOM 5222 O O . ILE A 1 741 ? -24.258 11.961 9.210 1.00 98.56 741 ILE A O 1
ATOM 5226 N N . SER A 1 742 ? -23.194 12.107 7.235 1.00 97.81 742 SER A N 1
ATOM 5227 C CA . SER A 1 742 ? -24.187 13.003 6.627 1.00 97.81 742 SER A CA 1
ATOM 5228 C C . SER A 1 742 ? -25.132 12.299 5.660 1.00 97.81 742 SER A C 1
ATOM 5230 O O . SER A 1 742 ? -26.334 12.562 5.669 1.00 97.81 742 SER A O 1
ATOM 5232 N N . SER A 1 743 ? -24.638 11.355 4.856 1.00 97.19 743 SER A N 1
ATOM 5233 C CA . SER A 1 743 ? -25.503 10.523 3.996 1.00 97.19 743 SER A CA 1
ATOM 5234 C C . SER A 1 743 ? -24.948 9.143 3.623 1.00 97.19 743 SER A C 1
ATOM 5236 O O . SER A 1 743 ? -25.704 8.315 3.113 1.00 97.19 743 SER A O 1
ATOM 5238 N N . GLY A 1 744 ? -23.683 8.848 3.933 1.00 97.38 744 GLY A N 1
ATOM 5239 C CA . GLY A 1 744 ? -23.109 7.508 3.804 1.00 97.38 744 GLY A CA 1
ATOM 5240 C C . GLY A 1 744 ? -23.610 6.519 4.863 1.00 97.38 744 GLY A C 1
ATOM 5241 O O . GLY A 1 744 ? -24.380 6.859 5.762 1.00 97.38 744 GLY A O 1
ATOM 5242 N N . THR A 1 745 ? -23.159 5.271 4.760 1.00 97.62 745 THR A N 1
ATOM 5243 C CA . THR A 1 745 ? -23.393 4.234 5.777 1.00 97.62 745 THR A CA 1
ATOM 5244 C C . THR A 1 745 ? -22.079 3.835 6.435 1.00 97.62 745 THR A C 1
ATOM 5246 O O . THR A 1 745 ? -21.156 3.413 5.746 1.00 97.62 745 THR A O 1
ATOM 5249 N N . VAL A 1 746 ? -22.000 3.907 7.759 1.00 98.06 746 VAL A N 1
ATOM 5250 C CA . VAL A 1 746 ? -20.926 3.302 8.555 1.00 98.06 746 VAL A CA 1
ATOM 5251 C C . VAL A 1 746 ? -21.449 1.972 9.088 1.00 98.06 746 VAL A C 1
ATOM 5253 O O . VAL A 1 746 ? -22.472 1.932 9.766 1.00 98.06 746 VAL A O 1
ATOM 5256 N N . SER A 1 747 ? -20.783 0.874 8.743 1.00 96.31 747 SER A N 1
ATOM 5257 C CA . SER A 1 747 ? -21.118 -0.482 9.174 1.00 96.31 747 SER A CA 1
ATOM 5258 C C . SER A 1 747 ? -20.050 -0.981 10.136 1.00 96.31 747 SER A C 1
ATOM 5260 O O . SER A 1 747 ? -18.865 -0.917 9.832 1.00 96.31 747 SER A O 1
ATOM 5262 N N . VAL A 1 748 ? -20.471 -1.501 11.280 1.00 96.31 748 VAL A N 1
ATOM 5263 C CA . VAL A 1 748 ? -19.618 -1.868 12.409 1.00 96.31 748 VAL A CA 1
ATOM 5264 C C . VAL A 1 748 ? -19.903 -3.327 12.754 1.00 96.31 748 VAL A C 1
ATOM 5266 O O . VAL A 1 748 ? -21.022 -3.683 13.127 1.00 96.31 748 VAL A O 1
ATOM 5269 N N . ALA A 1 749 ? -18.903 -4.189 12.570 1.00 87.69 749 ALA A N 1
ATOM 5270 C CA . ALA A 1 749 ? -18.989 -5.639 12.804 1.00 87.69 749 ALA A CA 1
ATOM 5271 C C . ALA A 1 749 ? -17.966 -6.128 13.851 1.00 87.69 749 ALA A C 1
ATOM 5273 O O . ALA A 1 749 ? -17.641 -7.313 13.930 1.00 87.69 749 ALA A O 1
ATOM 5274 N N . SER A 1 750 ? -17.405 -5.190 14.608 1.00 88.12 750 SER A N 1
ATOM 5275 C CA . SER A 1 750 ? -16.387 -5.317 15.658 1.00 88.12 750 SER A CA 1
ATOM 5276 C C . SER A 1 750 ? -16.494 -4.061 16.542 1.00 88.12 750 SER A C 1
ATOM 5278 O O . SER A 1 750 ? -17.403 -3.265 16.319 1.00 88.12 750 SER A O 1
ATOM 5280 N N . TYR A 1 751 ? -15.633 -3.845 17.538 1.00 85.62 751 TYR A N 1
ATOM 5281 C CA . TYR A 1 751 ? -15.713 -2.609 18.330 1.00 85.62 751 TYR A CA 1
ATOM 5282 C C . TYR A 1 751 ? -15.176 -1.391 17.568 1.00 85.62 751 TYR A C 1
ATOM 5284 O O . TYR A 1 751 ? -14.088 -1.446 16.992 1.00 85.62 751 TYR A O 1
ATOM 5292 N N . LEU A 1 752 ? -15.919 -0.284 17.615 1.00 93.75 752 LEU A N 1
ATOM 5293 C CA . LEU A 1 752 ? -15.468 1.033 17.162 1.00 93.75 752 LEU A CA 1
ATOM 5294 C C . LEU A 1 752 ? -15.524 2.014 18.337 1.00 93.75 752 LEU A C 1
ATOM 5296 O O . LEU A 1 752 ? -16.589 2.259 18.896 1.00 93.75 752 LEU A O 1
ATOM 5300 N N . THR A 1 753 ? -14.387 2.594 18.698 1.00 92.25 753 THR A N 1
ATOM 5301 C CA . THR A 1 753 ? -14.285 3.575 19.787 1.00 92.25 753 THR A CA 1
ATOM 5302 C C . THR A 1 753 ? -14.074 4.965 19.192 1.00 92.25 753 THR A C 1
ATOM 5304 O O . THR A 1 753 ? -13.090 5.178 18.489 1.00 92.25 753 THR A O 1
ATOM 5307 N N . ILE A 1 754 ? -15.007 5.894 19.427 1.00 95.50 754 ILE A N 1
ATOM 5308 C CA . ILE A 1 754 ? -14.957 7.278 18.932 1.00 95.50 754 ILE A CA 1
ATOM 5309 C C . ILE A 1 754 ? -14.755 8.227 20.115 1.00 95.50 754 ILE A C 1
ATOM 5311 O O . ILE A 1 754 ? -15.636 8.428 20.959 1.00 95.50 754 ILE A O 1
ATOM 5315 N N . GLY A 1 755 ? -13.561 8.805 20.146 1.00 81.88 755 GLY A N 1
ATOM 5316 C CA . GLY A 1 755 ? -12.920 9.363 21.321 1.00 81.88 755 GLY A CA 1
ATOM 5317 C C . GLY A 1 755 ? -12.578 8.290 22.355 1.00 81.88 755 GLY A C 1
ATOM 5318 O O . GLY A 1 755 ? -13.186 7.223 22.399 1.00 81.88 755 GLY A O 1
ATOM 5319 N N . GLY A 1 756 ? -11.639 8.596 23.238 1.00 80.62 756 GLY A N 1
ATOM 5320 C CA . GLY A 1 756 ? -11.317 7.745 24.382 1.00 80.62 756 GLY A CA 1
ATOM 5321 C C . GLY A 1 756 ? -10.278 8.401 25.274 1.00 80.62 756 GLY A C 1
ATOM 5322 O O . GLY A 1 756 ? -10.544 8.684 26.442 1.00 80.62 756 GLY A O 1
ATOM 5323 N N . ASN A 1 757 ? -9.124 8.708 24.689 1.00 80.00 757 ASN A N 1
ATOM 5324 C CA . ASN A 1 757 ? -8.106 9.562 25.292 1.00 80.00 757 ASN A CA 1
ATOM 5325 C C . ASN A 1 757 ? -8.420 11.043 25.029 1.00 80.00 757 ASN A C 1
ATOM 5327 O O . ASN A 1 757 ? -8.337 11.858 25.947 1.00 80.00 757 ASN A O 1
ATOM 5331 N N . ASP A 1 758 ? -8.852 11.367 23.807 1.00 84.75 758 ASP A N 1
ATOM 5332 C CA . ASP A 1 758 ? -9.322 12.691 23.401 1.00 84.75 758 ASP A CA 1
ATOM 5333 C C . ASP A 1 758 ? -10.817 12.628 23.014 1.00 84.75 758 ASP A C 1
ATOM 5335 O O . ASP A 1 758 ? -11.240 11.706 22.317 1.00 84.75 758 ASP A O 1
ATOM 5339 N N . PRO A 1 759 ? -11.670 13.581 23.437 1.00 89.31 759 PRO A N 1
ATOM 5340 C CA . PRO A 1 759 ? -13.122 13.495 23.245 1.00 89.31 759 PRO A CA 1
ATOM 5341 C C . PRO A 1 759 ? -13.580 13.905 21.827 1.00 89.31 759 PRO A C 1
ATOM 5343 O O . PRO A 1 759 ? -14.207 14.953 21.647 1.00 89.31 759 PRO A O 1
ATOM 5346 N N . THR A 1 760 ? -13.305 13.068 20.821 1.00 97.06 760 THR A N 1
ATOM 5347 C CA . THR A 1 760 ? -13.741 13.260 19.422 1.00 97.06 760 THR A CA 1
ATOM 5348 C C . THR A 1 760 ? -15.258 13.408 19.316 1.00 97.06 760 THR A C 1
ATOM 5350 O O . THR A 1 760 ? -16.014 12.564 19.797 1.00 97.06 760 THR A O 1
ATOM 5353 N N . GLN A 1 761 ? -15.731 14.471 18.661 1.00 97.94 761 GLN A N 1
ATOM 5354 C CA . GLN A 1 761 ? -17.166 14.708 18.503 1.00 97.94 761 GLN A CA 1
ATOM 5355 C C . GLN A 1 761 ? -17.774 13.738 17.487 1.00 97.94 761 GLN A C 1
ATOM 5357 O O . GLN A 1 761 ? -17.227 13.545 16.402 1.00 97.94 761 GLN A O 1
ATOM 5362 N N . PHE A 1 762 ? -18.944 13.187 17.802 1.00 98.44 762 PHE A N 1
ATOM 5363 C CA . PHE A 1 762 ? -19.729 12.375 16.874 1.00 98.44 762 PHE A CA 1
ATOM 5364 C C . PHE A 1 762 ? -20.937 13.164 16.367 1.00 98.44 762 PHE A C 1
ATOM 5366 O O . PHE A 1 762 ? -21.683 13.761 17.145 1.00 98.44 762 PHE A O 1
ATOM 5373 N N . SER A 1 763 ? -21.183 13.142 15.061 1.00 98.31 763 SER A N 1
ATOM 5374 C CA . SER A 1 763 ? -22.352 13.783 14.468 1.00 98.31 763 SER A CA 1
ATOM 5375 C C . SER A 1 763 ? -22.988 12.887 13.414 1.00 98.31 763 SER A C 1
ATOM 5377 O O . SER A 1 763 ? -22.333 12.457 12.469 1.00 98.31 763 SER A O 1
ATOM 5379 N N . GLN A 1 764 ? -24.287 12.637 13.544 1.00 98.44 764 GLN A N 1
ATOM 5380 C CA . GLN A 1 764 ? -25.092 11.983 12.522 1.00 98.44 764 GLN A CA 1
ATOM 5381 C C . GLN A 1 764 ? -26.223 12.919 12.087 1.00 98.44 764 GLN A C 1
ATOM 5383 O O . GLN A 1 764 ? -27.166 13.188 12.839 1.00 98.44 764 GLN A O 1
ATOM 5388 N N . THR A 1 765 ? -26.125 13.431 10.860 1.00 98.06 765 THR A N 1
ATOM 5389 C CA . THR A 1 765 ? -27.141 14.306 10.248 1.00 98.06 765 THR A CA 1
ATOM 5390 C C . THR A 1 765 ? -28.029 13.566 9.247 1.00 98.06 765 THR A C 1
ATOM 5392 O O . THR A 1 765 ? -29.146 14.002 8.969 1.00 98.06 765 THR A O 1
ATOM 5395 N N . GLY A 1 766 ? -27.588 12.394 8.788 1.00 97.12 766 GLY A N 1
ATOM 5396 C CA . GLY A 1 766 ? -28.346 11.497 7.926 1.00 97.12 766 GLY A CA 1
ATOM 5397 C C . GLY A 1 766 ? -27.703 10.113 7.854 1.00 97.12 766 GLY A C 1
ATOM 5398 O O . GLY A 1 766 ? -27.105 9.640 8.821 1.00 97.12 766 GLY A O 1
ATOM 5399 N N . GLY A 1 767 ? -27.849 9.444 6.710 1.00 97.44 767 GLY A N 1
ATOM 5400 C CA . GLY A 1 767 ? -27.188 8.161 6.460 1.00 97.44 767 GLY A CA 1
ATOM 5401 C C . GLY A 1 767 ? -27.571 7.047 7.444 1.00 97.44 767 GLY A C 1
ATOM 5402 O O . GLY A 1 767 ? -28.675 7.035 8.004 1.00 97.44 767 GLY A O 1
ATOM 5403 N N . GLY A 1 768 ? -26.646 6.108 7.647 1.00 97.69 768 GLY A N 1
ATOM 5404 C CA . GLY A 1 768 ? -26.822 4.954 8.530 1.00 97.69 768 GLY A CA 1
ATOM 5405 C C . GLY A 1 768 ? -25.593 4.651 9.388 1.00 97.69 768 GLY A C 1
ATOM 5406 O O . GLY A 1 768 ? -24.474 4.675 8.885 1.00 97.69 768 GLY A O 1
ATOM 5407 N N . LEU A 1 769 ? -25.813 4.307 10.656 1.00 98.44 769 LEU A N 1
ATOM 5408 C CA . LEU A 1 769 ? -24.848 3.656 11.537 1.00 98.44 769 LEU A CA 1
ATOM 5409 C C . LEU A 1 769 ? -25.369 2.247 11.850 1.00 98.44 769 LEU A C 1
ATOM 5411 O O . LEU A 1 769 ? -26.372 2.087 12.546 1.00 98.44 769 LEU A O 1
ATOM 5415 N N . MET A 1 770 ? -24.725 1.229 11.288 1.00 97.50 770 MET A N 1
ATOM 5416 C CA . MET A 1 770 ? -25.205 -0.152 11.297 1.00 97.50 770 MET A CA 1
ATOM 5417 C C . MET A 1 770 ? -24.298 -1.019 12.176 1.00 97.50 770 MET A C 1
ATOM 5419 O O . MET A 1 770 ? -23.207 -1.386 11.755 1.00 97.50 770 MET A O 1
ATOM 5423 N N . VAL A 1 771 ? -24.742 -1.341 13.390 1.00 97.12 771 VAL A N 1
ATOM 5424 C CA . VAL A 1 771 ? -23.999 -2.112 14.402 1.00 97.12 771 VAL A CA 1
ATOM 5425 C C . VAL A 1 771 ? -24.442 -3.574 14.405 1.00 97.12 771 VAL A C 1
ATOM 5427 O O . VAL A 1 771 ? -25.634 -3.869 14.472 1.00 97.12 771 VAL A O 1
ATOM 5430 N N . SER A 1 772 ? -23.495 -4.504 14.287 1.00 92.44 772 SER A N 1
ATOM 5431 C CA . SER A 1 772 ? -23.787 -5.903 13.950 1.00 92.44 772 SER A CA 1
ATOM 5432 C C . SER A 1 772 ? -22.959 -6.934 14.723 1.00 92.44 772 SER A C 1
ATOM 5434 O O . SER A 1 772 ? -21.874 -6.642 15.228 1.00 92.44 772 SER A O 1
ATOM 5436 N N . ASN A 1 773 ? -23.476 -8.165 14.780 1.00 85.75 773 ASN A N 1
ATOM 5437 C CA . ASN A 1 773 ? -22.918 -9.314 15.501 1.00 85.75 773 ASN A CA 1
ATOM 5438 C C . ASN A 1 773 ? -22.814 -9.091 17.024 1.00 85.75 773 ASN A C 1
ATOM 5440 O O . ASN A 1 773 ? -21.952 -9.675 17.679 1.00 85.75 773 ASN A O 1
ATOM 5444 N N . GLY A 1 774 ? -23.666 -8.230 17.591 1.00 83.62 774 GLY A N 1
ATOM 5445 C CA . GLY A 1 774 ? -23.635 -7.867 19.014 1.00 83.62 774 GLY A CA 1
ATOM 5446 C C . GLY A 1 774 ? -22.477 -6.948 19.438 1.00 83.62 774 GLY A C 1
ATOM 5447 O O . GLY A 1 774 ? -22.395 -6.593 20.613 1.00 83.62 774 GLY A O 1
ATOM 5448 N N . TYR A 1 775 ? -21.600 -6.539 18.514 1.00 88.69 775 TYR A N 1
ATOM 5449 C CA . TYR A 1 775 ? -20.596 -5.499 18.765 1.00 88.69 775 TYR A CA 1
ATOM 5450 C C . TYR A 1 775 ? -21.217 -4.099 18.710 1.00 88.69 775 TYR A C 1
ATOM 5452 O O . TYR A 1 775 ? -22.361 -3.931 18.283 1.00 88.69 775 TYR A O 1
ATOM 5460 N N . GLY A 1 776 ? -20.475 -3.081 19.142 1.00 90.12 776 GLY A N 1
ATOM 5461 C CA . GLY A 1 776 ? -21.017 -1.733 19.241 1.00 90.12 776 GLY A CA 1
ATOM 5462 C C . GLY A 1 776 ? -20.017 -0.607 19.044 1.00 90.12 776 GLY A C 1
ATOM 5463 O O . GLY A 1 776 ? -18.826 -0.828 18.809 1.00 90.12 776 GLY A O 1
ATOM 5464 N N . VAL A 1 777 ? -20.562 0.606 19.121 1.00 96.75 777 VAL A N 1
ATOM 5465 C CA . VAL A 1 777 ? -19.826 1.867 19.028 1.00 96.75 777 VAL A CA 1
ATOM 5466 C C . VAL A 1 777 ? -19.832 2.560 20.380 1.00 96.75 777 VAL A C 1
ATOM 5468 O O . VAL A 1 777 ? -20.904 2.849 20.906 1.00 96.75 777 VAL A O 1
ATOM 5471 N N . ASP A 1 778 ? -18.653 2.889 20.889 1.00 93.50 778 ASP A N 1
ATOM 5472 C CA . ASP A 1 778 ? -18.489 3.681 22.106 1.00 93.50 778 ASP A CA 1
ATOM 5473 C C . ASP A 1 778 ? -18.238 5.150 21.741 1.00 93.50 778 ASP A C 1
ATOM 5475 O O . ASP A 1 778 ? -17.332 5.440 20.960 1.00 93.50 778 ASP A O 1
ATOM 5479 N N . LEU A 1 779 ? -19.016 6.081 22.302 1.00 96.50 779 LEU A N 1
ATOM 5480 C CA . LEU A 1 779 ? -18.921 7.523 22.047 1.00 96.50 779 LEU A CA 1
ATOM 5481 C C . LEU A 1 779 ? -18.499 8.267 23.324 1.00 96.50 779 LEU A C 1
ATOM 5483 O O . LEU A 1 779 ? -19.320 8.533 24.207 1.00 96.50 779 LEU A O 1
ATOM 5487 N N . TYR A 1 780 ? -17.216 8.620 23.416 1.00 92.88 780 TYR A N 1
ATOM 5488 C CA . TYR A 1 780 ? -16.641 9.333 24.566 1.00 92.88 780 TYR A CA 1
ATOM 5489 C C . TYR A 1 780 ? -16.660 10.861 24.416 1.00 92.88 780 TYR A C 1
ATOM 5491 O O . TYR A 1 780 ? -16.627 11.578 25.417 1.00 92.88 780 TYR A O 1
ATOM 5499 N N . GLY A 1 781 ? -16.711 11.380 23.187 1.00 93.81 781 GLY A N 1
ATOM 5500 C CA . GLY A 1 781 ? -16.945 12.801 22.928 1.00 93.81 781 GLY A CA 1
ATOM 5501 C C . GLY A 1 781 ? -18.427 13.142 22.766 1.00 93.81 781 GLY A C 1
ATOM 5502 O O . GLY A 1 781 ? -19.298 12.273 22.722 1.00 93.81 781 GLY A O 1
ATOM 5503 N N . ALA A 1 782 ? -18.735 14.439 22.689 1.00 95.38 782 ALA A N 1
ATOM 5504 C CA . ALA A 1 782 ? -20.114 14.901 22.546 1.00 95.38 782 ALA A CA 1
ATOM 5505 C C . ALA A 1 782 ? -20.744 14.394 21.235 1.00 95.38 782 ALA A C 1
ATOM 5507 O O . ALA A 1 782 ? -20.158 14.527 20.159 1.00 95.38 782 ALA A O 1
ATOM 5508 N N . ALA A 1 783 ? -21.959 13.856 21.335 1.00 97.75 783 ALA A N 1
ATOM 5509 C CA . ALA A 1 783 ? -22.703 13.268 20.233 1.00 97.75 783 ALA A CA 1
ATOM 5510 C C . ALA A 1 783 ? -23.887 14.154 19.805 1.00 97.75 783 ALA A C 1
ATOM 5512 O O . ALA A 1 783 ? -24.598 14.733 20.634 1.00 97.75 783 ALA A O 1
ATOM 5513 N N . SER A 1 784 ? -24.148 14.231 18.501 1.00 97.44 784 SER A N 1
ATOM 5514 C CA . SER A 1 784 ? -25.300 14.925 17.918 1.00 97.44 784 SER A CA 1
ATOM 5515 C C . SER A 1 784 ? -26.033 14.021 16.932 1.00 97.44 784 SER A C 1
ATOM 5517 O O . SER A 1 784 ? -25.427 13.503 15.998 1.00 97.44 784 SER A O 1
ATOM 5519 N N . TRP A 1 785 ? -27.344 13.847 17.112 1.00 97.44 785 TRP A N 1
ATOM 5520 C CA . TRP A 1 785 ? -28.187 13.060 16.212 1.00 97.44 785 TRP A CA 1
ATOM 5521 C C . TRP A 1 785 ? -29.340 13.909 15.672 1.00 97.44 785 TRP A C 1
ATOM 5523 O O . TRP A 1 785 ? -30.358 14.143 16.341 1.00 97.44 785 TRP A O 1
ATOM 5533 N N . THR A 1 786 ? -29.168 14.396 14.442 1.00 96.62 786 THR A N 1
ATOM 5534 C CA . THR A 1 786 ? -30.112 15.310 13.778 1.00 96.62 786 THR A CA 1
ATOM 5535 C C . THR A 1 786 ? -30.911 14.679 12.641 1.00 96.62 786 THR A C 1
ATOM 5537 O O . THR A 1 786 ? -31.961 15.215 12.292 1.00 96.62 786 THR A O 1
ATOM 5540 N N . GLY A 1 787 ? -30.522 13.492 12.173 1.00 95.56 787 GLY A N 1
ATOM 5541 C CA . GLY A 1 787 ? -31.291 12.669 11.237 1.00 95.56 787 GLY A CA 1
ATOM 5542 C C . GLY A 1 787 ? -30.627 11.314 10.984 1.00 95.56 787 GLY A C 1
ATOM 5543 O O . GLY A 1 787 ? -29.546 11.043 11.500 1.00 95.56 787 GLY A O 1
ATOM 5544 N N . GLY A 1 788 ? -31.266 10.461 10.182 1.00 96.62 788 GLY A N 1
ATOM 5545 C CA . GLY A 1 788 ? -30.701 9.173 9.761 1.00 96.62 788 GLY A CA 1
ATOM 5546 C C . GLY A 1 788 ? -31.072 7.985 10.651 1.00 96.62 788 GLY A C 1
ATOM 5547 O O . GLY A 1 788 ? -31.976 8.062 11.489 1.00 96.62 788 GLY A O 1
ATOM 5548 N N . THR A 1 789 ? -30.389 6.863 10.421 1.00 97.06 789 THR A N 1
ATOM 5549 C CA . THR A 1 789 ? -30.675 5.567 11.057 1.00 97.06 789 THR A CA 1
ATOM 5550 C C . THR A 1 789 ? -29.510 5.091 11.917 1.00 97.06 789 THR A C 1
ATOM 5552 O O . THR A 1 789 ? -28.370 5.119 11.466 1.00 97.06 789 THR A O 1
ATOM 5555 N N . ILE A 1 790 ? -29.806 4.578 13.106 1.00 98.12 790 ILE A N 1
ATOM 5556 C CA . ILE A 1 790 ? -28.953 3.671 13.877 1.00 98.12 790 ILE A CA 1
ATOM 5557 C C . ILE A 1 790 ? -29.658 2.305 13.865 1.00 98.12 790 ILE A C 1
ATOM 5559 O O . ILE A 1 790 ? -30.866 2.234 14.102 1.00 98.12 790 ILE A O 1
ATOM 5563 N N . GLY A 1 791 ? -28.971 1.205 13.564 1.00 95.50 791 GLY A N 1
ATOM 5564 C CA . GLY A 1 791 ? -29.647 -0.094 13.501 1.00 95.50 791 GLY A CA 1
ATOM 5565 C C . GLY A 1 791 ? -28.747 -1.316 13.397 1.00 95.50 791 GLY A C 1
ATOM 5566 O O . GLY A 1 791 ? -27.532 -1.195 13.365 1.00 95.50 791 GLY A O 1
ATOM 5567 N N . GLY A 1 792 ? -29.370 -2.494 13.344 1.00 95.31 792 GLY A N 1
ATOM 5568 C CA . GLY A 1 792 ? -28.707 -3.801 13.399 1.00 95.31 792 GLY A CA 1
ATOM 5569 C C . GLY A 1 792 ? -29.033 -4.547 14.698 1.00 95.31 792 GLY A C 1
ATOM 5570 O O . GLY A 1 792 ? -30.111 -4.337 15.246 1.00 95.31 792 GLY A O 1
ATOM 5571 N N . ASP A 1 793 ? -28.154 -5.435 15.163 1.00 90.31 793 ASP A N 1
ATOM 5572 C CA . ASP A 1 793 ? -28.322 -6.230 16.399 1.00 90.31 793 ASP A CA 1
ATOM 5573 C C . ASP A 1 793 ? -27.248 -5.945 17.469 1.00 90.31 793 ASP A C 1
ATOM 5575 O O . ASP A 1 793 ? -27.212 -6.595 18.514 1.00 90.31 793 ASP A O 1
ATOM 5579 N N . GLY A 1 794 ? -26.384 -4.963 17.205 1.00 93.69 794 GLY A N 1
ATOM 5580 C CA . GLY A 1 794 ? -25.387 -4.436 18.130 1.00 93.69 794 GLY A CA 1
ATOM 5581 C C . GLY A 1 794 ? -25.887 -3.289 19.016 1.00 93.69 794 GLY A C 1
ATOM 5582 O O . GLY A 1 794 ? -27.092 -3.090 19.206 1.00 93.69 794 GLY A O 1
ATOM 5583 N N . PHE A 1 795 ? -24.945 -2.494 19.530 1.00 93.75 795 PHE A N 1
ATOM 5584 C CA . PHE A 1 795 ? -25.243 -1.347 20.393 1.00 93.75 795 PHE A CA 1
ATOM 5585 C C . PHE A 1 795 ? -24.475 -0.066 20.028 1.00 93.75 795 PHE A C 1
ATOM 5587 O O . PHE A 1 795 ? -23.463 -0.098 19.334 1.00 93.75 795 PHE A O 1
ATOM 5594 N N . VAL A 1 796 ? -24.954 1.072 20.523 1.00 97.50 796 VAL A N 1
ATOM 5595 C CA . VAL A 1 796 ? -24.243 2.356 20.554 1.00 97.50 796 VAL A CA 1
ATOM 5596 C C . VAL A 1 796 ? -24.302 2.877 21.984 1.00 97.50 796 VAL A C 1
ATOM 5598 O O . VAL A 1 796 ? -25.379 2.898 22.574 1.00 97.50 796 VAL A O 1
ATOM 5601 N N . ASP A 1 797 ? -23.167 3.287 22.536 1.00 93.62 797 ASP A N 1
ATOM 5602 C CA . ASP A 1 797 ? -23.045 3.792 23.901 1.00 93.62 797 ASP A CA 1
ATOM 5603 C C . ASP A 1 797 ? -22.619 5.266 23.906 1.00 93.62 797 ASP A C 1
ATOM 5605 O O . ASP A 1 797 ? -21.506 5.614 23.512 1.00 93.62 797 ASP A O 1
ATOM 5609 N N . ALA A 1 798 ? -23.530 6.143 24.335 1.00 94.56 798 ALA A N 1
ATOM 5610 C CA . ALA A 1 798 ? -23.281 7.567 24.506 1.00 94.56 798 ALA A CA 1
ATOM 5611 C C . ALA A 1 798 ? -22.814 7.879 25.940 1.00 94.56 798 ALA A C 1
ATOM 5613 O O . ALA A 1 798 ? -23.617 8.234 26.811 1.00 94.56 798 ALA A O 1
ATOM 5614 N N . ARG A 1 799 ? -21.494 7.802 26.155 1.00 89.69 799 ARG A N 1
ATOM 5615 C CA . ARG A 1 799 ? -20.836 8.042 27.456 1.00 89.69 799 ARG A CA 1
ATOM 5616 C C . ARG A 1 799 ? -20.729 9.522 27.825 1.00 89.69 799 ARG A C 1
ATOM 5618 O O . ARG A 1 799 ? -20.654 9.867 29.002 1.00 89.69 799 ARG A O 1
ATOM 5625 N N . ALA A 1 800 ? -20.772 10.408 26.832 1.00 90.31 800 ALA A N 1
ATOM 5626 C CA . ALA A 1 800 ? -20.851 11.857 27.012 1.00 90.31 800 ALA A CA 1
ATOM 5627 C C . ALA A 1 800 ? -22.233 12.419 26.612 1.00 90.31 800 ALA A C 1
ATOM 5629 O O . ALA A 1 800 ? -23.218 11.696 26.480 1.00 90.31 800 ALA A O 1
ATOM 5630 N N . THR A 1 801 ? -22.341 13.742 26.461 1.00 93.12 801 THR A N 1
ATOM 5631 C CA . THR A 1 801 ? -23.604 14.412 26.112 1.00 93.12 801 THR A CA 1
ATOM 5632 C C . THR A 1 801 ? -24.126 13.975 24.740 1.00 93.12 801 THR A C 1
ATOM 5634 O O . THR A 1 801 ? -23.424 14.149 23.745 1.00 93.12 801 THR A O 1
ATOM 5637 N N . LEU A 1 802 ? -25.384 13.526 24.665 1.00 96.06 802 LEU A N 1
ATOM 5638 C CA . LEU A 1 802 ? -26.083 13.192 23.418 1.00 96.06 802 LEU A CA 1
ATOM 5639 C C . LEU A 1 802 ? -27.194 14.209 23.113 1.00 96.06 802 LEU A C 1
ATOM 5641 O O . LEU A 1 802 ? -28.170 14.336 23.851 1.00 96.06 802 LEU A O 1
ATOM 5645 N N . ASN A 1 803 ? -27.088 14.907 21.984 1.00 95.06 803 ASN A N 1
ATOM 5646 C CA . ASN A 1 803 ? -28.066 15.901 21.541 1.00 95.06 803 ASN A CA 1
ATOM 5647 C C . ASN A 1 803 ? -28.929 15.365 20.390 1.00 95.06 803 ASN A C 1
ATOM 5649 O O . ASN A 1 803 ? -28.526 15.390 19.227 1.00 95.06 803 ASN A O 1
ATOM 5653 N N . ILE A 1 804 ? -30.154 14.937 20.691 1.00 93.69 804 ILE A N 1
ATOM 5654 C CA . ILE A 1 804 ? -31.144 14.520 19.693 1.00 93.69 804 ILE A CA 1
ATOM 5655 C C . ILE A 1 804 ? -31.953 15.763 19.286 1.00 93.69 804 ILE A C 1
ATOM 5657 O O . ILE A 1 804 ? -32.834 16.214 20.013 1.00 93.69 804 ILE A O 1
ATOM 5661 N N . SER A 1 805 ? -31.656 16.362 18.132 1.00 92.62 805 SER A N 1
ATOM 5662 C CA . SER A 1 805 ? -32.181 17.699 17.776 1.00 92.62 805 SER A CA 1
ATOM 5663 C C . SER A 1 805 ? -32.500 17.849 16.282 1.00 92.62 805 SER A C 1
ATOM 5665 O O . SER A 1 805 ? -32.435 16.870 15.548 1.00 92.62 805 SER A O 1
ATOM 5667 N N . GLY A 1 806 ? -32.899 19.034 15.812 1.00 89.88 806 GLY A N 1
ATOM 5668 C CA . GLY A 1 806 ? -33.271 19.251 14.404 1.00 89.88 806 GLY A CA 1
ATOM 5669 C C . GLY A 1 806 ? -34.652 18.695 14.026 1.00 89.88 806 GLY A C 1
ATOM 5670 O O . GLY A 1 806 ? -35.324 18.060 14.831 1.00 89.88 806 GLY A O 1
ATOM 5671 N N . GLY A 1 807 ? -35.112 18.990 12.806 1.00 88.50 807 GLY A N 1
ATOM 5672 C CA . GLY A 1 807 ? -36.481 18.684 12.361 1.00 88.50 807 GLY A CA 1
ATOM 5673 C C . GLY A 1 807 ? -36.679 17.336 11.659 1.00 88.50 807 GLY A C 1
ATOM 5674 O O . GLY A 1 807 ? -37.825 16.951 11.440 1.00 88.50 807 GLY A O 1
ATOM 5675 N N . ALA A 1 808 ? -35.603 16.639 11.282 1.00 91.25 808 ALA A N 1
ATOM 5676 C CA . ALA A 1 808 ? -35.698 15.362 10.577 1.00 91.25 808 ALA A CA 1
ATOM 5677 C C . ALA A 1 808 ? -36.030 14.200 11.529 1.00 91.25 808 ALA A C 1
ATOM 5679 O O . ALA A 1 808 ? -35.861 14.291 12.748 1.00 91.25 808 ALA A O 1
ATOM 5680 N N . ASP A 1 809 ? -36.505 13.099 10.952 1.00 88.88 809 ASP A N 1
ATOM 5681 C CA . ASP A 1 809 ? -36.844 11.881 11.683 1.00 88.88 809 ASP A CA 1
ATOM 5682 C C . ASP A 1 809 ? -35.592 11.024 11.951 1.00 88.88 809 ASP A C 1
ATOM 5684 O O . ASP A 1 809 ? -34.689 10.927 11.116 1.00 88.88 809 ASP A O 1
ATOM 5688 N N . LYS A 1 810 ? -35.543 10.424 13.145 1.00 92.38 810 LYS A N 1
ATOM 5689 C CA . LYS A 1 810 ? -34.442 9.603 13.669 1.00 92.38 810 LYS A CA 1
ATOM 5690 C C . LYS A 1 810 ? -34.950 8.176 13.823 1.00 92.38 810 LYS A C 1
ATOM 5692 O O . LYS A 1 810 ? -36.011 7.974 14.416 1.00 92.38 810 LYS A O 1
ATOM 5697 N N . TYR A 1 811 ? -34.211 7.196 13.319 1.00 93.62 811 TYR A N 1
ATOM 5698 C CA . TYR A 1 811 ? -34.634 5.794 13.309 1.00 93.62 811 TYR A CA 1
ATOM 5699 C C . TYR A 1 811 ? -33.674 4.942 14.140 1.00 93.62 811 TYR A C 1
ATOM 5701 O O . TYR A 1 811 ? -32.501 4.867 13.798 1.00 93.62 811 TYR A O 1
ATOM 5709 N N . LEU A 1 812 ? -34.161 4.282 15.195 1.00 94.44 812 LEU A N 1
ATOM 5710 C CA . LEU A 1 812 ? -33.435 3.226 15.909 1.00 94.44 812 LEU A CA 1
ATOM 5711 C C . LEU A 1 812 ? -34.092 1.876 15.588 1.00 94.44 812 LEU A C 1
ATOM 5713 O O . LEU A 1 812 ? -35.254 1.646 15.937 1.00 94.44 812 LEU A O 1
ATOM 5717 N N . LEU A 1 813 ? -33.377 1.003 14.875 1.00 92.94 813 LEU A N 1
ATOM 5718 C CA . LEU A 1 813 ? -33.934 -0.214 14.274 1.00 92.94 813 LEU A CA 1
ATOM 5719 C C . LEU A 1 813 ? -33.138 -1.463 14.682 1.00 92.94 813 LEU A C 1
ATOM 5721 O O . LEU A 1 813 ? -32.124 -1.788 14.072 1.00 92.94 813 LEU A O 1
ATOM 5725 N N . GLY A 1 814 ? -33.628 -2.179 15.695 1.00 91.25 814 GLY A N 1
ATOM 5726 C CA . GLY A 1 814 ? -33.021 -3.393 16.261 1.00 91.25 814 GLY A CA 1
ATOM 5727 C C . GLY A 1 814 ? -31.900 -3.150 17.280 1.00 91.25 814 GLY A C 1
ATOM 5728 O O . GLY A 1 814 ? -31.844 -3.860 18.279 1.00 91.25 814 GLY A O 1
ATOM 5729 N N . ALA A 1 815 ? -31.076 -2.119 17.076 1.00 95.19 815 ALA A N 1
ATOM 5730 C CA . ALA A 1 815 ? -29.935 -1.819 17.940 1.00 95.19 815 ALA A CA 1
ATOM 5731 C C . ALA A 1 815 ? -30.339 -1.313 19.340 1.00 95.19 815 ALA A C 1
ATOM 5733 O O . ALA A 1 815 ? -31.431 -0.765 19.538 1.00 95.19 815 ALA A O 1
ATOM 5734 N N . ILE A 1 816 ? -29.416 -1.455 20.293 1.00 92.31 816 ILE A N 1
ATOM 5735 C CA . ILE A 1 816 ? -29.508 -0.864 21.635 1.00 92.31 816 ILE A CA 1
ATOM 5736 C C . ILE A 1 816 ? -28.784 0.489 21.644 1.00 92.31 816 ILE A C 1
ATOM 5738 O O . ILE A 1 816 ? -27.651 0.583 21.184 1.00 92.31 816 ILE A O 1
ATOM 5742 N N . LEU A 1 817 ? -29.417 1.532 22.176 1.00 94.75 817 LEU A N 1
ATOM 5743 C CA . LEU A 1 817 ? -28.789 2.819 22.471 1.00 94.75 817 LEU A CA 1
ATOM 5744 C C . LEU A 1 817 ? -28.676 2.980 23.989 1.00 94.75 817 LEU A C 1
ATOM 5746 O O . LEU A 1 817 ? -29.695 3.175 24.655 1.00 94.75 817 LEU A O 1
ATOM 5750 N N . TYR A 1 818 ? -27.454 2.919 24.513 1.00 91.62 818 TYR A N 1
ATOM 5751 C CA . TYR A 1 818 ? -27.149 3.291 25.891 1.00 91.62 818 TYR A CA 1
ATOM 5752 C C . TYR A 1 818 ? -26.934 4.800 25.982 1.00 91.62 818 TYR A C 1
ATOM 5754 O O . TYR A 1 818 ? -26.284 5.403 25.122 1.00 91.62 818 TYR A O 1
ATOM 5762 N N . THR A 1 819 ? -27.507 5.422 27.009 1.00 88.25 819 THR A N 1
ATOM 5763 C CA . THR A 1 819 ? -27.293 6.840 27.309 1.00 88.25 819 THR A CA 1
ATOM 5764 C C . THR A 1 819 ? -26.813 7.010 28.742 1.00 88.25 819 THR A C 1
ATOM 5766 O O . THR A 1 819 ? -27.613 7.231 29.654 1.00 88.25 819 THR A O 1
ATOM 5769 N N . ASP A 1 820 ? -25.501 6.904 28.918 1.00 81.38 820 ASP A N 1
ATOM 5770 C CA . ASP A 1 820 ? -24.803 7.032 30.201 1.00 81.38 820 ASP A CA 1
ATOM 5771 C C . ASP A 1 820 ? -24.572 8.506 30.568 1.00 81.38 820 ASP A C 1
ATOM 5773 O O . ASP A 1 820 ? -24.670 8.900 31.732 1.00 81.38 820 ASP A O 1
ATOM 5777 N N . GLY A 1 821 ? -24.324 9.350 29.561 1.00 77.69 821 GLY A N 1
ATOM 5778 C CA . GLY A 1 821 ? -24.183 10.794 29.719 1.00 77.69 821 GLY A CA 1
ATOM 5779 C C . GLY A 1 821 ? -25.508 11.571 29.745 1.00 77.69 821 GLY A C 1
ATOM 5780 O O . GLY A 1 821 ? -26.617 11.035 29.823 1.00 77.69 821 GLY A O 1
ATOM 5781 N N . ASN A 1 822 ? -25.408 12.900 29.663 1.00 87.00 822 ASN A N 1
ATOM 5782 C CA . ASN A 1 822 ? -26.572 13.784 29.575 1.00 87.00 822 ASN A CA 1
ATOM 5783 C C . ASN A 1 822 ? -27.192 13.739 28.170 1.00 87.00 822 ASN A C 1
ATOM 5785 O O . ASN A 1 822 ? -26.649 14.309 27.226 1.00 87.00 822 ASN A O 1
ATOM 5789 N N . THR A 1 823 ? -28.374 13.145 28.034 1.00 89.75 823 THR A N 1
ATOM 5790 C CA . THR A 1 823 ? -29.154 13.173 26.793 1.00 89.75 823 THR A CA 1
ATOM 5791 C C . THR A 1 823 ? -30.175 14.304 26.798 1.00 89.75 823 THR A C 1
ATOM 5793 O O . THR A 1 823 ? -30.966 14.453 27.730 1.00 89.75 823 THR A O 1
ATOM 5796 N N . SER A 1 824 ? -30.195 15.090 25.723 1.00 89.25 824 SER A N 1
ATOM 5797 C CA . SER A 1 824 ? -31.168 16.154 25.485 1.00 89.25 824 SER A CA 1
ATOM 5798 C C . SER A 1 824 ? -31.896 15.911 24.170 1.00 89.25 824 SER A C 1
ATOM 5800 O O . SER A 1 824 ? -31.273 15.887 23.108 1.00 89.25 824 SER A O 1
ATOM 5802 N N . TRP A 1 825 ? -33.218 15.737 24.229 1.00 87.75 825 TRP A N 1
ATOM 5803 C CA . TRP A 1 825 ? -34.061 15.585 23.047 1.00 87.75 825 TRP A CA 1
ATOM 5804 C C . TRP A 1 825 ? -34.970 16.800 22.858 1.00 87.75 825 TRP A C 1
ATOM 5806 O O . TRP A 1 825 ? -35.913 17.023 23.620 1.00 87.75 825 TRP A O 1
ATOM 5816 N N . THR A 1 826 ? -34.675 17.581 21.817 1.00 86.31 826 THR A N 1
ATOM 5817 C CA . THR A 1 826 ? -35.289 18.893 21.547 1.00 86.31 826 THR A CA 1
ATOM 5818 C C . THR A 1 826 ? -35.985 18.992 20.189 1.00 86.31 826 THR A C 1
ATOM 5820 O O . THR A 1 826 ? -36.644 19.994 19.923 1.00 86.31 826 THR A O 1
ATOM 5823 N N . GLY A 1 827 ? -35.868 17.983 19.317 1.00 82.00 827 GLY A N 1
ATOM 5824 C CA . GLY A 1 827 ? -36.480 18.030 17.988 1.00 82.00 827 GLY A CA 1
ATOM 5825 C C . GLY A 1 827 ? -36.491 16.709 17.215 1.00 82.00 827 GLY A C 1
ATOM 5826 O O . GLY A 1 827 ? -35.694 15.794 17.466 1.00 82.00 827 GLY A O 1
ATOM 5827 N N . GLY A 1 828 ? -37.410 16.639 16.248 1.00 82.94 828 GLY A N 1
ATOM 5828 C CA . GLY A 1 828 ? -37.607 15.496 15.356 1.00 82.94 828 GLY A CA 1
ATOM 5829 C C . GLY A 1 828 ? -38.358 14.346 16.028 1.00 82.94 828 GLY A C 1
ATOM 5830 O O . GLY A 1 828 ? -38.454 14.278 17.258 1.00 82.94 828 GLY A O 1
ATOM 5831 N N . ARG A 1 829 ? -38.906 13.424 15.230 1.00 84.19 829 ARG A N 1
ATOM 5832 C CA . ARG A 1 829 ? -39.479 12.183 15.769 1.00 84.19 829 ARG A CA 1
ATOM 5833 C C . ARG A 1 829 ? -38.370 11.170 15.996 1.00 84.19 829 ARG A C 1
ATOM 5835 O O . ARG A 1 829 ? -37.476 11.038 15.164 1.00 84.19 829 ARG A O 1
ATOM 5842 N N . LEU A 1 830 ? -38.478 10.424 17.089 1.00 86.56 830 LEU A N 1
ATOM 5843 C CA . LEU A 1 830 ? -37.696 9.214 17.309 1.00 86.56 830 LEU A CA 1
ATOM 5844 C C . LEU A 1 830 ? -38.594 8.005 17.025 1.00 86.56 830 LEU A C 1
ATOM 5846 O O . LEU A 1 830 ? -39.599 7.793 17.713 1.00 86.56 830 LEU A O 1
ATOM 5850 N N . TYR A 1 831 ? -38.242 7.252 15.987 1.00 86.69 831 TYR A N 1
ATOM 5851 C CA . TYR A 1 831 ? -38.894 6.016 15.576 1.00 86.69 831 TYR A CA 1
ATOM 5852 C C . TYR A 1 831 ? -38.107 4.817 16.095 1.00 86.69 831 TYR A C 1
ATOM 5854 O O . TYR A 1 831 ? -36.934 4.653 15.771 1.00 86.69 831 TYR A O 1
ATOM 5862 N N . LEU A 1 832 ? -38.776 3.963 16.870 1.00 86.94 832 LEU A N 1
ATOM 5863 C CA . LEU A 1 832 ? -38.214 2.716 17.389 1.00 86.94 832 LEU A CA 1
ATOM 5864 C C . LEU A 1 832 ? -38.895 1.517 16.702 1.00 86.94 832 LEU A C 1
ATOM 5866 O O . LEU A 1 832 ? -40.131 1.466 16.612 1.00 86.94 832 LEU A O 1
ATOM 5870 N N . GLY A 1 833 ? -38.111 0.546 16.230 1.00 84.19 833 GLY A N 1
ATOM 5871 C CA . GLY A 1 833 ? -38.610 -0.644 15.528 1.00 84.19 833 GLY A CA 1
ATOM 5872 C C . GLY A 1 833 ? -37.656 -1.838 15.587 1.00 84.19 833 GLY A C 1
ATOM 5873 O O . GLY A 1 833 ? -36.544 -1.731 16.099 1.00 84.19 833 GLY A O 1
ATOM 5874 N N . ASN A 1 834 ? -38.093 -2.989 15.067 1.00 87.75 834 ASN A N 1
ATOM 5875 C CA . ASN A 1 834 ? -37.298 -4.225 14.974 1.00 87.75 834 ASN A CA 1
ATOM 5876 C C . ASN A 1 834 ? -36.694 -4.744 16.298 1.00 87.75 834 ASN A C 1
ATOM 5878 O O . ASN A 1 834 ? -35.732 -5.500 16.268 1.00 87.75 834 ASN A O 1
ATOM 5882 N N . GLY A 1 835 ? -37.276 -4.401 17.451 1.00 84.38 835 GLY A N 1
ATOM 5883 C CA . GLY A 1 835 ? -36.751 -4.781 18.770 1.00 84.38 835 GLY A CA 1
ATOM 5884 C C . GLY A 1 835 ? -35.742 -3.802 19.378 1.00 84.38 835 GLY A C 1
ATOM 5885 O O . GLY A 1 835 ? -35.172 -4.122 20.414 1.00 84.38 835 GLY A O 1
ATOM 5886 N N . ALA A 1 836 ? -35.557 -2.622 18.773 1.00 89.31 836 ALA A N 1
ATOM 5887 C CA . ALA A 1 836 ? -34.688 -1.563 19.286 1.00 89.31 836 ALA A CA 1
ATOM 5888 C C . ALA A 1 836 ? -34.940 -1.230 20.763 1.00 89.31 836 ALA A C 1
ATOM 5890 O O . ALA A 1 836 ? -36.092 -1.113 21.193 1.00 89.31 836 ALA A O 1
ATOM 5891 N N . ALA A 1 837 ? -33.863 -0.974 21.498 1.00 87.12 837 ALA A N 1
ATOM 5892 C CA . ALA A 1 837 ? -33.912 -0.566 22.894 1.00 87.12 837 ALA A CA 1
ATOM 5893 C C . ALA A 1 837 ? -33.230 0.791 23.081 1.00 87.12 837 ALA A C 1
ATOM 5895 O O . ALA A 1 837 ? -32.166 1.031 22.523 1.00 87.12 837 ALA A O 1
ATOM 5896 N N . VAL A 1 838 ? -33.815 1.661 23.899 1.00 88.38 838 VAL A N 1
ATOM 5897 C CA . VAL A 1 838 ? -33.083 2.769 24.529 1.00 88.38 838 VAL A CA 1
ATOM 5898 C C . VAL A 1 838 ? -32.963 2.427 26.005 1.00 88.38 838 VAL A C 1
ATOM 5900 O O . VAL A 1 838 ? -33.992 2.153 26.627 1.00 88.38 838 VAL A O 1
ATOM 5903 N N . ASP A 1 839 ? -31.751 2.429 26.550 1.00 85.94 839 ASP A N 1
ATOM 5904 C CA . ASP A 1 839 ? -31.508 2.206 27.975 1.00 85.94 839 ASP A CA 1
ATOM 5905 C C . ASP A 1 839 ? -30.744 3.388 28.574 1.00 85.94 839 ASP A C 1
ATOM 5907 O O . ASP A 1 839 ? -29.624 3.707 28.175 1.00 85.94 839 ASP A O 1
ATOM 5911 N N . ASN A 1 840 ? -31.405 4.094 29.487 1.00 81.44 840 ASN A N 1
ATOM 5912 C CA . ASN A 1 840 ? -30.899 5.327 30.068 1.00 81.44 840 ASN A CA 1
ATOM 5913 C C . ASN A 1 840 ? -30.363 5.098 31.482 1.00 81.44 840 ASN A C 1
ATOM 5915 O O . ASN A 1 840 ? -31.149 5.041 32.434 1.00 81.44 840 ASN A O 1
ATOM 5919 N N . TYR A 1 841 ? -29.035 5.074 31.600 1.00 75.88 841 TYR A N 1
ATOM 5920 C CA . TYR A 1 841 ? -28.311 5.120 32.871 1.00 75.88 841 TYR A CA 1
ATOM 5921 C C . TYR A 1 841 ? -28.073 6.565 33.357 1.00 75.88 841 TYR A C 1
ATOM 5923 O O . TYR A 1 841 ? -28.003 6.802 34.561 1.00 75.88 841 TYR A O 1
ATOM 5931 N N . GLY A 1 842 ? -28.024 7.540 32.440 1.00 75.81 842 GLY A N 1
ATOM 5932 C CA . GLY A 1 842 ? -27.766 8.959 32.697 1.00 75.81 842 GLY A CA 1
ATOM 5933 C C . GLY A 1 842 ? -29.012 9.847 32.838 1.00 75.81 842 GLY A C 1
ATOM 5934 O O . GLY A 1 842 ? -30.097 9.435 33.257 1.00 75.81 842 GLY A O 1
ATOM 5935 N N . THR A 1 843 ? -28.878 11.135 32.511 1.00 81.69 843 THR A N 1
ATOM 5936 C CA . THR A 1 843 ? -30.017 12.077 32.535 1.00 81.69 843 THR A CA 1
ATOM 5937 C C . THR A 1 843 ? -30.644 12.188 31.152 1.00 81.69 843 THR A C 1
ATOM 5939 O O . THR A 1 843 ? -29.978 12.654 30.234 1.00 81.69 843 THR A O 1
ATOM 5942 N N . PHE A 1 844 ? -31.936 11.876 31.017 1.00 84.19 844 PHE A N 1
ATOM 5943 C CA . PHE A 1 844 ? -32.679 12.032 29.764 1.00 84.19 844 PHE A CA 1
ATOM 5944 C C . PHE A 1 844 ? -33.679 13.192 29.874 1.00 84.19 844 PHE A C 1
ATOM 5946 O O . PHE A 1 844 ? -34.693 13.111 30.575 1.00 84.19 844 PHE A O 1
ATOM 5953 N N . LEU A 1 845 ? -33.406 14.288 29.165 1.00 82.50 845 LEU A N 1
ATOM 5954 C CA . LEU A 1 845 ? -34.285 15.452 29.071 1.00 82.50 845 LEU A CA 1
ATOM 5955 C C . LEU A 1 845 ? -35.185 15.323 27.836 1.00 82.50 845 LEU A C 1
ATOM 5957 O O . LEU A 1 845 ? -34.706 15.369 26.703 1.00 82.50 845 LEU A O 1
ATOM 5961 N N . MET A 1 846 ? -36.495 15.192 28.051 1.00 75.88 846 MET A N 1
ATOM 5962 C CA . MET A 1 846 ? -37.497 15.197 26.982 1.00 75.88 846 MET A CA 1
ATOM 5963 C C . MET A 1 846 ? -38.167 16.573 26.891 1.00 75.88 846 MET A C 1
ATOM 5965 O O . MET A 1 846 ? -38.979 16.937 27.752 1.00 75.88 846 MET A O 1
ATOM 5969 N N . GLY A 1 847 ? -37.818 17.326 25.845 1.00 69.00 847 GLY A N 1
ATOM 5970 C CA . GLY A 1 847 ? -38.539 18.521 25.406 1.00 69.00 847 GLY A CA 1
ATOM 5971 C C . GLY A 1 847 ? -39.749 18.166 24.536 1.00 69.00 847 GLY A C 1
ATOM 5972 O O . GLY A 1 847 ? -40.416 17.156 24.756 1.00 69.00 847 GLY A O 1
ATOM 5973 N N . ASP A 1 848 ? -40.001 18.977 23.512 1.00 61.00 848 ASP A N 1
ATOM 5974 C CA . ASP A 1 848 ? -41.213 18.963 22.673 1.00 61.00 848 ASP A CA 1
ATOM 5975 C C . ASP A 1 848 ? -41.296 17.768 21.685 1.00 61.00 848 ASP A C 1
ATOM 5977 O O . ASP A 1 848 ? -42.132 17.735 20.778 1.00 61.00 848 ASP A O 1
ATOM 5981 N N . GLY A 1 849 ? -40.404 16.783 21.827 1.00 53.25 849 GLY A N 1
ATOM 5982 C CA . GLY A 1 849 ? -40.269 15.631 20.937 1.00 53.25 849 GLY A CA 1
ATOM 5983 C C . GLY A 1 849 ? -41.452 14.659 21.000 1.00 53.25 849 GLY A C 1
ATOM 5984 O O . GLY A 1 849 ? -41.940 14.291 22.069 1.00 53.25 849 GLY A O 1
ATOM 5985 N N . VAL A 1 850 ? -41.895 14.176 19.834 1.00 58.62 850 VAL A N 1
ATOM 5986 C CA . VAL A 1 850 ? -42.953 13.157 19.733 1.00 58.62 850 VAL A CA 1
ATOM 5987 C C . VAL A 1 850 ? -42.327 11.778 19.535 1.00 58.62 850 VAL A C 1
ATOM 5989 O O . VAL A 1 850 ? -41.747 11.497 18.485 1.00 58.62 850 VAL A O 1
ATOM 5992 N N . MET A 1 851 ? -42.487 10.892 20.525 1.00 61.00 851 MET A N 1
ATOM 5993 C CA . MET A 1 851 ? -42.051 9.494 20.416 1.00 61.00 851 MET A CA 1
ATOM 5994 C C . MET A 1 851 ? -43.074 8.721 19.588 1.00 61.00 851 MET A C 1
ATOM 5996 O O . MET A 1 851 ? -44.195 8.469 20.035 1.00 61.00 851 MET A O 1
ATOM 6000 N N . ALA A 1 852 ? -42.699 8.372 18.361 1.00 55.88 852 ALA A N 1
ATOM 6001 C CA . ALA A 1 852 ? -43.586 7.730 17.406 1.00 55.88 852 ALA A CA 1
ATOM 6002 C C . ALA A 1 852 ? -43.336 6.214 17.417 1.00 55.88 852 ALA A C 1
ATOM 6004 O O . ALA A 1 852 ? -42.435 5.694 16.762 1.00 55.88 852 ALA A O 1
ATOM 6005 N N . VAL A 1 853 ? -44.122 5.502 18.224 1.00 55.56 853 VAL A N 1
ATOM 6006 C CA . VAL A 1 853 ? -43.900 4.077 18.500 1.00 55.56 853 VAL A CA 1
ATOM 6007 C C . VAL A 1 853 ? -44.360 3.191 17.333 1.00 55.56 853 VAL A C 1
ATOM 6009 O O . VAL A 1 853 ? -45.526 3.240 16.943 1.00 55.56 853 VAL A O 1
ATOM 6012 N N . TYR A 1 854 ? -43.450 2.303 16.907 1.00 57.09 854 TYR A N 1
ATOM 6013 C CA . TYR A 1 854 ? -43.614 1.138 16.022 1.00 57.09 854 TYR A CA 1
ATOM 6014 C C . TYR A 1 854 ? -43.437 1.342 14.503 1.00 57.09 854 TYR A C 1
ATOM 6016 O O . TYR A 1 854 ? -44.357 1.736 13.790 1.00 57.09 854 TYR A O 1
ATOM 6024 N N . TRP A 1 855 ? -42.268 0.915 14.005 1.00 57.44 855 TRP A N 1
ATOM 6025 C CA . TRP A 1 855 ? -41.931 0.719 12.581 1.00 57.44 855 TRP A CA 1
ATOM 6026 C C . TRP A 1 855 ? -41.798 -0.770 12.191 1.00 57.44 855 TRP A C 1
ATOM 6028 O O . TRP A 1 855 ? -40.923 -1.162 11.424 1.00 57.44 855 TRP A O 1
ATOM 6038 N N . GLY A 1 856 ? -42.678 -1.630 12.713 1.00 59.25 856 GLY A N 1
ATOM 6039 C CA . GLY A 1 856 ? -42.649 -3.064 12.407 1.00 59.25 856 GLY A CA 1
ATOM 6040 C C . GLY A 1 856 ? -41.644 -3.870 13.241 1.00 59.25 856 GLY A C 1
ATOM 6041 O O . GLY A 1 856 ? -40.919 -3.340 14.087 1.00 59.25 856 GLY A O 1
ATOM 6042 N N . GLY A 1 857 ? -41.641 -5.186 13.011 1.00 72.12 857 GLY A N 1
ATOM 6043 C CA . GLY A 1 857 ? -40.759 -6.140 13.688 1.00 72.12 857 GLY A CA 1
ATOM 6044 C C . GLY A 1 857 ? -41.120 -6.396 15.156 1.00 72.12 857 GLY A C 1
ATOM 6045 O O . GLY A 1 857 ? -42.283 -6.268 15.559 1.00 72.12 857 GLY A O 1
ATOM 6046 N N . ALA A 1 858 ? -40.122 -6.798 15.947 1.00 75.38 858 ALA A N 1
ATOM 6047 C CA . ALA A 1 858 ? -40.257 -6.967 17.393 1.00 75.38 858 ALA A CA 1
ATOM 6048 C C . ALA A 1 858 ? -40.551 -5.627 18.097 1.00 75.38 858 ALA A C 1
ATOM 6050 O O . ALA A 1 858 ? -40.218 -4.551 17.593 1.00 75.38 858 ALA A O 1
ATOM 6051 N N . LEU A 1 859 ? -41.210 -5.691 19.258 1.00 75.88 859 LEU A N 1
ATOM 6052 C CA . LEU A 1 859 ? -41.575 -4.495 20.019 1.00 75.88 859 LEU A CA 1
ATOM 6053 C C . LEU A 1 859 ? -40.322 -3.810 20.587 1.00 75.88 859 LEU A C 1
ATOM 6055 O O . LEU A 1 859 ? -39.503 -4.505 21.187 1.00 75.88 859 LEU A O 1
ATOM 6059 N N . PRO A 1 860 ? -40.190 -2.480 20.449 1.00 82.06 860 PRO A N 1
ATOM 6060 C CA . PRO A 1 860 ? -39.090 -1.746 21.052 1.00 82.06 860 PRO A CA 1
ATOM 6061 C C . PRO A 1 860 ? -39.278 -1.564 22.563 1.00 82.06 860 PRO A C 1
ATOM 6063 O O . PRO A 1 860 ? -40.406 -1.587 23.072 1.00 82.06 860 PRO A O 1
ATOM 6066 N N . THR A 1 861 ? -38.180 -1.311 23.270 1.00 79.00 861 THR A N 1
ATOM 6067 C CA . THR A 1 861 ? -38.159 -1.005 24.706 1.00 79.00 861 THR A CA 1
ATOM 6068 C C . THR A 1 861 ? -37.574 0.381 24.978 1.00 79.00 861 THR A C 1
ATOM 6070 O O . THR A 1 861 ? -36.691 0.864 24.276 1.00 79.00 861 THR A O 1
ATOM 6073 N N . PHE A 1 862 ? -38.079 1.029 26.029 1.00 80.75 862 PHE A N 1
ATOM 6074 C CA . PHE A 1 862 ? -37.422 2.170 26.660 1.00 80.75 862 PHE A CA 1
ATOM 6075 C C . PHE A 1 862 ? -37.239 1.822 28.134 1.00 80.75 862 PHE A C 1
ATOM 6077 O O . PHE A 1 862 ? -38.220 1.601 28.857 1.00 80.75 862 PHE A O 1
ATOM 6084 N N . LEU A 1 863 ? -35.987 1.725 28.551 1.00 77.88 863 LEU A N 1
ATOM 6085 C CA . LEU A 1 863 ? -35.557 1.435 29.904 1.00 77.88 863 LEU A CA 1
ATOM 6086 C C . LEU A 1 863 ? -34.917 2.700 30.486 1.00 77.88 863 LEU A C 1
ATOM 6088 O O . LEU A 1 863 ? -34.270 3.484 29.800 1.00 77.88 863 LEU A O 1
ATOM 6092 N N . ASN A 1 864 ? -35.187 2.935 31.762 1.00 71.06 864 ASN A N 1
ATOM 6093 C CA . ASN A 1 864 ? -34.491 3.927 32.572 1.00 71.06 864 ASN A CA 1
ATOM 6094 C C . ASN A 1 864 ? -33.966 3.131 33.757 1.00 71.06 864 ASN A C 1
ATOM 6096 O O . ASN A 1 864 ? -34.627 3.088 34.805 1.00 71.06 864 ASN A O 1
ATOM 6100 N N . ASP A 1 865 ? -32.903 2.365 33.523 1.00 59.72 865 ASP A N 1
ATOM 6101 C CA . ASP A 1 865 ? -32.382 1.470 34.542 1.00 59.72 865 ASP A CA 1
ATOM 6102 C C . ASP A 1 865 ? -31.695 2.256 35.674 1.00 59.72 865 ASP A C 1
ATOM 6104 O O . ASP A 1 865 ? -31.406 3.450 35.585 1.00 59.72 865 ASP A O 1
ATOM 6108 N N . SER A 1 866 ? -31.556 1.595 36.816 1.00 48.69 866 SER A N 1
ATOM 6109 C CA . SER A 1 866 ? -31.044 2.180 38.057 1.00 48.69 866 SER A CA 1
ATOM 6110 C C . SER A 1 866 ? -30.091 1.248 38.810 1.00 48.69 866 SER A C 1
ATOM 6112 O O . SER A 1 866 ? -29.747 1.534 39.956 1.00 48.69 866 SER A O 1
ATOM 6114 N N . ASP A 1 867 ? -29.722 0.116 38.206 1.00 42.09 867 ASP A N 1
ATOM 6115 C CA . ASP A 1 867 ? -28.671 -0.779 38.693 1.00 42.09 867 ASP A CA 1
ATOM 6116 C C . ASP A 1 867 ? -27.341 -0.376 38.023 1.00 42.09 867 ASP A C 1
ATOM 6118 O O . ASP A 1 867 ? -27.089 -0.745 36.878 1.00 42.09 867 ASP A O 1
ATOM 6122 N N . CYS A 1 868 ? -26.491 0.367 38.740 1.00 39.66 868 CYS A N 1
ATOM 6123 C CA . CYS A 1 868 ? -25.147 0.746 38.285 1.00 39.66 868 CYS A CA 1
ATOM 6124 C C . CYS A 1 868 ? -24.052 0.227 39.234 1.00 39.66 868 CYS A C 1
ATOM 6126 O O . CYS A 1 868 ? -24.276 0.064 40.438 1.00 39.66 868 CYS A O 1
ATOM 6128 N N . ASP A 1 869 ? -22.852 0.033 38.678 1.00 35.91 869 ASP A N 1
ATOM 6129 C CA . ASP A 1 869 ? -21.580 -0.107 39.408 1.00 35.91 869 ASP A CA 1
ATOM 6130 C C . ASP A 1 869 ? -21.303 1.168 40.259 1.00 35.91 869 ASP A C 1
ATOM 6132 O O . ASP A 1 869 ? -21.945 2.202 40.030 1.00 35.91 869 ASP A O 1
ATOM 6136 N N . PRO A 1 870 ? -20.411 1.154 41.274 1.00 38.06 870 PRO A N 1
ATOM 6137 C CA . PRO A 1 870 ? -20.472 2.096 42.400 1.00 38.06 870 PRO A CA 1
ATOM 6138 C C . PRO A 1 870 ? -20.136 3.567 42.090 1.00 38.06 870 PRO A C 1
ATOM 6140 O O . PRO A 1 870 ? -20.299 4.397 42.984 1.00 38.06 870 PRO A O 1
ATOM 6143 N N . ASP A 1 871 ? -19.713 3.896 40.867 1.00 37.69 871 ASP A N 1
ATOM 6144 C CA . ASP A 1 871 ? -19.263 5.238 40.468 1.00 37.69 871 ASP A CA 1
ATOM 6145 C C . ASP A 1 871 ? -20.298 6.053 39.653 1.00 37.69 871 ASP A C 1
ATOM 6147 O O . ASP A 1 871 ? -20.017 7.188 39.266 1.00 37.69 871 ASP A O 1
ATOM 6151 N N . CYS A 1 872 ? -21.508 5.530 39.396 1.00 38.94 872 CYS A N 1
ATOM 6152 C CA . CYS A 1 872 ? -22.498 6.198 38.532 1.00 38.94 872 CYS A CA 1
ATOM 6153 C C . CYS A 1 872 ? -23.574 7.027 39.280 1.00 38.94 872 CYS A C 1
ATOM 6155 O O . CYS A 1 872 ? -23.960 6.731 40.415 1.00 38.94 872 CYS A O 1
ATOM 6157 N N . ILE A 1 873 ? -24.105 8.066 38.620 1.00 36.84 873 ILE A N 1
ATOM 6158 C CA . ILE A 1 873 ? -25.160 8.963 39.131 1.00 36.84 873 ILE A CA 1
ATOM 6159 C C . ILE A 1 873 ? -26.538 8.476 38.650 1.00 36.84 873 ILE A C 1
ATOM 6161 O O . ILE A 1 873 ? -26.705 8.153 37.484 1.00 36.84 873 ILE A O 1
ATOM 6165 N N . TYR A 1 874 ? -27.544 8.472 39.536 1.00 40.00 874 TYR A N 1
ATOM 6166 C CA . TYR A 1 874 ? -28.900 7.961 39.266 1.00 40.00 874 TYR A CA 1
ATOM 6167 C C . TYR A 1 874 ? -29.547 8.450 37.953 1.00 40.00 874 TYR A C 1
ATOM 6169 O O . TYR A 1 874 ? -29.808 9.649 37.785 1.00 40.00 874 TYR A O 1
ATOM 6177 N N . GLY A 1 875 ? -29.960 7.495 37.114 1.00 46.41 875 GLY A N 1
ATOM 6178 C CA . GLY A 1 875 ? -30.676 7.752 35.868 1.00 46.41 875 GLY A CA 1
ATOM 6179 C C . GLY A 1 875 ? -31.976 8.541 36.059 1.00 46.41 875 GLY A C 1
ATOM 6180 O O . GLY A 1 875 ? -32.905 8.085 36.735 1.00 46.41 875 GLY A O 1
ATOM 6181 N N . THR A 1 876 ? -32.051 9.739 35.472 1.00 47.34 876 THR A N 1
ATOM 6182 C CA . THR A 1 876 ? -33.107 10.730 35.749 1.00 47.34 876 THR A CA 1
ATOM 6183 C C . THR A 1 876 ? -33.833 11.173 34.478 1.00 47.34 876 THR A C 1
ATOM 6185 O O . THR A 1 876 ? -33.257 11.830 33.614 1.00 47.34 876 THR A O 1
ATOM 6188 N N . LEU A 1 877 ? -35.138 10.891 34.405 1.00 55.97 877 LEU A N 1
ATOM 6189 C CA . LEU A 1 877 ? -36.030 11.353 33.338 1.00 55.97 877 LEU A CA 1
ATOM 6190 C C . LEU A 1 877 ? -36.705 12.681 33.725 1.00 55.97 877 LEU A C 1
ATOM 6192 O O . LEU A 1 877 ? -37.495 12.721 34.672 1.00 55.97 877 LEU A O 1
ATOM 6196 N N . ILE A 1 878 ? -36.450 13.754 32.970 1.00 51.84 878 ILE A N 1
ATOM 6197 C CA . ILE A 1 878 ? -37.070 15.078 33.176 1.00 51.84 878 ILE A CA 1
ATOM 6198 C C . ILE A 1 878 ? -37.883 15.462 31.939 1.00 51.84 878 ILE A C 1
ATOM 6200 O O . ILE A 1 878 ? -37.460 15.242 30.805 1.00 51.84 878 ILE A O 1
ATOM 6204 N N . ARG A 1 879 ? -39.068 16.037 32.158 1.00 55.31 879 ARG A N 1
ATOM 6205 C CA . ARG A 1 879 ? -40.060 16.308 31.115 1.00 55.31 879 ARG A CA 1
ATOM 6206 C C . ARG A 1 879 ? -40.489 17.774 31.112 1.00 55.31 879 ARG A C 1
ATOM 6208 O O . ARG A 1 879 ? -40.874 18.285 32.160 1.00 55.31 879 ARG A O 1
ATOM 6215 N N . GLY A 1 880 ? -40.471 18.403 29.935 1.00 40.03 880 GLY A N 1
ATOM 6216 C CA . GLY A 1 880 ? -40.787 19.826 29.764 1.00 40.03 880 GLY A CA 1
ATOM 6217 C C . GLY A 1 880 ? -42.273 20.203 29.856 1.00 40.03 880 GLY A C 1
ATOM 6218 O O . GLY A 1 880 ? -42.578 21.251 30.414 1.00 40.03 880 GLY A O 1
ATOM 6219 N N . ASP A 1 881 ? -43.194 19.366 29.355 1.00 34.56 881 ASP A N 1
ATOM 6220 C CA . ASP A 1 881 ? -44.589 19.794 29.112 1.00 34.56 881 ASP A CA 1
ATOM 6221 C C . ASP A 1 881 ? -45.652 18.688 29.352 1.00 34.56 881 ASP A C 1
ATOM 6223 O O . ASP A 1 881 ? -45.351 17.503 29.162 1.00 34.56 881 ASP A O 1
ATOM 6227 N N . PRO A 1 882 ? -46.913 18.997 29.742 1.00 31.20 882 PRO A N 1
ATOM 6228 C CA . PRO A 1 882 ? -47.856 18.024 30.320 1.00 31.20 882 PRO A CA 1
ATOM 6229 C C . PRO A 1 882 ? -48.657 17.154 29.324 1.00 31.20 882 PRO A C 1
ATOM 6231 O O . PRO A 1 882 ? -49.255 16.154 29.731 1.00 31.20 882 PRO A O 1
ATOM 6234 N N . ALA A 1 883 ? -48.638 17.425 28.016 1.00 27.56 883 ALA A N 1
ATOM 6235 C CA . ALA A 1 883 ? -49.546 16.807 27.032 1.00 27.56 883 ALA A CA 1
ATOM 6236 C C . ALA A 1 883 ? -49.112 15.425 26.460 1.00 27.56 883 ALA A C 1
ATOM 6238 O O . ALA A 1 883 ? -48.892 15.285 25.262 1.00 27.56 883 ALA A O 1
ATOM 6239 N N . PHE A 1 884 ? -49.027 14.367 27.283 1.00 33.69 884 PHE A N 1
ATOM 6240 C CA . PHE A 1 884 ? -48.677 13.010 26.802 1.00 33.69 884 PHE A CA 1
ATOM 6241 C C . PHE A 1 884 ? -49.417 11.920 27.588 1.00 33.69 884 PHE A C 1
ATOM 6243 O O . PHE A 1 884 ? -49.260 11.794 28.805 1.00 33.69 884 PHE A O 1
ATOM 6250 N N . HIS A 1 885 ? -50.236 11.136 26.884 1.00 26.97 885 HIS A N 1
ATOM 6251 C CA . HIS A 1 885 ? -51.076 10.076 27.446 1.00 26.97 885 HIS A CA 1
ATOM 6252 C C . HIS A 1 885 ? -50.327 8.734 27.473 1.00 26.97 885 HIS A C 1
ATOM 6254 O O . HIS A 1 885 ? -50.333 7.998 26.487 1.00 26.97 885 HIS A O 1
ATOM 6260 N N . VAL A 1 886 ? -49.751 8.361 28.620 1.00 31.81 886 VAL A N 1
ATOM 6261 C CA . VAL A 1 886 ? -49.205 7.004 28.806 1.00 31.81 886 VAL A CA 1
ATOM 6262 C C . VAL A 1 886 ? -50.279 6.073 29.377 1.00 31.81 886 VAL A C 1
ATOM 6264 O O . VAL A 1 886 ? -50.863 6.331 30.431 1.00 31.81 886 VAL A O 1
ATOM 6267 N N . SER A 1 887 ? -50.569 4.977 28.671 1.00 22.92 887 SER A N 1
ATOM 6268 C CA . SER A 1 887 ? -51.607 4.009 29.049 1.00 22.92 887 SER A CA 1
ATOM 6269 C C . SER A 1 887 ? -51.094 2.995 30.080 1.00 22.92 887 SER A C 1
ATOM 6271 O O . SER A 1 887 ? -50.701 1.887 29.723 1.00 22.92 887 SER A O 1
ATOM 6273 N N . ALA A 1 888 ? -51.142 3.340 31.367 1.00 26.23 888 ALA A N 1
ATOM 6274 C CA . ALA A 1 888 ? -50.724 2.442 32.445 1.00 26.23 888 ALA A CA 1
ATOM 6275 C C . ALA A 1 888 ? -51.709 1.275 32.697 1.00 26.23 888 ALA A C 1
ATOM 6277 O O . ALA A 1 888 ? -52.916 1.483 32.845 1.00 26.23 888 ALA A O 1
ATOM 6278 N N . GLN A 1 889 ? -51.182 0.056 32.869 1.00 23.84 889 GLN A N 1
ATOM 6279 C CA . GLN A 1 889 ? -51.855 -1.034 33.588 1.00 23.84 889 GLN A CA 1
ATOM 6280 C C . GLN A 1 889 ? -50.979 -1.523 34.745 1.00 23.84 889 GLN A C 1
ATOM 6282 O O . GLN A 1 889 ? -49.768 -1.670 34.616 1.00 23.84 889 GLN A O 1
ATOM 6287 N N . ARG A 1 890 ? -51.607 -1.744 35.903 1.00 23.09 890 ARG A N 1
ATOM 6288 C CA . ARG A 1 890 ? -50.934 -1.984 37.185 1.00 23.09 890 ARG A CA 1
ATOM 6289 C C . ARG A 1 890 ? -51.123 -3.439 37.614 1.00 23.09 890 ARG A C 1
ATOM 6291 O O . ARG A 1 890 ? -52.218 -3.803 38.036 1.00 23.09 890 ARG A O 1
ATOM 6298 N N . ALA A 1 891 ? -50.068 -4.249 37.553 1.00 24.23 891 ALA A N 1
ATOM 6299 C CA . ALA A 1 891 ? -50.054 -5.578 38.165 1.00 24.23 891 ALA A CA 1
ATOM 6300 C C . ALA A 1 891 ? -49.740 -5.474 39.673 1.00 24.23 891 ALA A C 1
ATOM 6302 O O . ALA A 1 891 ? -48.876 -4.699 40.086 1.00 24.23 891 ALA A O 1
ATOM 6303 N N . THR A 1 892 ? -50.470 -6.212 40.511 1.00 26.38 892 THR A N 1
ATOM 6304 C CA . THR A 1 892 ? -50.332 -6.203 41.980 1.00 26.38 892 THR A CA 1
ATOM 6305 C C . THR A 1 892 ? -49.340 -7.261 42.487 1.00 26.38 892 THR A C 1
ATOM 6307 O O . THR A 1 892 ? -49.065 -8.247 41.812 1.00 26.38 892 THR A O 1
ATOM 6310 N N . ALA A 1 893 ? -48.754 -7.023 43.668 1.00 28.48 893 ALA A N 1
ATOM 6311 C CA . ALA A 1 893 ? -47.417 -7.517 44.034 1.00 28.48 893 ALA A CA 1
ATOM 6312 C C . ALA A 1 893 ? -47.346 -8.514 45.216 1.00 28.48 893 ALA A C 1
ATOM 6314 O O . ALA A 1 893 ? -48.280 -8.630 46.008 1.00 28.48 893 ALA A O 1
ATOM 6315 N N . ALA A 1 894 ? -46.164 -9.123 45.397 1.00 23.03 894 ALA A N 1
ATOM 6316 C CA . ALA A 1 894 ? -45.646 -9.703 46.649 1.00 23.03 894 ALA A CA 1
ATOM 6317 C C . ALA A 1 894 ? -44.094 -9.530 46.706 1.00 23.03 894 ALA A C 1
ATOM 6319 O O . ALA A 1 894 ? -43.501 -9.281 45.658 1.00 23.03 894 ALA A O 1
ATOM 6320 N N . PRO A 1 895 ? -43.419 -9.525 47.883 1.00 41.16 895 PRO A N 1
ATOM 6321 C CA . PRO A 1 895 ? -42.375 -8.504 48.106 1.00 41.16 895 PRO A CA 1
ATOM 6322 C C . PRO A 1 895 ? -40.902 -8.954 48.302 1.00 41.16 895 PRO A C 1
ATOM 6324 O O . PRO A 1 895 ? -40.627 -10.041 48.800 1.00 41.16 895 PRO A O 1
ATOM 6327 N N . LYS A 1 896 ? -40.001 -7.963 48.116 1.00 28.62 896 LYS A N 1
ATOM 6328 C CA . LYS A 1 896 ? -38.583 -7.823 48.564 1.00 28.62 896 LYS A CA 1
ATOM 6329 C C . LYS A 1 896 ? -37.424 -8.258 47.632 1.00 28.62 896 LYS A C 1
ATOM 6331 O O . LYS A 1 896 ? -36.648 -9.131 48.010 1.00 28.62 896 LYS A O 1
ATOM 6336 N N . ARG A 1 897 ? -37.176 -7.497 46.554 1.00 26.84 897 ARG A N 1
ATOM 6337 C CA . ARG A 1 897 ? -35.909 -6.768 46.223 1.00 26.84 897 ARG A CA 1
ATOM 6338 C C . ARG A 1 897 ? -36.025 -6.129 44.823 1.00 26.84 897 ARG A C 1
ATOM 6340 O O . ARG A 1 897 ? -36.748 -6.680 44.007 1.00 26.84 897 ARG A O 1
ATOM 6347 N N . ALA A 1 898 ? -35.331 -5.000 44.607 1.00 26.67 898 ALA A N 1
ATOM 6348 C CA . ALA A 1 898 ? -35.296 -4.154 43.394 1.00 26.67 898 ALA A CA 1
ATOM 6349 C C . ALA A 1 898 ? -36.661 -3.650 42.850 1.00 26.67 898 ALA A C 1
ATOM 6351 O O . ALA A 1 898 ? -37.679 -4.336 42.900 1.00 26.67 898 ALA A O 1
ATOM 6352 N N . ARG A 1 899 ? -36.714 -2.411 42.339 1.00 25.78 899 ARG A N 1
ATOM 6353 C CA . ARG A 1 899 ? -37.920 -1.825 41.715 1.00 25.78 899 ARG A CA 1
ATOM 6354 C C . ARG A 1 899 ? -37.653 -1.482 40.248 1.00 25.78 899 ARG A C 1
ATOM 6356 O O . ARG A 1 899 ? -37.448 -0.321 39.920 1.00 25.78 899 ARG A O 1
ATOM 6363 N N . ARG A 1 900 ? -37.727 -2.480 39.366 1.00 29.94 900 ARG A N 1
ATOM 6364 C CA . ARG A 1 900 ? -37.746 -2.246 37.913 1.00 29.94 900 ARG A CA 1
ATOM 6365 C C . ARG A 1 900 ? -39.069 -1.595 37.500 1.00 29.94 900 ARG A C 1
ATOM 6367 O O . ARG A 1 900 ? -40.134 -2.079 37.890 1.00 29.94 900 ARG A O 1
ATOM 6374 N N . THR A 1 901 ? -39.007 -0.523 36.710 1.00 32.03 901 THR A N 1
ATOM 6375 C CA . THR A 1 901 ? -40.191 0.179 36.182 1.00 32.03 901 THR A CA 1
ATOM 6376 C C . THR A 1 901 ? -40.272 -0.028 34.672 1.00 32.03 901 THR A C 1
ATOM 6378 O O . THR A 1 901 ? -39.636 0.686 33.908 1.00 32.03 901 THR A O 1
ATOM 6381 N N . PHE A 1 902 ? -41.050 -1.022 34.240 1.00 29.02 902 PHE A N 1
ATOM 6382 C CA . PHE A 1 902 ? -41.235 -1.335 32.820 1.00 29.02 902 PHE A CA 1
ATOM 6383 C C . PHE A 1 902 ? -42.305 -0.442 32.175 1.00 29.02 902 PHE A C 1
ATOM 6385 O O . PHE A 1 902 ? -43.436 -0.379 32.665 1.00 29.02 902 PHE A O 1
ATOM 6392 N N . TRP A 1 903 ? -41.979 0.171 31.034 1.00 30.50 903 TRP A N 1
ATOM 6393 C CA . TRP A 1 903 ? -42.919 0.929 30.204 1.00 30.50 903 TRP A CA 1
ATOM 6394 C C . TRP A 1 903 ? -43.228 0.168 28.906 1.00 30.50 903 TRP A C 1
ATOM 6396 O O . TRP A 1 903 ? -42.486 0.240 27.932 1.00 30.50 903 TRP A O 1
ATOM 6406 N N . CYS A 1 904 ? -44.346 -0.563 28.875 1.00 25.53 904 CYS A N 1
ATOM 6407 C CA . CYS A 1 904 ? -44.828 -1.234 27.663 1.00 25.53 904 CYS A CA 1
ATOM 6408 C C . CYS A 1 904 ? -45.895 -0.380 26.960 1.00 25.53 904 CYS A C 1
ATOM 6410 O O . CYS A 1 904 ? -46.939 -0.083 27.546 1.00 25.53 904 CYS A O 1
ATOM 6412 N N . PHE A 1 905 ? -45.671 -0.021 25.694 1.00 29.17 905 PHE A N 1
ATOM 6413 C CA . PHE A 1 905 ? -46.621 0.756 24.891 1.00 29.17 905 PHE A CA 1
ATOM 6414 C C . PHE A 1 905 ? -47.619 -0.144 24.143 1.00 29.17 905 PHE A C 1
ATOM 6416 O O . PHE A 1 905 ? -47.237 -1.133 23.524 1.00 29.17 905 PHE A O 1
ATOM 6423 N N . ASN A 1 906 ? -48.910 0.210 24.177 1.00 25.42 906 ASN A N 1
ATOM 6424 C CA . ASN A 1 906 ? -49.975 -0.481 23.438 1.00 25.42 906 ASN A CA 1
ATOM 6425 C C . ASN A 1 906 ? -51.111 0.504 23.056 1.00 25.42 906 ASN A C 1
ATOM 6427 O O . ASN A 1 906 ? -51.769 1.036 23.960 1.00 25.42 906 ASN A O 1
ATOM 6431 N N . PRO A 1 907 ? -51.359 0.778 21.758 1.00 29.23 907 PRO A N 1
ATOM 6432 C CA . PRO A 1 907 ? -52.441 1.652 21.303 1.00 29.23 907 PRO A CA 1
ATOM 6433 C C . PRO A 1 907 ? -53.774 0.892 21.142 1.00 29.23 907 PRO A C 1
ATOM 6435 O O . PRO A 1 907 ? -53.863 -0.165 20.523 1.00 29.23 907 PRO A O 1
ATOM 6438 N N . ARG A 1 908 ? -54.849 1.443 21.718 1.00 29.94 908 ARG A N 1
ATOM 6439 C CA . ARG A 1 908 ? -56.130 0.742 21.933 1.00 29.94 908 ARG A CA 1
ATOM 6440 C C . ARG A 1 908 ? -56.994 0.573 20.676 1.00 29.94 908 ARG A C 1
ATOM 6442 O O . ARG A 1 908 ? -57.316 1.553 20.014 1.00 29.94 908 ARG A O 1
ATOM 6449 N N . THR A 1 909 ? -57.638 -0.591 20.566 1.00 27.53 909 THR A N 1
ATOM 6450 C CA . THR A 1 909 ? -59.092 -0.652 20.303 1.00 27.53 909 THR A CA 1
ATOM 6451 C C . THR A 1 909 ? -59.783 -1.519 21.360 1.00 27.53 909 THR A C 1
ATOM 6453 O O . THR A 1 909 ? -59.165 -2.376 21.989 1.00 27.53 909 THR A O 1
ATOM 6456 N N . ALA A 1 910 ? -61.056 -1.236 21.643 1.00 28.36 910 ALA A N 1
ATOM 6457 C CA . ALA A 1 910 ? -61.772 -1.825 22.771 1.00 28.36 910 ALA A CA 1
ATOM 6458 C C . ALA A 1 910 ? -62.570 -3.080 22.386 1.00 28.36 910 ALA A C 1
ATOM 6460 O O . ALA A 1 910 ? -63.378 -3.023 21.460 1.00 28.36 910 ALA A O 1
ATOM 6461 N N . ARG A 1 911 ? -62.442 -4.149 23.188 1.00 23.62 911 ARG A N 1
ATOM 6462 C CA . ARG A 1 911 ? -63.536 -5.045 23.633 1.00 23.62 911 ARG A CA 1
ATOM 6463 C C . ARG A 1 911 ? -63.00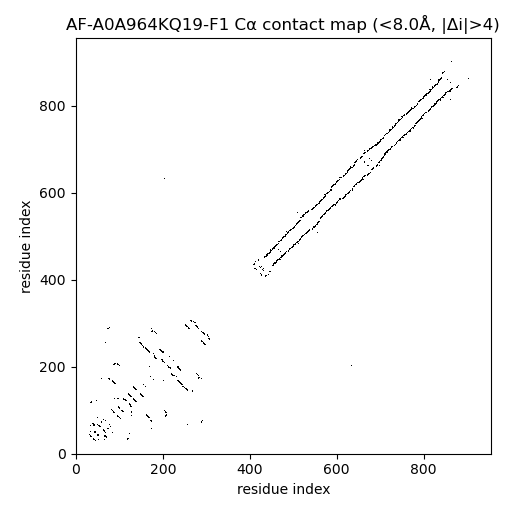8 -6.085 24.627 1.00 23.62 911 ARG A C 1
ATOM 6465 O O . ARG A 1 911 ? -62.080 -6.823 24.318 1.00 23.62 911 ARG A O 1
ATOM 6472 N N . CYS A 1 912 ? -63.658 -6.213 25.785 1.00 32.19 912 CYS A N 1
ATOM 6473 C CA . CYS A 1 912 ? -63.577 -7.452 26.559 1.00 32.19 912 CYS A CA 1
ATOM 6474 C C . CYS A 1 912 ? -64.321 -8.550 25.787 1.00 32.19 912 CYS A C 1
ATOM 6476 O O . CYS A 1 912 ? -65.519 -8.415 25.543 1.00 32.19 912 CYS A O 1
ATOM 6478 N N . GLY A 1 913 ? -63.626 -9.629 25.428 1.00 22.94 913 GLY A N 1
ATOM 6479 C CA . GLY A 1 913 ? -64.210 -10.809 24.793 1.00 22.94 913 GLY A CA 1
ATOM 6480 C C . GLY A 1 913 ? -63.936 -12.058 25.624 1.00 22.94 913 GLY A C 1
ATOM 6481 O O . GLY A 1 913 ? -62.827 -12.579 25.606 1.00 22.94 913 GLY A O 1
ATOM 6482 N N . GLN A 1 914 ? -64.942 -12.553 26.350 1.00 28.83 914 GLN A N 1
ATOM 6483 C CA . GLN A 1 914 ? -64.899 -13.920 26.871 1.00 28.83 914 GLN A CA 1
ATOM 6484 C C . GLN A 1 914 ? -65.107 -14.919 25.730 1.00 28.83 914 GLN A C 1
ATOM 6486 O O . GLN A 1 914 ? -66.049 -14.770 24.959 1.00 28.83 914 GLN A O 1
ATOM 6491 N N . THR A 1 915 ? -64.293 -15.973 25.686 1.00 22.73 915 THR A N 1
ATOM 6492 C CA . THR A 1 915 ? -64.622 -17.342 25.223 1.00 22.73 915 THR A CA 1
ATOM 6493 C C . THR A 1 915 ? -63.355 -18.202 25.371 1.00 22.73 915 THR A C 1
ATOM 6495 O O . THR A 1 915 ? -62.256 -17.703 25.185 1.00 22.73 915 THR A O 1
ATOM 6498 N N . SER A 1 916 ? -63.372 -19.498 25.686 1.00 24.30 916 SER A N 1
ATOM 6499 C CA . SER A 1 916 ? -64.306 -20.301 26.492 1.00 24.30 916 SER A CA 1
ATOM 6500 C C . SER A 1 916 ? -63.715 -21.709 26.654 1.00 24.30 916 SER A C 1
ATOM 6502 O O . SER A 1 916 ? -63.590 -22.419 25.659 1.00 24.30 916 SER A O 1
ATOM 6504 N N . ARG A 1 917 ? -63.455 -22.174 27.882 1.00 24.28 917 ARG A N 1
ATOM 6505 C CA . ARG A 1 917 ? -63.517 -23.610 28.225 1.00 24.28 917 ARG A CA 1
ATOM 6506 C C . ARG A 1 917 ? -64.070 -23.765 29.639 1.00 24.28 917 ARG A C 1
ATOM 6508 O O . ARG A 1 917 ? -63.478 -23.285 30.599 1.00 24.28 917 ARG A O 1
ATOM 6515 N N . ARG A 1 918 ? -65.236 -24.407 29.751 1.00 24.28 918 ARG A N 1
ATOM 6516 C CA . ARG A 1 918 ? -65.977 -24.613 31.002 1.00 24.28 918 ARG A CA 1
ATOM 6517 C C . ARG A 1 918 ? -66.489 -26.052 31.049 1.00 24.28 918 ARG A C 1
ATOM 6519 O O . ARG A 1 918 ? -67.435 -26.340 30.333 1.00 24.28 918 ARG A O 1
ATOM 6526 N N . THR A 1 919 ? -65.882 -26.889 31.893 1.00 23.39 919 THR A N 1
ATOM 6527 C CA . THR A 1 919 ? -66.325 -28.228 32.371 1.00 23.39 919 THR A CA 1
ATOM 6528 C C . THR A 1 919 ? -65.162 -28.803 33.202 1.00 23.39 919 THR A C 1
ATOM 6530 O O . THR A 1 919 ? -64.035 -28.713 32.729 1.00 23.39 919 THR A O 1
ATOM 6533 N N . VAL A 1 920 ? -65.284 -29.373 34.410 1.00 23.33 920 VAL A N 1
ATOM 6534 C CA . VAL A 1 920 ? -66.409 -29.639 35.347 1.00 23.33 920 VAL A CA 1
ATOM 6535 C C . VAL A 1 920 ? -65.937 -29.273 36.778 1.00 23.33 920 VAL A C 1
ATOM 6537 O O . VAL A 1 920 ? -64.757 -28.999 36.980 1.00 23.33 920 VAL A O 1
ATOM 6540 N N . ALA A 1 921 ? -66.830 -29.227 37.772 1.00 23.02 921 ALA A N 1
ATOM 6541 C CA . ALA A 1 921 ? -66.554 -28.751 39.131 1.00 23.02 921 ALA A CA 1
ATOM 6542 C C . ALA A 1 921 ? -66.739 -29.827 40.234 1.00 23.02 921 ALA A C 1
ATOM 6544 O O . ALA A 1 921 ? -67.711 -30.571 40.158 1.00 23.02 921 ALA A O 1
ATOM 6545 N N . VAL A 1 922 ? -65.921 -29.738 41.311 1.00 24.27 922 VAL A N 1
ATOM 6546 C CA . VAL A 1 922 ? -66.271 -30.023 42.745 1.00 24.27 922 VAL A CA 1
ATOM 6547 C C . VAL A 1 922 ? -66.451 -31.519 43.151 1.00 24.27 922 VAL A C 1
ATOM 6549 O O . VAL A 1 922 ? -66.736 -32.318 42.265 1.00 24.27 922 VAL A O 1
ATOM 6552 N N . PRO A 1 923 ? -66.330 -31.963 44.442 1.00 38.09 923 PRO A N 1
ATOM 6553 C CA . PRO A 1 923 ? -65.862 -31.337 45.711 1.00 38.09 923 PRO A CA 1
ATOM 6554 C C . PRO A 1 923 ? -64.712 -32.088 46.454 1.00 38.09 923 PRO A C 1
ATOM 6556 O O . PRO A 1 923 ? -64.408 -33.235 46.146 1.00 38.09 923 PRO A O 1
ATOM 6559 N N . GLY A 1 924 ? -64.223 -31.525 47.578 1.00 24.44 924 GLY A N 1
ATOM 6560 C CA . GLY A 1 924 ? -63.910 -32.362 48.759 1.00 24.44 924 GLY A CA 1
ATOM 6561 C C . GLY A 1 924 ? -62.889 -31.840 49.784 1.00 24.44 924 GLY A C 1
ATOM 6562 O O . GLY A 1 924 ? -61.711 -32.075 49.587 1.00 24.44 924 GLY A O 1
ATOM 6563 N N . GLN A 1 925 ? -63.373 -31.271 50.907 1.00 26.44 925 GLN A N 1
ATOM 6564 C CA . GLN A 1 925 ? -62.741 -31.201 52.256 1.00 26.44 925 GLN A CA 1
ATOM 6565 C C . GLN A 1 925 ? -61.281 -30.659 52.366 1.00 26.44 925 GLN A C 1
ATOM 6567 O O . GLN A 1 925 ? -60.356 -31.155 51.748 1.00 26.44 925 GLN A O 1
ATOM 6572 N N . GLY A 1 926 ? -60.922 -29.704 53.226 1.00 25.45 926 GLY A N 1
ATOM 6573 C CA . GLY A 1 926 ? -61.672 -29.013 54.271 1.00 25.45 926 GLY A CA 1
ATOM 6574 C C . GLY A 1 926 ? -60.738 -28.616 55.423 1.00 25.45 926 GLY A C 1
ATOM 6575 O O . GLY A 1 926 ? -60.351 -29.471 56.206 1.00 25.45 926 GLY A O 1
ATOM 6576 N N . CYS A 1 927 ? -60.386 -27.330 55.537 1.00 27.06 927 CYS A N 1
ATOM 6577 C CA . CYS A 1 927 ? -59.887 -26.710 56.775 1.00 27.06 927 CYS A CA 1
ATOM 6578 C C . CYS A 1 927 ? -59.956 -25.177 56.646 1.00 27.06 927 CYS A C 1
ATOM 6580 O O . CYS A 1 927 ? -59.302 -24.586 55.791 1.00 27.06 927 CYS A O 1
ATOM 6582 N N . GLN A 1 928 ? -60.797 -24.541 57.463 1.00 30.94 928 GLN A N 1
ATOM 6583 C CA . GLN A 1 928 ? -61.017 -23.089 57.475 1.00 30.94 928 GLN A CA 1
ATOM 6584 C C . GLN A 1 928 ? -59.968 -22.364 58.342 1.00 30.94 928 GLN A C 1
ATOM 6586 O O . GLN A 1 928 ? -59.495 -22.935 59.328 1.00 30.94 928 GLN A O 1
ATOM 6591 N N . PRO A 1 929 ? -59.629 -21.097 58.039 1.00 36.25 929 PRO A N 1
ATOM 6592 C CA . PRO A 1 929 ? -58.772 -20.284 58.895 1.00 36.25 929 PRO A CA 1
ATOM 6593 C C . PRO A 1 929 ? -59.526 -19.795 60.143 1.00 36.25 929 PRO A C 1
ATOM 6595 O O . PRO A 1 929 ? -60.736 -19.570 60.104 1.00 36.25 929 PRO A O 1
ATOM 6598 N N . LYS A 1 930 ? -58.799 -19.515 61.233 1.00 31.02 930 LYS A N 1
ATOM 6599 C CA . LYS A 1 930 ? -59.267 -18.600 62.288 1.00 31.02 930 LYS A CA 1
ATOM 6600 C C . LYS A 1 930 ? -58.186 -17.577 62.665 1.00 31.02 930 LYS A C 1
ATOM 6602 O O . LYS A 1 930 ? -57.001 -17.897 62.574 1.00 31.02 930 LYS A O 1
ATOM 6607 N N . PRO A 1 931 ? -58.576 -16.344 63.042 1.00 38.22 931 PRO A N 1
ATOM 6608 C CA . PRO A 1 931 ? -57.647 -15.233 63.210 1.00 38.22 931 PRO A CA 1
ATOM 6609 C C . PRO A 1 931 ? -57.126 -15.114 64.650 1.00 38.22 931 PRO A C 1
ATOM 6611 O O . PRO A 1 931 ? -57.887 -15.255 65.602 1.00 38.22 931 PRO A O 1
ATOM 6614 N N . GLY A 1 932 ? -55.846 -14.755 64.788 1.00 42.00 932 GLY A N 1
ATOM 6615 C CA . GLY A 1 932 ? -55.226 -14.371 66.061 1.00 42.00 932 GLY A CA 1
ATOM 6616 C C . GLY A 1 932 ? -54.779 -15.545 66.943 1.00 42.00 932 GLY A C 1
ATOM 6617 O O . GLY A 1 932 ? -55.593 -16.247 67.528 1.00 42.00 932 GLY A O 1
ATOM 6618 N N . GLY A 1 933 ? -53.461 -15.709 67.099 1.00 32.00 933 GLY A N 1
ATOM 6619 C CA . GLY A 1 933 ? -52.862 -16.675 68.030 1.00 32.00 933 GLY A CA 1
ATOM 6620 C C . GLY A 1 933 ? -51.700 -17.455 67.416 1.00 32.00 933 GLY A C 1
ATOM 6621 O O . GLY A 1 933 ? -51.804 -17.991 66.317 1.00 32.00 933 GLY A O 1
ATOM 6622 N N . ARG A 1 934 ? -50.563 -17.517 68.120 1.00 37.16 934 ARG A N 1
ATOM 6623 C CA . ARG A 1 934 ? -49.398 -18.310 67.695 1.00 37.16 934 ARG A CA 1
ATOM 6624 C C . ARG A 1 934 ? -49.619 -19.789 68.018 1.00 37.16 934 ARG A C 1
ATOM 6626 O O . ARG A 1 934 ? -49.847 -20.115 69.178 1.00 37.16 934 ARG A O 1
ATOM 6633 N N . ALA A 1 935 ? -49.381 -20.671 67.051 1.00 29.42 935 ALA A N 1
ATOM 6634 C CA . ALA A 1 935 ? -49.104 -22.084 67.301 1.00 29.42 935 ALA A CA 1
ATOM 6635 C C . ALA A 1 935 ? -47.722 -22.446 66.727 1.00 29.42 935 ALA A C 1
ATOM 6637 O O . ALA A 1 935 ? -47.458 -22.265 65.541 1.00 29.42 935 ALA A O 1
ATOM 6638 N N . ARG A 1 936 ? -46.820 -22.916 67.595 1.00 30.70 936 ARG A N 1
ATOM 6639 C CA . ARG A 1 936 ? -45.524 -23.529 67.251 1.00 30.70 936 ARG A CA 1
ATOM 6640 C C . ARG A 1 936 ? -45.590 -25.033 67.544 1.00 30.70 936 ARG A C 1
ATOM 6642 O O . ARG A 1 936 ? -46.430 -25.442 68.339 1.00 30.70 936 ARG A O 1
ATOM 6649 N N . CYS A 1 937 ? -44.586 -25.754 67.024 1.00 27.36 937 CYS A N 1
ATOM 6650 C CA . CYS A 1 937 ? -44.121 -27.123 67.344 1.00 27.36 937 CYS A CA 1
ATOM 6651 C C . CYS A 1 937 ? -44.407 -28.157 66.233 1.00 27.36 937 CYS A C 1
ATOM 6653 O O . CYS A 1 937 ? -45.485 -28.142 65.660 1.00 27.36 937 CYS A O 1
ATOM 6655 N N . ARG A 1 938 ? -43.483 -29.074 65.895 1.00 27.66 938 ARG A N 1
ATOM 6656 C CA . ARG A 1 938 ? -42.112 -29.319 66.419 1.00 27.66 938 ARG A CA 1
ATOM 6657 C C . ARG A 1 938 ? -41.205 -29.948 65.337 1.00 27.66 938 ARG A C 1
ATOM 6659 O O . ARG A 1 938 ? -41.683 -30.374 64.296 1.00 27.66 938 ARG A O 1
ATOM 6666 N N . LEU A 1 939 ? -39.895 -29.975 65.594 1.00 27.03 939 LEU A N 1
ATOM 6667 C CA . LEU A 1 939 ? -38.827 -30.443 64.692 1.00 27.03 939 LEU A CA 1
ATOM 6668 C C . LEU A 1 939 ? -38.279 -31.827 65.096 1.00 27.03 939 LEU A C 1
ATOM 6670 O O . LEU A 1 939 ? -38.003 -31.988 66.280 1.00 27.03 939 LEU A O 1
ATOM 6674 N N . ARG A 1 940 ? -37.938 -32.660 64.084 1.00 32.16 940 ARG A N 1
ATOM 6675 C CA . ARG A 1 940 ? -36.765 -33.592 64.005 1.00 32.16 940 ARG A CA 1
ATOM 6676 C C . ARG A 1 940 ? -36.716 -34.750 65.048 1.00 32.16 940 ARG A C 1
ATOM 6678 O O . ARG A 1 940 ? -37.472 -34.679 66.010 1.00 32.16 940 ARG A O 1
ATOM 6685 N N . PRO A 1 941 ? -35.928 -35.850 64.877 1.00 35.34 941 PRO A N 1
ATOM 6686 C CA . PRO A 1 941 ? -34.615 -36.018 64.207 1.00 35.34 941 PRO A CA 1
ATOM 6687 C C . PRO A 1 941 ? -34.574 -37.105 63.107 1.00 35.34 941 PRO A C 1
ATOM 6689 O O . PRO A 1 941 ? -35.566 -37.781 62.877 1.00 35.34 941 PRO A O 1
ATOM 6692 N N . GLY A 1 942 ? -33.479 -37.323 62.368 1.00 28.52 942 GLY A N 1
ATOM 6693 C CA . GLY A 1 942 ? -32.179 -36.632 62.237 1.00 28.52 942 GLY A CA 1
ATOM 6694 C C . GLY A 1 942 ? -31.603 -36.953 60.836 1.00 28.52 942 GLY A C 1
ATOM 6695 O O . GLY A 1 942 ? -32.259 -37.648 60.074 1.00 28.52 942 GLY A O 1
ATOM 6696 N N . GLY A 1 943 ? -30.440 -36.489 60.381 1.00 27.16 943 GLY A N 1
ATOM 6697 C CA . GLY A 1 943 ? -29.438 -35.600 60.961 1.00 27.16 943 GLY A CA 1
ATOM 6698 C C . GLY A 1 943 ? -28.114 -35.754 60.194 1.00 27.16 943 GLY A C 1
ATOM 6699 O O . GLY A 1 943 ? -27.692 -36.887 60.028 1.00 27.16 943 GLY A O 1
ATOM 6700 N N . ALA A 1 944 ? -27.475 -34.622 59.832 1.00 28.31 944 ALA A N 1
ATOM 6701 C CA . ALA A 1 944 ? -26.025 -34.461 59.561 1.00 28.31 944 ALA A CA 1
ATOM 6702 C C . ALA A 1 944 ? -25.417 -35.254 58.362 1.00 28.31 944 ALA A C 1
ATOM 6704 O O . ALA A 1 944 ? -25.935 -36.292 57.996 1.00 28.31 944 ALA A O 1
ATOM 6705 N N . ILE A 1 945 ? -24.323 -34.890 57.671 1.00 29.41 945 ILE A N 1
ATOM 6706 C CA . ILE A 1 945 ? -23.315 -33.794 57.660 1.00 29.41 945 ILE A CA 1
ATOM 6707 C C . ILE A 1 945 ? -22.657 -33.888 56.239 1.00 29.41 945 ILE A C 1
ATOM 6709 O O . ILE A 1 945 ? -22.575 -35.004 55.738 1.00 29.41 945 ILE A O 1
ATOM 6713 N N . ARG A 1 946 ? -22.189 -32.873 55.484 1.00 26.80 946 ARG A N 1
ATOM 6714 C CA . ARG A 1 946 ? -22.046 -31.396 55.584 1.00 26.80 946 ARG A CA 1
ATOM 6715 C C . ARG A 1 946 ? -21.948 -30.804 54.135 1.00 26.80 946 ARG A C 1
ATOM 6717 O O . ARG A 1 946 ? -21.884 -31.574 53.191 1.00 26.80 946 ARG A O 1
ATOM 6724 N N . GLU A 1 947 ? -22.000 -29.469 54.003 1.00 27.22 947 GLU A N 1
ATOM 6725 C CA . GLU A 1 947 ? -21.146 -28.533 53.199 1.00 27.22 947 GLU A CA 1
ATOM 6726 C C . GLU A 1 947 ? -20.377 -28.971 51.918 1.00 27.22 947 GLU A C 1
ATOM 6728 O O . GLU A 1 947 ? -19.934 -30.104 51.818 1.00 27.22 947 GLU A O 1
ATOM 6733 N N . LEU A 1 948 ? -20.056 -28.103 50.936 1.00 25.09 948 LEU A N 1
ATOM 6734 C CA . LEU A 1 948 ? -20.100 -26.623 50.774 1.00 25.09 948 LEU A CA 1
ATOM 6735 C C . LEU A 1 948 ? -20.005 -26.300 49.253 1.00 25.09 948 LEU A C 1
ATOM 6737 O O . LEU A 1 948 ? -19.339 -27.061 48.562 1.00 25.09 948 LEU A O 1
ATOM 6741 N N . VAL A 1 949 ? -20.477 -25.114 48.798 1.00 24.02 949 VAL A N 1
ATOM 6742 C CA . VAL A 1 949 ? -19.925 -24.355 47.622 1.00 24.02 949 VAL A CA 1
ATOM 6743 C C . VAL A 1 949 ? -20.189 -24.979 46.209 1.00 24.02 949 VAL A C 1
ATOM 6745 O O . VAL A 1 949 ? -20.128 -26.187 46.058 1.00 24.02 949 VAL A O 1
ATOM 6748 N N . ARG A 1 950 ? -20.521 -24.271 45.104 1.00 25.03 950 ARG A N 1
ATOM 6749 C CA . ARG A 1 950 ? -20.586 -22.830 44.744 1.00 25.03 950 ARG A CA 1
ATOM 6750 C C . ARG A 1 950 ? -21.536 -22.570 43.536 1.00 25.03 950 ARG A C 1
ATOM 6752 O O . ARG A 1 950 ? -21.777 -23.484 42.762 1.00 25.03 950 ARG A O 1
ATOM 6759 N N . GLU A 1 951 ? -21.915 -21.297 43.355 1.00 26.12 951 GLU A N 1
ATOM 6760 C CA . GLU A 1 951 ? -22.079 -20.557 42.071 1.00 26.12 951 GLU A CA 1
ATOM 6761 C C . GLU A 1 951 ? -23.204 -20.802 41.036 1.00 26.12 951 GLU A C 1
ATOM 6763 O O . GLU A 1 951 ? -23.949 -21.777 41.047 1.00 26.12 951 GLU A O 1
ATOM 6768 N N . HIS A 1 952 ? -23.335 -19.763 40.194 1.00 30.41 952 HIS A N 1
ATOM 6769 C CA . HIS A 1 952 ? -24.345 -19.468 39.172 1.00 30.41 952 HIS A CA 1
ATOM 6770 C C . HIS A 1 952 ? -24.214 -20.299 37.885 1.00 30.41 952 HIS A C 1
ATOM 6772 O O . HIS A 1 952 ? -23.112 -20.660 37.478 1.00 30.41 952 HIS A O 1
ATOM 6778 N N . SER A 1 953 ? -25.323 -20.448 37.152 1.00 29.03 953 SER A N 1
ATOM 6779 C CA . SER A 1 953 ? -25.443 -19.974 35.753 1.00 29.03 953 SER A CA 1
ATOM 6780 C C . SER A 1 953 ? -26.873 -20.151 35.219 1.00 29.03 953 SER A C 1
ATOM 6782 O O . SER A 1 953 ? -27.655 -20.950 35.738 1.00 29.03 953 SER A O 1
ATOM 6784 N N . ASP A 1 954 ? -27.214 -19.338 34.222 1.00 33.75 954 ASP A N 1
ATOM 6785 C CA . ASP A 1 954 ? -28.572 -19.076 33.737 1.00 33.75 954 ASP A CA 1
ATOM 6786 C C . ASP A 1 954 ? -29.117 -20.085 32.712 1.00 33.75 954 ASP A C 1
ATOM 6788 O O . ASP A 1 954 ? -28.374 -20.848 32.086 1.00 33.75 954 ASP A O 1
ATOM 6792 N N . ARG A 1 955 ? -30.436 -20.002 32.486 1.00 32.75 955 ARG A N 1
ATOM 6793 C CA . ARG A 1 955 ? -31.101 -20.174 31.183 1.00 32.75 955 ARG A CA 1
ATOM 6794 C C . ARG A 1 955 ? -32.362 -19.320 31.109 1.00 32.75 955 ARG A C 1
ATOM 6796 O O . ARG A 1 955 ? -33.061 -19.253 32.144 1.00 32.75 955 ARG A O 1
#

Nearest PDB structures (foldseek):
  8bou-assembly1_A  TM=5.150E-01  e=2.851E-03  Blautia producta ATCC 27340 = DSM 2950
  3ty1-assembly1_C  TM=3.167E-01  e=4.053E-02  Klebsiella pneumoniae subsp. pneumoniae MGH 78578

pLDDT: mean 74.89, std 24.8, range [22.73, 98.56]

Secondary structure (DSSP, 8-state):
------------------PPPP--PPPPPPPPEEEE-SSEEEEE-TTSSS---B-SPPTTSS-SB-SEEETTTTEESB-TTTSEEEEEEETTTTEEEEE-SSSS--EESEEEEEEEE-SS-EEEEEEETTTEEEEEEEEE-SSTTEEEEEEEEEE-SSS-EEEEEEEEEEB--TTSTT-EEEEEEE-SSPPTTEEEEEEETT----TTS----SS-BSSEEEE-S-TTS-S-EEEEEEEEEEEE-TT-EEEEEEEEEEESSHHHHHHHHHHHT-SEEEEEEESSTT-S-EEEEEEE-TT-PPP------------PPPPP-PPP--------PPPPPPPPPPPPP-PPPPPPPPPP--PPPP----PPP----------------PPP------------PPPPPPPEEEEB---TT-BTT-GGGBTTSS---TTEEEEE-SS-EEE-S-EEESEEEESS--EEE-SEEEEESS-EEEEEEEEE-TTEEEEE--SS-EEEEEEEE-TT--EEEESS--EESS-EEE--TT-EEEE--SS--PPEEESS-EEESSSEEEESS-EEE-S-EEESSEEEESSSEEEESS-EEE-SSS-EEEESSEEEE-S-BTTB-EEE-SS-EEEETT-EEEE-TT-EEEE-SEEEEEE-SSSPPEEEESSEEEES-SSS--EEEEPTTPEEEEE--SSSSEEE-TT-EEEE-EEEEEES-EEE-TT-EEEE-SSEEEE-SSEEEESSSEEEESSSEEEESS-EEE-SSS--EEEESSSEEEE-TT-EEEE-S-EEE-SEEEEESSEEEE-S-EEE-SSS-EEEES-EEEE-SEEEE-SS-EEEETT-EEEESSEEEE-S--EEE--SSSPPEEE------TTPPPPEEEES-S--------------S----------------------------------S-----------------------

Sequence (955 aa):
MRGQGSGAAVGATAMFGYIPPATITASAPPIPAAISNGVVTLGLDPAGALRGPAGPPSSGLTSSRVSLRYVPTNAEFLGGFSADGWGAGDAISGTSGYVAPGATATISYITVERFTAGATQARSQVIVADKLRVTHNFQPSSATQLYQVNVTIQNISGAPVDARYRRVLDWNVEPSPYAEYVSLRGVSPTPSTVLFTSDGGFASPDPFGFRSEAGQTGYFDEGPTNPGDSFHAGTLLDLGFGLLPPGASTTFQLFYGGAGSHAEACTALNSVGVSVYSLGKASVLGNPNTGIFAYRDPSNTIGAPCSTPVLTATPTPTPTTTATTTGTPATETVTPTETPAPAESLTPTETLTPTETLTPTSTGTPTETPTRTPNPNATIVGVTATPTPTGSTTATPSSSPTPPTAPTVITWVGGASGFWDVPTNWNLNRVPGLNDEVQMAAATVTIRTANTIRSLDALSAALDLAAGSLEVAEGFHLDGNLSIASGGTLTLNGSSSNDVSGVTLDASGGVLTVVNSLSVYGSVTMSGSGSAFNLGSASDASSSSISGDLHLAGGTLTRRGNLSVIGQLDWSGGTIQGPGVVGIGNIATLSGTAEKALLGGTLALNYNSGAFPSTWTEGALTLANGAQLTNGYGSYFQILGTSVFAYGGGANPRVVNHGILTIGDGITSSQVAFAPGVLFENNSSTYPSVSVATGSHLTMNGGNSAAGDYSVGTNAAIEFVGGTFAFGGNSTVEGLGTFLISSGTVSVASYLTIGGNDPTQFSQTGGGLMVSNGYGVDLYGAASWTGGTIGGDGFVDARATLNISGGADKYLLGAILYTDGNTSWTGGRLYLGNGAAVDNYGTFLMGDGVMAVYWGGALPTFLNDSDCDPDCIYGTLIRGDPAFHVSAQRATAAPKRARRTFWCFNPRTARCGQTSRRTVAVPGQGCQPKPGGRARCRLRPGGAIRELVREHSDR

Mean predicted aligned error: 20.75 Å

Solvent-accessible surface area (backbone atoms only — not comparable to full-atom values): 50082 Å² total; per-residue (Å²): 136,90,80,86,91,86,91,85,89,85,90,86,90,80,83,91,74,91,74,78,83,77,81,80,70,78,72,77,79,76,66,49,41,59,27,40,74,81,39,31,32,43,7,28,30,38,81,62,36,52,48,23,42,78,57,76,62,25,64,65,65,74,24,42,47,37,24,41,27,28,50,92,69,39,26,35,30,30,41,61,64,38,24,34,18,32,17,31,31,26,66,81,76,72,48,50,15,23,33,36,54,32,79,61,79,51,61,42,53,53,44,70,76,44,60,52,73,51,67,49,36,35,35,20,27,29,35,27,57,84,34,33,39,41,31,40,41,39,33,66,37,96,36,67,43,31,36,32,27,46,38,34,46,27,29,68,30,97,53,69,33,29,42,32,34,19,41,17,29,20,38,17,19,36,83,30,59,61,26,42,29,32,28,32,46,53,32,85,79,67,58,88,38,59,74,49,39,20,25,8,17,82,35,57,14,39,59,85,43,71,90,47,55,62,83,46,66,59,67,52,73,54,37,65,91,56,83,73,72,70,73,46,53,24,32,29,43,34,37,42,73,48,81,36,47,54,72,36,70,52,63,39,36,38,34,43,33,31,26,63,29,65,59,53,40,23,54,40,45,50,74,70,42,27,32,33,39,38,37,34,25,30,64,54,84,90,55,61,41,22,31,38,41,34,34,32,58,73,85,68,62,82,39,29,81,54,74,71,84,77,83,76,79,74,81,76,78,79,83,76,90,74,84,88,80,93,78,84,90,79,91,80,86,86,76,90,81,83,84,85,80,87,82,84,89,81,82,87,78,89,80,83,82,85,77,90,80,83,88,82,84,89,85,88,85,82,89,85,75,93,78,85,82,90,85,80,91,82,85,92,79,91,78,95,76,84,85,75,85,74,80,82,76,79,79,73,84,74,74,77,82,73,77,79,74,76,73,42,80,42,39,56,66,63,49,100,78,41,44,55,86,42,28,75,27,23,73,79,58,43,60,79,36,61,61,22,36,38,38,36,72,45,71,62,35,34,34,64,52,75,48,43,29,22,26,37,44,20,58,67,16,26,41,33,24,64,19,31,31,46,35,28,57,35,36,38,38,28,62,18,47,38,39,23,25,43,61,6,35,43,37,40,60,15,88,49,68,30,40,33,32,24,41,39,30,30,67,64,21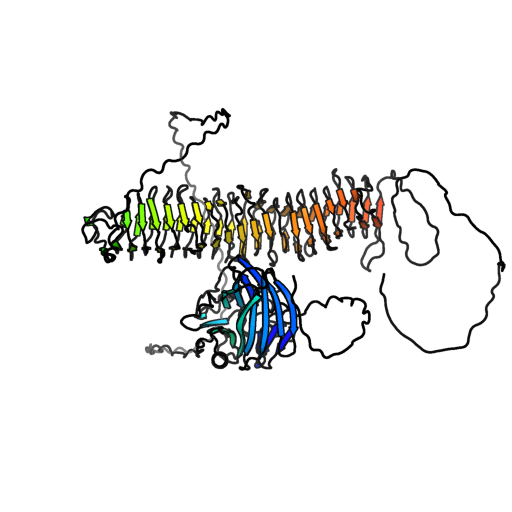,5,35,44,38,31,41,33,42,43,41,26,67,25,39,39,38,28,51,2,71,64,12,33,43,37,37,34,44,97,83,62,81,34,59,26,40,26,53,22,35,40,38,28,48,16,13,38,44,36,25,54,14,36,37,41,29,48,22,39,37,39,38,32,13,30,35,40,28,37,70,17,42,37,40,34,51,22,37,38,41,33,32,44,76,43,56,31,34,37,42,19,20,35,44,34,45,24,62,25,33,95,92,46,45,18,38,33,52,38,29,43,40,33,30,10,49,42,8,31,45,31,35,27,70,77,7,28,39,34,40,30,42,66,31,38,42,36,53,67,48,80,46,63,15,38,42,37,34,31,13,31,41,32,34,28,83,55,83,51,62,12,41,38,36,37,29,71,56,28,26,41,28,32,69,11,92,41,87,55,18,33,35,31,21,33,50,6,40,40,38,37,21,19,38,40,44,44,20,31,26,34,37,24,23,52,75,7,36,44,35,28,62,24,48,41,29,36,33,45,56,78,24,40,34,33,31,60,9,36,47,32,31,53,45,8,29,44,33,30,64,23,44,36,35,33,12,76,96,31,56,15,26,39,38,27,56,20,30,36,42,37,18,24,92,62,23,31,38,41,29,48,10,48,32,36,43,32,17,28,36,39,22,42,63,9,34,37,35,32,59,23,41,32,39,32,27,53,82,41,57,32,36,35,36,24,17,35,38,40,32,53,16,50,32,40,35,64,29,24,40,47,34,33,9,47,37,8,32,39,38,26,43,12,37,42,39,41,46,87,44,52,78,48,82,66,71,51,78,46,76,51,47,58,42,69,48,79,89,68,67,98,88,68,65,82,39,39,84,45,74,73,74,86,92,71,91,78,79,84,80,86,85,86,86,86,91,93,77,86,86,86,77,84,63,74,89,79,89,86,82,91,76,94,76,90,82,87,89,90,86,86,81,90,89,81,88,88,86,81,91,83,84,88,82,93,83,85,88,86,80,88,87,85,78,91,85,79,90,79,92,83,89,87,86,89,130

Radius of gyration: 38.78 Å; Cα contacts (8 Å, |Δi|>4): 2702; chains: 1; bounding box: 128×114×126 Å